Protein AF-G9EL43-F1 (afdb_monomer)

Mean predicted aligned error: 13.04 Å

Foldseek 3Di:
DFLLQLLVLLVQLLVVLVVLLVDPDLPSNVVSLVSNLVVCVVPDDPVLSVVLVVLNCVVSPPPDRPDPVSSLVNNQSSLVSCQSSLLFFLEEEEPQQPDCQPLPDLSSQLLVLLQVLCVVSNRSRHYHYQDVVVVLFAQDDDVQKAKVVGRDDQLLVQQLVLLVVAAFEIFIEGADPVCVVVRCVQCQLQEDLRYWYFYHYPLAATAWIWYAADVGIDIDGLVLLVVLLVCLVVPPDPDDDPVQVVQSVVVNVLSVVVNVSNVDSHHDTVVVSVSSCQRSQCDQWHQHSVVRGTDGDPNPPPVVSLVRSVSSVVSLVPNPSLVNRLVSNLCSQCVPDPDTAAEYEYEDEPPNRPRSDFLVSLVVCVVSRYAYEYEYLDLVVCVVRVSCLQRVLSNLQSHLAYEAQAPVSLVQNQVCLQVQHSDPVCVVVPSRGHPHDGNPLHYYYFHRAGDAPDDFDALVLLVPAQAEEEQEEEPDFQFQLLLLLVLLVVLQVCVVVVNADPPRYAYEYYAQDQDPVSLLSLCCQWQNNVLLVVVCVVVPDPPPDNDSVVVLVVSVVVCVVSVVVRPDTNGPRYHYHRHDDPVRVVVVLSNHAHYGGQHVCWQNSPPVVVLNNLRRHAYEYQADHHPLQLAAFDQDPVVRDTDGHQLHLLHFNFPPNPNHPCVVPDDPPPVPPPPVVPDSDHCSDVSVRGPVVVSSVQVVQCVPDPDNCPGSSSVNSVSSVCCSVVRRHSNRNNVSVRSSSSSSSSVDDDDDPPDDDDDDDDDDDDDDDDDDDPDDDDDDDDDD

Sequence (784 aa):
MSQSDIVHSAKQLLQCLEAMKQKDDSIEIGTAFNTFRELIKPHIDENELKQLDEMMLNILQQAEPLNTTSLTLAIETINKTLISLQLMPETIFLLTAPFDEDAKTGDGQYAQSLVTGFNKHGSPTKCIWLKQKEGHYSLPAHEDLQPIPAQTIPSVYVLQPVANGRTVVSGYLCEKDNSLEKAEKLIKDKITRRTPQIILNKEGKLLRLGFQGTQGNIIFGIEEVREHLQNLKTMQPKRLTADEAKSYKQAGAFLKKLEKIFEAPDFNDENLIGFNNQLTGIKDNYYDFETKKVGLRQANLPGKIADEFYKVLKIAAKDPDRKKVIDHLVRQMQGSGDTLKQGLDIHIRVPDTGAFIMLEDIRTFKKAGIAVNITIHEYKQNYTRPHLQQMIHDLLREADTVLFFNEKDRKNAIAASKNGDLDKKRHQEKNWQITQYNLEDKAELTVAAQILSGTPSSPIDVINKKPNILSFGTIRPGKGFDEALTIAKEINKRVKNKTIIMPCPVVIIAGDPQDSKLMMSLFAERYGAQALKDYQQNCPYKLKSNESKEKREYWQKAKSVLETEVTAKNNSYLELHPWCNENELEMLKQNCKYVCRIDDMGMRNNGSAIISVLDVGIIYTKWGCVTDNEYVKKYNEEKKTFEEGEFYGAVELGTQKYGDNWEKKLLWDPKECIESPYKREPNALNPINDILNSILERERDQHEQTDKTLCKNYQTVVKAQKLLQEKFALKNSVYALQEVFMLNAETESFSLPYEVEVTKPMQAFNAKRYEGLASLGDYAMGQT

pLDDT: mean 76.85, std 17.23, range [24.08, 98.06]

Structure (mmCIF, N/CA/C/O backbone):
data_AF-G9EL43-F1
#
_entry.id   AF-G9EL43-F1
#
loop_
_atom_site.group_PDB
_atom_site.id
_atom_site.type_symbol
_atom_site.label_atom_id
_atom_site.label_alt_id
_atom_site.label_comp_id
_atom_site.label_asym_id
_atom_site.label_entity_id
_atom_site.label_seq_id
_atom_site.pdbx_PDB_ins_code
_atom_site.Cartn_x
_atom_site.Cartn_y
_atom_site.Cartn_z
_atom_site.occupancy
_atom_site.B_iso_or_equiv
_atom_site.auth_seq_id
_atom_site.auth_comp_id
_atom_site.auth_asym_id
_atom_site.auth_atom_id
_atom_site.pdbx_PDB_model_num
ATOM 1 N N . MET A 1 1 ? -40.940 -11.638 4.184 1.00 59.12 1 MET A N 1
ATOM 2 C CA . MET A 1 1 ? -39.844 -11.182 3.312 1.00 59.12 1 MET A CA 1
ATOM 3 C C . MET A 1 1 ? -38.788 -10.565 4.192 1.00 59.12 1 MET A C 1
ATOM 5 O O . MET A 1 1 ? -39.138 -9.824 5.104 1.00 59.12 1 MET A O 1
ATOM 9 N N . SER A 1 2 ? -37.545 -10.975 3.996 1.00 72.38 2 SER A N 1
ATOM 10 C CA . SER A 1 2 ? -36.392 -10.545 4.781 1.00 72.38 2 SER A CA 1
ATOM 11 C C . SER A 1 2 ? -35.680 -9.373 4.097 1.00 72.38 2 SER A C 1
ATOM 13 O O . SER A 1 2 ? -35.808 -9.188 2.888 1.00 72.38 2 SER A O 1
ATOM 15 N N . GLN A 1 3 ? -34.898 -8.591 4.849 1.00 70.75 3 GLN A N 1
ATOM 16 C CA . GLN A 1 3 ? -33.997 -7.586 4.264 1.00 70.75 3 GLN A CA 1
ATOM 17 C C . GLN A 1 3 ? -32.991 -8.226 3.292 1.00 70.75 3 GLN A C 1
ATOM 19 O O . GLN A 1 3 ? -32.639 -7.609 2.290 1.00 70.75 3 GLN A O 1
ATOM 24 N N . SER A 1 4 ? -32.608 -9.487 3.533 1.00 71.50 4 SER A N 1
ATOM 25 C CA . SER A 1 4 ? -31.774 -10.276 2.620 1.00 71.50 4 SER A CA 1
ATOM 26 C C . SER A 1 4 ? -32.421 -10.457 1.243 1.00 71.50 4 SER A C 1
ATOM 28 O O . SER A 1 4 ? -31.741 -10.274 0.238 1.00 71.50 4 SER A O 1
ATOM 30 N N . ASP A 1 5 ? -33.740 -10.677 1.165 1.00 77.12 5 ASP A N 1
ATOM 31 C CA . ASP A 1 5 ? -34.442 -10.792 -0.124 1.00 77.12 5 ASP A CA 1
ATOM 32 C C . ASP A 1 5 ? -34.363 -9.477 -0.924 1.00 77.12 5 ASP A C 1
ATOM 34 O O . ASP A 1 5 ? -34.083 -9.490 -2.126 1.00 77.12 5 ASP A O 1
ATOM 38 N N . ILE A 1 6 ? -34.556 -8.330 -0.252 1.00 77.94 6 ILE A N 1
ATOM 39 C CA . ILE A 1 6 ? -34.470 -6.995 -0.870 1.00 77.94 6 ILE A CA 1
ATOM 40 C C . ILE A 1 6 ? -33.049 -6.730 -1.374 1.00 77.94 6 ILE A C 1
ATOM 42 O O . ILE A 1 6 ? -32.874 -6.330 -2.524 1.00 77.94 6 ILE A O 1
ATOM 46 N N . VAL A 1 7 ? -32.035 -6.969 -0.536 1.00 77.12 7 VAL A N 1
ATOM 47 C CA . VAL A 1 7 ? -30.628 -6.755 -0.901 1.00 77.12 7 VAL A CA 1
ATOM 48 C C . VAL A 1 7 ? -30.215 -7.669 -2.054 1.00 77.12 7 VAL A C 1
ATOM 50 O O . VAL A 1 7 ? -29.588 -7.204 -3.006 1.00 77.12 7 VAL A O 1
ATOM 53 N N . HIS A 1 8 ? -30.591 -8.949 -2.013 1.00 80.12 8 HIS A N 1
ATOM 54 C CA . HIS A 1 8 ? -30.293 -9.899 -3.080 1.00 80.12 8 HIS A CA 1
ATOM 55 C C . HIS A 1 8 ? -30.899 -9.452 -4.414 1.00 80.12 8 HIS A C 1
ATOM 57 O O . HIS A 1 8 ? -30.204 -9.405 -5.430 1.00 80.12 8 HIS A O 1
ATOM 63 N N . SER A 1 9 ? -32.171 -9.049 -4.405 1.00 80.56 9 SER A N 1
ATOM 64 C CA . SER A 1 9 ? -32.837 -8.555 -5.609 1.00 80.56 9 SER A CA 1
ATOM 65 C C . SER A 1 9 ? -32.259 -7.227 -6.103 1.00 80.56 9 SER A C 1
ATOM 67 O O . SER A 1 9 ? -32.183 -7.018 -7.313 1.00 80.56 9 SER A O 1
ATOM 69 N N . ALA A 1 10 ? -31.831 -6.340 -5.202 1.00 80.19 10 ALA A N 1
ATOM 70 C CA . ALA A 1 10 ? -31.182 -5.084 -5.568 1.00 80.19 10 ALA A CA 1
ATOM 71 C C . ALA A 1 10 ? -29.823 -5.324 -6.237 1.00 80.19 10 ALA A C 1
ATOM 73 O O . ALA A 1 10 ? -29.538 -4.727 -7.272 1.00 80.19 10 ALA A O 1
ATOM 74 N N . LYS A 1 11 ? -29.010 -6.243 -5.693 1.00 77.62 11 LYS A N 1
ATOM 75 C CA . LYS A 1 11 ? -27.732 -6.664 -6.290 1.00 77.62 11 LYS A CA 1
ATOM 76 C C . LYS A 1 11 ? -27.937 -7.205 -7.703 1.00 77.62 11 LYS A C 1
ATOM 78 O O . LYS A 1 11 ? -27.252 -6.768 -8.622 1.00 77.62 11 LYS A O 1
ATOM 83 N N . GLN A 1 12 ? -28.914 -8.094 -7.890 1.00 81.12 12 GLN A N 1
ATOM 84 C CA . GLN A 1 12 ? -29.257 -8.619 -9.214 1.00 81.12 12 GLN A CA 1
ATOM 85 C C . GLN A 1 12 ? -29.662 -7.503 -10.184 1.00 81.12 12 GLN A C 1
ATOM 87 O O . GLN A 1 12 ? -29.158 -7.454 -11.304 1.00 81.12 12 GLN A O 1
ATOM 92 N N . LEU A 1 13 ? -30.523 -6.574 -9.756 1.00 80.44 13 LEU A N 1
ATOM 93 C CA . LEU A 1 13 ? -30.956 -5.451 -10.588 1.00 80.44 13 LEU A CA 1
ATOM 94 C C . LEU A 1 13 ? -29.790 -4.530 -10.977 1.00 80.44 13 LEU A C 1
ATOM 96 O O . LEU A 1 13 ? -29.660 -4.181 -12.149 1.00 80.44 13 LEU A O 1
ATOM 100 N N . LEU A 1 14 ? -28.926 -4.165 -10.026 1.00 78.81 14 LEU A N 1
ATOM 101 C CA . LEU A 1 14 ? -27.739 -3.343 -10.286 1.00 78.81 14 LEU A CA 1
ATOM 102 C C . LEU A 1 14 ? -26.782 -4.034 -11.269 1.00 78.81 14 LEU A C 1
ATOM 104 O O . LEU A 1 14 ? -26.322 -3.403 -12.220 1.00 78.81 14 LEU A O 1
ATOM 108 N N . GLN A 1 15 ? -26.553 -5.341 -11.106 1.00 75.75 15 GLN A N 1
ATOM 109 C CA . GLN A 1 15 ? -25.750 -6.140 -12.038 1.00 75.75 15 GLN A CA 1
ATOM 110 C C . GLN A 1 15 ? -26.357 -6.163 -13.449 1.00 75.75 15 GLN A C 1
ATOM 112 O O . GLN A 1 15 ? -25.631 -5.972 -14.426 1.00 75.75 15 GLN A O 1
ATOM 117 N N . CYS A 1 16 ? -27.678 -6.330 -13.569 1.00 76.50 16 CYS A N 1
ATOM 118 C CA . CYS A 1 16 ? -28.369 -6.321 -14.862 1.00 76.50 16 CYS A CA 1
ATOM 119 C C . CYS A 1 16 ? -28.275 -4.946 -15.548 1.00 76.50 16 CYS A C 1
ATOM 121 O O . CYS A 1 16 ? -27.927 -4.864 -16.726 1.00 76.50 16 CYS A O 1
ATOM 123 N N . LEU A 1 17 ? -28.513 -3.854 -14.811 1.00 73.75 17 LEU A N 1
ATOM 124 C CA . LEU A 1 17 ? -28.401 -2.482 -15.330 1.00 73.75 17 LEU A CA 1
ATOM 125 C C . LEU A 1 17 ? -26.985 -2.154 -15.826 1.00 73.75 17 LEU A C 1
ATOM 127 O O . LEU A 1 17 ? -26.804 -1.373 -16.761 1.00 73.75 17 LEU A O 1
ATOM 131 N N . GLU A 1 18 ? -25.965 -2.753 -15.219 1.00 68.69 18 GLU A N 1
ATOM 132 C CA . GLU A 1 18 ? -24.584 -2.596 -15.663 1.00 68.69 18 GLU A CA 1
ATOM 133 C C . GLU A 1 18 ? -24.212 -3.448 -16.859 1.00 68.69 18 GLU A C 1
ATOM 135 O O . GLU A 1 18 ? -23.524 -2.948 -17.754 1.00 68.69 18 GLU A O 1
ATOM 140 N N . ALA A 1 19 ? -24.666 -4.700 -16.895 1.00 68.88 19 ALA A N 1
ATOM 141 C CA . ALA A 1 19 ? -24.516 -5.558 -18.062 1.00 68.88 19 ALA A CA 1
ATOM 142 C C . ALA A 1 19 ? -25.133 -4.892 -19.302 1.00 68.88 19 ALA A C 1
ATOM 144 O O . ALA A 1 19 ? -24.558 -4.964 -20.389 1.00 68.88 19 ALA A O 1
ATOM 145 N N . MET A 1 20 ? -26.213 -4.127 -19.109 1.00 69.19 20 MET A N 1
ATOM 146 C CA . MET A 1 20 ? -26.867 -3.342 -20.154 1.00 69.19 20 MET A CA 1
ATOM 147 C C . MET A 1 20 ? -25.974 -2.276 -20.807 1.00 69.19 20 MET A C 1
ATOM 149 O O . MET A 1 20 ? -26.149 -1.946 -21.976 1.00 69.19 20 MET A O 1
ATOM 153 N N . LYS A 1 21 ? -24.962 -1.756 -20.091 1.00 63.41 21 LYS A N 1
ATOM 154 C CA . LYS A 1 21 ? -23.959 -0.848 -20.687 1.00 63.41 21 LYS A CA 1
ATOM 155 C C . LYS A 1 21 ? -23.086 -1.551 -21.732 1.00 63.41 21 LYS A C 1
ATOM 157 O O . LYS A 1 21 ? -22.396 -0.874 -22.490 1.00 63.41 21 LYS A O 1
ATOM 162 N N . GLN A 1 22 ? -23.051 -2.884 -21.721 1.00 57.47 22 GLN A N 1
ATOM 163 C CA . GLN A 1 22 ? -22.162 -3.706 -22.542 1.00 57.47 22 GLN A CA 1
ATOM 164 C C . GLN A 1 22 ? -22.909 -4.626 -23.521 1.00 57.47 22 GLN A C 1
ATOM 166 O O . GLN A 1 22 ? -22.324 -5.008 -24.535 1.00 57.47 22 GLN A O 1
ATOM 171 N N . LYS A 1 23 ? -24.169 -4.991 -23.245 1.00 56.38 23 LYS A N 1
ATOM 172 C CA . LYS A 1 23 ? -25.015 -5.859 -24.079 1.00 56.38 23 LYS A CA 1
ATOM 173 C C . LYS A 1 23 ? -26.483 -5.440 -23.996 1.00 56.38 23 LYS A C 1
ATOM 175 O O . LYS A 1 23 ? -26.951 -5.045 -22.939 1.00 56.38 23 LYS A O 1
ATOM 180 N N . ASP A 1 24 ? -27.204 -5.568 -25.101 1.00 55.62 24 ASP A N 1
ATOM 181 C CA . ASP A 1 24 ? -28.611 -5.175 -25.210 1.00 55.62 24 ASP A CA 1
ATOM 182 C C . ASP A 1 24 ? -29.526 -6.327 -24.741 1.00 55.62 24 ASP A C 1
ATOM 184 O O . ASP A 1 24 ? -29.945 -7.159 -25.546 1.00 55.62 24 ASP A O 1
ATOM 188 N N . ASP A 1 25 ? -29.756 -6.446 -23.426 1.00 63.47 25 ASP A N 1
ATOM 189 C CA . ASP A 1 25 ? -30.625 -7.483 -22.835 1.00 63.47 25 ASP A CA 1
ATOM 190 C C . ASP A 1 25 ? -31.679 -6.879 -21.885 1.00 63.47 25 ASP A C 1
ATOM 192 O O . ASP A 1 25 ? -31.513 -6.783 -20.668 1.00 63.47 25 ASP A O 1
ATOM 196 N N . SER A 1 26 ? -32.780 -6.395 -22.465 1.00 65.62 26 SER A N 1
ATOM 197 C CA . SER A 1 26 ? -33.847 -5.671 -21.756 1.00 65.62 26 SER A CA 1
ATOM 198 C C . SER A 1 26 ? -34.808 -6.572 -20.962 1.00 65.62 26 SER A C 1
ATOM 200 O O . SER A 1 26 ? -35.519 -6.087 -20.077 1.00 65.62 26 SER A O 1
ATOM 202 N N . ILE A 1 27 ? -34.827 -7.885 -21.233 1.00 71.12 27 ILE A N 1
ATOM 203 C CA . ILE A 1 27 ? -35.761 -8.843 -20.613 1.00 71.12 27 ILE A CA 1
ATOM 204 C C . ILE A 1 27 ? -35.330 -9.194 -19.181 1.00 71.12 27 ILE A C 1
ATOM 206 O O . ILE A 1 27 ? -36.167 -9.228 -18.269 1.00 71.12 27 ILE A O 1
ATOM 210 N N . GLU A 1 28 ? -34.032 -9.420 -18.960 1.00 75.62 28 GLU A N 1
ATOM 211 C CA . GLU A 1 28 ? -33.495 -9.730 -17.627 1.00 75.62 28 GLU A CA 1
ATOM 212 C C . GLU A 1 28 ? -33.716 -8.567 -16.648 1.00 75.62 28 GLU A C 1
ATOM 214 O O . GLU A 1 28 ? -34.109 -8.777 -15.500 1.00 75.62 28 GLU A O 1
ATOM 219 N N . ILE A 1 29 ? -33.596 -7.327 -17.128 1.00 75.56 29 ILE A N 1
ATOM 220 C CA . ILE A 1 29 ? -33.775 -6.113 -16.320 1.00 75.56 29 ILE A CA 1
ATOM 221 C C . ILE A 1 29 ? -35.221 -5.925 -15.893 1.00 75.56 29 ILE A C 1
ATOM 223 O O . ILE A 1 29 ? -35.470 -5.625 -14.729 1.00 75.56 29 ILE A O 1
ATOM 227 N N . GLY A 1 30 ? -36.182 -6.129 -16.799 1.00 78.75 30 GLY A N 1
ATOM 228 C CA . GLY A 1 30 ? -37.599 -6.063 -16.443 1.00 78.75 30 GLY A CA 1
ATOM 229 C C . GLY A 1 30 ? -37.955 -7.072 -15.348 1.00 78.75 30 GLY A C 1
ATOM 230 O O . GLY A 1 30 ? -38.684 -6.751 -14.411 1.00 78.75 30 GLY A O 1
ATOM 231 N N . THR A 1 31 ? -37.383 -8.276 -15.419 1.00 82.62 31 THR A N 1
ATOM 232 C CA . THR A 1 31 ? -37.602 -9.335 -14.421 1.00 82.62 31 THR A CA 1
ATOM 233 C C . THR A 1 31 ? -36.959 -8.988 -13.076 1.00 82.62 31 THR A C 1
ATOM 235 O O . THR A 1 31 ? -37.625 -9.056 -12.037 1.00 82.62 31 THR A O 1
ATOM 238 N N . ALA A 1 32 ? -35.692 -8.563 -13.084 1.00 82.62 32 ALA A N 1
ATOM 239 C CA . ALA A 1 32 ? -34.972 -8.152 -11.880 1.00 82.62 32 ALA A CA 1
ATOM 240 C C . ALA A 1 32 ? -35.629 -6.932 -11.214 1.00 82.62 32 ALA A C 1
ATOM 242 O O . ALA A 1 32 ? -35.781 -6.893 -9.993 1.00 82.62 32 ALA A O 1
ATOM 243 N N . PHE A 1 33 ? -36.090 -5.966 -12.015 1.00 84.69 33 PHE A N 1
ATOM 244 C CA . PHE A 1 33 ? -36.766 -4.773 -11.523 1.00 84.69 33 PHE A CA 1
ATOM 245 C C . PHE A 1 33 ? -38.105 -5.101 -10.879 1.00 84.69 33 PHE A C 1
ATOM 247 O O . PHE A 1 33 ? -38.342 -4.679 -9.754 1.00 84.69 33 PHE A O 1
ATOM 254 N N . ASN A 1 34 ? -38.958 -5.884 -11.542 1.00 84.75 34 ASN A N 1
ATOM 255 C CA . ASN A 1 34 ? -40.248 -6.274 -10.975 1.00 84.75 34 ASN A CA 1
ATOM 256 C C . ASN A 1 34 ? -40.078 -7.037 -9.656 1.00 84.75 34 ASN A C 1
ATOM 258 O O . ASN A 1 34 ? -40.834 -6.808 -8.714 1.00 84.75 34 ASN A O 1
ATOM 262 N N . THR A 1 35 ? -39.057 -7.894 -9.569 1.00 85.19 35 THR A N 1
ATOM 263 C CA . THR A 1 35 ? -38.718 -8.600 -8.326 1.00 85.19 35 THR A CA 1
ATOM 264 C C . THR A 1 35 ? -38.335 -7.605 -7.228 1.00 85.19 35 THR A C 1
ATOM 266 O O . THR A 1 35 ? -38.941 -7.616 -6.159 1.00 85.19 35 THR A O 1
ATOM 269 N N . PHE A 1 36 ? -37.412 -6.681 -7.506 1.00 85.19 36 PHE A N 1
ATOM 270 C CA . PHE A 1 36 ? -36.972 -5.668 -6.541 1.00 85.19 36 PHE A CA 1
ATOM 271 C C . PHE A 1 36 ? -38.124 -4.757 -6.103 1.00 85.19 36 PHE A C 1
ATOM 273 O O . PHE A 1 36 ? -38.330 -4.530 -4.913 1.00 85.19 36 PHE A O 1
ATOM 280 N N . ARG A 1 37 ? -38.922 -4.297 -7.066 1.00 86.75 37 ARG A N 1
ATOM 281 C CA . ARG A 1 37 ? -40.091 -3.441 -6.879 1.00 86.75 37 ARG A CA 1
ATOM 282 C C . ARG A 1 37 ? -41.125 -4.069 -5.947 1.00 86.75 37 ARG A C 1
ATOM 284 O O . ARG A 1 37 ? -41.564 -3.418 -5.002 1.00 86.75 37 ARG A O 1
ATOM 291 N N . GLU A 1 38 ? -41.523 -5.318 -6.188 1.00 87.00 38 GLU A N 1
ATOM 292 C CA . GLU A 1 38 ? -42.489 -5.996 -5.312 1.00 87.00 38 GLU A CA 1
ATOM 293 C C . GLU A 1 38 ? -41.922 -6.213 -3.904 1.00 87.00 38 GLU A C 1
ATOM 295 O O . GLU A 1 38 ? -42.674 -6.173 -2.929 1.00 87.00 38 GLU A O 1
ATOM 300 N N . LEU A 1 39 ? -40.600 -6.372 -3.783 1.00 84.06 39 LEU A N 1
ATOM 301 C CA . LEU A 1 39 ? -39.945 -6.541 -2.493 1.00 84.06 39 LEU A CA 1
ATOM 302 C C . LEU A 1 39 ? -39.896 -5.247 -1.659 1.00 84.06 39 LEU A C 1
ATOM 304 O O . LEU A 1 39 ? -40.080 -5.309 -0.445 1.00 84.06 39 LEU A O 1
ATOM 308 N N . ILE A 1 40 ? -39.680 -4.084 -2.284 1.00 85.19 40 ILE A N 1
ATOM 309 C CA . ILE A 1 40 ? -39.579 -2.783 -1.587 1.00 85.19 40 ILE A CA 1
ATOM 310 C C . ILE A 1 40 ? -40.919 -2.073 -1.397 1.00 85.19 40 ILE A C 1
ATOM 312 O O . ILE A 1 40 ? -41.035 -1.236 -0.508 1.00 85.19 40 ILE A O 1
ATOM 316 N N . LYS A 1 41 ? -41.937 -2.394 -2.204 1.00 87.44 41 LYS A N 1
ATOM 317 C CA . LYS A 1 41 ? -43.268 -1.765 -2.174 1.00 87.44 41 LYS A CA 1
ATOM 318 C C . LYS A 1 41 ? -43.905 -1.648 -0.776 1.00 87.44 41 LYS A C 1
ATOM 320 O O . LYS A 1 41 ? -44.570 -0.644 -0.541 1.00 87.44 41 LYS A O 1
ATOM 325 N N . PRO A 1 42 ? -43.733 -2.600 0.164 1.00 84.75 42 PRO A N 1
ATOM 326 C CA . PRO A 1 42 ? -44.256 -2.456 1.527 1.00 84.75 42 PRO A CA 1
ATOM 327 C C . PRO A 1 42 ? -43.498 -1.446 2.406 1.00 84.75 42 PRO A C 1
ATOM 329 O O . PRO A 1 42 ? -43.937 -1.181 3.524 1.00 84.75 42 PRO A O 1
ATOM 332 N N . HIS A 1 43 ? -42.346 -0.946 1.953 1.00 81.25 43 HIS A N 1
ATOM 333 C CA . HIS A 1 43 ? -41.355 -0.241 2.770 1.00 81.25 43 HIS A CA 1
ATOM 334 C C . HIS A 1 43 ? -41.046 1.189 2.309 1.00 81.25 43 HIS A C 1
ATOM 336 O O . HIS A 1 43 ? -40.349 1.898 3.029 1.00 81.25 43 HIS A O 1
ATOM 342 N N . ILE A 1 44 ? -41.546 1.606 1.146 1.00 83.12 44 ILE A N 1
ATOM 343 C CA . ILE A 1 44 ? -41.338 2.949 0.588 1.00 83.12 44 ILE A CA 1
ATOM 344 C C . ILE A 1 44 ? -42.676 3.626 0.304 1.00 83.12 44 ILE A C 1
ATOM 346 O O . ILE A 1 44 ? -43.707 2.952 0.212 1.00 83.12 44 ILE A O 1
ATOM 350 N N . ASP A 1 45 ? -42.678 4.952 0.180 1.00 85.06 45 ASP A N 1
ATOM 351 C CA . ASP A 1 45 ? -43.919 5.674 -0.084 1.00 85.06 45 ASP A CA 1
ATOM 352 C C . ASP A 1 45 ? -44.403 5.503 -1.540 1.00 85.06 45 ASP A C 1
ATOM 354 O O . ASP A 1 45 ? -43.658 5.136 -2.452 1.00 85.06 45 ASP A O 1
ATOM 358 N N . GLU A 1 46 ? -45.698 5.735 -1.772 1.00 83.44 46 GLU A N 1
ATOM 359 C CA . GLU A 1 46 ? -46.310 5.521 -3.089 1.00 83.44 46 GLU A CA 1
ATOM 360 C C . GLU A 1 46 ? -45.754 6.471 -4.168 1.00 83.44 46 GLU A C 1
ATOM 362 O O . GLU A 1 46 ? -45.753 6.126 -5.349 1.00 83.44 46 GLU A O 1
ATOM 367 N N . ASN A 1 47 ? -45.275 7.659 -3.791 1.00 81.69 47 ASN A N 1
ATOM 368 C CA . ASN A 1 47 ? -44.676 8.613 -4.722 1.00 81.69 47 ASN A CA 1
ATOM 369 C C . ASN A 1 47 ? -43.249 8.196 -5.100 1.00 81.69 47 ASN A C 1
ATOM 371 O O . ASN A 1 47 ? -42.902 8.273 -6.277 1.00 81.69 47 ASN A O 1
ATOM 375 N N . GLU A 1 48 ? -42.447 7.717 -4.147 1.00 78.62 48 GLU A N 1
ATOM 376 C CA . GLU A 1 48 ? -41.120 7.135 -4.393 1.00 78.62 48 GLU A CA 1
ATOM 377 C C . GLU A 1 48 ? -41.218 5.912 -5.310 1.00 78.62 48 GLU A C 1
ATOM 379 O O . GLU A 1 48 ? -40.480 5.804 -6.292 1.00 78.62 48 GLU A O 1
ATOM 384 N N . LEU A 1 49 ? -42.187 5.026 -5.052 1.00 83.06 49 LEU A N 1
ATOM 385 C CA . LEU A 1 49 ? -42.444 3.866 -5.904 1.00 83.06 49 LEU A CA 1
ATOM 386 C C . LEU A 1 49 ? -42.868 4.283 -7.324 1.00 83.06 49 LEU A C 1
ATOM 388 O O . LEU A 1 49 ? -42.387 3.703 -8.296 1.00 83.06 49 LEU A O 1
ATOM 392 N N . LYS A 1 50 ? -43.717 5.314 -7.466 1.00 84.69 50 LYS A N 1
ATOM 393 C CA . LYS A 1 50 ? -44.106 5.867 -8.778 1.00 84.69 50 LYS A CA 1
ATOM 394 C C . LYS A 1 50 ? -42.920 6.454 -9.537 1.00 84.69 50 LYS A C 1
ATOM 396 O O . LYS A 1 50 ? -42.799 6.205 -10.730 1.00 84.69 50 LYS A O 1
ATOM 401 N N . GLN A 1 51 ? -42.036 7.189 -8.865 1.00 81.19 51 GLN A N 1
ATOM 402 C CA . GLN A 1 51 ? -40.826 7.731 -9.493 1.00 81.19 51 GLN A CA 1
ATOM 403 C C . GLN A 1 51 ? -39.903 6.614 -9.995 1.00 81.19 51 GLN A C 1
ATOM 405 O O . GLN A 1 51 ? -39.384 6.696 -11.109 1.00 81.19 51 GLN A O 1
ATOM 410 N N . LEU A 1 52 ? -39.733 5.553 -9.198 1.00 81.56 52 LEU A N 1
ATOM 411 C CA . LEU A 1 52 ? -38.957 4.374 -9.579 1.00 81.56 52 LEU A CA 1
ATOM 412 C C . LEU A 1 52 ? -39.570 3.672 -10.806 1.00 81.56 52 LEU A C 1
ATOM 414 O O . LEU A 1 52 ? -38.846 3.330 -11.743 1.00 81.56 52 LEU A O 1
ATOM 418 N N . ASP A 1 53 ? -40.897 3.514 -10.825 1.00 84.50 53 ASP A N 1
ATOM 419 C CA . ASP A 1 53 ? -41.651 2.923 -11.938 1.00 84.50 53 ASP A CA 1
ATOM 420 C C . ASP A 1 53 ? -41.541 3.755 -13.221 1.00 84.50 53 ASP A C 1
ATOM 422 O O . ASP A 1 53 ? -41.238 3.210 -14.281 1.00 84.50 53 ASP A O 1
ATOM 426 N N . GLU A 1 54 ? -41.742 5.073 -13.145 1.00 82.88 54 GLU A N 1
ATOM 427 C CA . GLU A 1 54 ? -41.628 5.986 -14.290 1.00 82.88 54 GLU A CA 1
ATOM 428 C C . GLU A 1 54 ? -40.212 5.983 -14.876 1.00 82.88 54 GLU A C 1
ATOM 430 O O . GLU A 1 54 ? -40.026 5.951 -16.094 1.00 82.88 54 GLU A O 1
ATOM 435 N N . MET A 1 55 ? -39.194 5.971 -14.016 1.00 80.25 55 MET A N 1
ATOM 436 C CA . MET A 1 55 ? -37.797 5.903 -14.428 1.00 80.25 55 MET A CA 1
ATOM 437 C C . MET A 1 55 ? -37.470 4.582 -15.131 1.00 80.25 55 MET A C 1
ATOM 439 O O . MET A 1 55 ? -36.855 4.588 -16.198 1.00 80.25 55 MET A O 1
ATOM 443 N N . MET A 1 56 ? -37.881 3.450 -14.560 1.00 80.38 56 MET A N 1
ATOM 444 C CA . MET A 1 56 ? -37.612 2.140 -15.151 1.00 80.38 56 MET A CA 1
ATOM 445 C C . MET A 1 56 ? -38.413 1.906 -16.426 1.00 80.38 56 MET A C 1
ATOM 447 O O . MET A 1 56 ? -37.886 1.331 -17.375 1.00 80.38 56 MET A O 1
ATOM 451 N N . LEU A 1 57 ? -39.639 2.424 -16.501 1.00 79.94 57 LEU A N 1
ATOM 452 C CA . LEU A 1 57 ? -40.422 2.436 -17.731 1.00 79.94 57 LEU A CA 1
ATOM 453 C C . LEU A 1 57 ? -39.706 3.236 -18.827 1.00 79.94 57 LEU A C 1
ATOM 455 O O . LEU A 1 57 ? -39.576 2.742 -19.944 1.00 79.94 57 LEU A O 1
ATOM 459 N N . ASN A 1 58 ? -39.169 4.417 -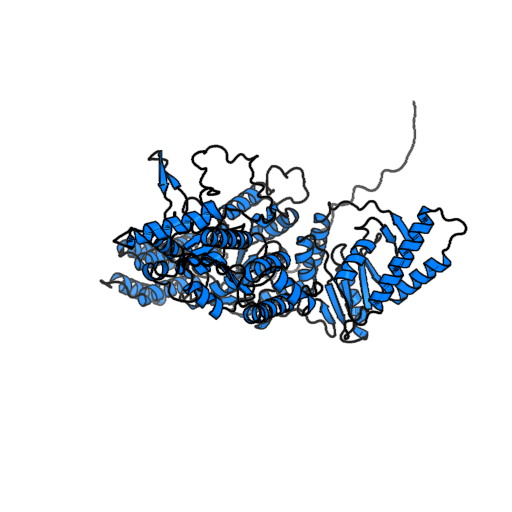18.502 1.00 75.94 58 ASN A N 1
ATOM 460 C CA . ASN A 1 58 ? -38.371 5.210 -19.439 1.00 75.94 58 ASN A CA 1
ATOM 461 C C . ASN A 1 58 ? -37.120 4.462 -19.923 1.00 75.94 58 ASN A C 1
ATOM 463 O O . ASN A 1 58 ? -36.740 4.610 -21.081 1.00 75.94 58 ASN A O 1
ATOM 467 N N . ILE A 1 59 ? -36.485 3.655 -19.068 1.00 71.75 59 ILE A N 1
ATOM 468 C CA . ILE A 1 59 ? -35.316 2.846 -19.441 1.00 71.75 59 ILE A CA 1
ATOM 469 C C . ILE A 1 59 ? -35.708 1.703 -20.375 1.00 71.75 59 ILE A C 1
ATOM 471 O O . ILE A 1 59 ? -35.080 1.518 -21.412 1.00 71.75 59 ILE A O 1
ATOM 475 N N . LEU A 1 60 ? -36.772 0.972 -20.039 1.00 71.50 60 LEU A N 1
ATOM 476 C CA . LEU A 1 60 ? -37.255 -0.169 -20.819 1.00 71.50 60 LEU A CA 1
ATOM 477 C C . LEU A 1 60 ? -37.885 0.244 -22.162 1.00 71.50 60 LEU A C 1
ATOM 479 O O . LEU A 1 60 ? -37.951 -0.572 -23.077 1.00 71.50 60 LEU A O 1
ATOM 483 N N . GLN A 1 61 ? -38.358 1.490 -22.287 1.00 73.25 61 GLN A N 1
ATOM 484 C CA . GLN A 1 61 ? -38.971 2.027 -23.509 1.00 73.25 61 GLN A CA 1
ATOM 485 C C . GLN A 1 61 ? -37.975 2.683 -24.481 1.00 73.25 61 GLN A C 1
ATOM 487 O O . GLN A 1 61 ? -38.350 2.971 -25.620 1.00 73.25 61 GLN A O 1
ATOM 492 N N . GLN A 1 62 ? -36.723 2.929 -24.080 1.00 66.75 62 GLN A N 1
ATOM 493 C CA . GLN A 1 62 ? -35.700 3.444 -24.996 1.00 66.75 62 GLN A CA 1
ATOM 494 C C . GLN A 1 62 ? -35.219 2.321 -25.930 1.00 66.75 62 GLN A C 1
ATOM 496 O O . GLN A 1 62 ? -34.599 1.361 -25.492 1.00 66.75 62 GLN A O 1
ATOM 501 N N . ALA A 1 63 ? -35.534 2.441 -27.225 1.00 48.25 63 ALA A N 1
ATOM 502 C CA . ALA A 1 63 ? -35.305 1.410 -28.247 1.00 48.25 63 ALA A CA 1
ATOM 503 C C . ALA A 1 63 ? -33.920 1.459 -28.938 1.00 48.25 63 ALA A C 1
ATOM 505 O O . ALA A 1 63 ? -33.691 0.731 -29.896 1.00 48.25 63 ALA A O 1
ATOM 506 N N . GLU A 1 64 ? -33.006 2.317 -28.489 1.00 55.44 64 GLU A N 1
ATOM 507 C CA . GLU A 1 64 ? -31.655 2.506 -29.044 1.00 55.44 64 GLU A CA 1
ATOM 508 C C . GLU A 1 64 ? -30.709 2.933 -27.908 1.00 55.44 64 GLU A C 1
ATOM 510 O O . GLU A 1 64 ? -31.220 3.396 -26.883 1.00 55.44 64 GLU A O 1
ATOM 515 N N . PRO A 1 65 ? -29.373 2.732 -28.013 1.00 54.00 65 PRO A N 1
ATOM 516 C CA . PRO A 1 65 ? -28.535 2.434 -26.855 1.00 54.00 65 PRO A CA 1
ATOM 517 C C . PRO A 1 65 ? -28.741 3.459 -25.750 1.00 54.00 65 PRO A C 1
ATOM 519 O O . PRO A 1 65 ? -28.485 4.652 -25.935 1.00 54.00 65 PRO A O 1
ATOM 522 N N . LEU A 1 66 ? -29.236 2.958 -24.615 1.00 59.09 66 LEU A N 1
ATOM 523 C CA . LEU A 1 66 ? -29.531 3.741 -23.426 1.00 59.09 66 LEU A CA 1
ATOM 524 C C . LEU A 1 66 ? -28.402 4.722 -23.161 1.00 59.09 66 LEU A C 1
ATOM 526 O O . LEU A 1 66 ? -27.240 4.332 -23.004 1.00 59.09 66 LEU A O 1
ATOM 530 N N . ASN A 1 67 ? -28.743 6.010 -23.115 1.00 65.38 67 ASN A N 1
ATOM 531 C CA . ASN A 1 67 ? -27.723 6.995 -22.822 1.00 65.38 67 ASN A CA 1
ATOM 532 C C . ASN A 1 67 ? -27.178 6.709 -21.407 1.00 65.38 67 ASN A C 1
ATOM 534 O O . ASN A 1 67 ? -27.911 6.355 -20.476 1.00 65.38 67 ASN A O 1
ATOM 538 N N . THR A 1 68 ? -25.863 6.837 -21.239 1.00 67.19 68 THR A N 1
ATOM 539 C CA . THR A 1 68 ? -25.172 6.560 -19.971 1.00 67.19 68 THR A CA 1
ATOM 540 C C . THR A 1 68 ? -25.777 7.337 -18.795 1.00 67.19 68 THR A C 1
ATOM 542 O O . THR A 1 68 ? -25.688 6.888 -17.652 1.00 67.19 68 THR A O 1
ATOM 545 N N . THR A 1 69 ? -26.417 8.479 -19.059 1.00 72.06 69 THR A N 1
ATOM 546 C CA . THR A 1 69 ? -27.085 9.324 -18.064 1.00 72.06 69 THR A CA 1
ATOM 547 C C . THR A 1 69 ? -28.320 8.646 -17.463 1.00 72.06 69 THR A C 1
ATOM 549 O O . THR A 1 69 ? -28.440 8.628 -16.243 1.00 72.06 69 THR A O 1
ATOM 552 N N . SER A 1 70 ? -29.191 8.028 -18.266 1.00 71.81 70 SER A N 1
ATOM 553 C CA . SER A 1 70 ? -30.396 7.329 -17.795 1.00 71.81 70 SER A CA 1
ATOM 554 C C . SER A 1 70 ? -30.049 6.112 -16.935 1.00 71.81 70 SER A C 1
ATOM 556 O O . SER A 1 70 ? -30.620 5.938 -15.862 1.00 71.81 70 SER A O 1
ATOM 558 N N . LEU A 1 71 ? -29.049 5.321 -17.341 1.00 71.94 71 LEU A N 1
ATOM 559 C CA . LEU A 1 71 ? -28.559 4.194 -16.534 1.00 71.94 71 LEU A CA 1
ATOM 560 C C . LEU A 1 71 ? -27.906 4.657 -15.226 1.00 71.94 71 LEU A C 1
ATOM 562 O O . LEU A 1 71 ? -28.083 4.027 -14.186 1.00 71.94 71 LEU A O 1
ATOM 566 N N . THR A 1 72 ? -27.163 5.766 -15.260 1.00 73.25 72 THR A N 1
ATOM 567 C CA . THR A 1 72 ? -26.560 6.346 -14.049 1.00 73.25 72 THR A CA 1
ATOM 568 C C . THR A 1 72 ? -27.639 6.825 -13.079 1.00 73.25 72 THR A C 1
ATOM 570 O O . THR A 1 72 ? -27.548 6.532 -11.892 1.00 73.25 72 THR A O 1
ATOM 573 N N . LEU A 1 73 ? -28.694 7.470 -13.583 1.00 75.94 73 LEU A N 1
ATOM 574 C CA . LEU A 1 73 ? -29.821 7.925 -12.768 1.00 75.94 73 LEU A CA 1
ATOM 575 C C . LEU A 1 73 ? -30.592 6.760 -12.127 1.00 75.94 73 LEU A C 1
ATOM 577 O O . LEU A 1 73 ? -31.021 6.877 -10.979 1.00 75.94 73 LEU A O 1
ATOM 581 N N . ALA A 1 74 ? -30.734 5.626 -12.822 1.00 75.50 74 ALA A N 1
ATOM 582 C CA . ALA A 1 74 ? -31.350 4.435 -12.237 1.00 75.50 74 ALA A CA 1
ATOM 583 C C . ALA A 1 74 ? -30.529 3.809 -11.125 1.00 75.50 74 ALA A C 1
ATOM 585 O O . ALA A 1 74 ? -31.071 3.529 -10.057 1.00 75.50 74 ALA A O 1
ATOM 586 N N . ILE A 1 75 ? -29.225 3.650 -11.345 1.00 77.12 75 ILE A N 1
ATOM 587 C CA . ILE A 1 75 ? -28.311 3.171 -10.306 1.00 77.12 75 ILE A CA 1
ATOM 588 C C . ILE A 1 75 ? -28.348 4.116 -9.097 1.00 77.12 75 ILE A C 1
ATOM 590 O O . ILE A 1 75 ? -28.451 3.659 -7.960 1.00 77.12 75 ILE A O 1
ATOM 594 N N . GLU A 1 76 ? -28.322 5.431 -9.326 1.00 77.06 76 GLU A N 1
ATOM 595 C CA . GLU A 1 76 ? -28.413 6.436 -8.263 1.00 77.06 76 GLU A CA 1
ATOM 596 C C . GLU A 1 76 ? -29.733 6.327 -7.486 1.00 77.06 76 GLU A C 1
ATOM 598 O O . GLU A 1 76 ? -29.717 6.338 -6.257 1.00 77.06 76 GLU A O 1
ATOM 603 N N . THR A 1 77 ? -30.865 6.177 -8.176 1.00 78.12 77 THR A N 1
ATOM 604 C CA . THR A 1 77 ? -32.188 6.059 -7.542 1.00 78.12 77 THR A CA 1
ATOM 605 C C . THR A 1 77 ? -32.310 4.774 -6.726 1.00 78.12 77 THR A C 1
ATOM 607 O O . THR A 1 77 ? -32.705 4.846 -5.567 1.00 78.12 77 THR A O 1
ATOM 610 N N . ILE A 1 78 ? -31.895 3.621 -7.264 1.00 80.69 78 ILE A N 1
ATOM 611 C CA . ILE A 1 78 ? -31.888 2.347 -6.520 1.00 80.69 78 ILE A CA 1
ATOM 612 C C . ILE A 1 78 ? -31.031 2.477 -5.260 1.00 80.69 78 ILE A C 1
ATOM 614 O O . ILE A 1 78 ? -31.463 2.106 -4.171 1.00 80.69 78 ILE A O 1
ATOM 618 N N . ASN A 1 79 ? -29.840 3.062 -5.382 1.00 79.69 79 ASN A N 1
ATOM 619 C CA . ASN A 1 79 ? -28.959 3.286 -4.243 1.00 79.69 79 ASN A CA 1
ATOM 620 C C . ASN A 1 79 ? -29.573 4.245 -3.207 1.00 79.69 79 ASN A C 1
ATOM 622 O O . ASN A 1 79 ? -29.452 3.992 -2.009 1.00 79.69 79 ASN A O 1
ATOM 626 N N . LYS A 1 80 ? -30.273 5.308 -3.630 1.00 81.94 80 LYS A N 1
ATOM 627 C CA . LYS A 1 80 ? -31.020 6.197 -2.718 1.00 81.94 80 LYS A CA 1
ATOM 628 C C . LYS A 1 80 ? -32.121 5.440 -1.987 1.00 81.94 80 LYS A C 1
ATOM 630 O O . LYS A 1 80 ? -32.254 5.598 -0.777 1.00 81.94 80 LYS A O 1
ATOM 635 N N . THR A 1 81 ? -32.851 4.574 -2.688 1.00 81.06 81 THR A N 1
ATOM 636 C CA . THR A 1 81 ? -33.857 3.707 -2.073 1.00 81.06 81 THR A CA 1
ATOM 637 C C . THR A 1 81 ? -33.219 2.788 -1.030 1.00 81.06 81 THR A C 1
ATOM 639 O O . THR A 1 81 ? -33.692 2.730 0.100 1.00 81.06 81 THR A O 1
ATOM 642 N N . LEU A 1 82 ? -32.091 2.143 -1.336 1.00 81.62 82 LEU A N 1
ATOM 643 C CA . LEU A 1 82 ? -31.380 1.300 -0.367 1.00 81.62 82 LEU A CA 1
ATOM 644 C C . LEU A 1 82 ? -30.908 2.076 0.875 1.00 81.62 82 LEU A C 1
ATOM 646 O O . LEU A 1 82 ? -30.988 1.546 1.983 1.00 81.62 82 LEU A O 1
ATOM 650 N N . ILE A 1 83 ? -30.466 3.328 0.715 1.00 81.31 83 ILE A N 1
ATOM 651 C CA . ILE A 1 83 ? -30.117 4.214 1.840 1.00 81.31 83 ILE A CA 1
ATOM 652 C C . ILE A 1 83 ? -31.360 4.560 2.667 1.00 81.31 83 ILE A C 1
ATOM 654 O O . ILE A 1 83 ? -31.315 4.454 3.892 1.00 81.31 83 ILE A O 1
ATOM 658 N N . SER A 1 84 ? -32.476 4.920 2.022 1.00 79.50 84 SER A N 1
ATOM 659 C CA . SER A 1 84 ? -33.740 5.238 2.711 1.00 79.50 84 SER A CA 1
ATOM 660 C C . SER A 1 84 ? -34.271 4.055 3.530 1.00 79.50 84 SER A C 1
ATOM 662 O O . SER A 1 84 ? -34.800 4.233 4.624 1.00 79.50 84 SER A O 1
ATOM 664 N N . LEU A 1 85 ? -34.025 2.833 3.045 1.00 79.00 85 LEU A N 1
ATOM 665 C CA . LEU A 1 85 ? -34.357 1.579 3.716 1.00 79.00 85 LEU A CA 1
ATOM 666 C C . LEU A 1 85 ? -33.331 1.163 4.784 1.00 79.00 85 LEU A C 1
ATOM 668 O O . LEU A 1 85 ? -33.478 0.100 5.385 1.00 79.00 85 LEU A O 1
ATOM 672 N N . GLN A 1 86 ? -32.281 1.963 5.007 1.00 78.88 86 GLN A N 1
ATOM 673 C CA . GLN A 1 86 ? -31.158 1.672 5.910 1.00 78.88 86 GLN A CA 1
ATOM 674 C C . GLN A 1 86 ? -30.411 0.365 5.577 1.00 78.88 86 GLN A C 1
ATOM 676 O O . GLN A 1 86 ? -29.719 -0.211 6.420 1.00 78.88 86 GLN A O 1
ATOM 681 N N . LEU A 1 87 ? -30.517 -0.095 4.328 1.00 80.06 87 LEU A N 1
ATOM 682 C CA . LEU A 1 87 ? -29.828 -1.283 3.819 1.00 80.06 87 LEU A CA 1
ATOM 683 C C . LEU A 1 87 ? -28.410 -0.962 3.339 1.00 80.06 87 LEU A C 1
ATOM 685 O O . LEU A 1 87 ? -27.585 -1.862 3.206 1.00 80.06 87 LEU A O 1
ATOM 689 N N . MET A 1 88 ? -28.110 0.317 3.112 1.00 82.25 88 MET A N 1
ATOM 690 C CA . MET A 1 88 ? -26.785 0.811 2.757 1.00 82.25 88 MET A CA 1
ATOM 691 C C . MET A 1 88 ? -26.454 2.073 3.569 1.00 82.25 88 MET A C 1
ATOM 693 O O . MET A 1 88 ? -27.361 2.858 3.857 1.00 82.25 88 MET A O 1
ATOM 697 N N . PRO A 1 89 ? -25.180 2.302 3.943 1.00 84.94 89 PRO A N 1
ATOM 698 C CA . PRO A 1 89 ? -24.790 3.527 4.615 1.00 84.94 89 PRO A CA 1
ATOM 699 C C . PRO A 1 89 ? -24.983 4.768 3.744 1.00 84.94 89 PRO A C 1
ATOM 701 O O . PRO A 1 89 ? -24.667 4.765 2.551 1.00 84.94 89 PRO A O 1
ATOM 704 N N . GLU A 1 90 ? -25.421 5.856 4.370 1.00 86.50 90 GLU A N 1
ATOM 705 C CA . GLU A 1 90 ? -25.440 7.177 3.739 1.00 86.50 90 GLU A CA 1
ATOM 706 C C . GLU A 1 90 ? -24.021 7.734 3.606 1.00 86.50 90 GLU A C 1
ATOM 708 O O . GLU A 1 90 ? -23.664 8.294 2.573 1.00 86.50 90 GLU A O 1
ATOM 713 N N . THR A 1 91 ? -23.186 7.558 4.633 1.00 90.44 91 THR A N 1
ATOM 714 C CA . THR A 1 91 ? -21.769 7.918 4.569 1.00 90.44 91 THR A CA 1
ATOM 715 C C . THR A 1 91 ? -20.901 6.717 4.918 1.00 90.44 91 THR A C 1
ATOM 717 O O . THR A 1 91 ? -21.148 5.996 5.885 1.00 90.44 91 THR A O 1
ATOM 720 N N . ILE A 1 92 ? -19.858 6.513 4.115 1.00 92.25 92 ILE A N 1
ATOM 721 C CA . ILE A 1 92 ? -18.772 5.576 4.381 1.00 92.25 92 ILE A CA 1
ATOM 722 C C . ILE A 1 92 ? -17.517 6.384 4.693 1.00 92.25 92 ILE A C 1
ATOM 724 O O . ILE A 1 92 ? -17.011 7.145 3.864 1.00 92.25 92 ILE A O 1
ATOM 728 N N . PHE A 1 93 ? -16.991 6.191 5.892 1.00 92.75 93 PHE A N 1
ATOM 729 C CA . PHE A 1 93 ? -15.728 6.749 6.330 1.00 92.75 93 PHE A CA 1
ATOM 730 C C . PHE A 1 93 ? -14.598 5.768 6.030 1.00 92.75 93 PHE A C 1
ATOM 732 O O . PHE A 1 93 ? -14.679 4.595 6.378 1.00 92.75 93 PHE A O 1
ATOM 739 N N . LEU A 1 94 ? -13.522 6.248 5.417 1.00 91.94 94 LEU A N 1
ATOM 740 C CA . LEU A 1 94 ? -12.306 5.473 5.205 1.00 91.94 94 LEU A CA 1
ATOM 741 C C . LEU A 1 94 ? -11.296 5.851 6.276 1.00 91.94 94 LEU A C 1
ATOM 743 O O . LEU A 1 94 ? -10.935 7.023 6.416 1.00 91.94 94 LEU A O 1
ATOM 747 N N . LEU A 1 95 ? -10.801 4.854 6.997 1.00 87.62 95 LEU A N 1
ATOM 748 C CA . LEU A 1 95 ? -9.688 5.001 7.914 1.00 87.62 95 LEU A CA 1
ATOM 749 C C . LEU A 1 95 ? -8.506 4.199 7.386 1.00 87.62 95 LEU A C 1
ATOM 751 O O . LEU A 1 95 ? -8.350 3.006 7.648 1.00 87.62 95 LEU A O 1
ATOM 755 N N . THR A 1 96 ? -7.620 4.888 6.675 1.00 82.69 96 THR A N 1
ATOM 756 C CA . THR A 1 96 ? -6.252 4.403 6.524 1.00 82.69 96 THR A CA 1
ATOM 757 C C . THR A 1 96 ? -5.600 4.571 7.871 1.00 82.69 96 THR A C 1
ATOM 759 O O . THR A 1 96 ? -5.492 5.699 8.358 1.00 82.69 96 THR A O 1
ATOM 762 N N . ALA A 1 97 ? -5.249 3.461 8.506 1.00 64.31 97 ALA A N 1
ATOM 763 C CA . ALA A 1 97 ? -4.730 3.519 9.852 1.00 64.31 97 ALA A CA 1
ATOM 764 C C . ALA A 1 97 ? -3.565 4.535 9.922 1.00 64.31 97 ALA A C 1
ATOM 766 O O . ALA A 1 97 ? -2.739 4.609 9.006 1.00 64.31 97 ALA A O 1
ATOM 767 N N . PRO A 1 98 ? -3.648 5.437 10.914 1.00 54.16 98 PRO A N 1
ATOM 768 C CA . PRO A 1 98 ? -3.251 6.835 10.807 1.00 54.16 98 PRO A CA 1
ATOM 769 C C . PRO A 1 98 ? -1.780 6.932 10.436 1.00 54.16 98 PRO A C 1
ATOM 771 O O . PRO A 1 98 ? -1.008 6.140 10.958 1.00 54.16 98 PRO A O 1
ATOM 774 N N . PHE A 1 99 ? -1.450 7.867 9.533 1.00 59.06 99 PHE A N 1
ATOM 775 C CA . PHE A 1 99 ? -0.124 8.373 9.105 1.00 59.06 99 PHE A CA 1
ATOM 776 C C . PHE A 1 99 ? 0.054 8.475 7.584 1.00 59.06 99 PHE A C 1
ATOM 778 O O . PHE A 1 99 ? 1.000 9.130 7.146 1.00 59.06 99 PHE A O 1
ATOM 785 N N . ASP A 1 100 ? -0.852 7.926 6.768 1.00 64.06 100 ASP A N 1
ATOM 786 C CA . ASP A 1 100 ? -0.817 8.133 5.310 1.00 64.06 100 ASP A CA 1
ATOM 787 C C . ASP A 1 100 ? -1.822 9.180 4.804 1.00 64.06 100 ASP A C 1
ATOM 789 O O . ASP A 1 100 ? -2.460 8.992 3.780 1.00 64.06 100 ASP A O 1
ATOM 793 N N . GLU A 1 101 ? -1.964 10.313 5.493 1.00 69.94 101 GLU A N 1
ATOM 794 C CA . GLU A 1 101 ? -2.975 11.340 5.158 1.00 69.94 101 GLU A CA 1
ATOM 795 C C . GLU A 1 101 ? -2.765 12.036 3.801 1.00 69.94 101 GLU A C 1
ATOM 797 O O . GLU A 1 101 ? -3.644 12.745 3.318 1.00 69.94 101 GLU A O 1
ATOM 802 N N . ASP A 1 102 ? -1.594 11.840 3.192 1.00 68.06 102 ASP A N 1
ATOM 803 C CA . ASP A 1 102 ? -1.174 12.494 1.950 1.00 68.06 102 ASP A CA 1
ATOM 804 C C . ASP A 1 102 ? -1.132 11.530 0.746 1.00 68.06 102 ASP A C 1
ATOM 806 O O . ASP A 1 102 ? -0.530 11.860 -0.274 1.00 68.06 102 ASP A O 1
ATOM 810 N N . ALA A 1 103 ? -1.703 10.325 0.863 1.00 59.22 103 ALA A N 1
ATOM 811 C CA . ALA A 1 103 ? -1.724 9.294 -0.188 1.00 59.22 103 ALA A CA 1
ATOM 812 C C . ALA A 1 103 ? -0.320 8.933 -0.710 1.00 59.22 103 ALA A C 1
ATOM 814 O O . ALA A 1 103 ? -0.105 8.662 -1.894 1.00 59.22 103 ALA A O 1
ATOM 815 N N . LYS A 1 104 ? 0.664 8.940 0.191 1.00 66.19 104 LYS A N 1
ATOM 816 C CA . LYS A 1 104 ? 2.069 8.645 -0.105 1.00 66.19 104 LYS A CA 1
ATOM 817 C C . LYS A 1 104 ? 2.323 7.146 -0.214 1.00 66.19 104 LYS A C 1
ATOM 819 O O . LYS A 1 104 ? 3.315 6.748 -0.828 1.00 66.19 104 LYS A O 1
ATOM 824 N N . THR A 1 105 ? 1.481 6.315 0.396 1.00 67.44 105 THR A N 1
ATOM 825 C CA . THR A 1 105 ? 1.595 4.854 0.356 1.00 67.44 105 THR A CA 1
ATOM 826 C C . THR A 1 105 ? 0.431 4.219 -0.407 1.00 67.44 105 THR A C 1
ATOM 828 O O . THR A 1 105 ? -0.520 4.887 -0.805 1.00 67.44 105 THR A O 1
ATOM 831 N N . GLY A 1 106 ? 0.519 2.906 -0.651 1.00 68.88 106 GLY A N 1
ATOM 832 C CA . GLY A 1 106 ? -0.533 2.171 -1.362 1.00 68.88 106 GLY A CA 1
ATOM 833 C C . GLY A 1 106 ? -1.896 2.254 -0.664 1.00 68.88 106 GLY A C 1
ATOM 834 O O . GLY A 1 106 ? -2.916 2.351 -1.340 1.00 68.88 106 GLY A O 1
ATOM 835 N N . ASP A 1 107 ? -1.904 2.292 0.669 1.00 75.50 107 ASP A N 1
ATOM 836 C CA . ASP A 1 107 ? -3.115 2.311 1.487 1.00 75.50 107 ASP A CA 1
ATOM 837 C C . ASP A 1 107 ? -3.883 3.637 1.299 1.00 75.50 107 ASP A C 1
ATOM 839 O O . ASP A 1 107 ? -5.093 3.617 1.055 1.00 75.50 107 ASP A O 1
ATOM 843 N N . GLY A 1 108 ? -3.179 4.780 1.338 1.00 78.50 108 GLY A N 1
ATOM 844 C CA . GLY A 1 108 ? -3.737 6.109 1.073 1.00 78.50 108 GLY A CA 1
ATOM 845 C C . GLY A 1 108 ? -4.082 6.346 -0.397 1.00 78.50 108 GLY A C 1
ATOM 846 O O . GLY A 1 108 ? -5.111 6.948 -0.690 1.00 78.50 108 GLY A O 1
ATOM 847 N N . GLN A 1 109 ? -3.298 5.809 -1.340 1.00 79.19 109 GLN A N 1
ATOM 848 C CA . GLN A 1 109 ? -3.651 5.838 -2.769 1.00 79.19 109 GLN A CA 1
ATOM 849 C C . GLN A 1 109 ? -4.959 5.093 -3.058 1.00 79.19 109 GLN A C 1
ATOM 851 O O . GLN A 1 109 ? -5.777 5.560 -3.854 1.00 79.19 109 GLN A O 1
ATOM 856 N N . TYR A 1 110 ? -5.174 3.948 -2.408 1.00 83.12 110 TYR A N 1
ATOM 857 C CA . TYR A 1 110 ? -6.418 3.197 -2.538 1.00 83.12 110 TYR A CA 1
ATOM 858 C C . TYR A 1 110 ? -7.598 3.946 -1.902 1.00 83.12 110 TYR A C 1
ATOM 860 O O . TYR A 1 110 ? -8.633 4.093 -2.548 1.00 83.12 110 TYR A O 1
ATOM 868 N N . ALA A 1 111 ? -7.431 4.518 -0.702 1.00 86.69 111 ALA A N 1
ATOM 869 C CA . ALA A 1 111 ? -8.472 5.343 -0.081 1.00 86.69 111 ALA A CA 1
ATOM 870 C C . ALA A 1 111 ? -8.855 6.555 -0.948 1.00 86.69 111 ALA A C 1
ATOM 872 O O . ALA A 1 111 ? -10.035 6.811 -1.182 1.00 86.69 111 ALA A O 1
ATOM 873 N N . GLN A 1 112 ? -7.869 7.254 -1.516 1.00 87.25 112 GLN A N 1
ATOM 874 C CA . GLN A 1 112 ? -8.116 8.349 -2.455 1.00 87.25 112 GLN A CA 1
ATOM 875 C C . GLN A 1 112 ? -8.842 7.874 -3.725 1.00 87.25 112 GLN A C 1
ATOM 877 O O . GLN A 1 112 ? -9.692 8.592 -4.263 1.00 87.25 112 GLN A O 1
ATOM 882 N N . SER A 1 113 ? -8.528 6.668 -4.203 1.00 85.56 113 SER A N 1
ATOM 883 C CA . SER A 1 113 ? -9.199 6.056 -5.354 1.00 85.56 113 SER A CA 1
ATOM 884 C C . SER A 1 113 ? -10.662 5.739 -5.044 1.00 85.56 113 SER A C 1
ATOM 886 O O . SER A 1 113 ? -11.516 6.047 -5.869 1.00 85.56 113 SER A O 1
ATOM 888 N N . LEU A 1 114 ? -10.977 5.240 -3.844 1.00 88.94 114 LEU A N 1
ATOM 889 C CA . LEU A 1 114 ? -12.358 5.054 -3.389 1.00 88.94 114 LEU A CA 1
ATOM 890 C C . LEU A 1 114 ? -13.114 6.386 -3.328 1.00 88.94 114 LEU A C 1
ATOM 892 O O . LEU A 1 114 ? -14.128 6.518 -4.005 1.00 88.94 114 LEU A O 1
ATOM 896 N N . VAL A 1 115 ? -12.589 7.404 -2.633 1.00 89.75 115 VAL A N 1
ATOM 897 C CA . VAL A 1 115 ? -13.227 8.740 -2.568 1.00 89.75 115 VAL A CA 1
ATOM 898 C C . VAL A 1 115 ? -13.516 9.280 -3.971 1.00 89.75 115 VAL A C 1
ATOM 900 O O . VAL A 1 115 ? -14.613 9.752 -4.265 1.00 89.75 115 VAL A O 1
ATOM 903 N N . THR A 1 116 ? -12.540 9.168 -4.873 1.00 88.62 116 THR A N 1
ATOM 904 C CA . THR A 1 116 ? -12.689 9.609 -6.265 1.00 88.62 116 THR A CA 1
ATOM 905 C C . THR A 1 116 ? -13.727 8.780 -7.019 1.00 88.62 116 THR A C 1
ATOM 907 O O . THR A 1 116 ? -14.502 9.339 -7.790 1.00 88.62 116 THR A O 1
ATOM 910 N N . GLY A 1 117 ? -13.751 7.463 -6.811 1.00 86.56 117 GLY A N 1
ATOM 911 C CA . GLY A 1 117 ? -14.703 6.545 -7.426 1.00 86.56 117 GLY A CA 1
ATOM 912 C C . GLY A 1 117 ? -16.141 6.845 -7.014 1.00 86.56 117 GLY A C 1
ATOM 913 O O . GLY A 1 117 ? -16.985 7.009 -7.891 1.00 86.56 117 GLY A O 1
ATOM 914 N N . PHE A 1 118 ? -16.404 6.997 -5.713 1.00 86.94 118 PHE A N 1
ATOM 915 C CA . PHE A 1 118 ? -17.729 7.353 -5.190 1.00 86.94 118 PHE A CA 1
ATOM 916 C C . PHE A 1 118 ? -18.228 8.680 -5.782 1.00 86.94 118 PHE A C 1
ATOM 918 O O . PHE A 1 118 ? -19.356 8.747 -6.269 1.00 86.94 118 PHE A O 1
ATOM 925 N N . ASN A 1 119 ? -17.357 9.695 -5.850 1.00 84.50 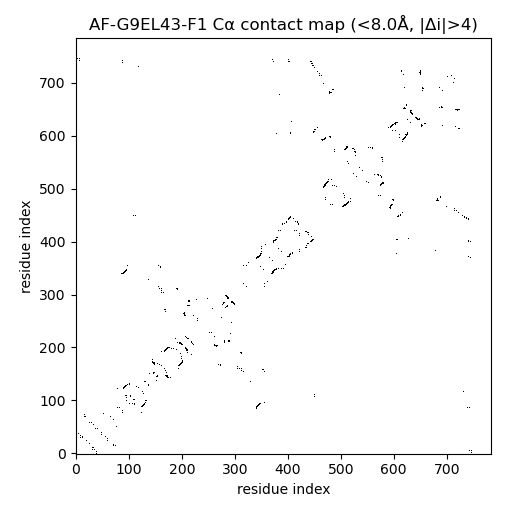119 ASN A N 1
ATOM 926 C CA . ASN A 1 119 ? -17.689 10.991 -6.450 1.00 84.50 119 ASN A CA 1
ATOM 927 C C . ASN A 1 119 ? -17.942 10.906 -7.967 1.00 84.50 119 ASN A C 1
ATOM 929 O O . ASN A 1 119 ? -18.829 11.580 -8.484 1.00 84.50 119 ASN A O 1
ATOM 933 N N . LYS A 1 120 ? -17.156 10.107 -8.705 1.00 80.44 120 LYS A N 1
ATOM 934 C CA . LYS A 1 120 ? -17.263 9.995 -10.172 1.00 80.44 120 LYS A CA 1
ATOM 935 C C . LYS A 1 120 ? -18.429 9.127 -10.635 1.00 80.44 120 LYS A C 1
ATOM 937 O O . LYS A 1 120 ? -18.959 9.374 -11.714 1.00 80.44 120 LYS A O 1
ATOM 942 N N . HIS A 1 121 ? -18.796 8.104 -9.869 1.00 73.81 121 HIS A N 1
ATOM 943 C CA . HIS A 1 121 ? -19.811 7.125 -10.261 1.00 73.81 121 HIS A CA 1
ATOM 944 C C . HIS A 1 121 ? -21.199 7.413 -9.675 1.00 73.81 121 HIS A C 1
ATOM 946 O O . HIS A 1 121 ? -22.054 6.535 -9.691 1.00 73.81 121 HIS A O 1
ATOM 952 N N . GLY A 1 122 ? -21.437 8.647 -9.207 1.00 56.91 122 GLY A N 1
ATOM 953 C CA . GLY A 1 122 ? -22.772 9.117 -8.824 1.00 56.91 122 GLY A CA 1
ATOM 954 C C . GLY A 1 122 ? -23.379 8.344 -7.657 1.00 56.91 122 GLY A C 1
ATOM 955 O O . GLY A 1 122 ? -24.597 8.219 -7.571 1.00 56.91 122 GLY A O 1
ATOM 956 N N . SER A 1 123 ? -22.543 7.786 -6.777 1.00 69.00 123 SER A N 1
ATOM 957 C CA . SER A 1 123 ? -23.049 7.114 -5.588 1.00 69.00 123 SER A CA 1
ATOM 958 C C . SER A 1 123 ? -23.721 8.151 -4.679 1.00 69.00 123 SER A C 1
ATOM 960 O O . SER A 1 123 ? -23.064 9.126 -4.308 1.00 69.00 123 SER A O 1
ATOM 962 N N . PRO A 1 124 ? -24.983 7.944 -4.260 1.00 75.62 124 PRO A N 1
ATOM 963 C CA . PRO A 1 124 ? -25.608 8.796 -3.252 1.00 75.62 124 PRO A CA 1
ATOM 964 C C . PRO A 1 124 ? -24.940 8.634 -1.880 1.00 75.62 124 PRO A C 1
ATOM 966 O O . PRO A 1 124 ? -25.027 9.537 -1.053 1.00 75.62 124 PRO A O 1
ATOM 969 N N . THR A 1 125 ? -24.227 7.524 -1.648 1.00 84.06 125 THR A N 1
ATOM 970 C CA . THR A 1 125 ? -23.378 7.355 -0.468 1.00 84.06 125 THR A CA 1
ATOM 971 C C . THR A 1 125 ? -22.175 8.287 -0.544 1.00 84.06 125 THR A C 1
ATOM 973 O O . THR A 1 125 ? -21.358 8.185 -1.466 1.00 84.06 125 THR A O 1
ATOM 976 N N . LYS A 1 126 ? -22.021 9.149 0.458 1.00 89.12 126 LYS A N 1
ATOM 977 C CA . LYS A 1 126 ? -20.852 10.010 0.625 1.00 89.12 126 LYS A CA 1
ATOM 978 C C . LYS A 1 126 ? -19.660 9.177 1.091 1.00 89.12 126 LYS A C 1
ATOM 980 O O . LYS A 1 126 ? -19.768 8.403 2.035 1.00 89.12 126 LYS A O 1
ATOM 985 N N . CYS A 1 127 ? -18.497 9.357 0.473 1.00 91.62 127 CYS A N 1
ATOM 986 C CA . CYS A 1 127 ? -17.266 8.694 0.901 1.00 91.62 127 CYS A CA 1
ATOM 987 C C . CYS A 1 127 ? -16.280 9.723 1.460 1.00 91.62 127 CYS A C 1
ATOM 989 O O . CYS A 1 127 ? -15.877 10.647 0.751 1.00 91.62 127 CYS A O 1
ATOM 991 N N . ILE A 1 128 ? -15.908 9.586 2.735 1.00 91.38 128 ILE A N 1
ATOM 992 C CA . ILE A 1 128 ? -15.038 10.537 3.439 1.00 91.38 128 ILE A CA 1
ATOM 993 C C . ILE A 1 128 ? -13.778 9.825 3.898 1.00 91.38 128 ILE A C 1
ATOM 995 O O . ILE A 1 128 ? -13.829 8.927 4.732 1.00 91.38 128 ILE A O 1
ATOM 999 N N . TRP A 1 129 ? -12.623 10.270 3.417 1.00 91.81 129 TRP A N 1
ATOM 1000 C CA . TRP A 1 129 ? -11.354 9.801 3.949 1.00 91.81 129 TRP A CA 1
ATOM 1001 C C . TRP A 1 129 ? -10.951 10.605 5.188 1.00 91.81 129 TRP A C 1
ATOM 1003 O O . TRP A 1 129 ? -10.700 11.807 5.119 1.00 91.81 129 TRP A O 1
ATOM 1013 N N . LEU A 1 130 ? -10.892 9.931 6.335 1.00 88.25 130 LEU A N 1
ATOM 1014 C CA . LEU A 1 130 ? -10.563 10.539 7.618 1.00 88.25 130 LEU A CA 1
ATOM 1015 C C . LEU A 1 130 ? -9.094 10.965 7.666 1.00 88.25 130 LEU A C 1
ATOM 1017 O O . LEU A 1 130 ? -8.188 10.157 7.461 1.00 88.25 130 LEU A O 1
ATOM 1021 N N . LYS A 1 131 ? -8.865 12.239 7.990 1.00 86.00 131 LYS A N 1
ATOM 1022 C CA . LYS A 1 131 ? -7.547 12.878 8.037 1.00 86.00 131 LYS A CA 1
ATOM 1023 C C . LYS A 1 131 ? -7.512 13.914 9.147 1.00 86.00 131 LYS A C 1
ATOM 1025 O O . LYS A 1 131 ? -8.425 14.730 9.273 1.00 86.00 131 LYS A O 1
ATOM 1030 N N . GLN A 1 132 ? -6.428 13.928 9.903 1.00 82.56 132 GLN A N 1
ATOM 1031 C CA . GLN A 1 132 ? -6.160 14.920 10.928 1.00 82.56 132 GLN A CA 1
ATOM 1032 C C . GLN A 1 132 ? -6.024 16.316 10.317 1.00 82.56 132 GLN A C 1
ATOM 1034 O O . GLN A 1 132 ? -6.585 17.270 10.852 1.00 82.56 132 GLN A O 1
ATOM 1039 N N . LYS A 1 133 ? -5.320 16.450 9.181 1.00 84.31 133 LYS A N 1
ATOM 1040 C CA . LYS A 1 133 ? -5.137 17.747 8.495 1.00 84.31 133 LYS A CA 1
ATOM 1041 C C . LYS A 1 133 ? -6.441 18.394 8.027 1.00 84.31 133 LYS A C 1
ATOM 1043 O O . LYS A 1 133 ? -6.501 19.614 7.918 1.00 84.31 133 LYS A O 1
ATOM 1048 N N . GLU A 1 134 ? -7.465 17.587 7.764 1.00 86.06 134 GLU A N 1
ATOM 1049 C CA . GLU A 1 134 ? -8.807 18.051 7.386 1.00 86.06 134 GLU A CA 1
ATOM 1050 C C . GLU A 1 134 ? -9.725 18.215 8.614 1.00 86.06 134 GLU A C 1
ATOM 1052 O O . GLU A 1 134 ? -10.902 18.529 8.479 1.00 86.06 134 GLU A O 1
ATOM 1057 N N . GLY A 1 135 ? -9.196 18.034 9.831 1.00 85.19 135 GLY A N 1
ATOM 1058 C CA . GLY A 1 135 ? -9.934 18.220 11.081 1.00 85.19 135 GLY A CA 1
ATOM 1059 C C . GLY A 1 135 ? -10.877 17.071 11.447 1.00 85.19 135 GLY A C 1
ATOM 1060 O O . GLY A 1 135 ? -11.595 17.182 12.439 1.00 85.19 135 GLY A O 1
ATOM 1061 N N . HIS A 1 136 ? -10.855 15.954 10.706 1.00 85.88 136 HIS A N 1
ATOM 1062 C CA . HIS A 1 136 ? -11.717 14.791 10.961 1.00 85.88 136 HIS A CA 1
ATOM 1063 C C . HIS A 1 136 ? -11.441 14.125 12.315 1.00 85.88 136 HIS A C 1
ATOM 1065 O O . HIS A 1 136 ? -12.304 13.468 12.887 1.00 85.88 136 HIS A O 1
ATOM 1071 N N . TYR A 1 137 ? -10.226 14.279 12.829 1.00 84.81 137 TYR A N 1
ATOM 1072 C CA . TYR A 1 137 ? -9.863 13.945 14.197 1.00 84.81 137 TYR A CA 1
ATOM 1073 C C . TYR A 1 137 ? -8.679 14.804 14.626 1.00 84.81 137 TYR A C 1
ATOM 1075 O O . TYR A 1 137 ? -7.993 15.412 13.806 1.00 84.81 137 TYR A O 1
ATOM 1083 N N . SER A 1 138 ? -8.423 14.848 15.928 1.00 81.44 138 SER A N 1
ATOM 1084 C CA . SER A 1 138 ? -7.277 15.560 16.485 1.00 81.44 138 SER A CA 1
ATOM 1085 C C . SER A 1 138 ? -6.464 14.626 17.357 1.00 81.44 138 SER A C 1
ATOM 1087 O O . SER A 1 138 ? -7.008 13.915 18.200 1.00 81.44 138 SER A O 1
ATOM 1089 N N . LEU A 1 139 ? -5.148 14.621 17.160 1.00 80.38 139 LEU A N 1
ATOM 1090 C CA . LEU A 1 139 ? -4.263 13.972 18.111 1.00 80.38 139 LEU A CA 1
ATOM 1091 C C . LEU A 1 139 ? -4.214 14.803 19.397 1.00 80.38 139 LEU A C 1
ATOM 1093 O O . LEU A 1 139 ? -4.090 16.027 19.307 1.00 80.38 139 LEU A O 1
ATOM 1097 N N . PRO A 1 140 ? -4.300 14.176 20.584 1.00 77.62 140 PRO A N 1
ATOM 1098 C CA . PRO A 1 140 ? -4.261 14.899 21.842 1.00 77.62 140 PRO A CA 1
ATOM 1099 C C . PRO A 1 140 ? -2.985 15.727 21.954 1.00 77.62 140 PRO A C 1
ATOM 1101 O O . PRO A 1 140 ? -1.880 15.189 22.028 1.00 77.62 140 PRO A O 1
ATOM 1104 N N . ALA A 1 141 ? -3.160 17.044 21.989 1.00 76.25 141 ALA A N 1
ATOM 1105 C CA . ALA A 1 141 ? -2.113 17.963 22.384 1.00 76.25 141 ALA A CA 1
ATOM 1106 C C . ALA A 1 141 ? -2.113 18.034 23.910 1.00 76.25 141 ALA A C 1
ATOM 1108 O O . ALA A 1 141 ? -3.104 18.409 24.542 1.00 76.25 141 ALA A O 1
ATOM 1109 N N . HIS A 1 142 ? -1.005 17.636 24.518 1.00 83.25 142 HIS A N 1
ATOM 1110 C CA . HIS A 1 142 ? -0.782 17.889 25.930 1.00 83.25 142 HIS A CA 1
ATOM 1111 C C . HIS A 1 142 ? -0.182 19.282 26.028 1.00 83.25 142 HIS A C 1
ATOM 1113 O O . HIS A 1 142 ? 0.869 19.509 25.445 1.00 83.25 142 HIS A O 1
ATOM 1119 N N . GLU A 1 143 ? -0.821 20.200 26.761 1.00 82.19 143 GLU A N 1
ATOM 1120 C CA . GLU A 1 143 ? -0.235 21.530 26.993 1.00 82.19 143 GLU A CA 1
ATOM 1121 C C . GLU A 1 143 ? 1.238 21.390 27.395 1.00 82.19 143 GLU A C 1
ATOM 1123 O O . GLU A 1 143 ? 1.554 20.589 28.288 1.00 82.19 143 GLU A O 1
ATOM 1128 N N . ASP A 1 144 ? 2.093 22.124 26.680 1.00 89.31 144 ASP A N 1
ATOM 1129 C CA . ASP A 1 144 ? 3.542 22.206 26.854 1.00 89.31 144 ASP A CA 1
ATOM 1130 C C . ASP A 1 144 ? 4.344 20.920 26.559 1.00 89.31 144 ASP A C 1
ATOM 1132 O O . ASP A 1 144 ? 5.539 20.851 26.861 1.00 89.31 144 ASP A O 1
ATOM 1136 N N . LEU A 1 145 ? 3.719 19.906 25.943 1.00 89.88 145 LEU A N 1
ATOM 1137 C CA . LEU A 1 145 ? 4.358 18.655 25.527 1.00 89.88 145 LEU A CA 1
ATOM 1138 C C . LEU A 1 145 ? 4.023 18.300 24.074 1.00 89.88 145 LEU A C 1
ATOM 1140 O O . LEU A 1 145 ? 2.866 18.067 23.725 1.00 89.88 145 LEU A O 1
ATOM 1144 N N . GLN A 1 146 ? 5.055 18.116 23.254 1.00 89.06 146 GLN A N 1
ATOM 1145 C CA . GLN A 1 146 ? 4.917 17.575 21.900 1.00 89.06 146 GLN A CA 1
ATOM 1146 C C . GLN A 1 146 ? 5.350 16.107 21.880 1.00 89.06 146 GLN A C 1
ATOM 1148 O O . GLN A 1 146 ? 6.421 15.797 22.397 1.00 89.06 146 GLN A O 1
ATOM 1153 N N . PRO A 1 147 ? 4.574 15.177 21.302 1.00 86.62 147 PRO A N 1
ATOM 1154 C CA . PRO A 1 147 ? 5.020 13.796 21.147 1.00 86.62 147 PRO A CA 1
ATOM 1155 C C . PRO A 1 147 ? 6.249 13.716 20.232 1.00 86.62 147 PRO A C 1
ATOM 1157 O O . PRO A 1 147 ? 6.457 14.569 19.372 1.00 86.62 147 PRO A O 1
ATOM 1160 N N . ILE A 1 148 ? 7.061 12.677 20.409 1.00 83.00 148 ILE A N 1
ATOM 1161 C CA . ILE A 1 148 ? 8.195 12.357 19.537 1.00 83.00 148 ILE A CA 1
ATOM 1162 C C . ILE A 1 148 ? 7.909 11.003 18.868 1.00 83.00 148 ILE A C 1
ATOM 1164 O O . ILE A 1 148 ? 7.823 10.002 19.590 1.00 83.00 148 ILE A O 1
ATOM 1168 N N . PRO A 1 149 ? 7.790 10.945 17.524 1.00 76.38 149 PRO A N 1
ATOM 1169 C CA . PRO A 1 149 ? 7.828 12.063 16.572 1.00 76.38 149 PRO A CA 1
ATOM 1170 C C . PRO A 1 149 ? 6.649 13.030 16.730 1.00 76.38 149 PRO A C 1
ATOM 1172 O O . PRO A 1 149 ? 5.566 12.630 17.168 1.00 76.38 149 PRO A O 1
ATOM 1175 N N . ALA A 1 150 ? 6.859 14.287 16.329 1.00 74.88 150 ALA A N 1
ATOM 1176 C CA . ALA A 1 150 ? 5.818 15.311 16.354 1.00 74.88 150 ALA A CA 1
ATOM 1177 C C . ALA A 1 150 ? 4.571 14.837 15.597 1.00 74.88 150 ALA A C 1
ATOM 1179 O O . ALA A 1 150 ? 4.686 14.154 14.581 1.00 74.88 150 ALA A O 1
ATOM 1180 N N . GLN A 1 151 ? 3.389 15.223 16.085 1.00 74.25 151 GLN A N 1
ATOM 1181 C CA . GLN A 1 151 ? 2.103 14.886 15.458 1.00 74.25 151 GLN A CA 1
ATOM 1182 C C . GLN A 1 151 ? 1.820 13.372 15.399 1.00 74.25 151 GLN A C 1
ATOM 1184 O O . GLN A 1 151 ? 1.187 12.892 14.465 1.00 74.25 151 GLN A O 1
ATOM 1189 N N . THR A 1 152 ? 2.273 12.597 16.389 1.00 76.81 152 THR A N 1
ATOM 1190 C CA . THR A 1 152 ? 1.943 11.166 16.491 1.00 76.81 152 THR A CA 1
ATOM 1191 C C . THR A 1 152 ? 1.429 10.805 17.878 1.00 76.81 152 THR A C 1
ATOM 1193 O O . THR A 1 152 ? 1.796 11.419 18.877 1.00 76.81 152 THR A O 1
ATOM 1196 N N . ILE A 1 153 ? 0.580 9.780 17.964 1.00 78.12 153 ILE A N 1
ATOM 1197 C CA . ILE A 1 153 ? 0.252 9.173 19.256 1.00 78.12 153 ILE A CA 1
ATOM 1198 C C . ILE A 1 153 ? 1.405 8.235 19.610 1.00 78.12 153 ILE A C 1
ATOM 1200 O O . ILE A 1 153 ? 1.695 7.332 18.815 1.00 78.12 153 ILE A O 1
ATOM 1204 N N . PRO A 1 154 ? 2.032 8.373 20.793 1.00 78.00 154 PRO A N 1
ATOM 1205 C CA . PRO A 1 154 ? 3.194 7.567 21.148 1.00 78.00 154 PRO A CA 1
ATOM 1206 C C . PRO A 1 154 ? 2.977 6.060 20.976 1.00 78.00 154 PRO A C 1
ATOM 1208 O O . PRO A 1 154 ? 3.859 5.381 20.462 1.00 78.00 154 PRO A O 1
ATOM 1211 N N . SER A 1 155 ? 1.799 5.524 21.325 1.00 77.94 155 SER A N 1
ATOM 1212 C CA . SER A 1 155 ? 1.504 4.089 21.179 1.00 77.94 155 SER A CA 1
ATOM 1213 C C . SER A 1 155 ? 1.557 3.577 19.737 1.00 77.94 155 SER A C 1
ATOM 1215 O O . SER A 1 155 ? 1.999 2.447 19.527 1.00 77.94 155 SER A O 1
ATOM 1217 N N . VAL A 1 156 ? 1.178 4.384 18.741 1.00 73.25 156 VAL A N 1
ATOM 1218 C CA . VAL A 1 156 ? 1.221 3.959 17.331 1.00 73.25 156 VAL A CA 1
ATOM 1219 C C . VAL A 1 156 ? 2.668 3.888 16.846 1.00 73.25 156 VAL A C 1
ATOM 1221 O O . VAL A 1 156 ? 3.062 2.898 16.225 1.00 73.25 156 VAL A O 1
ATOM 1224 N N . TYR A 1 157 ? 3.494 4.872 17.226 1.00 75.81 157 TYR A N 1
ATOM 1225 C CA . TYR A 1 157 ? 4.930 4.842 16.938 1.00 75.81 157 TYR A CA 1
ATOM 1226 C C . TYR A 1 157 ? 5.653 3.703 17.672 1.00 75.81 157 TYR A C 1
ATOM 1228 O O . TYR A 1 157 ? 6.628 3.163 17.162 1.00 75.81 157 TYR A O 1
ATOM 1236 N N . VAL A 1 158 ? 5.177 3.291 18.850 1.00 76.81 158 VAL A N 1
ATOM 1237 C CA . VAL A 1 158 ? 5.715 2.136 19.588 1.00 76.81 158 VAL A CA 1
ATOM 1238 C C . VAL A 1 158 ? 5.370 0.822 18.870 1.00 76.81 158 VAL A C 1
ATOM 1240 O O . VAL A 1 158 ? 6.240 -0.036 18.713 1.00 76.81 158 VAL A O 1
ATOM 1243 N N . LEU A 1 159 ? 4.125 0.634 18.420 1.00 76.62 159 LEU A N 1
ATOM 1244 C CA . LEU A 1 159 ? 3.660 -0.661 17.915 1.00 76.62 159 LEU A CA 1
ATOM 1245 C C . LEU A 1 159 ? 4.243 -1.030 16.542 1.00 76.62 159 LEU A C 1
ATOM 1247 O O . LEU A 1 159 ? 4.755 -2.142 16.387 1.00 76.62 159 LEU A O 1
ATOM 1251 N N . GLN A 1 160 ? 4.205 -0.122 15.561 1.00 72.44 160 GLN A N 1
ATOM 1252 C CA . GLN A 1 160 ? 4.612 -0.419 14.178 1.00 72.44 160 GLN A CA 1
ATOM 1253 C C . GLN A 1 160 ? 6.066 -0.943 14.084 1.00 72.44 160 GLN A C 1
ATOM 1255 O O . GLN A 1 160 ? 6.315 -1.954 13.418 1.00 72.44 160 GLN A O 1
ATOM 1260 N N . PRO A 1 161 ? 7.062 -0.351 14.765 1.00 70.81 161 PRO A N 1
ATOM 1261 C CA . PRO A 1 161 ? 8.440 -0.820 14.687 1.00 70.81 161 PRO A CA 1
ATOM 1262 C C . PRO A 1 161 ? 8.722 -2.046 15.564 1.00 70.81 161 PRO A C 1
ATOM 1264 O O . PRO A 1 161 ? 9.547 -2.881 15.186 1.00 70.81 161 PRO A O 1
ATOM 1267 N N . VAL A 1 162 ? 8.018 -2.207 16.692 1.00 73.12 162 VAL A N 1
ATOM 1268 C CA . VAL A 1 162 ? 8.128 -3.408 17.541 1.00 73.12 162 VAL A CA 1
ATOM 1269 C C . VAL A 1 162 ? 7.583 -4.635 16.815 1.00 73.12 162 VAL A C 1
ATOM 1271 O O . VAL A 1 162 ? 8.254 -5.668 16.795 1.00 73.12 162 VAL A O 1
ATOM 1274 N N . ALA A 1 163 ? 6.451 -4.497 16.118 1.00 69.75 163 ALA A N 1
ATOM 1275 C CA . ALA A 1 163 ? 5.927 -5.504 15.190 1.00 69.75 163 ALA A CA 1
ATOM 1276 C C . ALA A 1 163 ? 6.917 -5.824 14.050 1.00 69.75 163 ALA A C 1
ATOM 1278 O O . ALA A 1 163 ? 6.938 -6.924 13.497 1.00 69.75 163 ALA A O 1
ATOM 1279 N N . ASN A 1 164 ? 7.781 -4.861 13.714 1.00 68.50 164 ASN A N 1
ATOM 1280 C CA . ASN A 1 164 ? 8.907 -4.990 12.789 1.00 68.50 164 ASN A CA 1
ATOM 1281 C C . ASN A 1 164 ? 10.185 -5.582 13.394 1.00 68.50 164 ASN A C 1
ATOM 1283 O O . ASN A 1 164 ? 11.194 -5.691 12.694 1.00 68.50 164 ASN A O 1
ATOM 1287 N N . GLY A 1 165 ? 10.163 -5.997 14.663 1.00 70.50 165 GLY A N 1
ATOM 1288 C CA . GLY A 1 165 ? 11.341 -6.523 15.346 1.00 70.50 165 GLY A CA 1
ATOM 1289 C C . GLY A 1 165 ? 12.451 -5.480 15.494 1.00 70.50 165 GLY A C 1
ATOM 1290 O O . GLY A 1 165 ? 13.614 -5.845 15.691 1.00 70.50 165 GLY A O 1
ATOM 1291 N N . ARG A 1 166 ? 12.111 -4.189 15.422 1.00 74.44 166 ARG A N 1
ATOM 1292 C CA . ARG A 1 166 ? 13.029 -3.061 15.589 1.00 74.44 166 ARG A CA 1
ATOM 1293 C C . ARG A 1 166 ? 12.842 -2.422 16.961 1.00 74.44 166 ARG A C 1
ATOM 1295 O O . ARG A 1 166 ? 11.801 -2.572 17.595 1.00 74.44 166 ARG A O 1
ATOM 1302 N N . THR A 1 167 ? 13.892 -1.752 17.417 1.00 77.19 167 THR A N 1
ATOM 1303 C CA . THR A 1 167 ? 13.839 -0.870 18.585 1.00 77.19 167 THR A CA 1
ATOM 1304 C C . THR A 1 167 ? 13.601 0.544 18.083 1.00 77.19 167 THR A C 1
ATOM 1306 O O . THR A 1 167 ? 14.238 0.940 17.107 1.00 77.19 167 THR A O 1
ATOM 1309 N N . VAL A 1 168 ? 12.718 1.296 18.733 1.00 79.38 168 VAL A N 1
ATOM 1310 C CA . VAL A 1 168 ? 12.434 2.691 18.371 1.00 79.38 168 VAL A CA 1
ATOM 1311 C C . VAL A 1 168 ? 12.343 3.584 19.584 1.00 79.38 168 VAL A C 1
ATOM 1313 O O . VAL A 1 168 ? 12.007 3.128 20.669 1.00 79.38 168 VAL A O 1
ATOM 1316 N N . VAL A 1 169 ? 12.667 4.857 19.392 1.00 84.44 169 VAL A N 1
ATOM 1317 C CA . VAL A 1 169 ? 12.644 5.857 20.454 1.00 84.44 169 VAL A CA 1
ATOM 1318 C C . VAL A 1 169 ? 11.393 6.712 20.302 1.00 84.44 169 VAL A C 1
ATOM 1320 O O . VAL A 1 169 ? 11.255 7.397 19.293 1.00 84.44 169 VAL A O 1
ATOM 1323 N N . SER A 1 170 ? 10.503 6.674 21.291 1.00 87.75 170 SER A N 1
ATOM 1324 C CA . SER A 1 170 ? 9.364 7.597 21.397 1.00 87.75 170 SER A CA 1
ATOM 1325 C C . SER A 1 170 ? 9.487 8.449 22.651 1.00 87.75 170 SER A C 1
ATOM 1327 O O . SER A 1 170 ? 10.361 8.212 23.481 1.00 87.75 170 SER A O 1
ATOM 1329 N N . GLY A 1 171 ? 8.623 9.440 22.825 1.00 91.06 171 GLY A N 1
ATOM 1330 C CA . GLY A 1 171 ? 8.657 10.251 24.033 1.00 91.06 171 GLY A CA 1
ATOM 1331 C C . GLY A 1 171 ? 7.950 11.578 23.874 1.00 91.06 171 GLY A C 1
ATOM 1332 O O . GLY A 1 171 ? 7.009 11.682 23.086 1.00 91.06 171 GLY A O 1
ATOM 1333 N N . TYR A 1 172 ? 8.429 12.578 24.609 1.00 92.12 172 TYR A N 1
ATOM 1334 C CA . TYR A 1 172 ? 7.904 13.936 24.537 1.00 92.12 172 TYR A CA 1
ATOM 1335 C C . TYR A 1 172 ? 9.020 14.985 24.514 1.00 92.12 172 TYR A C 1
ATOM 1337 O O . TYR A 1 172 ? 10.054 14.839 25.159 1.00 92.12 172 TYR A O 1
ATOM 1345 N N . LEU A 1 173 ? 8.791 16.059 23.775 1.00 92.12 173 LEU A N 1
ATOM 1346 C CA . LEU A 1 173 ? 9.535 17.306 23.808 1.00 92.12 173 LEU A CA 1
ATOM 1347 C C . LEU A 1 173 ? 8.790 18.261 24.749 1.00 92.12 173 LEU A C 1
ATOM 1349 O O . LEU A 1 173 ? 7.621 18.566 24.516 1.00 92.12 173 LEU A O 1
ATOM 1353 N N . CYS A 1 174 ? 9.453 18.714 25.807 1.00 93.62 174 CYS A N 1
ATOM 1354 C CA . CYS A 1 174 ? 8.931 19.704 26.740 1.00 93.62 174 CYS A CA 1
ATOM 1355 C C . CYS A 1 174 ? 9.146 21.111 26.183 1.00 93.62 174 CYS A C 1
ATOM 1357 O O . CYS A 1 174 ? 10.283 21.570 26.070 1.00 93.62 174 CYS A O 1
ATOM 1359 N N . GLU A 1 175 ? 8.057 21.816 25.893 1.00 88.44 175 GLU A N 1
ATOM 1360 C CA . GLU A 1 175 ? 8.107 23.216 25.459 1.00 88.44 175 GLU A CA 1
ATOM 1361 C C . GLU A 1 175 ? 8.388 24.166 26.634 1.00 88.44 175 GLU A C 1
ATOM 1363 O O . GLU A 1 175 ? 8.968 25.239 26.447 1.00 88.44 175 GLU A O 1
ATOM 1368 N N . LYS A 1 176 ? 8.028 23.752 27.859 1.00 88.25 176 LYS A N 1
ATOM 1369 C CA . LYS A 1 176 ? 8.299 24.477 29.107 1.00 88.25 176 LYS A CA 1
ATOM 1370 C C . LYS A 1 176 ? 8.997 23.593 30.138 1.00 88.25 176 LYS A C 1
ATOM 1372 O O . LYS A 1 176 ? 8.689 22.409 30.274 1.00 88.25 176 LYS A O 1
ATOM 1377 N N . ASP A 1 177 ? 9.870 24.199 30.939 1.00 78.94 177 ASP A N 1
ATOM 1378 C CA . ASP A 1 177 ? 10.690 23.490 31.933 1.00 78.94 177 ASP A CA 1
ATOM 1379 C C . ASP A 1 177 ? 9.859 22.780 33.018 1.00 78.94 177 ASP A C 1
ATOM 1381 O O . ASP A 1 177 ? 10.231 21.711 33.500 1.00 78.94 177 ASP A O 1
ATOM 1385 N N . ASN A 1 178 ? 8.687 23.318 33.365 1.00 85.00 178 ASN A N 1
ATOM 1386 C CA . ASN A 1 178 ? 7.774 22.731 34.353 1.00 85.00 178 ASN A CA 1
ATOM 1387 C C . ASN A 1 178 ? 6.968 21.525 33.827 1.00 85.00 178 ASN A C 1
ATOM 1389 O O . ASN A 1 178 ? 6.217 20.916 34.584 1.00 85.00 178 ASN A O 1
ATOM 1393 N N . SER A 1 179 ? 7.115 21.160 32.550 1.00 90.56 179 SER A N 1
ATOM 1394 C CA . SER A 1 179 ? 6.357 20.060 31.929 1.00 90.56 179 SER A CA 1
ATOM 1395 C C . SER A 1 179 ? 7.017 18.693 32.103 1.00 90.56 179 SER A C 1
ATOM 1397 O O . SER A 1 179 ? 6.436 17.664 31.754 1.00 90.56 179 SER A O 1
ATOM 1399 N N . LEU A 1 180 ? 8.219 18.669 32.683 1.00 92.19 180 LEU A N 1
ATOM 1400 C CA . LEU A 1 180 ? 9.018 17.465 32.875 1.00 92.19 180 LEU A CA 1
ATOM 1401 C C . LEU A 1 180 ? 8.294 16.393 33.700 1.00 92.19 180 LEU A C 1
ATOM 1403 O O . LEU A 1 180 ? 8.213 15.249 33.265 1.00 92.19 180 LEU A O 1
ATOM 1407 N N . GLU A 1 181 ? 7.705 16.755 34.842 1.00 91.25 181 GLU A N 1
ATOM 1408 C CA . GLU A 1 181 ? 7.003 15.803 35.719 1.00 91.25 181 GLU A CA 1
ATOM 1409 C C . GLU A 1 181 ? 5.780 15.178 35.023 1.00 91.25 181 GLU A C 1
ATOM 1411 O O . GLU A 1 181 ? 5.519 13.974 35.118 1.00 91.25 181 GLU A O 1
ATOM 1416 N N . LYS A 1 182 ? 5.056 15.987 34.239 1.00 91.25 182 LYS A N 1
ATOM 1417 C CA . LYS A 1 182 ? 3.936 15.528 33.409 1.00 91.25 182 LYS A CA 1
ATOM 1418 C C . LYS A 1 182 ? 4.417 14.532 32.350 1.00 91.25 182 LYS A C 1
ATOM 1420 O O . LYS A 1 182 ? 3.802 13.476 32.195 1.00 91.25 182 LYS A O 1
ATOM 1425 N N . ALA A 1 183 ? 5.516 14.835 31.657 1.00 91.94 183 ALA A N 1
ATOM 1426 C CA . ALA A 1 183 ? 6.110 13.934 30.673 1.00 91.94 183 ALA A CA 1
ATOM 1427 C C . ALA A 1 183 ? 6.591 12.621 31.312 1.00 91.94 183 ALA A C 1
ATOM 1429 O O . ALA A 1 183 ? 6.283 11.552 30.788 1.00 91.94 183 ALA A O 1
ATOM 1430 N N . GLU A 1 184 ? 7.261 12.673 32.469 1.00 93.12 184 GLU A N 1
ATOM 1431 C CA . GLU A 1 184 ? 7.711 11.487 33.213 1.00 93.12 184 GLU A CA 1
ATOM 1432 C C . GLU A 1 184 ? 6.542 10.559 33.562 1.00 93.12 184 GLU A C 1
ATOM 1434 O O . GLU A 1 184 ? 6.607 9.349 33.319 1.00 93.12 184 GLU A O 1
ATOM 1439 N N . LYS A 1 185 ? 5.432 11.127 34.052 1.00 90.69 185 LYS A N 1
ATOM 1440 C CA . LYS A 1 185 ? 4.209 10.371 34.348 1.00 90.69 185 LYS A CA 1
ATOM 1441 C C . LYS A 1 185 ? 3.623 9.706 33.100 1.00 90.69 185 LYS A C 1
ATOM 1443 O O . LYS A 1 185 ? 3.171 8.567 33.183 1.00 90.69 185 LYS A O 1
ATOM 1448 N N . LEU A 1 186 ? 3.642 10.387 31.952 1.00 88.12 186 LEU A N 1
ATOM 1449 C CA . LEU A 1 186 ? 3.107 9.859 30.692 1.00 88.12 186 LEU A CA 1
ATOM 1450 C C . LEU A 1 186 ? 3.961 8.730 30.104 1.00 88.12 186 LEU A C 1
ATOM 1452 O O . LEU A 1 186 ? 3.409 7.811 29.496 1.00 88.12 186 LEU A O 1
ATOM 1456 N N . ILE A 1 187 ? 5.287 8.783 30.259 1.00 90.00 187 ILE A N 1
ATOM 1457 C CA . ILE A 1 187 ? 6.179 7.777 29.669 1.00 90.00 187 ILE A CA 1
ATOM 1458 C C . ILE A 1 187 ? 6.354 6.530 30.537 1.00 90.00 187 ILE A C 1
ATOM 1460 O O . ILE A 1 187 ? 6.644 5.463 29.996 1.00 90.00 187 ILE A O 1
ATOM 1464 N N . LYS A 1 188 ? 6.167 6.629 31.860 1.00 89.62 188 LYS A N 1
ATOM 1465 C CA . LYS A 1 188 ? 6.471 5.559 32.828 1.00 89.62 188 LYS A CA 1
ATOM 1466 C C . LYS A 1 188 ? 5.854 4.207 32.475 1.00 89.62 188 LYS A C 1
ATOM 1468 O O . LYS A 1 188 ? 6.542 3.184 32.520 1.00 89.62 188 LYS A O 1
ATOM 1473 N N . ASP A 1 189 ? 4.597 4.214 32.050 1.00 85.00 189 ASP A N 1
ATOM 1474 C CA . ASP A 1 189 ? 3.855 2.995 31.712 1.00 85.00 189 ASP A CA 1
ATOM 1475 C C . ASP A 1 189 ? 3.997 2.592 30.233 1.00 85.00 189 ASP A C 1
ATOM 1477 O O . ASP A 1 189 ? 3.503 1.543 29.824 1.00 85.00 189 ASP A O 1
ATOM 1481 N N . LYS A 1 190 ? 4.710 3.395 29.429 1.00 85.56 190 LYS A N 1
ATOM 1482 C CA . LYS A 1 190 ? 4.946 3.172 27.991 1.00 85.56 190 LYS A CA 1
ATOM 1483 C C . LYS A 1 190 ? 6.306 2.522 27.692 1.00 85.56 190 LYS A C 1
ATOM 1485 O O . LYS A 1 190 ? 6.597 2.195 26.543 1.00 85.56 190 LYS A O 1
ATOM 1490 N N . ILE A 1 191 ? 7.145 2.319 28.709 1.00 87.25 191 ILE A N 1
ATOM 1491 C CA . ILE A 1 191 ? 8.494 1.758 28.560 1.00 87.25 191 ILE A CA 1
ATOM 1492 C C . ILE A 1 191 ? 8.451 0.237 28.319 1.00 87.25 191 ILE A C 1
ATOM 1494 O O . ILE A 1 191 ? 7.869 -0.550 29.081 1.00 87.25 191 ILE A O 1
ATOM 1498 N N . THR A 1 192 ? 9.141 -0.201 27.267 1.00 82.94 192 THR A N 1
ATOM 1499 C CA . THR A 1 192 ? 9.372 -1.619 26.942 1.00 82.94 192 THR A CA 1
ATOM 1500 C C . THR A 1 192 ? 10.840 -1.856 26.601 1.00 82.94 192 THR A C 1
ATOM 1502 O O . THR A 1 192 ? 11.607 -0.902 26.453 1.00 82.94 192 THR A O 1
ATOM 1505 N N . ARG A 1 193 ? 11.266 -3.119 26.439 1.00 78.56 193 ARG A N 1
ATOM 1506 C CA . ARG A 1 193 ? 12.660 -3.401 26.046 1.00 78.56 193 ARG A CA 1
ATOM 1507 C C . ARG A 1 193 ? 12.983 -2.857 24.659 1.00 78.56 193 ARG A C 1
ATOM 1509 O O . ARG A 1 193 ? 14.123 -2.490 24.387 1.00 78.56 193 ARG A O 1
ATOM 1516 N N . ARG A 1 194 ? 11.982 -2.823 23.777 1.00 79.31 194 ARG A N 1
ATOM 1517 C CA . ARG A 1 194 ? 12.115 -2.390 22.380 1.00 79.31 194 ARG A CA 1
ATOM 1518 C C . ARG A 1 194 ? 11.650 -0.956 22.142 1.00 79.31 194 ARG A C 1
ATOM 1520 O O . ARG A 1 194 ? 11.791 -0.460 21.027 1.00 79.31 194 ARG A O 1
ATOM 1527 N N . THR A 1 195 ? 11.154 -0.280 23.171 1.00 82.19 195 THR A N 1
ATOM 1528 C CA . THR A 1 195 ? 10.676 1.093 23.041 1.00 82.19 195 THR A CA 1
ATOM 1529 C C . THR A 1 195 ? 11.103 1.938 24.232 1.00 82.19 195 THR A C 1
ATOM 1531 O O . THR A 1 195 ? 10.299 2.191 25.138 1.00 82.19 195 THR A O 1
ATOM 1534 N N . PRO A 1 196 ? 12.390 2.335 24.275 1.00 87.81 196 PRO A N 1
ATOM 1535 C CA . PRO A 1 196 ? 12.837 3.355 25.207 1.00 87.81 196 PRO A CA 1
ATOM 1536 C C . PRO A 1 196 ? 12.030 4.637 25.009 1.00 87.81 196 PRO A C 1
ATOM 1538 O O . PRO A 1 196 ? 11.698 5.016 23.882 1.00 87.81 196 PRO A O 1
ATOM 1541 N N . GLN A 1 197 ? 11.739 5.297 26.123 1.00 91.56 197 GLN A N 1
ATOM 1542 C CA . GLN A 1 197 ? 11.065 6.585 26.135 1.00 91.56 197 GLN A CA 1
ATOM 1543 C C . GLN A 1 197 ? 12.080 7.688 26.416 1.00 91.56 197 GLN A C 1
ATOM 1545 O O . GLN A 1 197 ? 12.981 7.498 27.229 1.00 91.56 197 GLN A O 1
ATOM 1550 N N . ILE A 1 198 ? 11.942 8.842 25.780 1.00 93.31 198 ILE A N 1
ATOM 1551 C CA . ILE A 1 198 ? 12.799 10.002 26.039 1.00 93.31 198 ILE A CA 1
ATOM 1552 C C . ILE A 1 198 ? 11.980 11.223 26.417 1.00 93.31 198 ILE A C 1
ATOM 1554 O O . ILE A 1 198 ? 10.804 11.343 26.072 1.00 93.31 198 ILE A O 1
ATOM 1558 N N . ILE A 1 199 ? 12.629 12.147 27.112 1.00 94.50 199 ILE A N 1
ATOM 1559 C CA . ILE A 1 199 ? 12.113 13.498 27.288 1.00 94.50 199 ILE A CA 1
ATOM 1560 C C . ILE A 1 199 ? 13.186 14.457 26.805 1.00 94.50 199 ILE A C 1
ATOM 1562 O O . ILE A 1 199 ? 14.323 14.381 27.273 1.00 94.50 199 ILE A O 1
ATOM 1566 N N . LEU A 1 200 ? 12.832 15.316 25.857 1.00 93.12 200 LEU A N 1
ATOM 1567 C CA . LEU A 1 200 ? 13.699 16.363 25.327 1.00 93.12 200 LEU A CA 1
ATOM 1568 C C . LEU A 1 200 ? 13.259 17.728 25.868 1.00 93.12 200 LEU A C 1
ATOM 1570 O O . LEU A 1 200 ? 12.087 17.907 26.190 1.00 93.12 200 LEU A O 1
ATOM 1574 N N . ASN A 1 201 ? 14.168 18.693 25.967 1.00 92.25 201 ASN A N 1
ATOM 1575 C CA . ASN A 1 201 ? 13.798 20.098 26.165 1.00 92.25 201 ASN A CA 1
ATOM 1576 C C . ASN A 1 201 ? 13.473 20.766 24.821 1.00 92.25 201 ASN A C 1
ATOM 1578 O O . ASN A 1 201 ? 13.725 20.178 23.775 1.00 92.25 201 ASN A O 1
ATOM 1582 N N . LYS A 1 202 ? 12.984 22.009 24.830 1.00 89.88 202 LYS A N 1
ATOM 1583 C CA . LYS A 1 202 ? 12.625 22.753 23.610 1.00 89.88 202 LYS A CA 1
ATOM 1584 C C . LYS A 1 202 ? 13.765 22.908 22.587 1.00 89.88 202 LYS A C 1
ATOM 1586 O O . LYS A 1 202 ? 13.482 23.073 21.406 1.00 89.88 202 LYS A O 1
ATOM 1591 N N . GLU A 1 203 ? 15.029 22.836 23.010 1.00 88.75 203 GLU A N 1
ATOM 1592 C CA . GLU A 1 203 ? 16.203 22.845 22.123 1.00 88.75 203 GLU A CA 1
ATOM 1593 C C . GLU A 1 203 ? 16.549 21.466 21.530 1.00 88.75 203 GLU A C 1
ATOM 1595 O O . GLU A 1 203 ? 17.483 21.365 20.747 1.00 88.75 203 GLU A O 1
ATOM 1600 N N . GLY A 1 204 ? 15.824 20.399 21.878 1.00 86.94 204 GLY A N 1
ATOM 1601 C CA . GLY A 1 204 ? 16.094 19.041 21.394 1.00 86.94 204 GLY A CA 1
ATOM 1602 C C . GLY A 1 204 ? 17.150 18.273 22.198 1.00 86.94 204 GLY A C 1
ATOM 1603 O O . GLY A 1 204 ? 17.539 17.169 21.808 1.00 86.94 204 GLY A O 1
ATOM 1604 N N . LYS A 1 205 ? 17.584 18.805 23.345 1.00 90.31 205 LYS A N 1
ATOM 1605 C CA . LYS A 1 205 ? 18.528 18.157 24.264 1.00 90.31 205 LYS A CA 1
ATOM 1606 C C . LYS A 1 205 ? 17.828 17.129 25.149 1.00 90.31 205 LYS A C 1
ATOM 1608 O O . LYS A 1 205 ? 16.740 17.371 25.669 1.00 90.31 205 LYS A O 1
ATOM 1613 N N . LEU A 1 206 ? 18.485 15.992 25.382 1.00 92.19 206 LEU A N 1
ATOM 1614 C CA . LEU A 1 206 ? 17.971 14.913 26.228 1.00 92.19 206 LEU A CA 1
ATOM 1615 C C . LEU A 1 206 ? 17.929 15.312 27.714 1.00 92.19 206 LEU A C 1
ATOM 1617 O O . LEU A 1 206 ? 18.962 15.579 28.323 1.00 92.19 206 LEU A O 1
ATOM 1621 N N . LEU A 1 207 ? 16.732 15.293 28.308 1.00 93.19 207 LEU A N 1
ATOM 1622 C CA . LEU A 1 207 ? 16.490 15.530 29.737 1.00 93.19 207 LEU A CA 1
ATOM 1623 C C . LEU A 1 207 ? 16.347 14.235 30.537 1.00 93.19 207 LEU A C 1
ATOM 1625 O O . LEU A 1 207 ? 16.856 14.141 31.659 1.00 93.19 207 LEU A O 1
ATOM 1629 N N . ARG A 1 208 ? 15.634 13.247 29.979 1.00 94.81 208 ARG A N 1
ATOM 1630 C CA . ARG A 1 208 ? 15.385 11.942 30.610 1.00 94.81 208 ARG A CA 1
ATOM 1631 C C . ARG A 1 208 ? 15.461 10.805 29.614 1.00 94.81 208 ARG A C 1
ATOM 1633 O O . ARG A 1 208 ? 15.019 10.942 28.474 1.00 94.81 208 ARG A O 1
ATOM 1640 N N . LEU A 1 209 ? 15.938 9.665 30.101 1.00 92.81 209 LEU A N 1
ATOM 1641 C CA . LEU A 1 209 ? 15.900 8.387 29.408 1.00 92.81 209 LEU A CA 1
ATOM 1642 C C . LEU A 1 209 ? 15.124 7.366 30.240 1.00 92.81 209 LEU A C 1
ATOM 1644 O O . LEU A 1 209 ? 15.508 7.044 31.362 1.00 92.81 209 LEU A O 1
ATOM 1648 N N . GLY A 1 210 ? 14.053 6.842 29.656 1.00 92.12 210 GLY A N 1
ATOM 1649 C CA . GLY A 1 210 ? 13.254 5.739 30.161 1.00 92.12 210 GLY A CA 1
ATOM 1650 C C . GLY A 1 210 ? 13.583 4.427 29.448 1.00 92.12 210 GLY A C 1
ATOM 1651 O O . GLY A 1 210 ? 13.498 4.352 28.223 1.00 92.12 210 GLY A O 1
ATOM 1652 N N . PHE A 1 211 ? 13.917 3.373 30.189 1.00 87.50 211 PHE A N 1
ATOM 1653 C CA . PHE A 1 211 ? 14.200 2.036 29.646 1.00 87.50 211 PHE A CA 1
ATOM 1654 C C . PHE A 1 211 ? 13.801 0.941 30.641 1.00 87.50 211 PHE A C 1
ATOM 1656 O O . PHE A 1 211 ? 13.563 1.196 31.821 1.00 87.50 211 PHE A O 1
ATOM 1663 N N . GLN A 1 212 ? 13.697 -0.299 30.163 1.00 83.88 212 GLN A N 1
ATOM 1664 C CA . GLN A 1 212 ? 13.338 -1.431 31.013 1.00 83.88 212 GLN A CA 1
ATOM 1665 C C . GLN A 1 212 ? 14.591 -2.095 31.602 1.00 83.88 212 GLN A C 1
ATOM 1667 O O . GLN A 1 212 ? 15.361 -2.726 30.875 1.00 83.88 212 GLN A O 1
ATOM 1672 N N . GLY A 1 213 ? 14.767 -1.958 32.917 1.00 74.31 213 GLY A N 1
ATOM 1673 C CA . GLY A 1 213 ? 15.798 -2.607 33.721 1.00 74.31 213 GLY A CA 1
ATOM 1674 C C . GLY A 1 213 ? 15.456 -4.050 34.107 1.00 74.31 213 GLY A C 1
ATOM 1675 O O . GLY A 1 213 ? 14.590 -4.699 33.508 1.00 74.31 213 GLY A O 1
ATOM 1676 N N . THR A 1 214 ? 16.172 -4.586 35.098 1.00 69.12 214 THR A N 1
ATOM 1677 C CA . THR A 1 214 ? 15.995 -5.972 35.552 1.00 69.12 214 THR A CA 1
ATOM 1678 C C . THR A 1 214 ? 14.818 -6.121 36.513 1.00 69.12 214 THR A C 1
ATOM 1680 O O . THR A 1 214 ? 14.139 -7.148 36.435 1.00 69.12 214 THR A O 1
ATOM 1683 N N . GLN A 1 215 ? 14.542 -5.117 37.351 1.00 72.31 215 GLN A N 1
ATOM 1684 C CA . GLN A 1 215 ? 13.452 -5.107 38.333 1.00 72.31 215 GLN A CA 1
ATOM 1685 C C . GLN A 1 215 ? 12.254 -4.248 37.901 1.00 72.31 215 GLN A C 1
ATOM 1687 O O . GLN A 1 215 ? 11.158 -4.433 38.430 1.00 72.31 215 GLN A O 1
ATOM 1692 N N . GLY A 1 216 ? 12.397 -3.369 36.905 1.00 79.25 216 GLY A N 1
ATOM 1693 C CA . GLY A 1 216 ? 11.269 -2.570 36.428 1.00 79.25 216 GLY A CA 1
ATOM 1694 C C . GLY A 1 216 ? 11.594 -1.575 35.320 1.00 79.25 216 GLY A C 1
ATOM 1695 O O . GLY A 1 216 ? 12.616 -1.661 34.643 1.00 79.25 216 GLY A O 1
ATOM 1696 N N . ASN A 1 217 ? 10.672 -0.638 35.105 1.00 88.12 217 ASN A N 1
ATOM 1697 C CA . ASN A 1 217 ? 10.899 0.511 34.235 1.00 88.12 217 ASN A CA 1
ATOM 1698 C C . ASN A 1 217 ? 11.699 1.563 35.015 1.00 88.12 217 ASN A C 1
ATOM 1700 O O . ASN A 1 217 ? 11.287 1.962 36.104 1.00 88.12 217 ASN A O 1
ATOM 1704 N N . ILE A 1 218 ? 12.809 2.022 34.443 1.00 87.69 218 ILE A N 1
ATOM 1705 C CA . ILE A 1 218 ? 13.712 3.013 35.030 1.00 87.69 218 ILE A CA 1
ATOM 1706 C C . ILE A 1 218 ? 13.621 4.282 34.188 1.00 87.69 218 ILE A C 1
ATOM 1708 O O . ILE A 1 218 ? 13.668 4.202 32.962 1.00 87.69 218 ILE A O 1
ATOM 1712 N N . ILE A 1 219 ? 13.506 5.440 34.839 1.00 91.81 219 ILE A N 1
ATOM 1713 C CA . ILE A 1 219 ? 13.624 6.764 34.220 1.00 91.81 219 ILE A CA 1
ATOM 1714 C C . ILE A 1 219 ? 14.698 7.515 34.993 1.00 91.81 219 ILE A C 1
ATOM 1716 O O . ILE A 1 219 ? 14.612 7.584 36.216 1.00 91.81 219 ILE A O 1
ATOM 1720 N N . PHE A 1 220 ? 15.689 8.066 34.298 1.00 91.12 220 PHE A N 1
ATOM 1721 C CA . PHE A 1 220 ? 16.713 8.892 34.935 1.00 91.12 220 PHE A CA 1
ATOM 1722 C C . PHE A 1 220 ? 17.178 10.046 34.049 1.00 91.12 220 PHE A C 1
ATOM 1724 O O . PHE A 1 220 ? 17.000 10.024 32.824 1.00 91.12 220 PHE A O 1
ATOM 1731 N N . GLY A 1 221 ? 17.789 11.049 34.677 1.00 92.19 221 GLY A N 1
ATOM 1732 C CA . GLY A 1 221 ? 18.490 12.150 34.033 1.00 92.19 221 GLY A CA 1
ATOM 1733 C C . GLY A 1 221 ? 20.015 12.040 34.115 1.00 92.19 221 GLY A C 1
ATOM 1734 O O . GLY A 1 221 ? 20.599 11.016 34.472 1.00 92.19 221 GLY A O 1
ATOM 1735 N N . ILE A 1 222 ? 20.677 13.134 33.741 1.00 90.75 222 ILE A N 1
ATOM 1736 C CA . ILE A 1 222 ? 22.141 13.235 33.742 1.00 90.75 222 ILE A CA 1
ATOM 1737 C C . ILE A 1 222 ? 22.750 13.128 35.148 1.00 90.75 222 ILE A C 1
ATOM 1739 O O . ILE A 1 222 ? 23.850 12.597 35.298 1.00 90.75 222 ILE A O 1
ATOM 1743 N N . GLU A 1 223 ? 22.047 13.600 36.178 1.00 91.19 223 GLU A N 1
ATOM 1744 C CA . GLU A 1 223 ? 22.562 13.619 37.550 1.00 91.19 223 GLU A CA 1
ATOM 1745 C C . GLU A 1 223 ? 22.706 12.206 38.115 1.00 91.19 223 GLU A C 1
ATOM 1747 O O . GLU A 1 223 ? 23.731 11.874 38.705 1.00 91.19 223 GLU A O 1
ATOM 1752 N N . GLU A 1 224 ? 21.756 11.323 37.827 1.00 89.06 224 GLU A N 1
ATOM 1753 C CA . GLU A 1 224 ? 21.844 9.914 38.191 1.00 89.06 224 GLU A CA 1
ATOM 1754 C C . GLU A 1 224 ? 22.998 9.230 37.443 1.00 89.06 224 GLU A C 1
ATOM 1756 O O . GLU A 1 224 ? 23.774 8.485 38.041 1.00 89.06 224 GLU A O 1
ATOM 1761 N N . VAL A 1 225 ? 23.202 9.526 36.150 1.00 86.75 225 VAL A N 1
ATOM 1762 C CA . VAL A 1 225 ? 24.364 9.004 35.398 1.00 86.75 225 VAL A CA 1
ATOM 1763 C C . VAL A 1 225 ? 25.680 9.420 36.066 1.00 86.75 225 VAL A C 1
ATOM 1765 O O . VAL A 1 225 ? 26.588 8.592 36.211 1.00 86.75 225 VAL A O 1
ATOM 1768 N N . ARG A 1 226 ? 25.779 10.676 36.515 1.00 90.06 226 ARG A N 1
ATOM 1769 C CA . ARG A 1 226 ? 26.941 11.209 37.242 1.00 90.06 226 ARG A CA 1
ATOM 1770 C C . ARG A 1 226 ? 27.121 10.548 38.604 1.00 90.06 226 ARG A C 1
ATOM 1772 O O . ARG A 1 226 ? 28.248 10.188 38.953 1.00 90.06 226 ARG A O 1
ATOM 1779 N N . GLU A 1 227 ? 26.038 10.311 39.338 1.00 88.50 227 GLU A N 1
ATOM 1780 C CA . GLU A 1 227 ? 26.067 9.580 40.605 1.00 88.50 227 GLU A CA 1
ATOM 1781 C C . GLU A 1 227 ? 26.603 8.153 40.405 1.00 88.50 227 GLU A C 1
ATOM 1783 O O . GLU A 1 227 ? 27.516 7.716 41.108 1.00 88.50 227 GLU A O 1
ATOM 1788 N N . HIS A 1 228 ? 26.115 7.436 39.390 1.00 83.12 228 HIS A N 1
ATOM 1789 C CA . HIS A 1 228 ? 26.591 6.094 39.051 1.00 83.12 228 HIS A CA 1
ATOM 1790 C C . HIS A 1 228 ? 28.063 6.082 38.611 1.00 83.12 228 HIS A C 1
ATOM 1792 O O . HIS A 1 228 ? 28.824 5.195 39.011 1.00 83.12 228 HIS A O 1
ATOM 1798 N N . LEU A 1 229 ? 28.503 7.087 37.845 1.00 85.38 229 LEU A N 1
ATOM 1799 C CA . LEU A 1 229 ? 29.914 7.272 37.493 1.00 85.38 229 LEU A CA 1
ATOM 1800 C C . LEU A 1 229 ? 30.790 7.492 38.725 1.00 85.38 229 LEU A C 1
ATOM 1802 O O . LEU A 1 229 ? 31.896 6.949 38.794 1.00 85.38 229 LEU A O 1
ATOM 1806 N N . GLN A 1 230 ? 30.318 8.285 39.684 1.00 86.12 230 GLN A N 1
ATOM 1807 C CA . GLN A 1 230 ? 31.043 8.552 40.917 1.00 86.12 230 GLN A CA 1
ATOM 1808 C C . GLN A 1 230 ? 31.096 7.306 41.807 1.00 86.12 230 GLN A C 1
ATOM 1810 O O . GLN A 1 230 ? 32.174 6.949 42.283 1.00 86.12 230 GLN A O 1
ATOM 1815 N N . ASN A 1 231 ? 29.980 6.588 41.936 1.00 81.00 231 ASN A N 1
ATOM 1816 C CA . ASN A 1 231 ? 29.895 5.325 42.665 1.00 81.00 231 ASN A CA 1
ATOM 1817 C C . ASN A 1 231 ? 30.839 4.262 42.081 1.00 81.00 231 ASN A C 1
ATOM 1819 O O . ASN A 1 231 ? 31.528 3.581 42.831 1.00 81.00 231 ASN A O 1
ATOM 1823 N N . LEU A 1 232 ? 30.967 4.148 40.754 1.00 78.25 232 LEU A N 1
ATOM 1824 C CA . LEU A 1 232 ? 31.939 3.228 40.140 1.00 78.25 232 LEU A CA 1
ATOM 1825 C C . LEU A 1 232 ? 33.398 3.580 40.465 1.00 78.25 232 LEU A C 1
ATOM 1827 O O . LEU A 1 232 ? 34.234 2.680 40.554 1.00 78.25 232 LEU A O 1
ATOM 1831 N N . LYS A 1 233 ? 33.724 4.869 40.628 1.00 78.25 233 LYS A N 1
ATOM 1832 C CA . LYS A 1 233 ? 35.078 5.306 41.011 1.00 78.25 233 LYS A CA 1
ATOM 1833 C C . LYS A 1 233 ? 35.379 4.980 42.473 1.00 78.25 233 LYS A C 1
ATOM 1835 O O . LYS A 1 233 ? 36.502 4.587 42.774 1.00 78.25 233 LYS A O 1
ATOM 1840 N N . THR A 1 234 ? 34.399 5.143 43.363 1.00 76.50 234 THR A N 1
ATOM 1841 C CA . THR A 1 234 ? 34.555 4.890 44.805 1.00 76.50 234 THR A CA 1
ATOM 1842 C C . THR A 1 234 ? 34.468 3.406 45.151 1.00 76.50 234 THR A C 1
ATOM 1844 O O . THR A 1 234 ? 35.137 2.958 46.078 1.00 76.50 234 THR A O 1
ATOM 1847 N N . MET A 1 235 ? 33.706 2.625 44.379 1.00 66.94 235 MET A N 1
ATOM 1848 C CA . MET A 1 235 ? 33.513 1.190 44.575 1.00 66.94 235 MET A CA 1
ATOM 1849 C C . MET A 1 235 ? 34.704 0.324 44.166 1.00 66.94 235 MET A C 1
ATOM 1851 O O . MET A 1 235 ? 34.516 -0.881 44.191 1.00 66.94 235 MET A O 1
ATOM 1855 N N . GLN A 1 236 ? 35.891 0.852 43.814 1.00 61.06 236 GLN A N 1
ATOM 1856 C CA . GLN A 1 236 ? 37.072 0.018 43.520 1.00 61.06 236 GLN A CA 1
ATOM 1857 C C . GLN A 1 236 ? 37.334 -0.972 44.671 1.00 61.06 236 GLN A C 1
ATOM 1859 O O . GLN A 1 236 ? 37.879 -0.581 45.708 1.00 61.06 236 GLN A O 1
ATOM 1864 N N . PRO A 1 237 ? 36.971 -2.259 44.528 1.00 55.75 237 PRO A N 1
ATOM 1865 C CA . PRO A 1 237 ? 37.116 -3.213 45.608 1.00 55.75 237 PRO A CA 1
ATOM 1866 C C . PRO A 1 237 ? 38.597 -3.498 45.792 1.00 55.75 237 PRO A C 1
ATOM 1868 O O . PRO A 1 237 ? 39.329 -3.749 44.829 1.00 55.75 237 PRO A O 1
ATOM 1871 N N . LYS A 1 238 ? 39.055 -3.515 47.043 1.00 59.97 238 LYS A N 1
ATOM 1872 C CA . LYS A 1 238 ? 40.326 -4.158 47.369 1.00 59.97 238 LYS A CA 1
ATOM 1873 C C . LYS A 1 238 ? 40.172 -5.648 47.024 1.00 59.97 238 LYS A C 1
ATOM 1875 O O . LYS A 1 238 ? 39.579 -6.382 47.803 1.00 59.97 238 LYS A O 1
ATOM 1880 N N . ARG A 1 239 ? 40.730 -6.048 45.869 1.00 62.31 239 ARG A N 1
ATOM 1881 C CA . ARG A 1 239 ? 40.700 -7.378 45.210 1.00 62.31 239 ARG A CA 1
ATOM 1882 C C . ARG A 1 239 ? 39.459 -7.654 44.346 1.00 62.31 239 ARG A C 1
ATOM 1884 O O . ARG A 1 239 ? 38.539 -8.335 44.776 1.00 62.31 239 ARG A O 1
ATOM 1891 N N . LEU A 1 240 ? 39.502 -7.189 43.097 1.00 69.25 240 LEU A N 1
ATOM 1892 C CA . LEU A 1 240 ? 38.697 -7.737 41.999 1.00 69.25 240 LEU A CA 1
ATOM 1893 C C . LEU A 1 240 ? 39.453 -8.861 41.288 1.00 69.25 240 LEU A C 1
ATOM 1895 O O . LEU A 1 240 ? 40.676 -8.794 41.145 1.00 69.25 240 LEU A O 1
ATOM 1899 N N . THR A 1 241 ? 38.724 -9.845 40.775 1.00 74.62 241 THR A N 1
ATOM 1900 C CA . THR A 1 241 ? 39.224 -10.759 39.741 1.00 74.62 241 THR A CA 1
ATOM 1901 C C . THR A 1 241 ? 39.467 -10.008 38.420 1.00 74.62 241 THR A C 1
ATOM 1903 O O . THR A 1 241 ? 38.977 -8.893 38.210 1.00 74.62 241 THR A O 1
ATOM 1906 N N . ALA A 1 242 ? 40.230 -10.604 37.498 1.00 74.44 242 ALA A N 1
ATOM 1907 C CA . ALA A 1 242 ? 40.519 -9.992 36.195 1.00 74.44 242 ALA A CA 1
ATOM 1908 C C . ALA A 1 242 ? 39.242 -9.714 35.372 1.00 74.44 242 ALA A C 1
ATOM 1910 O O . ALA A 1 242 ? 39.136 -8.670 34.720 1.00 74.44 242 ALA A O 1
ATOM 1911 N N . ASP A 1 243 ? 38.257 -10.611 35.448 1.00 68.88 243 ASP A N 1
ATOM 1912 C CA . ASP A 1 243 ? 36.987 -10.487 34.730 1.00 68.88 243 ASP A CA 1
ATOM 1913 C C . ASP A 1 243 ? 36.087 -9.400 35.324 1.00 68.88 243 ASP A C 1
ATOM 1915 O O . ASP A 1 243 ? 35.478 -8.616 34.588 1.00 68.88 243 ASP A O 1
ATOM 1919 N N . GLU A 1 244 ? 36.058 -9.270 36.651 1.00 69.94 244 GLU A N 1
ATOM 1920 C CA . GLU A 1 244 ? 35.339 -8.179 37.308 1.00 69.94 244 GLU A CA 1
ATOM 1921 C C . GLU A 1 244 ? 35.983 -6.827 36.978 1.00 69.94 244 GLU A C 1
ATOM 1923 O O . GLU A 1 244 ? 35.286 -5.893 36.585 1.00 69.94 244 GLU A O 1
ATOM 1928 N N . ALA A 1 245 ? 37.314 -6.715 37.024 1.00 73.62 245 ALA A N 1
ATOM 1929 C CA . ALA A 1 245 ? 38.014 -5.479 36.666 1.00 73.62 245 ALA A CA 1
ATOM 1930 C C . ALA A 1 245 ? 37.730 -5.043 35.214 1.00 73.62 245 ALA A C 1
ATOM 1932 O O . ALA A 1 245 ? 37.500 -3.858 34.938 1.00 73.62 245 ALA A O 1
ATOM 1933 N N . LYS A 1 246 ? 37.691 -6.001 34.278 1.00 75.81 246 LYS A N 1
ATOM 1934 C CA . LYS A 1 246 ? 37.305 -5.764 32.879 1.00 75.81 246 LYS A CA 1
ATOM 1935 C C . LYS A 1 246 ? 35.866 -5.254 32.773 1.00 75.81 246 LYS A C 1
ATOM 1937 O O . LYS A 1 246 ? 35.621 -4.274 32.065 1.00 75.81 246 LYS A O 1
ATOM 1942 N N . SER A 1 247 ? 34.949 -5.871 33.508 1.00 71.50 247 SER A N 1
ATOM 1943 C CA . SER A 1 247 ? 33.529 -5.513 33.543 1.00 71.50 247 SER A CA 1
ATOM 1944 C C . SER A 1 247 ? 33.316 -4.095 34.098 1.00 71.50 247 SER A C 1
ATOM 1946 O O . SER A 1 247 ? 32.663 -3.267 33.462 1.00 71.50 247 SER A O 1
ATOM 1948 N N . TYR A 1 248 ? 33.968 -3.740 35.211 1.00 75.56 248 TYR A N 1
ATOM 1949 C CA . TYR A 1 248 ? 33.931 -2.383 35.779 1.00 75.56 248 TYR A CA 1
ATOM 1950 C C . TYR A 1 248 ? 34.462 -1.320 34.804 1.00 75.56 248 TYR A C 1
ATOM 1952 O O . TYR A 1 248 ? 33.865 -0.250 34.654 1.00 75.56 248 TYR A O 1
ATOM 1960 N N . LYS A 1 249 ? 35.553 -1.612 34.080 1.00 78.94 249 LYS A N 1
ATOM 1961 C CA . LYS A 1 249 ? 36.096 -0.704 33.055 1.00 78.94 249 LYS A CA 1
ATOM 1962 C C . LYS A 1 249 ? 35.111 -0.488 31.900 1.00 78.94 249 LYS A C 1
ATOM 1964 O O . LYS A 1 249 ? 34.973 0.638 31.419 1.00 78.94 249 LYS A O 1
ATOM 1969 N N . GLN A 1 250 ? 34.428 -1.545 31.461 1.00 77.00 250 GLN A N 1
ATOM 1970 C CA . GLN A 1 250 ? 33.402 -1.463 30.418 1.00 77.00 250 GLN A CA 1
ATOM 1971 C C . GLN A 1 250 ? 32.187 -0.647 30.879 1.00 77.00 250 GLN A C 1
ATOM 1973 O O . GLN A 1 250 ? 31.745 0.228 30.134 1.00 77.00 250 GLN A O 1
ATOM 1978 N N . ALA A 1 251 ? 31.714 -0.848 32.113 1.00 75.81 251 ALA A N 1
ATOM 1979 C CA . ALA A 1 251 ? 30.626 -0.066 32.703 1.00 75.81 251 ALA A CA 1
ATOM 1980 C C . ALA A 1 251 ? 30.973 1.430 32.808 1.00 75.81 251 ALA A C 1
ATOM 1982 O O . ALA A 1 251 ? 30.193 2.283 32.390 1.00 75.81 251 ALA A O 1
ATOM 1983 N N . GLY A 1 252 ? 32.183 1.768 33.267 1.00 81.88 252 GLY A N 1
ATOM 1984 C CA . GLY A 1 252 ? 32.638 3.160 33.314 1.00 81.88 252 GLY A CA 1
ATOM 1985 C C . GLY A 1 252 ? 32.737 3.807 31.926 1.00 81.88 252 GLY A C 1
ATOM 1986 O O . GLY A 1 252 ? 32.372 4.969 31.750 1.00 81.88 252 GLY A O 1
ATOM 1987 N N . ALA A 1 253 ? 33.199 3.063 30.914 1.00 83.38 253 ALA A N 1
ATOM 1988 C CA . ALA A 1 253 ? 33.223 3.542 29.531 1.00 83.38 253 ALA A CA 1
ATOM 1989 C C . ALA A 1 253 ? 31.810 3.729 28.954 1.00 83.38 253 ALA A C 1
ATOM 1991 O O . ALA A 1 253 ? 31.582 4.670 28.196 1.00 83.38 253 ALA A O 1
ATOM 1992 N N . PHE A 1 254 ? 30.876 2.848 29.313 1.00 82.56 254 PHE A N 1
ATOM 1993 C CA . PHE A 1 254 ? 29.472 2.935 28.934 1.00 82.56 254 PHE A CA 1
ATOM 1994 C C . PHE A 1 254 ? 28.807 4.190 29.516 1.00 82.56 254 PHE A C 1
ATOM 1996 O O . PHE A 1 254 ? 28.298 5.009 28.752 1.00 82.56 254 PHE A O 1
ATOM 2003 N N . LEU A 1 255 ? 28.893 4.399 30.834 1.00 84.00 255 LEU A N 1
ATOM 2004 C CA . LEU A 1 255 ? 28.274 5.552 31.493 1.00 84.00 255 LEU A CA 1
ATOM 2005 C C . LEU A 1 255 ? 28.853 6.889 31.005 1.00 84.00 255 LEU A C 1
ATOM 2007 O O . LEU A 1 255 ? 28.095 7.818 30.766 1.00 84.00 255 LEU A O 1
ATOM 2011 N N . LYS A 1 256 ? 30.167 6.976 30.748 1.00 86.94 256 LYS A N 1
ATOM 2012 C CA . LYS A 1 256 ? 30.786 8.179 30.153 1.00 86.94 256 LYS A CA 1
ATOM 2013 C C . LYS A 1 256 ? 30.249 8.500 28.761 1.00 86.94 256 LYS A C 1
ATOM 2015 O O . LYS A 1 256 ? 30.191 9.659 28.366 1.00 86.94 256 LYS A O 1
ATOM 2020 N N . LYS A 1 257 ? 29.920 7.479 27.965 1.00 85.88 257 LYS A N 1
ATOM 2021 C CA . LYS A 1 257 ? 29.299 7.706 26.656 1.00 85.88 257 LYS A CA 1
ATOM 2022 C C . LYS A 1 257 ? 27.847 8.151 26.803 1.00 85.88 257 LYS A C 1
ATOM 2024 O O . LYS A 1 257 ? 27.407 8.974 26.013 1.00 85.88 257 LYS A O 1
ATOM 2029 N N . LEU A 1 258 ? 27.133 7.619 27.794 1.00 83.94 258 LEU A N 1
ATOM 2030 C CA . LEU A 1 258 ? 25.763 8.022 28.080 1.00 83.94 258 LEU A CA 1
ATOM 2031 C C . LEU A 1 258 ? 25.698 9.473 28.577 1.00 83.94 258 LEU A C 1
ATOM 2033 O O . LEU A 1 258 ? 24.899 10.244 28.065 1.00 83.94 258 LEU A O 1
ATOM 2037 N N . GLU A 1 259 ? 26.599 9.870 29.479 1.00 88.75 259 GLU A N 1
ATOM 2038 C CA . GLU A 1 259 ? 26.775 11.260 29.926 1.00 88.75 259 GLU A CA 1
ATOM 2039 C C . GLU A 1 259 ? 26.961 12.208 28.732 1.00 88.75 259 GLU A C 1
ATOM 2041 O O . GLU A 1 259 ? 26.228 13.182 28.598 1.00 88.75 259 GLU A O 1
ATOM 2046 N N . LYS A 1 260 ? 27.836 11.854 27.779 1.00 88.50 260 LYS A N 1
ATOM 2047 C CA . LYS A 1 260 ? 28.025 12.634 26.543 1.00 88.50 260 LYS A CA 1
ATOM 2048 C C . LYS A 1 260 ? 26.762 12.788 25.694 1.00 88.50 260 LYS A C 1
ATOM 2050 O O . LYS A 1 260 ? 26.661 13.774 24.976 1.00 88.50 260 LYS A O 1
ATOM 2055 N N . ILE A 1 261 ? 25.833 11.831 25.727 1.00 85.62 261 ILE A N 1
ATOM 2056 C CA . ILE A 1 261 ? 24.555 11.950 25.006 1.00 85.62 261 ILE A CA 1
ATOM 2057 C C . ILE A 1 261 ? 23.642 12.952 25.704 1.00 85.62 261 ILE A C 1
ATOM 2059 O O . ILE A 1 261 ? 23.032 13.773 25.030 1.00 85.62 261 ILE A O 1
ATOM 2063 N N . PHE A 1 262 ? 23.569 12.919 27.036 1.00 88.38 262 PHE A N 1
ATOM 2064 C CA . PHE A 1 262 ? 22.822 13.926 27.794 1.00 88.38 262 PHE A CA 1
ATOM 2065 C C . PHE A 1 262 ? 23.416 15.332 27.645 1.00 88.38 262 PHE A C 1
ATOM 2067 O O . PHE A 1 262 ? 22.693 16.320 27.728 1.00 88.38 262 PHE A O 1
ATOM 2074 N N . GLU A 1 263 ? 24.727 15.442 27.432 1.00 88.06 263 GLU A N 1
ATOM 2075 C CA . GLU A 1 263 ? 25.414 16.721 27.218 1.00 88.06 263 GLU A CA 1
ATOM 2076 C C . GLU A 1 263 ? 25.397 17.198 25.762 1.00 88.06 263 GLU A C 1
ATOM 2078 O O . GLU A 1 263 ? 25.708 18.364 25.513 1.00 88.06 263 GLU A O 1
ATOM 2083 N N . ALA A 1 264 ? 25.034 16.333 24.809 1.00 85.25 264 ALA A N 1
ATOM 2084 C CA . ALA A 1 264 ? 24.966 16.700 23.403 1.00 85.25 264 ALA A CA 1
ATOM 2085 C C . ALA A 1 264 ? 23.929 17.819 23.187 1.00 85.25 264 ALA A C 1
ATOM 2087 O O . ALA A 1 264 ? 22.874 17.797 23.827 1.00 85.25 264 ALA A O 1
ATOM 2088 N N . PRO A 1 265 ? 24.212 18.791 22.300 1.00 79.06 265 PRO A N 1
ATOM 2089 C CA . PRO A 1 265 ? 23.259 19.854 21.995 1.00 79.06 265 PRO A CA 1
ATOM 2090 C C . PRO A 1 265 ? 21.990 19.289 21.350 1.00 79.06 265 PRO A C 1
ATOM 2092 O O . PRO A 1 265 ? 20.899 19.710 21.712 1.00 79.06 265 PRO A O 1
ATOM 2095 N N . ASP A 1 266 ? 22.148 18.272 20.495 1.00 77.31 266 ASP A N 1
ATOM 2096 C CA . ASP A 1 266 ? 21.065 17.655 19.736 1.00 77.31 266 ASP A CA 1
ATOM 2097 C C . ASP A 1 266 ? 20.979 16.147 19.997 1.00 77.31 266 ASP A C 1
ATOM 2099 O O . ASP A 1 266 ? 21.990 15.433 20.070 1.00 77.31 266 ASP A O 1
ATOM 2103 N N . PHE A 1 267 ? 19.748 15.649 20.097 1.00 75.62 267 PHE A N 1
ATOM 2104 C CA . PHE A 1 267 ? 19.451 14.230 20.239 1.00 75.62 267 PHE A CA 1
ATOM 2105 C C . PHE A 1 267 ? 19.777 13.421 18.965 1.00 75.62 267 PHE A C 1
ATOM 2107 O O . PHE A 1 267 ? 19.472 13.830 17.848 1.00 75.62 267 PHE A O 1
ATOM 2114 N N . ASN A 1 268 ? 20.355 12.223 19.140 1.00 78.25 268 ASN A N 1
ATOM 2115 C CA . ASN A 1 268 ? 20.612 11.253 18.069 1.00 78.25 268 ASN A CA 1
ATOM 2116 C C . ASN A 1 268 ? 20.051 9.870 18.452 1.00 78.25 268 ASN A C 1
ATOM 2118 O O . ASN A 1 268 ? 20.489 9.249 19.428 1.00 78.25 268 ASN A O 1
ATOM 2122 N N . ASP A 1 269 ? 19.099 9.387 17.659 1.00 71.50 269 ASP A N 1
ATOM 2123 C CA . ASP A 1 269 ? 18.327 8.165 17.883 1.00 71.50 269 ASP A CA 1
ATOM 2124 C C . ASP A 1 269 ? 19.144 6.874 17.704 1.00 71.50 269 ASP A C 1
ATOM 2126 O O . ASP A 1 269 ? 19.068 5.980 18.553 1.00 71.50 269 ASP A O 1
ATOM 2130 N N . GLU A 1 270 ? 19.971 6.775 16.659 1.00 71.00 270 GLU A N 1
ATOM 2131 C CA . GLU A 1 270 ? 20.782 5.583 16.365 1.00 71.00 270 GLU A CA 1
ATOM 2132 C C . GLU A 1 270 ? 21.738 5.233 17.510 1.00 71.00 270 GLU A C 1
ATOM 2134 O O . GLU A 1 270 ? 21.855 4.067 17.914 1.00 71.00 270 GLU A O 1
ATOM 2139 N N . ASN A 1 271 ? 22.394 6.252 18.073 1.00 75.62 271 ASN A N 1
ATOM 2140 C CA . ASN A 1 271 ? 23.269 6.075 19.222 1.00 75.62 271 ASN A CA 1
ATOM 2141 C C . ASN A 1 271 ? 22.475 5.502 20.397 1.00 75.62 271 ASN A C 1
ATOM 2143 O O . ASN A 1 271 ? 22.868 4.468 20.947 1.00 75.62 271 ASN A O 1
ATOM 2147 N N . LEU A 1 272 ? 21.338 6.117 20.742 1.00 75.12 272 LEU A N 1
ATOM 2148 C CA . LEU A 1 272 ? 20.524 5.711 21.884 1.00 75.12 272 LEU A CA 1
ATOM 2149 C C . LEU A 1 272 ? 19.967 4.293 21.735 1.00 75.12 272 LEU A C 1
ATOM 2151 O O . LEU A 1 272 ? 19.991 3.543 22.705 1.00 75.12 272 LEU A O 1
ATOM 2155 N N . ILE A 1 273 ? 19.541 3.879 20.540 1.00 75.25 273 ILE A N 1
ATOM 2156 C CA . ILE A 1 273 ? 19.120 2.492 20.283 1.00 75.25 273 ILE A CA 1
ATOM 2157 C C . ILE A 1 273 ? 20.253 1.517 20.643 1.00 75.25 273 ILE A C 1
ATOM 2159 O O . ILE A 1 273 ? 20.028 0.490 21.294 1.00 75.25 273 ILE A O 1
ATOM 2163 N N . GLY A 1 274 ? 21.494 1.858 20.284 1.00 73.81 274 GLY A N 1
ATOM 2164 C CA . GLY A 1 274 ? 22.688 1.110 20.671 1.00 73.81 274 GLY A CA 1
ATOM 2165 C C . GLY A 1 274 ? 22.913 1.032 22.188 1.00 73.81 274 GLY A C 1
ATOM 2166 O O . GLY A 1 274 ? 23.348 -0.021 22.672 1.00 73.81 274 GLY A O 1
ATOM 2167 N N . PHE A 1 275 ? 22.604 2.101 22.931 1.00 76.50 275 PHE A N 1
ATOM 2168 C CA . PHE A 1 275 ? 22.653 2.141 24.401 1.00 76.50 275 PHE A CA 1
ATOM 2169 C C . PHE A 1 275 ? 21.508 1.357 25.032 1.00 76.50 275 PHE A C 1
ATOM 2171 O O . PHE A 1 275 ? 21.764 0.526 25.894 1.00 76.50 275 PHE A O 1
ATOM 2178 N N . ASN A 1 276 ? 20.274 1.538 24.567 1.00 76.38 276 ASN A N 1
ATOM 2179 C CA . ASN A 1 276 ? 19.107 0.818 25.062 1.00 76.38 276 ASN A CA 1
ATOM 2180 C C . ASN A 1 276 ? 19.294 -0.698 24.942 1.00 76.38 276 ASN A C 1
ATOM 2182 O O . ASN A 1 276 ? 19.008 -1.431 25.882 1.00 76.38 276 ASN A O 1
ATOM 2186 N N . ASN A 1 277 ? 19.864 -1.181 23.834 1.00 71.69 277 ASN A N 1
ATOM 2187 C CA . ASN A 1 277 ? 20.174 -2.604 23.674 1.00 71.69 277 ASN A CA 1
ATOM 2188 C C . ASN A 1 277 ? 21.201 -3.121 24.707 1.00 71.69 277 ASN A C 1
ATOM 2190 O O . ASN A 1 277 ? 21.182 -4.301 25.048 1.00 71.69 277 ASN A O 1
ATOM 2194 N N . GLN A 1 278 ? 22.095 -2.262 25.210 1.00 71.81 278 GLN A N 1
ATOM 2195 C CA . GLN A 1 278 ? 23.020 -2.595 26.303 1.00 71.81 278 GLN A CA 1
ATOM 2196 C C . GLN A 1 278 ? 22.333 -2.486 27.675 1.00 71.81 278 GLN A C 1
ATOM 2198 O O . GLN A 1 278 ? 22.482 -3.384 28.496 1.00 71.81 278 GLN A O 1
ATOM 2203 N N . LEU A 1 279 ? 21.528 -1.442 27.903 1.00 72.25 279 LEU A N 1
ATOM 2204 C CA . LEU A 1 279 ? 20.777 -1.213 29.147 1.00 72.25 279 LEU A CA 1
ATOM 2205 C C . LEU A 1 279 ? 19.763 -2.323 29.441 1.00 72.25 279 LEU A C 1
ATOM 2207 O O . LEU A 1 279 ? 19.636 -2.780 30.571 1.00 72.25 279 LEU A O 1
ATOM 2211 N N . THR A 1 280 ? 19.060 -2.781 28.409 1.00 66.69 280 THR A N 1
ATOM 2212 C CA . THR A 1 280 ? 18.025 -3.823 28.506 1.00 66.69 280 THR A CA 1
ATOM 2213 C C . THR A 1 280 ? 18.605 -5.243 28.521 1.00 66.69 280 THR A C 1
ATOM 2215 O O . THR A 1 280 ? 17.859 -6.215 28.665 1.00 66.69 280 THR A O 1
ATOM 2218 N N . GLY A 1 281 ? 19.931 -5.387 28.371 1.00 57.91 281 GLY A N 1
ATOM 2219 C CA . GLY A 1 281 ? 20.616 -6.682 28.338 1.00 57.91 281 GLY A CA 1
ATOM 2220 C C . GLY A 1 281 ? 20.315 -7.519 27.090 1.00 57.91 281 GLY A C 1
ATOM 2221 O O . GLY A 1 281 ? 20.377 -8.744 27.150 1.00 57.91 281 GLY A O 1
ATOM 2222 N N . ILE A 1 282 ? 19.964 -6.876 25.968 1.00 61.16 282 ILE A N 1
ATOM 2223 C CA . ILE A 1 282 ? 19.836 -7.532 24.652 1.00 61.16 282 ILE A CA 1
ATOM 2224 C C . ILE A 1 282 ? 21.226 -7.915 24.100 1.00 61.16 282 ILE A C 1
ATOM 2226 O O . ILE A 1 282 ? 21.333 -8.824 23.281 1.00 61.16 282 ILE A O 1
ATOM 2230 N N . LYS A 1 283 ? 22.296 -7.246 24.554 1.00 59.09 283 LYS A N 1
ATOM 2231 C CA . LYS A 1 283 ? 23.700 -7.583 24.259 1.00 59.09 283 LYS A CA 1
ATOM 2232 C C . LYS A 1 283 ? 24.408 -8.173 25.483 1.00 59.09 283 LYS A C 1
ATOM 2234 O O . LYS A 1 283 ? 24.021 -7.888 26.611 1.00 59.09 283 LYS A O 1
ATOM 2239 N N . ASP A 1 284 ? 25.487 -8.919 25.234 1.00 51.97 284 ASP A N 1
ATOM 2240 C CA . ASP A 1 284 ? 26.189 -9.778 26.208 1.00 51.97 284 ASP A CA 1
ATOM 2241 C C . ASP A 1 284 ? 26.723 -9.073 27.472 1.00 51.97 284 ASP A C 1
ATOM 2243 O O . ASP A 1 284 ? 27.002 -9.740 28.462 1.00 51.97 284 ASP A O 1
ATOM 2247 N N . ASN A 1 285 ? 26.826 -7.738 27.489 1.00 57.06 285 ASN A N 1
ATOM 2248 C CA . ASN A 1 285 ? 27.277 -6.969 28.653 1.00 57.06 285 ASN A CA 1
ATOM 2249 C C . ASN A 1 285 ? 26.237 -5.911 29.037 1.00 57.06 285 ASN A C 1
ATOM 2251 O O . ASN A 1 285 ? 25.844 -5.109 28.185 1.00 57.06 285 ASN A O 1
ATOM 2255 N N . TYR A 1 286 ? 25.857 -5.864 30.318 1.00 62.88 286 TYR A N 1
ATOM 2256 C CA . TYR A 1 286 ? 24.974 -4.825 30.853 1.00 62.88 286 TYR A CA 1
ATOM 2257 C C . TYR A 1 286 ? 25.473 -4.276 32.199 1.00 62.88 286 TYR A C 1
ATOM 2259 O O . TYR A 1 286 ? 26.158 -4.961 32.963 1.00 62.88 286 TYR A O 1
ATOM 2267 N N . TYR A 1 287 ? 25.131 -3.014 32.470 1.00 67.00 287 TYR A N 1
ATOM 2268 C CA . TYR A 1 287 ? 25.260 -2.392 33.787 1.00 67.00 287 TYR A CA 1
ATOM 2269 C C . TYR A 1 287 ? 23.868 -2.307 34.411 1.00 67.00 287 TYR A C 1
ATOM 2271 O O . TYR A 1 287 ? 22.971 -1.690 33.835 1.00 67.00 287 TYR A O 1
ATOM 2279 N N . ASP A 1 288 ? 23.685 -2.950 35.559 1.00 68.75 288 ASP A N 1
ATOM 2280 C CA . ASP A 1 288 ? 22.432 -2.918 36.301 1.00 68.75 288 ASP A CA 1
ATOM 2281 C C . ASP A 1 288 ? 22.410 -1.689 37.217 1.00 68.75 288 ASP A C 1
ATOM 2283 O O . ASP A 1 288 ? 23.166 -1.614 38.189 1.00 68.75 288 ASP A O 1
ATOM 2287 N N . PHE A 1 289 ? 21.556 -0.716 36.896 1.00 69.88 289 PHE A N 1
ATOM 2288 C CA . PHE A 1 289 ? 21.424 0.515 37.677 1.00 69.88 289 PHE A CA 1
ATOM 2289 C C . PHE A 1 289 ? 20.788 0.265 39.053 1.00 69.88 289 PHE A C 1
ATOM 2291 O O . PHE 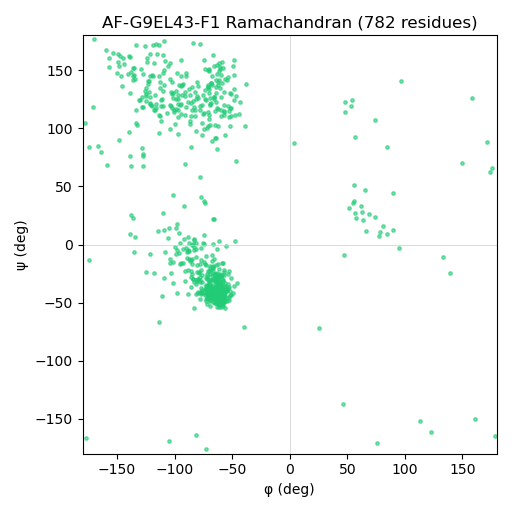A 1 289 ? 21.141 0.939 40.015 1.00 69.88 289 PHE A O 1
ATOM 2298 N N . GLU A 1 290 ? 19.909 -0.729 39.182 1.00 67.94 290 GLU A N 1
ATOM 2299 C CA . GLU A 1 290 ? 19.196 -1.016 40.432 1.00 67.94 290 GLU A CA 1
ATOM 2300 C C . GLU A 1 290 ? 20.106 -1.764 41.410 1.00 67.94 290 GLU A C 1
ATOM 2302 O O . GLU A 1 290 ? 20.237 -1.392 42.575 1.00 67.94 290 GLU A O 1
ATOM 2307 N N . THR A 1 291 ? 20.799 -2.799 40.928 1.00 66.69 291 THR A N 1
ATOM 2308 C CA . THR A 1 291 ? 21.686 -3.618 41.770 1.00 66.69 291 THR A CA 1
ATOM 2309 C C . THR A 1 291 ? 23.123 -3.102 41.834 1.00 66.69 291 THR A C 1
ATOM 2311 O O . THR A 1 291 ? 23.921 -3.626 42.614 1.00 66.69 291 THR A O 1
ATOM 2314 N N . LYS A 1 292 ? 23.464 -2.073 41.043 1.00 69.69 292 LYS A N 1
ATOM 2315 C CA . LYS A 1 292 ? 24.807 -1.473 40.927 1.00 69.69 292 LYS A CA 1
ATOM 2316 C C . LYS A 1 292 ? 25.894 -2.489 40.543 1.00 69.69 292 LYS A C 1
ATOM 2318 O O . LYS A 1 292 ? 27.065 -2.306 40.878 1.00 69.69 292 LYS A O 1
ATOM 2323 N N . LYS A 1 293 ? 25.519 -3.568 39.847 1.00 63.88 293 LYS A N 1
ATOM 2324 C CA . LYS A 1 293 ? 26.416 -4.663 39.444 1.00 63.88 293 LYS A CA 1
ATOM 2325 C C . LYS A 1 293 ? 26.676 -4.651 37.942 1.00 63.88 293 LYS A C 1
ATOM 2327 O O . LYS A 1 293 ? 25.823 -4.265 37.144 1.00 63.88 293 LYS A O 1
ATOM 2332 N N . VAL A 1 294 ? 27.863 -5.121 37.562 1.00 61.44 294 VAL A N 1
ATOM 2333 C CA . VAL A 1 294 ? 28.189 -5.440 36.168 1.00 61.44 294 VAL A CA 1
ATOM 2334 C C . VAL A 1 294 ? 28.041 -6.940 35.973 1.00 61.44 294 VAL A C 1
ATOM 2336 O O . VAL A 1 294 ? 28.544 -7.711 36.788 1.00 61.44 294 VAL A O 1
ATOM 2339 N N . GLY A 1 295 ? 27.351 -7.352 34.913 1.00 58.88 295 GLY A N 1
ATOM 2340 C CA . GLY A 1 295 ? 27.127 -8.763 34.628 1.00 58.88 295 GLY A CA 1
ATOM 2341 C C . GLY A 1 295 ? 27.285 -9.101 33.153 1.00 58.88 295 GLY A C 1
ATOM 2342 O O . GLY A 1 295 ? 26.958 -8.305 32.271 1.00 58.88 295 GLY A O 1
ATOM 2343 N N . LEU A 1 296 ? 27.734 -10.331 32.911 1.00 52.88 296 LEU A N 1
ATOM 2344 C CA . LEU A 1 296 ? 27.463 -11.054 31.676 1.00 52.88 296 LEU A CA 1
ATOM 2345 C C . LEU A 1 296 ? 26.077 -11.675 31.839 1.00 52.88 296 LEU A C 1
ATOM 2347 O O . LEU A 1 296 ? 25.893 -12.584 32.650 1.00 52.88 296 LEU A O 1
ATOM 2351 N N . ARG A 1 297 ? 25.083 -11.185 31.101 1.00 50.16 297 ARG A N 1
ATOM 2352 C CA . ARG A 1 297 ? 23.862 -11.971 30.903 1.00 50.16 297 ARG A CA 1
ATOM 2353 C C . ARG A 1 297 ? 24.127 -12.846 29.691 1.00 50.16 297 ARG A C 1
ATOM 2355 O O . ARG A 1 297 ? 24.562 -12.330 28.666 1.00 50.16 297 ARG A O 1
ATOM 2362 N N . GLN A 1 298 ? 23.806 -14.139 29.767 1.00 45.88 298 GLN A N 1
ATOM 2363 C CA . GLN A 1 298 ? 23.436 -14.825 28.533 1.00 45.88 298 GLN A CA 1
ATOM 2364 C C . GLN A 1 298 ? 22.328 -13.976 27.921 1.00 45.88 298 GLN A C 1
ATOM 2366 O O . GLN A 1 298 ? 21.314 -13.738 28.588 1.00 45.88 298 GLN A O 1
ATOM 2371 N N . ALA A 1 299 ? 22.561 -13.450 26.717 1.00 47.03 299 ALA A N 1
ATOM 2372 C CA . ALA A 1 299 ? 21.519 -12.797 25.953 1.00 47.03 299 ALA A CA 1
ATOM 2373 C C . ALA A 1 299 ? 20.320 -13.743 25.990 1.00 47.03 299 ALA A C 1
ATOM 2375 O O . ALA A 1 299 ? 20.391 -14.857 25.467 1.00 47.03 299 ALA A O 1
ATOM 2376 N N . ASN A 1 300 ? 19.250 -13.350 26.688 1.00 42.62 300 ASN A N 1
ATOM 2377 C CA . ASN A 1 300 ? 18.011 -14.097 26.580 1.00 42.62 300 ASN A CA 1
ATOM 2378 C C . ASN A 1 300 ? 17.691 -14.068 25.094 1.00 42.62 300 ASN A C 1
ATOM 2380 O O . ASN A 1 300 ? 17.529 -12.982 24.526 1.00 42.62 300 ASN A O 1
ATOM 2384 N N . LEU A 1 301 ? 17.729 -15.251 24.475 1.00 44.62 301 LEU A N 1
ATOM 2385 C CA . LEU A 1 301 ? 17.612 -15.394 23.037 1.00 44.62 301 LEU A CA 1
ATOM 2386 C C . LEU A 1 301 ? 16.399 -14.590 22.531 1.00 44.62 301 LEU A C 1
ATOM 2388 O O . LEU A 1 301 ? 15.424 -14.422 23.269 1.00 44.62 301 LEU A O 1
ATOM 2392 N N . PRO A 1 302 ? 16.416 -14.151 21.261 1.00 45.50 302 PRO A N 1
ATOM 2393 C CA . PRO A 1 302 ? 15.341 -13.440 20.555 1.00 45.50 302 PRO A CA 1
ATOM 2394 C C . PRO A 1 302 ? 13.906 -14.012 20.646 1.00 45.50 302 PRO A C 1
ATOM 2396 O O . PRO A 1 302 ? 12.996 -13.440 20.047 1.00 45.50 302 PRO A O 1
ATOM 2399 N N . GLY A 1 303 ? 13.663 -15.088 21.399 1.00 45.47 303 GLY A N 1
ATOM 2400 C CA . GLY A 1 303 ? 12.385 -15.774 21.609 1.00 45.47 303 GLY A CA 1
ATOM 2401 C C . GLY A 1 303 ? 11.286 -14.993 22.345 1.00 45.47 303 GLY A C 1
ATOM 2402 O O . GLY A 1 303 ? 10.380 -15.616 22.876 1.00 45.47 303 GLY A O 1
ATOM 2403 N N . LYS A 1 304 ? 11.322 -13.654 22.386 1.00 62.12 304 LYS A N 1
ATOM 2404 C CA . LYS A 1 304 ? 10.266 -12.818 22.999 1.00 62.12 304 LYS A CA 1
ATOM 2405 C C . LYS A 1 304 ? 9.863 -11.594 22.167 1.00 62.12 304 LYS A C 1
ATOM 2407 O O . LYS A 1 304 ? 9.323 -10.639 22.712 1.00 62.12 304 LYS A O 1
ATOM 2412 N N . ILE A 1 305 ? 10.093 -11.589 20.846 1.00 64.81 305 ILE A N 1
ATOM 2413 C CA . ILE A 1 305 ? 9.437 -10.588 19.966 1.00 64.81 305 ILE A CA 1
ATOM 2414 C C . ILE A 1 305 ? 7.915 -10.634 20.190 1.00 64.81 305 ILE A C 1
ATOM 2416 O O . ILE A 1 305 ? 7.282 -9.591 20.292 1.00 64.81 305 ILE A O 1
ATOM 2420 N N . ALA A 1 306 ? 7.399 -11.849 20.401 1.00 69.12 306 ALA A N 1
ATOM 2421 C CA . ALA A 1 306 ? 6.093 -12.172 20.963 1.00 69.12 306 ALA A CA 1
ATOM 2422 C C . ALA A 1 306 ? 5.665 -11.288 22.125 1.00 69.12 306 ALA A C 1
ATOM 2424 O O . ALA A 1 306 ? 4.756 -10.470 22.024 1.00 69.12 306 ALA A O 1
ATOM 2425 N N . ASP A 1 307 ? 6.349 -11.493 23.243 1.00 75.06 307 ASP A N 1
ATOM 2426 C CA . ASP A 1 307 ? 5.965 -10.976 24.535 1.00 75.06 307 ASP A CA 1
ATOM 2427 C C . ASP A 1 307 ? 6.109 -9.463 24.551 1.00 75.06 307 ASP A C 1
ATOM 2429 O O . ASP A 1 307 ? 5.274 -8.785 25.136 1.00 75.06 307 ASP A O 1
ATOM 2433 N N . GLU A 1 308 ? 7.134 -8.925 23.881 1.00 75.81 308 GLU A N 1
ATOM 2434 C CA . GLU A 1 308 ? 7.304 -7.481 23.738 1.00 75.81 308 GLU A CA 1
ATOM 2435 C C . GLU A 1 308 ? 6.203 -6.872 22.868 1.00 75.81 308 GLU A C 1
ATOM 2437 O O . GLU A 1 308 ? 5.642 -5.847 23.247 1.00 75.81 308 GLU A O 1
ATOM 2442 N N . PHE A 1 309 ? 5.830 -7.508 21.753 1.00 77.88 309 PHE A N 1
ATOM 2443 C CA . PHE A 1 309 ? 4.709 -7.049 20.935 1.00 77.88 309 PHE A CA 1
ATOM 2444 C C . PHE A 1 309 ? 3.393 -7.070 21.725 1.00 77.88 309 PHE A C 1
ATOM 2446 O O . PHE A 1 309 ? 2.709 -6.052 21.807 1.00 77.88 309 PHE A O 1
ATOM 2453 N N . TYR A 1 310 ? 3.077 -8.174 22.407 1.00 78.88 310 TYR A N 1
ATOM 2454 C CA . TYR A 1 310 ? 1.886 -8.262 23.255 1.00 78.88 310 TYR A CA 1
ATOM 2455 C C . TYR A 1 310 ? 1.932 -7.306 24.455 1.00 78.88 310 TYR A C 1
ATOM 2457 O O . TYR A 1 310 ? 0.889 -6.810 24.888 1.00 78.88 310 TYR A O 1
ATOM 2465 N N . LYS A 1 311 ? 3.118 -7.005 25.002 1.00 80.69 311 LYS A N 1
ATOM 2466 C CA . LYS A 1 311 ? 3.288 -5.968 26.032 1.00 80.69 311 LYS A CA 1
ATOM 2467 C C . LYS A 1 311 ? 2.921 -4.598 25.468 1.00 80.69 311 LYS A C 1
ATOM 2469 O O . LYS A 1 311 ? 2.161 -3.878 26.110 1.00 80.69 311 LYS A O 1
ATOM 2474 N N . VAL A 1 312 ? 3.406 -4.257 24.274 1.00 80.75 312 VAL A N 1
ATOM 2475 C CA . VAL A 1 312 ? 3.048 -3.001 23.605 1.00 80.75 312 VAL A CA 1
ATOM 2476 C C . VAL A 1 312 ? 1.557 -2.945 23.291 1.00 80.75 312 VAL A C 1
ATOM 2478 O O . VAL A 1 312 ? 0.941 -1.921 23.568 1.00 80.75 312 VAL A O 1
ATOM 2481 N N . LEU A 1 313 ? 0.951 -4.030 22.803 1.00 81.81 313 LEU A N 1
ATOM 2482 C CA . LEU A 1 313 ? -0.498 -4.084 22.586 1.00 81.81 313 LEU A CA 1
ATOM 2483 C C . LEU A 1 313 ? -1.277 -3.778 23.868 1.00 81.81 313 LEU A C 1
ATOM 2485 O O . LEU A 1 313 ? -2.202 -2.972 23.847 1.00 81.81 313 LEU A O 1
ATOM 2489 N N . LYS A 1 314 ? -0.870 -4.350 25.008 1.00 83.88 314 LYS A N 1
ATOM 2490 C CA . LYS A 1 314 ? -1.491 -4.060 26.314 1.00 83.88 314 LYS A CA 1
ATOM 2491 C C . LYS A 1 314 ? -1.334 -2.597 26.732 1.00 83.88 314 LYS A C 1
ATOM 2493 O O . LYS A 1 314 ? -2.253 -2.047 27.336 1.00 83.88 314 LYS A O 1
ATOM 2498 N N . ILE A 1 315 ? -0.186 -1.982 26.441 1.00 84.31 315 ILE A N 1
ATOM 2499 C CA . ILE A 1 315 ? 0.051 -0.551 26.684 1.00 84.31 315 ILE A CA 1
ATOM 2500 C C . ILE A 1 315 ? -0.881 0.277 25.795 1.00 84.31 315 ILE A C 1
ATOM 2502 O O . ILE A 1 315 ? -1.605 1.132 26.296 1.00 84.31 315 ILE A O 1
ATOM 2506 N N . ALA A 1 316 ? -0.924 -0.020 24.496 1.00 84.38 316 ALA A N 1
ATOM 2507 C CA . ALA A 1 316 ? -1.736 0.697 23.523 1.00 84.38 316 ALA A CA 1
ATOM 2508 C C . ALA A 1 316 ? -3.245 0.569 23.814 1.00 84.38 316 ALA A C 1
ATOM 2510 O O . ALA A 1 316 ? -3.964 1.566 23.787 1.00 84.38 316 ALA A O 1
ATOM 2511 N N . ALA A 1 317 ? -3.730 -0.611 24.212 1.00 84.25 317 ALA A N 1
ATOM 2512 C CA . ALA A 1 317 ? -5.120 -0.824 24.630 1.00 84.25 317 ALA A CA 1
ATOM 2513 C C . ALA A 1 317 ? -5.531 0.044 25.839 1.00 84.25 317 ALA A C 1
ATOM 2515 O O . ALA A 1 317 ? -6.704 0.396 25.996 1.00 84.25 317 ALA A O 1
ATOM 2516 N N . LYS A 1 318 ? -4.572 0.422 26.694 1.00 86.88 318 LYS A N 1
ATOM 2517 C CA . LYS A 1 318 ? -4.788 1.288 27.864 1.00 86.88 318 LYS A CA 1
ATOM 2518 C C . LYS A 1 318 ? -4.478 2.763 27.607 1.00 86.88 318 LYS A C 1
ATOM 2520 O O . LYS A 1 318 ? -4.784 3.571 28.479 1.00 86.88 318 LYS A O 1
ATOM 2525 N N . ASP A 1 319 ? -3.913 3.114 26.453 1.00 85.44 319 ASP A N 1
ATOM 2526 C CA . ASP A 1 319 ? -3.466 4.476 26.157 1.00 85.44 319 ASP A CA 1
ATOM 2527 C C . ASP A 1 319 ? -4.661 5.452 26.100 1.00 85.44 319 ASP A C 1
ATOM 2529 O O . ASP A 1 319 ? -5.523 5.315 25.224 1.00 85.44 319 ASP A O 1
ATOM 2533 N N . PRO A 1 320 ? -4.749 6.431 27.022 1.00 85.06 320 PRO A N 1
ATOM 2534 C CA . PRO A 1 320 ? -5.853 7.383 27.049 1.00 85.06 320 PRO A CA 1
ATOM 2535 C C . PRO A 1 320 ? -5.855 8.317 25.836 1.00 85.06 320 PRO A C 1
ATOM 2537 O O . PRO A 1 320 ? -6.927 8.746 25.417 1.00 85.06 320 PRO A O 1
ATOM 2540 N N . ASP A 1 321 ? -4.690 8.620 25.255 1.00 85.19 321 ASP A N 1
ATOM 2541 C CA . ASP A 1 321 ? -4.612 9.518 24.101 1.00 85.19 321 ASP A CA 1
ATOM 2542 C C . ASP A 1 321 ? -5.214 8.849 22.868 1.00 85.19 321 ASP A C 1
ATOM 2544 O O . ASP A 1 321 ? -6.023 9.436 22.153 1.00 85.19 321 ASP A O 1
ATOM 2548 N N . ARG A 1 322 ? -4.891 7.567 22.687 1.00 87.44 322 ARG A N 1
ATOM 2549 C CA . ARG A 1 322 ? -5.467 6.715 21.650 1.00 87.44 322 ARG A CA 1
ATOM 2550 C C . ARG A 1 322 ? -6.993 6.650 21.763 1.00 87.44 322 ARG A C 1
ATOM 2552 O O . ARG A 1 322 ? -7.686 6.902 20.784 1.00 87.44 322 ARG A O 1
ATOM 2559 N N . LYS A 1 323 ? -7.514 6.384 22.966 1.00 88.12 323 LYS A N 1
ATOM 2560 C CA . LYS A 1 323 ? -8.964 6.309 23.227 1.00 88.12 323 LYS A CA 1
ATOM 2561 C C . LYS A 1 323 ? -9.690 7.618 22.925 1.00 88.12 323 LYS A C 1
ATOM 2563 O O . LYS A 1 323 ? -10.721 7.583 22.272 1.00 88.12 323 LYS A O 1
ATOM 2568 N N . LYS A 1 324 ? -9.118 8.768 23.301 1.00 88.56 324 LYS A N 1
ATOM 2569 C CA . LYS A 1 324 ? -9.693 10.085 22.970 1.00 88.56 324 LYS A CA 1
ATOM 2570 C C . LYS A 1 324 ? -9.858 10.294 21.466 1.00 88.56 324 LYS A C 1
ATOM 2572 O O . LYS A 1 324 ? -10.847 10.891 21.051 1.00 88.56 324 LYS A O 1
ATOM 2577 N N . VAL A 1 325 ? -8.905 9.817 20.661 1.00 88.12 325 VAL A N 1
ATOM 2578 C CA . VAL A 1 325 ? -9.005 9.891 19.197 1.00 88.12 325 VAL A CA 1
ATOM 2579 C C . VAL A 1 325 ? -10.140 9.006 18.688 1.00 88.12 325 VAL A C 1
ATOM 2581 O O . VAL A 1 325 ? -10.932 9.473 17.877 1.00 88.12 325 VAL A O 1
ATOM 2584 N N . ILE A 1 326 ? -10.275 7.777 19.198 1.00 90.31 326 ILE A N 1
ATOM 2585 C CA . ILE A 1 326 ? -11.406 6.893 18.864 1.00 90.31 326 ILE A CA 1
ATOM 2586 C C . ILE A 1 326 ? -12.743 7.547 19.240 1.00 90.31 326 ILE A C 1
ATOM 2588 O O . ILE A 1 326 ? -13.640 7.620 18.406 1.00 90.31 326 ILE A O 1
ATOM 2592 N N . ASP A 1 327 ? -12.855 8.116 20.441 1.00 90.19 327 ASP A N 1
ATOM 2593 C CA . ASP A 1 327 ? -14.068 8.809 20.894 1.00 90.19 327 ASP A CA 1
ATOM 2594 C C . ASP A 1 327 ? -14.391 10.049 20.045 1.00 90.19 327 ASP A C 1
ATOM 2596 O O . ASP A 1 327 ? -15.553 10.436 19.901 1.00 90.19 327 ASP A O 1
ATOM 2600 N N . HIS A 1 328 ? -13.373 10.738 19.521 1.00 88.94 328 HIS A N 1
ATOM 2601 C CA . HIS A 1 328 ? -13.566 11.861 18.602 1.00 88.94 328 HIS A CA 1
ATOM 2602 C C . HIS A 1 328 ? -14.047 11.363 17.238 1.00 88.94 328 HIS A C 1
ATOM 2604 O O . HIS A 1 328 ? -15.036 11.892 16.739 1.00 88.94 328 HIS A O 1
ATOM 2610 N N . LEU A 1 329 ? -13.430 10.314 16.688 1.00 90.69 329 LEU A N 1
ATOM 2611 C CA . LEU A 1 329 ? -13.857 9.687 15.434 1.00 90.69 329 LEU A CA 1
ATOM 2612 C C . LEU A 1 329 ? -15.322 9.241 15.496 1.00 90.69 329 LEU A C 1
ATOM 2614 O O . LEU A 1 329 ? -16.101 9.610 14.624 1.00 90.69 329 LEU A O 1
ATOM 2618 N N . VAL A 1 330 ? -15.720 8.539 16.562 1.00 90.88 330 VAL A N 1
ATOM 2619 C CA . VAL A 1 330 ? -17.115 8.117 16.777 1.00 90.88 330 VAL A CA 1
ATOM 2620 C C . VAL A 1 330 ? -18.061 9.320 16.780 1.00 90.88 330 VAL A C 1
ATOM 2622 O O . VAL A 1 330 ? -19.050 9.325 16.052 1.00 90.88 330 VAL A O 1
ATOM 2625 N N . ARG A 1 331 ? -17.735 10.378 17.535 1.00 88.50 331 ARG A N 1
ATOM 2626 C CA . ARG A 1 331 ? -18.557 11.599 17.591 1.00 88.50 331 ARG A CA 1
ATOM 2627 C C . ARG A 1 331 ? -18.671 12.306 16.242 1.00 88.50 331 ARG A C 1
ATOM 2629 O O . ARG A 1 331 ? -19.729 12.843 15.939 1.00 88.50 331 ARG A O 1
ATOM 2636 N N . GLN A 1 332 ? -17.604 12.325 15.446 1.00 85.81 332 GLN A N 1
ATOM 2637 C CA . GLN A 1 332 ? -17.625 12.920 14.105 1.00 85.81 332 GLN A CA 1
ATOM 2638 C C . GLN A 1 332 ? -18.506 12.120 13.146 1.00 85.81 332 GLN A C 1
ATOM 2640 O O . GLN A 1 332 ? -19.257 12.716 12.380 1.00 85.81 332 GLN A O 1
ATOM 2645 N N . MET A 1 333 ? -18.461 10.789 13.224 1.00 88.25 333 MET A N 1
ATOM 2646 C CA . MET A 1 333 ? -19.310 9.918 12.410 1.00 88.25 333 MET A CA 1
ATOM 2647 C C . MET A 1 333 ? -20.786 10.051 12.804 1.00 88.25 333 MET A C 1
ATOM 2649 O O . MET A 1 333 ? -21.638 10.205 11.938 1.00 88.25 333 MET A O 1
ATOM 2653 N N . GLN A 1 334 ? -21.098 10.080 14.103 1.00 83.75 334 GLN A N 1
ATOM 2654 C CA . GLN A 1 334 ? -22.476 10.239 14.586 1.00 83.75 334 GLN A CA 1
ATOM 2655 C C . GLN A 1 334 ? -23.046 11.641 14.323 1.00 83.75 334 GLN A C 1
ATOM 2657 O O . GLN A 1 334 ? -24.208 11.773 13.960 1.00 83.75 334 GLN A O 1
ATOM 2662 N N . GLY A 1 335 ? -22.226 12.693 14.429 1.00 69.00 335 GLY A N 1
ATOM 2663 C CA . GLY A 1 335 ? -22.645 14.078 14.183 1.00 69.00 335 GLY A CA 1
ATOM 2664 C C . GLY A 1 335 ? -23.024 14.397 12.731 1.00 69.00 335 GLY A C 1
ATOM 2665 O O . GLY A 1 335 ? -23.360 15.543 12.440 1.00 69.00 335 GLY A O 1
ATOM 2666 N N . SER A 1 336 ? -22.954 13.415 11.825 1.00 60.50 336 SER A N 1
ATOM 2667 C CA . SER A 1 336 ? -23.305 13.567 10.412 1.00 60.50 336 SER A CA 1
ATOM 2668 C C . SER A 1 336 ? -24.764 13.215 10.064 1.00 60.50 336 SER A C 1
ATOM 2670 O O . SER A 1 336 ? -25.172 13.496 8.942 1.00 60.50 336 SER A O 1
ATOM 2672 N N . GLY A 1 337 ? -25.577 12.735 11.021 1.00 54.53 337 GLY A N 1
ATOM 2673 C CA . GLY A 1 337 ? -27.034 12.582 10.873 1.00 54.53 337 GLY A CA 1
ATOM 2674 C C . GLY A 1 337 ? -27.642 11.563 11.849 1.00 54.53 337 GLY A C 1
ATOM 2675 O O . GLY A 1 337 ? -27.218 10.414 11.884 1.00 54.53 337 GLY A O 1
ATOM 2676 N N . ASP A 1 338 ? -28.666 11.959 12.616 1.00 54.84 338 ASP A N 1
ATOM 2677 C CA . ASP A 1 338 ? -29.208 11.186 13.757 1.00 54.84 338 ASP A CA 1
ATOM 2678 C C . ASP A 1 338 ? -30.083 9.961 13.386 1.00 54.84 338 ASP A C 1
ATOM 2680 O O . ASP A 1 338 ? -30.600 9.287 14.276 1.00 54.84 338 ASP A O 1
ATOM 2684 N N . THR A 1 339 ? -30.287 9.643 12.099 1.00 60.38 339 THR A N 1
ATOM 2685 C CA . THR A 1 339 ? -31.226 8.569 11.679 1.00 60.38 339 THR A CA 1
ATOM 2686 C C . THR A 1 339 ? -30.717 7.616 10.597 1.00 60.38 339 THR A C 1
ATOM 2688 O O . THR A 1 339 ? -31.395 6.630 10.306 1.00 60.38 339 THR A O 1
ATOM 2691 N N . LEU A 1 340 ? -29.546 7.864 10.003 1.00 69.25 340 LEU A N 1
ATOM 2692 C CA . LEU A 1 340 ? -29.071 7.117 8.834 1.00 69.25 340 LEU A CA 1
ATOM 2693 C C . LEU A 1 340 ? -27.841 6.265 9.156 1.00 69.25 340 LEU A C 1
ATOM 2695 O O . LEU A 1 340 ? -26.940 6.685 9.885 1.00 69.25 340 LEU A O 1
ATOM 2699 N N . LYS A 1 341 ? -27.813 5.050 8.593 1.00 81.94 341 LYS A N 1
ATOM 2700 C CA . LYS A 1 341 ? -26.748 4.061 8.801 1.00 81.94 341 LYS A CA 1
ATOM 2701 C C . LYS A 1 341 ? -25.406 4.623 8.319 1.00 81.94 341 LYS A C 1
ATOM 2703 O O . LYS A 1 341 ? -25.315 5.188 7.230 1.00 81.94 341 LYS A O 1
ATOM 2708 N N . GLN A 1 342 ? -24.364 4.445 9.125 1.00 89.62 342 GLN A N 1
ATOM 2709 C CA . GLN A 1 342 ? -23.000 4.899 8.836 1.00 89.62 342 GLN A CA 1
ATOM 2710 C C . GLN A 1 342 ? -22.080 3.689 8.648 1.00 89.62 342 GLN A C 1
ATOM 2712 O O . GLN A 1 342 ? -22.251 2.664 9.312 1.00 89.62 342 GLN A O 1
ATOM 2717 N N . GLY A 1 343 ? -21.099 3.802 7.754 1.00 92.00 343 GLY A N 1
ATOM 2718 C CA . GLY A 1 343 ? -20.096 2.770 7.495 1.00 92.00 343 GLY A CA 1
ATOM 2719 C C . GLY A 1 343 ? -18.685 3.262 7.799 1.00 92.00 343 GLY A C 1
ATOM 2720 O O . GLY A 1 343 ? -18.363 4.420 7.555 1.00 92.00 343 GLY A O 1
ATOM 2721 N N . LEU A 1 344 ? -17.825 2.384 8.300 1.00 93.31 344 LEU A N 1
ATOM 2722 C CA . LEU A 1 344 ? -16.400 2.621 8.505 1.00 93.31 344 LEU A CA 1
ATOM 2723 C C . LEU A 1 344 ? -15.604 1.494 7.846 1.00 93.31 344 LEU A C 1
ATOM 2725 O O . LEU A 1 344 ? -15.720 0.343 8.250 1.00 93.31 344 LEU A O 1
ATOM 2729 N N . ASP A 1 345 ? -14.774 1.825 6.862 1.00 93.19 345 ASP A N 1
ATOM 2730 C CA . ASP A 1 345 ? -13.804 0.907 6.268 1.00 93.19 345 ASP A CA 1
ATOM 2731 C C . ASP A 1 345 ? -12.410 1.169 6.842 1.00 93.19 345 ASP A C 1
ATOM 2733 O O . ASP A 1 345 ? -11.832 2.245 6.663 1.00 93.19 345 ASP A O 1
ATOM 2737 N N . ILE A 1 346 ? -11.863 0.186 7.554 1.00 90.12 346 ILE A N 1
ATOM 2738 C CA . ILE A 1 346 ? -10.539 0.268 8.169 1.00 90.12 346 ILE A CA 1
ATOM 2739 C C . ILE A 1 346 ? -9.542 -0.481 7.292 1.00 90.12 346 ILE A C 1
ATOM 2741 O O . ILE A 1 346 ? -9.579 -1.707 7.176 1.00 90.12 346 ILE A O 1
ATOM 2745 N N . HIS A 1 347 ? -8.599 0.251 6.706 1.00 87.50 347 HIS A N 1
ATOM 2746 C CA . HIS A 1 347 ? -7.557 -0.343 5.877 1.00 87.50 347 HIS A CA 1
ATOM 2747 C C . HIS A 1 347 ? -6.413 -0.842 6.757 1.00 87.50 347 HIS A C 1
ATOM 2749 O O . HIS A 1 347 ? -5.801 -0.072 7.504 1.00 87.50 347 HIS A O 1
ATOM 2755 N N . ILE A 1 348 ? -6.094 -2.129 6.632 1.00 80.50 348 ILE A N 1
ATOM 2756 C CA . ILE A 1 348 ? -5.034 -2.779 7.396 1.00 80.50 348 ILE A CA 1
ATOM 2757 C C . ILE A 1 348 ? -3.997 -3.382 6.449 1.00 80.50 348 ILE A C 1
ATOM 2759 O O . ILE A 1 348 ? -4.263 -4.302 5.672 1.00 80.50 348 ILE A O 1
ATOM 2763 N N . ARG A 1 349 ? -2.756 -2.930 6.610 1.00 74.38 349 ARG A N 1
ATOM 2764 C CA . ARG A 1 349 ? -1.544 -3.586 6.134 1.00 74.38 349 ARG A CA 1
ATOM 2765 C C . ARG A 1 349 ? -0.742 -4.018 7.345 1.00 74.38 349 ARG A C 1
ATOM 2767 O O . ARG A 1 349 ? -0.232 -3.208 8.112 1.00 74.38 349 ARG A O 1
ATOM 2774 N N . VAL A 1 350 ? -0.648 -5.316 7.560 1.00 60.88 350 VAL A N 1
ATOM 2775 C CA . VAL A 1 350 ? 0.088 -5.866 8.701 1.00 60.88 350 VAL A CA 1
ATOM 2776 C C . VAL A 1 350 ? 1.566 -5.907 8.337 1.00 60.88 350 VAL A C 1
ATOM 2778 O O . VAL A 1 350 ? 1.844 -6.420 7.261 1.00 60.88 350 VAL A O 1
ATOM 2781 N N . PRO A 1 351 ? 2.517 -5.428 9.164 1.00 53.69 351 PRO A N 1
ATOM 2782 C CA . PRO A 1 351 ? 2.371 -4.664 10.415 1.00 53.69 351 PRO A CA 1
ATOM 2783 C C . PRO A 1 351 ? 2.300 -3.141 10.223 1.00 53.69 351 PRO A C 1
ATOM 2785 O O . PRO A 1 351 ? 2.211 -2.411 11.207 1.00 53.69 351 PRO A O 1
ATOM 2788 N N . ASP A 1 352 ? 2.493 -2.663 8.994 1.00 53.88 352 ASP A N 1
ATOM 2789 C CA . ASP A 1 352 ? 2.911 -1.287 8.749 1.00 53.88 352 ASP A CA 1
ATOM 2790 C C . ASP A 1 352 ? 1.812 -0.253 9.025 1.00 53.88 352 ASP A C 1
ATOM 2792 O O . ASP A 1 352 ? 2.153 0.875 9.365 1.00 53.88 352 ASP A O 1
ATOM 2796 N N . THR A 1 353 ? 0.529 -0.620 8.950 1.00 53.16 353 THR A N 1
ATOM 2797 C CA . THR A 1 353 ? -0.581 0.315 9.186 1.00 53.16 353 THR A CA 1
ATOM 2798 C C . THR A 1 353 ? -1.565 -0.149 10.259 1.00 53.16 353 THR A C 1
ATOM 2800 O O . THR A 1 353 ? -2.110 0.695 10.947 1.00 53.16 353 THR A O 1
ATOM 2803 N N . GLY A 1 354 ? -1.705 -1.442 10.571 1.00 53.34 354 GLY A N 1
ATOM 2804 C CA . GLY A 1 354 ? -2.701 -1.953 11.543 1.00 53.34 354 GLY A CA 1
ATOM 2805 C C . GLY A 1 354 ? -2.544 -1.577 13.034 1.00 53.34 354 GLY A C 1
ATOM 2806 O O . GLY A 1 354 ? -3.030 -2.312 13.881 1.00 53.34 354 GLY A O 1
ATOM 2807 N N . ALA A 1 355 ? -1.846 -0.498 13.392 1.00 58.03 355 ALA A N 1
ATOM 2808 C CA . ALA A 1 355 ? -1.278 -0.291 14.725 1.00 58.03 355 ALA A CA 1
ATOM 2809 C C . ALA A 1 355 ? -2.062 0.609 15.699 1.00 58.03 355 ALA A C 1
ATOM 2811 O O . ALA A 1 355 ? -1.701 0.718 16.873 1.00 58.03 355 ALA A O 1
ATOM 2812 N N . PHE A 1 356 ? -3.109 1.277 15.224 1.00 75.12 356 PHE A N 1
ATOM 2813 C CA . PHE A 1 356 ? -3.880 2.228 16.031 1.00 75.12 356 PHE A CA 1
ATOM 2814 C C . PHE A 1 356 ? -5.205 1.654 16.553 1.00 75.12 356 PHE A C 1
ATOM 2816 O O . PHE A 1 356 ? -5.634 2.000 17.658 1.00 75.12 356 PHE A O 1
ATOM 2823 N N . ILE A 1 357 ? -5.821 0.765 15.770 1.00 83.25 357 ILE A N 1
ATOM 2824 C CA . ILE A 1 357 ? -7.128 0.173 16.053 1.00 83.25 357 ILE A CA 1
ATOM 2825 C C . ILE A 1 357 ? -6.962 -1.155 16.794 1.00 83.25 357 ILE A C 1
ATOM 2827 O O . ILE A 1 357 ? -6.216 -2.039 16.375 1.00 83.25 357 ILE A O 1
ATOM 2831 N N . MET A 1 358 ? -7.679 -1.272 17.903 1.00 85.50 358 MET A N 1
ATOM 2832 C CA . MET A 1 358 ? -7.783 -2.427 18.783 1.00 85.50 358 MET A CA 1
ATOM 2833 C C . MET A 1 358 ? -9.178 -3.043 18.671 1.00 85.50 358 MET A C 1
ATOM 2835 O O . MET A 1 358 ? -10.135 -2.405 18.229 1.00 85.50 358 MET A O 1
ATOM 2839 N N . LEU A 1 359 ? -9.304 -4.283 19.143 1.00 87.81 359 LEU A N 1
ATOM 2840 C CA . LEU A 1 359 ? -10.569 -5.015 19.203 1.00 87.81 359 LEU A CA 1
ATOM 2841 C C . LEU A 1 359 ? -11.686 -4.204 19.882 1.00 87.81 359 LEU A C 1
ATOM 2843 O O . LEU A 1 359 ? -12.822 -4.167 19.413 1.00 87.81 359 LEU A O 1
ATOM 2847 N N . GLU A 1 360 ? -11.368 -3.540 20.992 1.00 89.88 360 GLU A N 1
ATOM 2848 C CA . GLU A 1 360 ? -12.329 -2.746 21.757 1.00 89.88 360 GLU A CA 1
ATOM 2849 C C . GLU A 1 360 ? -12.836 -1.520 20.990 1.00 89.88 360 GLU A C 1
ATOM 2851 O O . GLU A 1 360 ? -13.952 -1.065 21.244 1.00 89.88 360 GLU A O 1
ATOM 2856 N N . ASP A 1 361 ? -12.063 -0.996 20.039 1.00 90.81 361 ASP A N 1
ATOM 2857 C CA . ASP A 1 361 ? -12.493 0.152 19.243 1.00 90.81 361 ASP A CA 1
ATOM 2858 C C . ASP A 1 361 ? -13.503 -0.275 18.183 1.00 90.81 361 ASP A C 1
ATOM 2860 O O . ASP A 1 361 ? -14.503 0.413 18.009 1.00 90.81 361 ASP A O 1
ATOM 2864 N N . ILE A 1 362 ? -13.316 -1.447 17.555 1.00 92.25 362 ILE A N 1
ATOM 2865 C CA . ILE A 1 362 ? -14.310 -2.037 16.639 1.00 92.25 362 ILE A CA 1
ATOM 2866 C C . ILE A 1 362 ? -15.662 -2.158 17.351 1.00 92.25 362 ILE A C 1
ATOM 2868 O O . ILE A 1 362 ? -16.687 -1.710 16.844 1.00 92.25 362 ILE A O 1
ATOM 2872 N N . ARG A 1 363 ? -15.653 -2.665 18.590 1.00 94.00 363 ARG A N 1
ATOM 2873 C CA . ARG A 1 363 ? -16.853 -2.722 19.443 1.00 94.00 363 ARG A CA 1
ATOM 2874 C C . ARG A 1 363 ? -17.437 -1.351 19.740 1.00 94.00 363 ARG A C 1
ATOM 2876 O O . ARG A 1 363 ? -18.649 -1.229 19.867 1.00 94.00 363 ARG A O 1
ATOM 2883 N N . THR A 1 364 ? -16.590 -0.343 19.914 1.00 93.62 364 THR A N 1
ATOM 2884 C CA . THR A 1 364 ? -17.023 1.026 20.207 1.00 93.62 364 THR A CA 1
ATOM 2885 C C . THR A 1 364 ? -17.727 1.639 18.997 1.00 93.62 364 THR A C 1
ATOM 2887 O O . THR A 1 364 ? -18.817 2.179 19.163 1.00 93.62 364 THR A O 1
ATOM 2890 N N . PHE A 1 365 ? -17.184 1.469 17.786 1.00 93.19 365 PHE A N 1
ATOM 2891 C CA . PHE A 1 365 ? -17.848 1.880 16.544 1.00 93.19 365 PHE A CA 1
ATOM 2892 C C . PHE A 1 365 ? -19.195 1.169 16.358 1.00 93.19 365 PHE A C 1
ATOM 2894 O O . PHE A 1 365 ? -20.217 1.825 16.173 1.00 93.19 365 PHE A O 1
ATOM 2901 N N . LYS A 1 366 ? -19.234 -0.157 16.525 1.00 91.44 366 LYS A N 1
ATOM 2902 C CA . LYS A 1 366 ? -20.474 -0.935 16.380 1.00 91.44 366 LYS A CA 1
ATOM 2903 C C . LYS A 1 366 ? -21.547 -0.540 17.393 1.00 91.44 366 LYS A C 1
ATOM 2905 O O . LYS A 1 366 ? -22.703 -0.354 17.032 1.00 91.44 366 LYS A O 1
ATOM 2910 N N . LYS A 1 367 ? -21.173 -0.329 18.661 1.00 90.88 367 LYS A N 1
ATOM 2911 C CA . LYS A 1 367 ? -22.093 0.182 19.698 1.00 90.88 367 LYS A CA 1
ATOM 2912 C C . LYS A 1 367 ? -22.649 1.568 19.379 1.00 90.88 367 LYS A C 1
ATOM 2914 O O . LYS A 1 367 ? -23.715 1.912 19.874 1.00 90.88 367 LYS A O 1
ATOM 2919 N N . ALA A 1 368 ? -21.924 2.354 18.591 1.00 89.44 368 ALA A N 1
ATOM 2920 C CA . ALA A 1 368 ? -22.355 3.657 18.112 1.00 89.44 368 ALA A CA 1
ATOM 2921 C C . ALA A 1 368 ? -23.253 3.583 16.858 1.00 89.44 368 ALA A C 1
ATOM 2923 O O . ALA A 1 368 ? -23.607 4.633 16.328 1.00 89.44 368 ALA A O 1
ATOM 2924 N N . GLY A 1 369 ? -23.627 2.379 16.399 1.00 87.62 369 GLY A N 1
ATOM 2925 C CA . GLY A 1 369 ? -24.457 2.167 15.208 1.00 87.62 369 GLY A CA 1
ATOM 2926 C C . GLY A 1 369 ? -23.685 2.247 13.888 1.00 87.62 369 GLY A C 1
ATOM 2927 O O . GLY A 1 369 ? -24.290 2.402 12.831 1.00 87.62 369 GLY A O 1
ATOM 2928 N N . ILE A 1 370 ? -22.351 2.176 13.935 1.00 90.56 370 ILE A N 1
ATOM 2929 C CA . ILE A 1 370 ? -21.487 2.259 12.754 1.00 90.56 370 ILE A CA 1
ATOM 2930 C C . ILE A 1 370 ? -21.128 0.839 12.315 1.00 90.56 370 ILE A C 1
ATOM 2932 O O . ILE A 1 370 ? -20.510 0.094 13.077 1.00 90.56 370 ILE A O 1
ATOM 2936 N N . ALA A 1 371 ? -21.477 0.486 11.079 1.00 91.81 371 ALA A N 1
ATOM 2937 C CA . ALA A 1 371 ? -21.048 -0.762 10.458 1.00 91.81 371 ALA A CA 1
ATOM 2938 C C . ALA A 1 371 ? -19.545 -0.706 10.156 1.00 91.81 371 ALA A C 1
ATOM 2940 O O . ALA A 1 371 ? -19.068 0.281 9.597 1.00 91.81 371 ALA A O 1
ATOM 2941 N N . VAL A 1 372 ? -18.792 -1.750 10.490 1.00 93.62 372 VAL A N 1
ATOM 2942 C CA . VAL A 1 372 ? -17.331 -1.780 10.354 1.00 93.62 372 VAL A CA 1
ATOM 2943 C C . VAL A 1 372 ? -16.890 -2.852 9.362 1.00 93.62 372 VAL A C 1
ATOM 2945 O O . VAL A 1 372 ? -17.011 -4.047 9.631 1.00 93.62 372 VAL A O 1
ATOM 2948 N N . ASN A 1 373 ? -16.286 -2.417 8.258 1.00 94.62 373 ASN A N 1
ATOM 2949 C CA . ASN A 1 373 ? -15.539 -3.264 7.334 1.00 94.62 373 ASN A CA 1
ATOM 2950 C C . ASN A 1 373 ? -14.032 -3.182 7.624 1.00 94.62 373 ASN A C 1
ATOM 2952 O O . ASN A 1 373 ? -13.512 -2.134 8.016 1.00 94.62 373 ASN A O 1
ATOM 2956 N N . ILE A 1 374 ? -13.312 -4.281 7.394 1.00 92.38 374 ILE A N 1
ATOM 2957 C CA . ILE A 1 374 ? -11.845 -4.287 7.368 1.00 92.38 374 ILE A CA 1
ATOM 2958 C C . ILE A 1 374 ? -11.349 -4.665 5.975 1.00 92.38 374 ILE A C 1
ATOM 2960 O O . ILE A 1 374 ? -11.555 -5.788 5.524 1.00 92.38 374 ILE A O 1
ATOM 2964 N N . THR A 1 375 ? -10.581 -3.781 5.342 1.00 90.31 375 THR A N 1
ATOM 2965 C CA . THR A 1 375 ? -9.893 -4.074 4.078 1.00 90.31 375 THR A CA 1
ATOM 2966 C C . THR A 1 375 ? -8.439 -4.491 4.327 1.00 90.31 375 THR A C 1
ATOM 2968 O O . THR A 1 375 ? -7.616 -3.698 4.791 1.00 90.31 375 THR A O 1
ATOM 2971 N N . ILE A 1 376 ? -8.093 -5.740 3.991 1.00 85.94 376 ILE A N 1
ATOM 2972 C CA . ILE A 1 376 ? -6.756 -6.322 4.185 1.00 85.94 376 ILE A CA 1
ATOM 2973 C C . ILE A 1 376 ? -5.905 -6.175 2.918 1.00 85.94 376 ILE A C 1
ATOM 2975 O O . ILE A 1 376 ? -6.128 -6.854 1.914 1.00 85.94 376 ILE A O 1
ATOM 2979 N N . HIS A 1 377 ? -4.858 -5.347 2.999 1.00 81.38 377 HIS A N 1
ATOM 2980 C CA . HIS A 1 377 ? -3.927 -5.081 1.891 1.00 81.38 377 HIS A CA 1
ATOM 2981 C C . HIS A 1 377 ? -2.963 -6.241 1.622 1.00 81.38 377 HIS A C 1
ATOM 2983 O O . HIS A 1 377 ? -2.687 -6.582 0.474 1.00 81.38 377 HIS A O 1
ATOM 2989 N N . GLU A 1 378 ? -2.440 -6.866 2.681 1.00 77.06 378 GLU A N 1
ATOM 2990 C CA . GLU A 1 378 ? -1.477 -7.967 2.563 1.00 77.06 378 GLU A CA 1
ATOM 2991 C C . GLU A 1 378 ? -1.623 -8.975 3.716 1.00 77.06 378 GLU A C 1
ATOM 2993 O O . GLU A 1 378 ? -0.940 -8.871 4.739 1.00 77.06 378 GLU A O 1
ATOM 2998 N N . TYR A 1 379 ? -2.464 -10.003 3.552 1.00 79.56 379 TYR A N 1
ATOM 2999 C CA . TYR A 1 379 ? -2.624 -11.033 4.590 1.00 79.56 379 TYR A CA 1
ATOM 3000 C C . TYR A 1 379 ? -1.376 -11.918 4.708 1.00 79.56 379 TYR A C 1
ATOM 3002 O O . TYR A 1 379 ? -1.015 -12.350 5.805 1.00 79.56 379 TYR A O 1
ATOM 3010 N N . LYS A 1 380 ? -0.661 -12.146 3.591 1.00 72.50 380 LYS A N 1
ATOM 3011 C CA . LYS A 1 380 ? 0.568 -12.966 3.555 1.00 72.50 380 LYS A CA 1
ATOM 3012 C C . LYS A 1 380 ? 1.603 -12.550 4.613 1.00 72.50 380 LYS A C 1
ATOM 3014 O O . LYS A 1 380 ? 2.371 -13.397 5.071 1.00 72.50 380 LYS A O 1
ATOM 3019 N N . GLN A 1 381 ? 1.650 -11.279 5.022 1.00 67.50 381 GLN A N 1
ATOM 3020 C CA . GLN A 1 381 ? 2.618 -10.832 6.028 1.00 67.50 381 GLN A CA 1
ATOM 3021 C C . GLN A 1 381 ? 2.462 -11.543 7.382 1.00 67.50 381 GLN A C 1
ATOM 3023 O O . GLN A 1 381 ? 3.468 -11.729 8.075 1.00 67.50 381 GLN A O 1
ATOM 3028 N N . ASN A 1 382 ? 1.270 -12.052 7.712 1.00 68.69 382 ASN A N 1
ATOM 3029 C CA . ASN A 1 382 ? 1.040 -12.851 8.918 1.00 68.69 382 ASN A CA 1
ATOM 3030 C C . ASN A 1 382 ? 1.926 -14.110 8.973 1.00 68.69 382 ASN A C 1
ATOM 3032 O O . ASN A 1 382 ? 2.408 -14.467 10.042 1.00 68.69 382 ASN A O 1
ATOM 3036 N N . TYR A 1 383 ? 2.278 -14.721 7.836 1.00 68.88 383 TYR A N 1
ATOM 3037 C CA . TYR A 1 383 ? 3.175 -15.888 7.828 1.00 68.88 383 TYR A CA 1
ATOM 3038 C C . TYR A 1 383 ? 4.633 -15.555 8.180 1.00 68.88 383 TYR A C 1
ATOM 3040 O O . TYR A 1 383 ? 5.357 -16.394 8.730 1.00 68.88 383 TYR A O 1
ATOM 3048 N N . THR A 1 384 ? 5.077 -14.328 7.886 1.00 66.38 384 THR A N 1
ATOM 3049 C CA . THR A 1 384 ? 6.414 -13.844 8.283 1.00 66.38 384 THR A CA 1
ATOM 3050 C C . THR A 1 384 ? 6.477 -13.415 9.735 1.00 66.38 384 THR A C 1
ATOM 3052 O O . THR A 1 384 ? 7.554 -13.385 10.329 1.00 66.38 384 THR A O 1
ATOM 3055 N N . ARG A 1 385 ? 5.325 -13.049 10.298 1.00 71.19 385 ARG A N 1
ATOM 3056 C CA . ARG A 1 385 ? 5.182 -12.458 11.626 1.00 71.19 385 ARG A CA 1
ATOM 3057 C C . ARG A 1 385 ? 3.980 -13.102 12.317 1.00 71.19 385 ARG A C 1
ATOM 3059 O O . ARG A 1 385 ? 2.994 -12.412 12.575 1.00 71.19 385 ARG A O 1
ATOM 3066 N N . PRO A 1 386 ? 4.065 -14.403 12.650 1.00 71.38 386 PRO A N 1
ATOM 3067 C CA . PRO A 1 386 ? 2.952 -15.129 13.270 1.00 71.38 386 PRO A CA 1
ATOM 3068 C C . PRO A 1 386 ? 2.496 -14.470 14.577 1.00 71.38 386 PRO A C 1
ATOM 3070 O O . PRO A 1 386 ? 1.344 -14.560 14.969 1.00 71.38 386 PRO A O 1
ATOM 3073 N N . HIS A 1 387 ? 3.369 -13.685 15.205 1.00 73.31 387 HIS A N 1
ATOM 3074 C CA . HIS A 1 387 ? 3.062 -12.919 16.403 1.00 73.31 387 HIS A CA 1
ATOM 3075 C C . HIS A 1 387 ? 1.985 -11.849 16.294 1.00 73.31 387 HIS A C 1
ATOM 3077 O O . HIS A 1 387 ? 1.471 -11.400 17.314 1.00 73.31 387 HIS A O 1
ATOM 3083 N N . LEU A 1 388 ? 1.642 -11.447 15.076 1.00 76.12 388 LEU A N 1
ATOM 3084 C CA . LEU A 1 388 ? 0.597 -10.465 14.812 1.00 76.12 388 LEU A CA 1
ATOM 3085 C C . LEU A 1 388 ? -0.758 -11.138 14.568 1.00 76.12 388 LEU A C 1
ATOM 3087 O O . LEU A 1 388 ? -1.788 -10.473 14.640 1.00 76.12 388 LEU A O 1
ATOM 3091 N N . GLN A 1 389 ? -0.776 -12.451 14.306 1.00 78.25 389 GLN A N 1
ATOM 3092 C CA . GLN A 1 389 ? -1.947 -13.145 13.772 1.00 78.25 389 GLN A CA 1
ATOM 3093 C C . GLN A 1 389 ? -3.150 -13.073 14.712 1.00 78.25 389 GLN A C 1
ATOM 3095 O O . GLN A 1 389 ? -4.267 -12.861 14.250 1.00 78.25 389 GLN A O 1
ATOM 3100 N N . GLN A 1 390 ? -2.920 -13.176 16.024 1.00 81.31 390 GLN A N 1
ATOM 3101 C CA . GLN A 1 390 ? -3.990 -13.091 17.010 1.00 81.31 390 GLN A CA 1
ATOM 3102 C C . GLN A 1 390 ? -4.691 -11.730 16.942 1.00 81.31 390 GLN A C 1
ATOM 3104 O O . GLN A 1 390 ? -5.906 -11.690 16.791 1.00 81.31 390 GLN A O 1
ATOM 3109 N N . MET A 1 391 ? -3.931 -10.629 16.964 1.00 83.69 391 MET A N 1
ATOM 3110 C CA . MET A 1 391 ? -4.488 -9.275 16.876 1.00 83.69 391 MET A CA 1
ATOM 3111 C C . MET A 1 391 ? -5.323 -9.103 15.606 1.00 83.69 391 MET A C 1
ATOM 3113 O O . MET A 1 391 ? -6.439 -8.597 15.662 1.00 83.69 391 MET A O 1
ATOM 3117 N N . ILE A 1 392 ? -4.798 -9.544 14.463 1.00 86.44 392 ILE A N 1
ATOM 3118 C CA . ILE A 1 392 ? -5.492 -9.400 13.182 1.00 86.44 392 I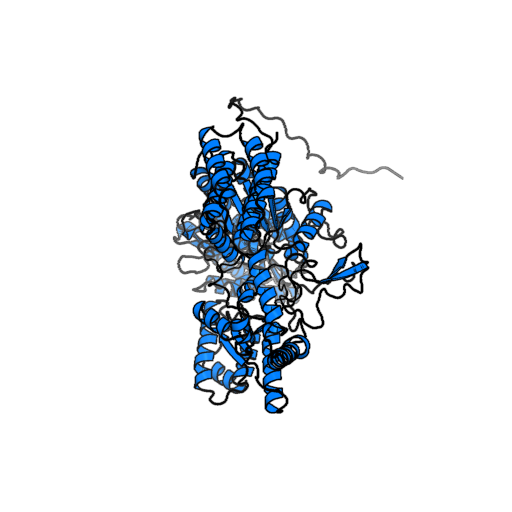LE A CA 1
ATOM 3119 C C . ILE A 1 392 ? -6.779 -10.210 13.176 1.00 86.44 392 ILE A C 1
ATOM 3121 O O . ILE A 1 392 ? -7.829 -9.673 12.848 1.00 86.44 392 ILE A O 1
ATOM 3125 N N . HIS A 1 393 ? -6.734 -11.475 13.588 1.00 89.00 393 HIS A N 1
ATOM 3126 C CA . HIS A 1 393 ? -7.936 -12.297 13.633 1.00 89.00 393 HIS A CA 1
ATOM 3127 C C . HIS A 1 393 ? -8.947 -11.832 14.682 1.00 89.00 393 HIS A C 1
ATOM 3129 O O . HIS A 1 393 ? -10.139 -12.003 14.447 1.00 89.00 393 HIS A O 1
ATOM 3135 N N . ASP A 1 394 ? -8.511 -11.218 15.783 1.00 88.44 394 ASP A N 1
ATOM 3136 C CA . ASP A 1 394 ? -9.411 -10.582 16.744 1.00 88.44 394 ASP A CA 1
ATOM 3137 C C . ASP A 1 394 ? -10.172 -9.418 16.088 1.00 88.44 394 ASP A C 1
ATOM 3139 O O . ASP A 1 394 ? -11.395 -9.362 16.210 1.00 88.44 394 ASP A O 1
ATOM 3143 N N . LEU A 1 395 ? -9.486 -8.553 15.328 1.00 90.38 395 LEU A N 1
ATOM 3144 C CA . LEU A 1 395 ? -10.123 -7.476 14.557 1.00 90.38 395 LEU A CA 1
ATOM 3145 C C . LEU A 1 395 ? -11.089 -8.032 13.499 1.00 90.38 395 LEU A C 1
ATOM 3147 O O . LEU A 1 395 ? -12.251 -7.634 13.457 1.00 90.38 395 LEU A O 1
ATOM 3151 N N . LEU A 1 396 ? -10.632 -8.993 12.686 1.00 92.19 396 LEU A N 1
ATOM 3152 C CA . LEU A 1 396 ? -11.438 -9.623 11.633 1.00 92.19 396 LEU A CA 1
ATOM 3153 C C . LEU A 1 396 ? -12.685 -10.321 12.188 1.00 92.19 396 LEU A C 1
ATOM 3155 O O . LEU A 1 396 ? -13.747 -10.276 11.572 1.00 92.19 396 LEU A O 1
ATOM 3159 N N . ARG A 1 397 ? -12.579 -10.970 13.353 1.00 92.56 397 ARG A N 1
ATOM 3160 C CA . ARG A 1 397 ? -13.709 -11.633 14.015 1.00 92.56 397 ARG A CA 1
ATOM 3161 C C . ARG A 1 397 ? -14.775 -10.633 14.449 1.00 92.56 397 ARG A C 1
ATOM 3163 O O . ARG A 1 397 ? -15.952 -10.954 14.341 1.00 92.56 397 ARG A O 1
ATOM 3170 N N . GLU A 1 398 ? -14.375 -9.463 14.933 1.00 92.88 398 GLU A N 1
ATOM 3171 C CA . GLU A 1 398 ? -15.297 -8.463 15.482 1.00 92.88 398 GLU A CA 1
ATOM 3172 C C . GLU A 1 398 ? -15.938 -7.565 14.415 1.00 92.88 398 GLU A C 1
ATOM 3174 O O . GLU A 1 398 ? -17.074 -7.121 14.602 1.00 92.88 398 GLU A O 1
ATOM 3179 N N . ALA A 1 399 ? -15.231 -7.323 13.307 1.00 93.25 399 ALA A N 1
ATOM 3180 C CA . ALA A 1 399 ? -15.746 -6.578 12.160 1.00 93.25 399 ALA A CA 1
ATOM 3181 C C . ALA A 1 399 ? -17.013 -7.224 11.577 1.00 93.25 399 ALA A C 1
ATOM 3183 O O . ALA A 1 399 ? -17.197 -8.441 11.674 1.00 93.25 399 ALA A O 1
ATOM 3184 N N . ASP A 1 400 ? -17.870 -6.415 10.962 1.00 92.88 400 ASP A N 1
ATOM 3185 C CA . ASP A 1 400 ? -19.088 -6.889 10.301 1.00 92.88 400 ASP A CA 1
ATOM 3186 C C . ASP A 1 400 ? -18.739 -7.596 8.995 1.00 92.88 400 ASP A C 1
ATOM 3188 O O . ASP A 1 400 ? -19.205 -8.704 8.746 1.00 92.88 400 ASP A O 1
ATOM 3192 N N . THR A 1 401 ? -17.819 -7.014 8.227 1.00 93.44 401 THR A N 1
ATOM 3193 C CA . THR A 1 401 ? -17.337 -7.559 6.956 1.00 93.44 401 THR A CA 1
ATOM 3194 C C . THR A 1 401 ? -15.833 -7.385 6.773 1.00 93.44 401 THR A C 1
ATOM 3196 O O . THR A 1 401 ? -15.166 -6.637 7.499 1.00 93.44 401 THR A O 1
ATOM 3199 N N . VAL A 1 402 ? -15.267 -8.163 5.848 1.00 93.31 402 VAL A N 1
ATOM 3200 C CA . VAL A 1 402 ? -13.835 -8.169 5.542 1.00 93.31 402 VAL A CA 1
ATOM 3201 C C . VAL A 1 402 ? -13.618 -8.246 4.035 1.00 93.31 402 VAL A C 1
ATOM 3203 O O . VAL A 1 402 ? -14.132 -9.146 3.377 1.00 93.31 402 VAL A O 1
ATOM 3206 N N . LEU A 1 403 ? -12.779 -7.362 3.501 1.00 91.88 403 LEU A N 1
ATOM 3207 C CA . LEU A 1 403 ? -12.374 -7.347 2.098 1.00 91.88 403 LEU A CA 1
ATOM 3208 C C . LEU A 1 403 ? -10.916 -7.782 1.923 1.00 91.88 403 LEU A C 1
ATOM 3210 O O . LEU A 1 403 ? -10.019 -7.338 2.643 1.00 91.88 403 LEU A O 1
ATOM 3214 N N . PHE A 1 404 ? -10.665 -8.611 0.909 1.00 87.56 404 PHE A N 1
ATOM 3215 C CA . PHE A 1 404 ? -9.328 -9.043 0.499 1.00 87.56 404 PHE A CA 1
ATOM 3216 C C . PHE A 1 404 ? -9.056 -8.691 -0.962 1.00 87.56 404 PHE A C 1
ATOM 3218 O O . PHE A 1 404 ? -9.897 -8.905 -1.826 1.00 87.56 404 PHE A O 1
ATOM 3225 N N . PHE A 1 405 ? -7.836 -8.261 -1.283 1.00 81.56 405 PHE A N 1
ATOM 3226 C CA . PHE A 1 405 ? -7.455 -8.001 -2.679 1.00 81.56 405 PHE A CA 1
ATOM 3227 C C . PHE A 1 405 ? -7.222 -9.267 -3.516 1.00 81.56 405 PHE A C 1
ATOM 3229 O O . PHE A 1 405 ? -7.110 -9.186 -4.738 1.00 81.56 405 PHE A O 1
ATOM 3236 N N . ASN A 1 406 ? -7.083 -10.440 -2.890 1.00 76.62 406 ASN A N 1
ATOM 3237 C CA . ASN A 1 406 ? -6.869 -11.681 -3.625 1.00 76.62 406 ASN A CA 1
ATOM 3238 C C . ASN A 1 406 ? -7.437 -12.913 -2.915 1.00 76.62 406 ASN A C 1
ATOM 3240 O O . ASN A 1 406 ? -7.402 -13.046 -1.691 1.00 76.62 406 ASN A O 1
ATOM 3244 N N . GLU A 1 407 ? -7.882 -13.858 -3.738 1.00 76.56 407 GLU A N 1
ATOM 3245 C CA . GLU A 1 407 ? -8.521 -15.108 -3.326 1.00 76.56 407 GLU A CA 1
ATOM 3246 C C . GLU A 1 407 ? -7.638 -15.986 -2.443 1.00 76.56 407 GLU A C 1
ATOM 3248 O O . GLU A 1 407 ? -8.113 -16.653 -1.524 1.00 76.56 407 GLU A O 1
ATOM 3253 N N . LYS A 1 408 ? -6.332 -15.994 -2.711 1.00 76.62 408 LYS A N 1
ATOM 3254 C CA . LYS A 1 408 ? -5.383 -16.808 -1.957 1.00 76.62 408 LYS A CA 1
ATOM 3255 C C . LYS A 1 408 ? -5.274 -16.326 -0.516 1.00 76.62 408 LYS A C 1
ATOM 3257 O O . LYS A 1 408 ? -5.308 -17.138 0.402 1.00 76.62 408 LYS A O 1
ATOM 3262 N N . ASP A 1 409 ? -5.156 -15.021 -0.316 1.00 80.44 409 ASP A N 1
ATOM 3263 C CA . ASP A 1 409 ? -5.104 -14.410 1.006 1.00 80.44 409 ASP A CA 1
ATOM 3264 C C . ASP A 1 409 ? -6.439 -14.580 1.749 1.00 80.44 409 ASP A C 1
ATOM 3266 O O . ASP A 1 409 ? -6.415 -14.969 2.917 1.00 80.44 409 ASP A O 1
ATOM 3270 N N . ARG A 1 410 ? -7.582 -14.432 1.058 1.00 85.56 410 ARG A N 1
ATOM 3271 C CA . ARG A 1 410 ? -8.918 -14.732 1.607 1.00 85.56 410 ARG A CA 1
ATOM 3272 C C . ARG A 1 410 ? -9.018 -16.175 2.109 1.00 85.56 410 ARG A C 1
ATOM 3274 O O . ARG A 1 410 ? -9.315 -16.415 3.277 1.00 85.56 410 ARG A O 1
ATOM 3281 N N . LYS A 1 411 ? -8.708 -17.154 1.250 1.00 82.56 411 LYS A N 1
ATOM 3282 C CA . LYS A 1 411 ? -8.740 -18.591 1.585 1.00 82.56 411 LYS A CA 1
ATOM 3283 C C . LYS A 1 411 ? -7.802 -18.943 2.734 1.00 82.56 411 LYS A C 1
ATOM 3285 O O . LYS A 1 411 ? -8.173 -19.719 3.612 1.00 82.56 411 LYS A O 1
ATOM 3290 N N . ASN A 1 412 ? -6.606 -18.361 2.745 1.00 81.88 412 ASN A N 1
ATOM 3291 C CA . ASN A 1 412 ? -5.641 -18.539 3.825 1.00 81.88 412 ASN A CA 1
ATOM 3292 C C . ASN A 1 412 ? -6.181 -18.010 5.160 1.00 81.88 412 ASN A C 1
ATOM 3294 O O . ASN A 1 412 ? -6.078 -18.704 6.170 1.00 81.88 412 ASN A O 1
ATOM 3298 N N . ALA A 1 413 ? -6.803 -16.828 5.162 1.00 86.69 413 ALA A N 1
ATOM 3299 C CA . ALA A 1 413 ? -7.421 -16.261 6.355 1.00 86.69 413 ALA A CA 1
ATOM 3300 C C . ALA A 1 413 ? -8.603 -17.100 6.852 1.00 86.69 413 ALA A C 1
ATOM 3302 O O . ALA A 1 413 ? -8.699 -17.379 8.049 1.00 86.69 413 ALA A O 1
ATOM 3303 N N . ILE A 1 414 ? -9.464 -17.570 5.944 1.00 88.38 414 ILE A N 1
ATOM 3304 C CA . ILE A 1 414 ? -10.585 -18.457 6.282 1.00 88.38 414 ILE A CA 1
ATOM 3305 C C . ILE A 1 414 ? -10.059 -19.758 6.895 1.00 88.38 414 ILE A C 1
ATOM 3307 O O . ILE A 1 414 ? -10.497 -20.152 7.976 1.00 88.38 414 ILE A O 1
ATOM 3311 N N . ALA A 1 415 ? -9.071 -20.397 6.267 1.00 85.19 415 ALA A N 1
ATOM 3312 C CA . ALA A 1 415 ? -8.458 -21.610 6.798 1.00 85.19 415 ALA A CA 1
ATOM 3313 C C . ALA A 1 415 ? -7.859 -21.379 8.194 1.00 85.19 415 ALA A C 1
ATOM 3315 O O . ALA A 1 415 ? -8.071 -22.196 9.090 1.00 85.19 415 ALA A O 1
ATOM 3316 N N . ALA A 1 416 ? -7.171 -20.255 8.405 1.00 85.88 416 ALA A N 1
ATOM 3317 C CA . ALA A 1 416 ? -6.599 -19.913 9.701 1.00 85.88 416 ALA A CA 1
ATOM 3318 C C . ALA A 1 416 ? -7.672 -19.679 10.778 1.00 85.88 416 ALA A C 1
ATOM 3320 O O . ALA A 1 416 ? -7.537 -20.175 11.896 1.00 85.88 416 ALA A O 1
ATOM 3321 N N . SER A 1 417 ? -8.774 -19.003 10.428 1.00 90.19 417 SER A N 1
ATOM 3322 C CA . SER A 1 417 ? -9.913 -18.782 11.334 1.00 90.19 417 SER A CA 1
ATOM 3323 C C . SER A 1 417 ? -10.609 -20.082 11.747 1.00 90.19 417 SER A C 1
ATOM 3325 O O . SER A 1 417 ? -11.001 -20.218 12.900 1.00 90.19 417 SER A O 1
ATOM 3327 N N . LYS A 1 418 ? -10.701 -21.071 10.849 1.00 88.31 418 LYS A N 1
ATOM 3328 C CA . LYS A 1 418 ? -11.301 -22.382 11.144 1.00 88.31 418 LYS A CA 1
ATOM 3329 C C . LYS A 1 418 ? -10.364 -23.277 11.949 1.00 88.31 418 LYS A C 1
ATOM 3331 O O . LYS A 1 418 ? -10.798 -23.963 12.866 1.00 88.31 418 LYS A O 1
ATOM 3336 N N . ASN A 1 419 ? -9.074 -23.269 11.617 1.00 83.88 419 ASN A N 1
ATOM 3337 C CA . ASN A 1 419 ? -8.089 -24.139 12.258 1.00 83.88 419 ASN A CA 1
ATOM 3338 C C . ASN A 1 419 ? -7.620 -23.601 13.617 1.00 83.88 419 ASN A C 1
ATOM 3340 O O . ASN A 1 419 ? -7.186 -24.383 14.457 1.00 83.88 419 ASN A O 1
ATOM 3344 N N . GLY A 1 420 ? -7.718 -22.291 13.856 1.00 83.38 420 GLY A N 1
ATOM 3345 C CA . GLY A 1 420 ? -7.145 -21.640 15.037 1.00 83.38 420 GLY A CA 1
ATOM 3346 C C . GLY A 1 420 ? -5.630 -21.413 14.937 1.00 83.38 420 GLY A C 1
ATOM 3347 O O . GLY A 1 420 ? -4.989 -21.046 15.923 1.00 83.38 420 GLY A O 1
ATOM 3348 N N . ASP A 1 421 ? -5.052 -21.612 13.748 1.00 76.38 421 ASP A N 1
ATOM 3349 C CA . ASP A 1 421 ? -3.634 -21.392 13.455 1.00 76.38 421 ASP A CA 1
ATOM 3350 C C . ASP A 1 421 ? -3.400 -21.155 11.951 1.00 76.38 421 ASP A C 1
ATOM 3352 O O . ASP A 1 421 ? -4.159 -21.653 11.117 1.00 76.38 421 ASP A O 1
ATOM 3356 N N . LEU A 1 422 ? -2.339 -20.420 11.599 1.00 70.12 422 LEU A N 1
ATOM 3357 C CA . LEU A 1 422 ? -1.981 -20.083 10.213 1.00 70.12 422 LEU A CA 1
ATOM 3358 C C . LEU A 1 422 ? -1.574 -21.305 9.390 1.00 70.12 422 LEU A C 1
ATOM 3360 O O . LEU A 1 422 ? -1.868 -21.370 8.194 1.00 70.12 422 LEU A O 1
ATOM 3364 N N . ASP A 1 423 ? -0.850 -22.243 10.001 1.00 66.19 423 ASP A N 1
ATOM 3365 C CA . ASP A 1 423 ? -0.428 -23.469 9.340 1.00 66.19 423 ASP A CA 1
ATOM 3366 C C . ASP A 1 423 ? -0.335 -24.655 10.314 1.00 66.19 423 ASP A C 1
ATOM 3368 O O . ASP A 1 423 ? -0.118 -24.513 11.515 1.00 66.19 423 ASP A O 1
ATOM 3372 N N . LYS A 1 424 ? -0.500 -25.870 9.778 1.00 58.88 424 LYS A N 1
ATOM 3373 C CA . LYS A 1 424 ? -0.441 -27.109 10.571 1.00 58.88 424 LYS A CA 1
ATOM 3374 C C . LYS A 1 424 ? 0.969 -27.429 11.092 1.00 58.88 424 LYS A C 1
ATOM 3376 O O . LYS A 1 424 ? 1.095 -28.254 11.992 1.00 58.88 424 LYS A O 1
ATOM 3381 N N . LYS A 1 425 ? 2.026 -26.838 10.517 1.00 59.19 425 LYS A N 1
ATOM 3382 C CA . LYS A 1 425 ? 3.431 -27.133 10.861 1.00 59.19 425 LYS A CA 1
ATOM 3383 C C . LYS A 1 425 ? 3.863 -26.401 12.136 1.00 59.19 425 LYS A C 1
ATOM 3385 O O . LYS A 1 425 ? 4.673 -26.933 12.887 1.00 59.19 425 LYS A O 1
ATOM 3390 N N . ARG A 1 426 ? 3.299 -25.219 12.396 1.00 56.12 426 ARG A N 1
ATOM 3391 C CA . ARG A 1 426 ? 3.602 -24.339 13.537 1.00 56.12 426 ARG A CA 1
ATOM 3392 C C . ARG A 1 426 ? 2.665 -24.521 14.731 1.00 56.12 426 ARG A C 1
ATOM 3394 O O . ARG A 1 426 ? 2.903 -23.921 15.775 1.00 56.12 426 ARG A O 1
ATOM 3401 N N . HIS A 1 427 ? 1.711 -25.450 14.643 1.00 55.09 427 HIS A N 1
ATOM 3402 C CA . HIS A 1 427 ? 0.762 -25.803 15.710 1.00 55.09 427 HIS A CA 1
ATOM 3403 C C . HIS A 1 427 ? 1.425 -26.145 17.062 1.00 55.09 427 HIS A C 1
ATOM 3405 O O . HIS A 1 427 ? 0.807 -26.052 18.126 1.00 55.09 427 HIS A O 1
ATOM 3411 N N . GLN A 1 428 ? 2.697 -26.551 17.058 1.00 53.59 428 GLN A N 1
ATOM 3412 C CA . GLN A 1 428 ? 3.444 -26.859 18.280 1.00 53.59 428 GLN A CA 1
ATOM 3413 C C . GLN A 1 428 ? 3.999 -25.615 18.994 1.00 53.59 428 GLN A C 1
ATOM 3415 O O . GLN A 1 428 ? 4.313 -25.700 20.180 1.00 53.59 428 GLN A O 1
ATOM 3420 N N . GLU A 1 429 ? 4.082 -24.459 18.326 1.00 60.03 429 GLU A N 1
ATOM 3421 C CA . GLU A 1 429 ? 4.695 -23.249 18.887 1.00 60.03 429 GLU A CA 1
ATOM 3422 C C . GLU A 1 429 ? 3.795 -22.518 19.899 1.00 60.03 429 GLU A C 1
ATOM 3424 O O . GLU A 1 429 ? 4.318 -21.688 20.634 1.00 60.03 429 GLU A O 1
ATOM 3429 N N . LYS A 1 430 ? 2.488 -22.841 19.981 1.00 56.06 430 LYS A N 1
ATOM 3430 C CA . LYS A 1 430 ? 1.449 -22.394 20.957 1.00 56.06 430 LYS A CA 1
ATOM 3431 C C . LYS A 1 430 ? 1.324 -20.891 21.282 1.00 56.06 430 LYS A C 1
ATOM 3433 O O . LYS A 1 430 ? 0.355 -20.505 21.927 1.00 56.06 430 LYS A O 1
ATOM 3438 N N . ASN A 1 431 ? 2.235 -20.033 20.845 1.00 57.59 431 ASN A N 1
ATOM 3439 C CA . ASN A 1 431 ? 2.363 -18.654 21.321 1.00 57.59 431 ASN A CA 1
ATOM 3440 C C . ASN A 1 431 ? 1.407 -17.669 20.623 1.00 57.59 431 ASN A C 1
ATOM 3442 O O . ASN A 1 431 ? 1.365 -16.494 20.983 1.00 57.59 431 ASN A O 1
ATOM 3446 N N . TRP A 1 432 ? 0.649 -18.127 19.622 1.00 68.38 432 TRP A N 1
ATOM 3447 C CA . TRP A 1 432 ? -0.011 -17.255 18.642 1.00 68.38 432 TRP A CA 1
ATOM 3448 C C . TRP A 1 432 ? -1.444 -17.676 18.305 1.00 68.38 432 TRP A C 1
ATOM 3450 O O . TRP A 1 432 ? -1.919 -17.413 17.209 1.00 68.38 432 TRP A O 1
ATOM 3460 N N . GLN A 1 433 ? -2.130 -18.381 19.200 1.00 73.62 433 GLN A N 1
ATOM 3461 C CA . GLN A 1 433 ? -3.406 -19.025 18.877 1.00 73.62 433 GLN A CA 1
ATOM 3462 C C . GLN A 1 433 ? -4.457 -18.038 18.357 1.00 73.62 433 GLN A C 1
ATOM 3464 O O . GLN A 1 433 ? -4.718 -16.993 18.955 1.00 73.62 433 GLN A O 1
ATOM 3469 N N . ILE A 1 434 ? -5.077 -18.406 17.240 1.00 83.38 434 ILE A N 1
ATOM 3470 C CA . ILE A 1 434 ? -6.230 -17.703 16.695 1.00 83.38 434 ILE A CA 1
ATOM 3471 C C . ILE A 1 434 ? -7.459 -18.304 17.371 1.00 83.38 434 ILE A C 1
ATOM 3473 O O 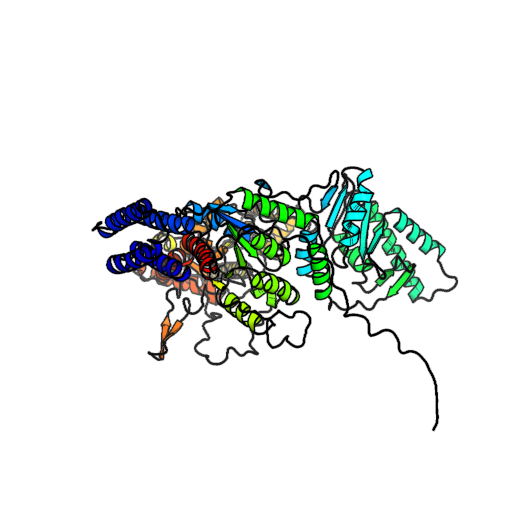. ILE A 1 434 ? -7.638 -19.522 17.386 1.00 83.38 434 ILE A O 1
ATOM 3477 N N . THR A 1 435 ? -8.321 -17.461 17.940 1.00 87.56 435 THR A N 1
ATOM 3478 C CA . THR A 1 435 ? -9.631 -17.956 18.382 1.00 87.56 435 THR A CA 1
ATOM 3479 C C . THR A 1 435 ? -10.394 -18.411 17.149 1.00 87.56 435 THR A C 1
ATOM 3481 O O . THR A 1 435 ? -10.467 -17.645 16.195 1.00 87.56 435 THR A O 1
ATOM 3484 N N . GLN A 1 436 ? -10.957 -19.617 17.154 1.00 91.12 436 GLN A N 1
ATOM 3485 C CA . GLN A 1 436 ? -11.708 -20.112 16.005 1.00 91.12 436 GLN A CA 1
ATOM 3486 C C . GLN A 1 436 ? -13.021 -19.337 15.815 1.00 91.12 436 GLN A C 1
ATOM 3488 O O . GLN A 1 436 ? -13.700 -19.018 16.792 1.00 91.12 436 GLN A O 1
ATOM 3493 N N . TYR A 1 437 ? -13.370 -19.018 14.569 1.00 93.75 437 TYR A N 1
ATOM 3494 C CA . TYR A 1 437 ? -14.635 -18.371 14.195 1.00 93.75 437 TYR A CA 1
ATOM 3495 C C . TYR A 1 437 ? -14.936 -18.596 12.711 1.00 93.75 437 TYR A C 1
ATOM 3497 O O . TYR A 1 437 ? -14.059 -19.018 11.954 1.00 93.75 437 TYR A O 1
ATOM 3505 N N . ASN A 1 438 ? -16.167 -18.296 12.289 1.00 92.06 438 ASN A N 1
ATOM 3506 C CA . ASN A 1 438 ? -16.514 -18.324 10.876 1.00 92.06 438 ASN A CA 1
ATOM 3507 C C . ASN A 1 438 ? -16.187 -16.981 10.208 1.00 92.06 438 ASN A C 1
ATOM 3509 O O . ASN A 1 438 ? -16.883 -15.991 10.418 1.00 92.06 438 ASN A O 1
ATOM 3513 N N . LEU A 1 439 ? -15.097 -16.939 9.440 1.00 92.69 439 LEU A N 1
ATOM 3514 C CA . LEU A 1 439 ? -14.759 -15.792 8.593 1.00 92.69 439 LEU A CA 1
ATOM 3515 C C . LEU A 1 439 ? -15.444 -15.863 7.218 1.00 92.69 439 LEU A C 1
ATOM 3517 O O . LEU A 1 439 ? -15.585 -14.834 6.570 1.00 92.69 439 LEU A O 1
ATOM 3521 N N . GLU A 1 440 ? -15.839 -17.055 6.764 1.00 91.06 440 GLU A N 1
ATOM 3522 C CA . GLU A 1 440 ? -16.306 -17.283 5.389 1.00 91.06 440 GLU A CA 1
ATOM 3523 C C . GLU A 1 440 ? -17.583 -16.504 5.066 1.00 91.06 440 GLU A C 1
ATOM 3525 O O . GLU A 1 440 ? -17.656 -15.910 3.999 1.00 91.06 440 GLU A O 1
ATOM 3530 N N . ASP A 1 441 ? -18.513 -16.403 6.018 1.00 87.25 441 ASP A N 1
ATOM 3531 C CA . ASP A 1 441 ? -19.818 -15.744 5.831 1.00 87.25 441 ASP A CA 1
ATOM 3532 C C . ASP A 1 441 ? -19.731 -14.222 5.627 1.00 87.25 441 ASP A C 1
ATOM 3534 O O . ASP A 1 441 ? -20.735 -13.577 5.343 1.00 87.25 441 ASP A O 1
ATOM 3538 N N . LYS A 1 442 ? -18.549 -13.627 5.821 1.00 89.69 442 LYS A N 1
ATOM 3539 C CA . LYS A 1 442 ? -18.356 -12.170 5.787 1.00 89.69 442 LYS A CA 1
ATOM 3540 C C . LYS A 1 442 ? -17.082 -11.715 5.080 1.00 89.69 442 LYS A C 1
ATOM 3542 O O . LYS A 1 442 ? -16.698 -10.551 5.198 1.00 89.69 442 LYS A O 1
ATOM 3547 N N . ALA A 1 443 ? -16.385 -12.635 4.417 1.00 90.62 443 ALA A N 1
ATOM 3548 C CA . ALA A 1 443 ? -15.126 -12.362 3.740 1.00 90.62 443 ALA A CA 1
ATOM 3549 C C . ALA A 1 443 ? -15.315 -12.346 2.226 1.00 90.62 443 ALA A C 1
ATOM 3551 O O . ALA A 1 443 ? -15.512 -13.391 1.611 1.00 90.62 443 ALA A O 1
ATOM 3552 N N . GLU A 1 444 ? -15.137 -11.171 1.635 1.00 88.81 444 GLU A N 1
ATOM 3553 C CA . GLU A 1 444 ? -15.316 -10.930 0.208 1.00 88.81 444 GLU A CA 1
ATOM 3554 C C . GLU A 1 444 ? -14.028 -10.454 -0.471 1.00 88.81 444 GLU A C 1
ATOM 3556 O O . GLU A 1 444 ? -12.997 -10.193 0.167 1.00 88.81 444 GLU A O 1
ATOM 3561 N N . LEU A 1 445 ? -14.070 -10.380 -1.801 1.00 85.44 445 LEU A N 1
ATOM 3562 C CA . LEU A 1 445 ? -12.989 -9.814 -2.598 1.00 85.44 445 LEU A CA 1
ATOM 3563 C C . LEU A 1 445 ? -13.234 -8.343 -2.909 1.00 85.44 445 LEU A C 1
ATOM 3565 O O . LEU A 1 445 ? -14.345 -7.915 -3.190 1.00 85.44 445 LEU A O 1
ATOM 3569 N N . THR A 1 446 ? -12.145 -7.590 -2.948 1.00 84.88 446 THR A N 1
ATOM 3570 C CA . THR A 1 446 ? -12.084 -6.283 -3.592 1.00 84.88 446 THR A CA 1
ATOM 3571 C C . THR A 1 446 ? -10.940 -6.266 -4.599 1.00 84.88 446 THR A C 1
ATOM 3573 O O . THR A 1 446 ? -10.107 -7.173 -4.677 1.00 84.88 446 THR A O 1
ATOM 3576 N N . VAL A 1 447 ? -10.883 -5.204 -5.383 1.00 78.25 447 VAL A N 1
ATOM 3577 C CA . VAL A 1 447 ? -9.858 -4.957 -6.390 1.00 78.25 447 VAL A CA 1
ATOM 3578 C C . VAL A 1 447 ? -9.141 -3.666 -6.046 1.00 78.25 447 VAL A C 1
ATOM 3580 O O . VAL A 1 447 ? -9.738 -2.737 -5.504 1.00 78.25 447 VAL A O 1
ATOM 3583 N N . ALA A 1 448 ? -7.843 -3.593 -6.339 1.00 74.12 448 ALA A N 1
ATOM 3584 C CA . ALA A 1 448 ? -7.152 -2.320 -6.207 1.00 74.12 448 ALA A CA 1
ATOM 3585 C C . ALA A 1 448 ? -7.580 -1.448 -7.382 1.00 74.12 448 ALA A C 1
ATOM 3587 O O . ALA A 1 448 ? -7.254 -1.758 -8.524 1.00 74.12 448 ALA A O 1
ATOM 3588 N N . ALA A 1 449 ? -8.301 -0.370 -7.115 1.00 70.00 449 ALA A N 1
ATOM 3589 C CA . ALA A 1 449 ? -8.516 0.642 -8.127 1.00 70.00 449 ALA A CA 1
ATOM 3590 C C . ALA A 1 449 ? -7.415 1.690 -8.060 1.00 70.00 449 ALA A C 1
ATOM 3592 O O . ALA A 1 449 ? -6.930 2.058 -6.986 1.00 70.00 449 ALA A O 1
ATOM 3593 N N . GLN A 1 450 ? -7.053 2.193 -9.231 1.00 66.12 450 GLN A N 1
ATOM 3594 C CA . GLN A 1 450 ? -6.249 3.391 -9.355 1.00 66.12 450 GLN A CA 1
ATOM 3595 C C . GLN A 1 450 ? -6.988 4.439 -10.161 1.00 66.12 450 GLN A C 1
ATOM 3597 O O . GLN A 1 450 ? -7.694 4.145 -11.126 1.00 66.12 450 GLN A O 1
ATOM 3602 N N . ILE A 1 451 ? -6.773 5.689 -9.771 1.00 65.38 451 ILE A N 1
ATOM 3603 C CA . ILE A 1 451 ? -7.132 6.836 -10.589 1.00 65.38 451 ILE A CA 1
ATOM 3604 C C . ILE A 1 451 ? -6.189 6.825 -11.791 1.00 65.38 451 ILE A C 1
ATOM 3606 O O . ILE A 1 451 ? -5.014 7.167 -11.668 1.00 65.38 451 ILE A O 1
ATOM 3610 N N . LEU A 1 452 ? -6.695 6.387 -12.943 1.00 62.16 452 LEU A N 1
ATOM 3611 C CA . LEU A 1 452 ? -5.957 6.493 -14.196 1.00 62.16 452 LEU A CA 1
ATOM 3612 C C . LEU A 1 452 ? -5.704 7.970 -14.510 1.00 62.16 452 LEU A C 1
ATOM 3614 O O . LEU A 1 452 ? -6.594 8.808 -14.336 1.00 62.16 452 LEU A O 1
ATOM 3618 N N . SER A 1 453 ? -4.489 8.281 -14.966 1.00 51.47 453 SER A N 1
ATOM 3619 C CA . SER A 1 453 ? -4.073 9.639 -15.338 1.00 51.47 453 SER A CA 1
ATOM 3620 C C . SER A 1 453 ? -4.803 10.163 -16.583 1.00 51.47 453 SER A C 1
ATOM 3622 O O . SER A 1 453 ? -4.801 11.368 -16.823 1.00 51.47 453 SER A O 1
ATOM 3624 N N . GLY A 1 454 ? -5.478 9.294 -17.345 1.00 61.66 454 GLY A N 1
ATOM 3625 C CA . GLY A 1 454 ? -6.272 9.669 -18.511 1.00 61.66 454 GLY A CA 1
ATOM 3626 C C . GLY A 1 454 ? -7.003 8.491 -19.156 1.00 61.66 454 GLY A C 1
ATOM 3627 O O . GLY A 1 454 ? -7.116 7.411 -18.575 1.00 61.66 454 GLY A O 1
ATOM 3628 N N . THR A 1 455 ? -7.516 8.716 -20.367 1.00 67.62 455 THR A N 1
ATOM 3629 C CA . THR A 1 455 ? -8.079 7.655 -21.211 1.00 67.62 455 THR A CA 1
ATOM 3630 C C . THR A 1 455 ? -6.946 6.754 -21.714 1.00 67.62 455 THR A C 1
ATOM 3632 O O . THR A 1 455 ? -5.972 7.290 -22.252 1.00 67.62 455 THR A O 1
ATOM 3635 N N . PRO A 1 456 ? -7.063 5.417 -21.592 1.00 74.44 456 PRO A N 1
ATOM 3636 C CA . PRO A 1 456 ? -6.098 4.479 -22.159 1.00 74.44 456 PRO A CA 1
ATOM 3637 C C . PRO A 1 456 ? -5.779 4.800 -23.623 1.00 74.44 456 PRO A C 1
ATOM 3639 O O . PRO A 1 456 ? -6.689 5.039 -24.421 1.00 74.44 456 PRO A O 1
ATOM 3642 N N . SER A 1 457 ? -4.494 4.796 -23.989 1.00 83.25 457 SER A N 1
ATOM 3643 C CA . SER A 1 457 ? -4.084 4.922 -25.393 1.00 83.25 457 SER A CA 1
ATOM 3644 C C . SER A 1 457 ? -4.661 3.767 -26.209 1.00 83.25 457 SER A C 1
ATOM 3646 O O . SER A 1 457 ? -4.837 2.668 -25.686 1.00 83.25 457 SER A O 1
ATOM 3648 N N . SER A 1 458 ? -4.922 3.967 -27.501 1.00 90.50 458 SER A N 1
ATOM 3649 C CA . SER A 1 458 ? -5.377 2.845 -28.325 1.00 90.50 458 SER A CA 1
ATOM 3650 C C . SER A 1 458 ? -4.298 1.742 -28.370 1.00 90.50 458 SER A C 1
ATOM 3652 O O . SER A 1 458 ? -3.102 2.059 -28.323 1.00 90.50 458 SER A O 1
ATOM 3654 N N . PRO A 1 459 ? -4.660 0.448 -28.495 1.00 93.88 459 PRO A N 1
ATOM 3655 C CA . PRO A 1 459 ? -3.667 -0.623 -28.575 1.00 93.88 459 PRO A CA 1
ATOM 3656 C C . PRO A 1 459 ? -2.618 -0.405 -29.670 1.00 93.88 459 PRO A C 1
ATOM 3658 O O . PRO A 1 459 ? -1.447 -0.738 -29.493 1.00 93.88 459 PRO A O 1
ATOM 3661 N N . ILE A 1 460 ? -3.026 0.203 -30.791 1.00 94.38 460 ILE A N 1
ATOM 3662 C CA . ILE A 1 460 ? -2.134 0.516 -31.907 1.00 94.38 460 ILE A CA 1
ATOM 3663 C C . ILE A 1 460 ? -1.104 1.592 -31.533 1.00 94.38 460 ILE A C 1
ATOM 3665 O O . ILE A 1 460 ? 0.069 1.458 -31.882 1.00 94.38 460 ILE A O 1
ATOM 3669 N N . ASP A 1 461 ? -1.502 2.610 -30.767 1.00 93.12 461 ASP A N 1
ATOM 3670 C CA . ASP A 1 461 ? -0.595 3.659 -30.292 1.00 93.12 461 ASP A CA 1
ATOM 3671 C C . ASP A 1 461 ? 0.443 3.091 -29.327 1.00 93.12 461 ASP A C 1
ATOM 3673 O O . ASP A 1 461 ? 1.628 3.406 -29.438 1.00 93.12 461 ASP A O 1
ATOM 3677 N N . VAL A 1 462 ? 0.024 2.189 -28.432 1.00 93.38 462 VAL A N 1
ATOM 3678 C CA . VAL A 1 462 ? 0.929 1.520 -27.488 1.00 93.38 462 VAL A CA 1
ATOM 3679 C C . VAL A 1 462 ? 2.007 0.733 -28.231 1.00 93.38 462 VAL A C 1
ATOM 3681 O O . VAL A 1 462 ? 3.194 0.906 -27.950 1.00 93.38 462 VAL A O 1
ATOM 3684 N N . ILE A 1 463 ? 1.639 -0.088 -29.221 1.00 94.81 463 ILE A N 1
ATOM 3685 C CA . ILE A 1 463 ? 2.627 -0.899 -29.951 1.00 94.81 463 ILE A CA 1
ATOM 3686 C C . ILE A 1 463 ? 3.488 -0.082 -30.924 1.00 94.81 463 ILE A C 1
ATOM 3688 O O . ILE A 1 463 ? 4.540 -0.560 -31.352 1.00 94.81 463 ILE A O 1
ATOM 3692 N N . ASN A 1 464 ? 3.084 1.141 -31.276 1.00 93.25 464 ASN A N 1
ATOM 3693 C CA . ASN A 1 464 ? 3.885 2.054 -32.096 1.00 93.25 464 ASN A CA 1
ATOM 3694 C C . ASN A 1 464 ? 4.958 2.806 -31.287 1.00 93.25 464 ASN A C 1
ATOM 3696 O O . ASN A 1 464 ? 5.845 3.422 -31.884 1.00 93.25 464 ASN A O 1
ATOM 3700 N N . LYS A 1 465 ? 4.925 2.743 -29.948 1.00 94.62 465 LYS A N 1
ATOM 3701 C CA . LYS A 1 465 ? 5.972 3.314 -29.088 1.00 94.62 465 LYS A CA 1
ATOM 3702 C C . LYS A 1 465 ? 7.338 2.694 -29.387 1.00 94.62 465 LYS A C 1
ATOM 3704 O O . LYS A 1 465 ? 7.454 1.562 -29.861 1.00 94.62 465 LYS A O 1
ATOM 3709 N N . LYS A 1 466 ? 8.404 3.423 -29.048 1.00 93.56 466 LYS A N 1
ATOM 3710 C CA . LYS A 1 466 ? 9.769 2.875 -29.085 1.00 93.56 466 LYS A CA 1
ATOM 3711 C C . LYS A 1 466 ? 9.862 1.663 -28.148 1.00 93.56 466 LYS A C 1
ATOM 3713 O O . LYS A 1 466 ? 9.245 1.692 -27.079 1.00 93.56 466 LYS A O 1
ATOM 3718 N N . PRO A 1 467 ? 10.666 0.634 -28.475 1.00 94.31 467 PRO A N 1
ATOM 3719 C CA . PRO A 1 467 ? 10.816 -0.572 -27.656 1.00 94.31 467 PRO A CA 1
ATOM 3720 C C . PRO A 1 467 ? 11.645 -0.324 -26.380 1.00 94.31 467 PRO A C 1
ATOM 3722 O O . PRO A 1 467 ? 12.415 -1.177 -25.954 1.00 94.31 467 PRO A O 1
ATOM 3725 N N . ASN A 1 468 ? 11.525 0.856 -25.769 1.00 96.50 468 ASN A N 1
ATOM 3726 C CA . ASN A 1 468 ? 12.158 1.175 -24.499 1.00 96.50 468 ASN A CA 1
ATOM 3727 C C . ASN A 1 468 ? 11.490 0.389 -23.363 1.00 96.50 468 ASN A C 1
ATOM 3729 O O . ASN A 1 468 ? 10.290 0.102 -23.416 1.00 96.50 468 ASN A O 1
ATOM 3733 N N . ILE A 1 469 ? 12.285 0.068 -22.343 1.00 96.25 469 ILE A N 1
ATOM 3734 C CA . ILE A 1 469 ? 11.903 -0.748 -21.191 1.00 96.25 469 ILE A CA 1
ATOM 3735 C C . ILE A 1 469 ? 11.907 0.139 -19.948 1.00 96.25 469 ILE A C 1
ATOM 3737 O O . ILE A 1 469 ? 12.972 0.530 -19.478 1.00 96.25 469 ILE A O 1
ATOM 3741 N N . LEU A 1 470 ? 10.735 0.423 -19.388 1.00 95.94 470 LEU A N 1
ATOM 3742 C CA . LEU A 1 470 ? 10.595 1.229 -18.177 1.00 95.94 470 LEU A CA 1
ATOM 3743 C C . LEU A 1 470 ? 10.608 0.358 -16.916 1.00 95.94 470 LEU A C 1
ATOM 3745 O O . LEU A 1 470 ? 9.794 -0.551 -16.772 1.00 95.94 470 LEU A O 1
ATOM 3749 N N . SER A 1 471 ? 11.462 0.681 -15.951 1.00 94.38 471 SER A N 1
ATOM 3750 C CA . SER A 1 471 ? 11.386 0.178 -14.577 1.00 94.38 471 SER A CA 1
ATOM 3751 C C . SER A 1 471 ? 11.262 1.361 -13.621 1.00 94.38 471 SER A C 1
ATOM 3753 O O . SER A 1 471 ? 12.119 2.242 -13.625 1.00 94.38 471 SER A O 1
ATOM 3755 N N . PHE A 1 472 ? 10.190 1.429 -12.825 1.00 92.25 472 PHE A N 1
ATOM 3756 C CA . PHE A 1 472 ? 9.884 2.639 -12.049 1.00 92.25 472 PHE A CA 1
ATOM 3757 C C . PHE A 1 472 ? 9.401 2.392 -10.614 1.00 92.25 472 PHE A C 1
ATOM 3759 O O . PHE A 1 472 ? 8.963 1.298 -10.285 1.00 92.25 472 PHE A O 1
ATOM 3766 N N . GLY A 1 473 ? 9.456 3.391 -9.732 1.00 88.19 473 GLY A N 1
ATOM 3767 C CA . GLY A 1 473 ? 8.965 3.322 -8.345 1.00 88.19 473 GLY A CA 1
ATOM 3768 C C . GLY A 1 473 ? 10.089 3.418 -7.310 1.00 88.19 473 GLY A C 1
ATOM 3769 O O . GLY A 1 473 ? 11.110 4.043 -7.562 1.00 88.19 473 GLY A O 1
ATOM 3770 N N . THR A 1 474 ? 9.928 2.826 -6.122 1.00 87.44 474 THR A N 1
ATOM 3771 C CA . THR A 1 474 ? 10.993 2.850 -5.098 1.00 87.44 474 THR A CA 1
ATOM 3772 C C . THR A 1 474 ? 12.177 1.977 -5.523 1.00 87.44 474 THR A C 1
ATOM 3774 O O . THR A 1 474 ? 12.049 0.749 -5.523 1.00 87.44 474 THR A O 1
ATOM 3777 N N . ILE A 1 475 ? 13.319 2.590 -5.833 1.00 90.06 475 ILE A N 1
ATOM 3778 C CA . ILE A 1 475 ? 14.540 1.932 -6.308 1.00 90.06 475 ILE A CA 1
ATOM 3779 C C . ILE A 1 475 ? 15.223 1.212 -5.144 1.00 90.06 475 ILE A C 1
ATOM 3781 O O . ILE A 1 475 ? 15.903 1.823 -4.314 1.00 90.06 475 ILE A O 1
ATOM 3785 N N . ARG A 1 476 ? 14.997 -0.104 -5.066 1.00 84.94 476 ARG A N 1
ATOM 3786 C CA . ARG A 1 476 ? 15.564 -1.024 -4.068 1.00 84.94 476 ARG A CA 1
ATOM 3787 C C . ARG A 1 476 ? 15.573 -2.471 -4.590 1.00 84.94 476 ARG A C 1
ATOM 3789 O O . ARG A 1 476 ? 14.771 -2.772 -5.478 1.00 84.94 476 ARG A O 1
ATOM 3796 N N . PRO A 1 477 ? 16.390 -3.370 -4.008 1.00 82.88 477 PRO A N 1
ATOM 3797 C CA . PRO A 1 477 ? 16.438 -4.774 -4.413 1.00 82.88 477 PRO A CA 1
ATOM 3798 C C . PRO A 1 477 ? 15.075 -5.485 -4.380 1.00 82.88 477 PRO A C 1
ATOM 3800 O O . PRO A 1 477 ? 14.262 -5.253 -3.472 1.00 82.88 477 PRO A O 1
ATOM 3803 N N . GLY A 1 478 ? 14.843 -6.355 -5.370 1.00 77.06 478 GLY A N 1
ATOM 3804 C CA . GLY A 1 478 ? 13.617 -7.158 -5.527 1.00 77.06 478 GLY A CA 1
ATOM 3805 C C . GLY A 1 478 ? 12.384 -6.387 -6.018 1.00 77.06 478 GLY A C 1
ATOM 3806 O O . GLY A 1 478 ? 11.250 -6.774 -5.735 1.00 77.06 478 GLY A O 1
ATOM 3807 N N . LYS A 1 479 ? 12.596 -5.253 -6.699 1.00 81.50 479 LYS A N 1
ATOM 3808 C CA . LYS A 1 479 ? 11.547 -4.470 -7.385 1.00 81.50 479 LYS A CA 1
ATOM 3809 C C . LYS A 1 479 ? 11.704 -4.439 -8.917 1.00 81.50 479 LYS A C 1
ATOM 3811 O O . LYS A 1 479 ? 11.026 -3.648 -9.572 1.00 81.50 479 LYS A O 1
ATOM 3816 N N . GLY A 1 480 ? 12.582 -5.274 -9.479 1.00 86.00 480 GLY A N 1
ATOM 3817 C CA . GLY A 1 480 ? 12.854 -5.343 -10.921 1.00 86.00 480 GLY A CA 1
ATOM 3818 C C . GLY A 1 480 ? 14.045 -4.510 -11.411 1.00 86.00 480 GLY A C 1
ATOM 3819 O O . GLY A 1 480 ? 14.361 -4.538 -12.598 1.00 86.00 480 GLY A O 1
ATOM 3820 N N . PHE A 1 481 ? 14.700 -3.742 -10.534 1.00 91.75 481 PHE A N 1
ATOM 3821 C CA . PHE A 1 481 ? 15.793 -2.843 -10.932 1.00 91.75 481 PHE A CA 1
ATOM 3822 C C . PHE A 1 481 ? 17.118 -3.576 -11.172 1.00 91.75 481 PHE A C 1
ATOM 3824 O O . PHE A 1 481 ? 17.906 -3.148 -12.014 1.00 91.75 481 PHE A O 1
ATOM 3831 N N . ASP A 1 482 ? 17.361 -4.681 -10.463 1.00 90.12 482 ASP A N 1
ATOM 3832 C CA . ASP A 1 482 ? 18.521 -5.551 -10.681 1.00 90.12 482 ASP A CA 1
ATOM 3833 C C . ASP A 1 482 ? 18.423 -6.240 -12.055 1.00 90.12 482 ASP A C 1
ATOM 3835 O O . ASP A 1 482 ? 19.389 -6.294 -12.824 1.00 90.12 482 ASP A O 1
ATOM 3839 N N . GLU A 1 483 ? 17.218 -6.692 -12.405 1.00 90.12 483 GLU A N 1
ATOM 3840 C CA . GLU A 1 483 ? 16.877 -7.261 -13.703 1.00 90.12 483 GLU A CA 1
ATOM 3841 C C . GLU A 1 483 ? 17.031 -6.215 -14.812 1.00 90.12 483 GLU A C 1
ATOM 3843 O O . GLU A 1 483 ? 17.695 -6.478 -15.815 1.00 90.12 483 GLU A O 1
ATOM 3848 N N . ALA A 1 484 ? 16.498 -5.005 -14.611 1.00 94.25 484 ALA A N 1
ATOM 3849 C CA . ALA A 1 484 ? 16.649 -3.891 -15.546 1.00 94.25 484 ALA A CA 1
ATOM 3850 C C . ALA A 1 484 ? 18.130 -3.545 -15.797 1.00 94.25 484 ALA A C 1
ATOM 3852 O O . ALA A 1 484 ? 18.552 -3.415 -16.948 1.00 94.25 484 ALA A O 1
ATOM 3853 N N . LEU A 1 485 ? 18.949 -3.474 -14.741 1.00 95.62 485 LEU A N 1
ATOM 3854 C CA . LEU A 1 485 ? 20.395 -3.264 -14.863 1.00 95.62 485 LEU A CA 1
ATOM 3855 C C . LEU A 1 485 ? 21.070 -4.387 -15.664 1.00 95.62 485 LEU A C 1
ATOM 3857 O O . LEU A 1 485 ? 21.932 -4.126 -16.505 1.00 95.62 485 LEU A O 1
ATOM 3861 N N . THR A 1 486 ? 20.682 -5.637 -15.416 1.00 95.25 486 THR A N 1
ATOM 3862 C CA . THR A 1 486 ? 21.237 -6.805 -16.114 1.00 95.25 486 THR A CA 1
ATOM 3863 C C . THR A 1 486 ? 20.880 -6.785 -17.600 1.00 95.25 486 THR A C 1
ATOM 3865 O O . THR A 1 486 ? 21.748 -7.023 -18.442 1.00 95.25 486 THR A O 1
ATOM 3868 N N . ILE A 1 487 ? 19.640 -6.418 -17.935 1.00 95.12 487 ILE A N 1
ATOM 3869 C CA . ILE A 1 487 ? 19.188 -6.226 -19.319 1.00 95.12 487 ILE A CA 1
ATOM 3870 C C . ILE A 1 487 ? 20.002 -5.122 -20.002 1.00 95.12 487 ILE A C 1
ATOM 3872 O O . ILE A 1 487 ? 20.518 -5.336 -21.098 1.00 95.12 487 ILE A O 1
ATOM 3876 N N . ALA A 1 488 ? 20.190 -3.971 -19.350 1.00 96.62 488 ALA A N 1
ATOM 3877 C CA . ALA A 1 488 ? 20.946 -2.855 -19.919 1.00 96.62 488 ALA A CA 1
ATOM 3878 C C . ALA A 1 488 ? 22.411 -3.225 -20.220 1.00 96.62 488 ALA A C 1
ATOM 3880 O O . ALA A 1 488 ? 22.959 -2.836 -21.257 1.00 96.62 488 ALA A O 1
ATOM 3881 N N . LYS A 1 489 ? 23.052 -3.996 -19.331 1.00 96.06 489 LYS A N 1
ATOM 3882 C CA . LYS A 1 489 ? 24.410 -4.531 -19.535 1.00 96.06 489 LYS A CA 1
ATOM 3883 C C . LYS A 1 489 ? 24.478 -5.457 -20.742 1.00 96.06 489 LYS A C 1
ATOM 3885 O O . LYS A 1 489 ? 25.380 -5.327 -21.571 1.00 96.06 489 LYS A O 1
ATOM 3890 N N . GLU A 1 490 ? 23.523 -6.376 -20.851 1.00 95.56 490 GLU A N 1
ATOM 3891 C CA . GLU A 1 490 ? 23.481 -7.341 -21.947 1.00 95.56 490 GLU A CA 1
ATOM 3892 C C . GLU A 1 490 ? 23.203 -6.656 -23.293 1.00 95.56 490 GLU A C 1
ATOM 3894 O O . GLU A 1 490 ? 23.864 -6.980 -24.278 1.00 95.56 490 GLU A O 1
ATOM 3899 N N . ILE A 1 491 ? 22.323 -5.649 -23.341 1.00 94.56 491 ILE A N 1
ATOM 3900 C CA . ILE A 1 491 ? 22.105 -4.837 -24.549 1.00 94.56 491 ILE A CA 1
ATOM 3901 C C . ILE A 1 491 ? 23.410 -4.156 -24.978 1.00 94.56 491 ILE A C 1
ATOM 3903 O O . ILE A 1 491 ? 23.840 -4.311 -26.123 1.00 94.56 491 ILE A O 1
ATOM 3907 N N . ASN A 1 492 ? 24.089 -3.459 -24.060 1.00 94.06 492 ASN A N 1
ATOM 3908 C CA . ASN A 1 492 ? 25.353 -2.772 -24.349 1.00 94.06 492 ASN A CA 1
ATOM 3909 C C . ASN A 1 492 ? 26.415 -3.738 -24.894 1.00 94.06 492 ASN A C 1
ATOM 3911 O O . ASN A 1 492 ? 27.092 -3.444 -25.881 1.00 94.06 492 ASN A O 1
ATOM 3915 N N . LYS A 1 493 ? 26.530 -4.924 -24.286 1.00 94.19 493 LYS A N 1
ATOM 3916 C CA . LYS A 1 493 ? 27.428 -5.993 -24.736 1.00 94.19 493 LYS A CA 1
ATOM 3917 C C . LYS A 1 493 ? 27.063 -6.489 -26.135 1.00 94.19 493 LYS A C 1
ATOM 3919 O O . LYS A 1 493 ? 27.936 -6.558 -26.999 1.00 94.19 493 LYS A O 1
ATOM 3924 N N . ARG A 1 494 ? 25.793 -6.817 -26.384 1.00 92.69 494 ARG A N 1
ATOM 3925 C CA . ARG A 1 494 ? 25.346 -7.330 -27.686 1.00 92.69 494 ARG A CA 1
ATOM 3926 C C . ARG A 1 494 ? 25.520 -6.305 -28.801 1.00 92.69 494 ARG A C 1
ATOM 3928 O O . ARG A 1 494 ? 25.914 -6.697 -29.899 1.00 92.69 494 ARG A O 1
ATOM 3935 N N . VAL A 1 495 ? 25.303 -5.016 -28.529 1.00 90.25 495 VAL A N 1
ATOM 3936 C CA . VAL A 1 495 ? 25.551 -3.947 -29.507 1.00 90.25 495 VAL A CA 1
ATOM 3937 C C . VAL A 1 495 ? 27.043 -3.765 -29.779 1.00 90.25 495 VAL A C 1
ATOM 3939 O O . VAL A 1 495 ? 27.434 -3.722 -30.945 1.00 90.25 495 VAL A O 1
ATOM 3942 N N . LYS A 1 496 ? 27.897 -3.743 -28.745 1.00 89.38 496 LYS A N 1
ATOM 3943 C CA . LYS A 1 496 ? 29.364 -3.719 -28.925 1.00 89.38 496 LYS A CA 1
ATOM 3944 C C . LYS A 1 496 ? 29.851 -4.899 -29.772 1.00 89.38 496 LYS A C 1
ATOM 3946 O O . LYS A 1 496 ? 30.718 -4.728 -30.624 1.00 89.38 496 LYS A O 1
ATOM 3951 N N . ASN A 1 497 ? 29.224 -6.061 -29.601 1.00 90.81 497 ASN A N 1
ATOM 3952 C CA . ASN A 1 497 ? 29.513 -7.272 -30.365 1.00 90.81 497 ASN A CA 1
ATOM 3953 C C . ASN A 1 497 ? 28.779 -7.355 -31.720 1.00 90.81 497 ASN A C 1
ATOM 3955 O O . ASN A 1 497 ? 28.949 -8.345 -32.422 1.00 90.81 497 ASN A O 1
ATOM 3959 N N . LYS A 1 498 ? 27.965 -6.356 -32.098 1.00 85.31 498 LYS A N 1
ATOM 3960 C CA . LYS A 1 498 ? 27.154 -6.327 -33.335 1.00 85.31 498 LYS A CA 1
ATOM 3961 C C . LYS A 1 498 ? 26.210 -7.534 -33.504 1.00 85.31 498 LYS A C 1
ATOM 3963 O O . LYS A 1 498 ? 26.010 -8.026 -34.607 1.00 85.31 498 LYS A O 1
ATOM 3968 N N . THR A 1 499 ? 25.630 -8.005 -32.401 1.00 80.94 499 THR A N 1
ATOM 3969 C CA . THR A 1 499 ? 24.755 -9.200 -32.347 1.00 80.94 499 THR A CA 1
ATOM 3970 C C . THR A 1 499 ? 23.272 -8.891 -32.120 1.00 80.94 499 THR A C 1
ATOM 3972 O O . THR A 1 499 ? 22.449 -9.799 -32.173 1.00 80.94 499 THR A O 1
ATOM 3975 N N . ILE A 1 500 ? 22.905 -7.630 -31.864 1.00 72.19 500 ILE A N 1
ATOM 3976 C CA . ILE A 1 500 ? 21.502 -7.205 -31.742 1.00 72.19 500 ILE A CA 1
ATOM 3977 C C . ILE A 1 500 ? 20.981 -6.687 -33.088 1.00 72.19 500 ILE A C 1
ATOM 3979 O O . ILE A 1 500 ? 21.667 -5.930 -33.773 1.00 72.19 500 ILE A O 1
ATOM 3983 N N . ILE A 1 501 ? 19.753 -7.088 -33.429 1.0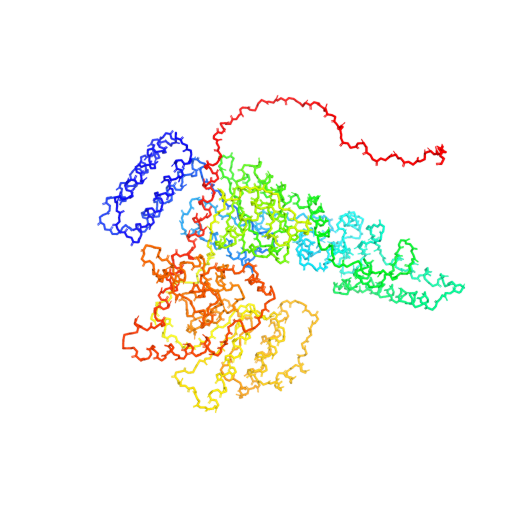0 58.22 501 ILE A N 1
ATOM 3984 C CA . ILE A 1 501 ? 18.992 -6.619 -34.594 1.00 58.22 501 ILE A CA 1
ATOM 3985 C C . ILE A 1 501 ? 18.125 -5.429 -34.153 1.00 58.22 501 ILE A C 1
ATOM 3987 O O . ILE A 1 501 ? 17.565 -5.439 -33.059 1.00 58.22 501 ILE A O 1
ATOM 3991 N N . MET A 1 502 ? 18.059 -4.391 -34.986 1.00 67.19 502 MET A N 1
ATOM 3992 C CA . MET A 1 502 ? 17.295 -3.165 -34.727 1.00 67.19 502 MET A CA 1
ATOM 3993 C C . MET A 1 502 ? 15.776 -3.403 -34.804 1.00 67.19 502 MET A C 1
ATOM 3995 O O . MET A 1 502 ? 15.359 -4.227 -35.619 1.00 67.19 502 MET A O 1
ATOM 3999 N N . PRO A 1 503 ? 14.950 -2.641 -34.054 1.00 71.62 503 PRO A N 1
ATOM 4000 C CA . PRO A 1 503 ? 15.311 -1.533 -33.154 1.00 71.62 503 PRO A CA 1
ATOM 4001 C C . PRO A 1 503 ? 15.836 -1.981 -31.776 1.00 71.62 503 PRO A C 1
ATOM 4003 O O . PRO A 1 503 ? 15.280 -2.863 -31.132 1.00 71.62 503 PRO A O 1
ATOM 4006 N N . CYS A 1 504 ? 16.911 -1.336 -31.303 1.00 84.75 504 CYS A N 1
ATOM 4007 C CA . CYS A 1 504 ? 17.554 -1.659 -30.026 1.00 84.75 504 CYS A CA 1
ATOM 4008 C C . CYS A 1 504 ? 16.822 -1.005 -28.829 1.00 84.75 504 CYS A C 1
ATOM 4010 O O . CYS A 1 504 ? 16.682 0.222 -28.824 1.00 84.75 504 CYS A O 1
ATOM 4012 N N . PRO A 1 505 ? 16.396 -1.772 -27.807 1.00 91.50 505 PRO A N 1
ATOM 4013 C CA . PRO A 1 505 ? 15.786 -1.228 -26.592 1.00 91.50 505 PRO A CA 1
ATOM 4014 C C . PRO A 1 505 ? 16.727 -0.326 -25.777 1.00 91.50 505 PRO A C 1
ATOM 4016 O O . PRO A 1 505 ? 17.922 -0.600 -25.662 1.00 91.50 505 PRO A O 1
ATOM 4019 N N . VAL A 1 506 ? 16.173 0.702 -25.128 1.00 95.62 506 VAL A N 1
ATOM 4020 C CA . VAL A 1 506 ? 16.828 1.444 -24.034 1.00 95.62 506 VAL A CA 1
ATOM 4021 C C . VAL A 1 506 ? 16.116 1.118 -22.726 1.00 95.62 506 VAL A C 1
ATOM 4023 O O . VAL A 1 506 ? 14.888 1.155 -22.660 1.00 95.62 506 VAL A O 1
ATOM 4026 N N . VAL A 1 507 ? 16.876 0.800 -21.681 1.00 97.56 507 VAL A N 1
ATOM 4027 C CA . VAL A 1 507 ? 16.345 0.579 -20.334 1.00 97.56 507 VAL A CA 1
ATOM 4028 C C . VAL A 1 507 ? 16.294 1.904 -19.590 1.00 97.56 507 VAL A C 1
ATOM 4030 O O . VAL A 1 507 ? 17.324 2.545 -19.404 1.00 97.56 507 VAL A O 1
ATOM 4033 N N . ILE A 1 508 ? 15.112 2.286 -19.122 1.00 97.56 508 ILE A N 1
ATOM 4034 C CA . ILE A 1 508 ? 14.867 3.512 -18.366 1.00 97.56 508 ILE A CA 1
ATOM 4035 C C . ILE A 1 508 ? 14.521 3.145 -16.924 1.00 97.56 508 ILE A C 1
ATOM 4037 O O . ILE A 1 508 ? 13.590 2.379 -16.675 1.00 97.56 508 ILE A O 1
ATOM 4041 N N . ILE A 1 509 ? 15.257 3.703 -15.966 1.00 96.62 509 ILE A N 1
ATOM 4042 C CA . ILE A 1 509 ? 15.031 3.517 -14.530 1.00 96.62 509 ILE A CA 1
ATOM 4043 C C . ILE A 1 509 ? 14.553 4.825 -13.916 1.00 96.62 509 ILE A C 1
ATOM 4045 O O . ILE A 1 509 ? 15.259 5.825 -14.006 1.00 96.62 509 ILE A O 1
ATOM 4049 N N . ALA A 1 510 ? 13.401 4.815 -13.244 1.00 94.81 510 ALA A N 1
ATOM 4050 C CA . ALA A 1 510 ? 12.801 6.018 -12.668 1.00 94.81 510 ALA A CA 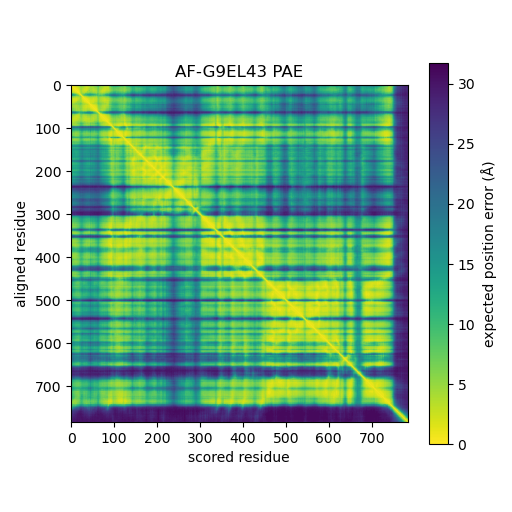1
ATOM 4051 C C . ALA A 1 510 ? 12.301 5.830 -11.225 1.00 94.81 510 ALA A C 1
ATOM 4053 O O . ALA A 1 510 ? 11.731 4.802 -10.876 1.00 94.81 510 ALA A O 1
ATOM 4054 N N . GLY A 1 511 ? 12.450 6.843 -10.375 1.00 91.88 511 GLY A N 1
ATOM 4055 C CA . GLY A 1 511 ? 11.760 6.895 -9.079 1.00 91.88 511 GLY A CA 1
ATOM 4056 C C . GLY A 1 511 ? 12.663 7.022 -7.856 1.00 91.88 511 GLY A C 1
ATOM 4057 O O . GLY A 1 511 ? 13.791 7.497 -7.943 1.00 91.88 511 GLY A O 1
ATOM 4058 N N . ASP A 1 512 ? 12.123 6.693 -6.682 1.00 89.31 512 ASP A N 1
ATOM 4059 C CA . ASP A 1 512 ? 12.674 7.103 -5.386 1.00 89.31 512 ASP A CA 1
ATOM 4060 C C . ASP A 1 512 ? 13.900 6.269 -4.961 1.00 89.31 512 ASP A C 1
ATOM 4062 O O . ASP A 1 512 ? 13.746 5.066 -4.722 1.00 89.31 512 ASP A O 1
ATOM 4066 N N . PRO A 1 513 ? 15.107 6.858 -4.837 1.00 89.62 513 PRO A N 1
ATOM 4067 C CA . PRO A 1 513 ? 16.323 6.134 -4.477 1.00 89.62 513 PRO A CA 1
ATOM 4068 C C . PRO A 1 513 ? 16.324 5.705 -3.003 1.00 89.62 513 PRO A C 1
ATOM 4070 O O . PRO A 1 513 ? 16.665 6.475 -2.106 1.00 89.62 513 PRO A O 1
ATOM 4073 N N . GLN A 1 514 ? 15.997 4.437 -2.750 1.00 85.00 514 GLN A N 1
ATOM 4074 C CA . GLN A 1 514 ? 15.919 3.882 -1.394 1.00 85.00 514 GLN A CA 1
ATOM 4075 C C . GLN A 1 514 ? 17.131 3.009 -1.028 1.00 85.00 514 GLN A C 1
ATOM 4077 O O . GLN A 1 514 ? 17.463 2.901 0.155 1.00 85.00 514 GLN A O 1
ATOM 4082 N N . ASP A 1 515 ? 17.832 2.439 -2.015 1.00 86.56 515 ASP A N 1
ATOM 4083 C CA . ASP A 1 515 ? 19.039 1.628 -1.812 1.00 86.56 515 ASP A CA 1
ATOM 4084 C C . ASP A 1 515 ? 20.287 2.239 -2.469 1.00 86.56 515 ASP A C 1
ATOM 4086 O O . ASP A 1 515 ? 20.394 2.341 -3.691 1.00 86.56 515 ASP A O 1
ATOM 4090 N N . SER A 1 516 ? 21.271 2.627 -1.656 1.00 85.94 516 SER A N 1
ATOM 4091 C CA . SER A 1 516 ? 22.479 3.294 -2.151 1.00 85.94 516 SER A CA 1
ATOM 4092 C C . SER A 1 516 ? 23.411 2.378 -2.946 1.00 85.94 516 SER A C 1
ATOM 4094 O O . SER A 1 516 ? 24.080 2.864 -3.852 1.00 85.94 516 SER A O 1
ATOM 4096 N N . LYS A 1 517 ? 23.473 1.072 -2.645 1.00 89.69 517 LYS A N 1
ATOM 4097 C CA . LYS A 1 517 ? 24.365 0.137 -3.357 1.00 89.69 517 LYS A CA 1
ATOM 4098 C C . LYS A 1 517 ? 23.869 -0.113 -4.777 1.00 89.69 517 LYS A C 1
ATOM 4100 O O . LYS A 1 517 ? 24.657 -0.108 -5.725 1.00 89.69 517 LYS A O 1
ATOM 4105 N N . LEU A 1 518 ? 22.560 -0.289 -4.921 1.00 91.81 518 LEU A N 1
ATOM 4106 C CA . LEU A 1 518 ? 21.899 -0.393 -6.210 1.00 91.81 518 LEU A CA 1
ATOM 4107 C C . LEU A 1 518 ? 22.094 0.899 -7.008 1.00 91.81 518 LEU A C 1
ATOM 4109 O O . LEU A 1 518 ? 22.573 0.838 -8.135 1.00 91.81 518 LEU A O 1
ATOM 4113 N N . MET A 1 519 ? 21.844 2.067 -6.405 1.00 94.00 519 MET A N 1
ATOM 4114 C CA . MET A 1 519 ? 22.065 3.355 -7.075 1.00 94.00 519 MET A CA 1
ATOM 4115 C C . MET A 1 519 ? 23.515 3.544 -7.544 1.00 94.00 519 MET A C 1
ATOM 4117 O O . MET A 1 519 ? 23.737 3.934 -8.688 1.00 94.00 519 MET A O 1
ATOM 4121 N N . MET A 1 520 ? 24.508 3.192 -6.718 1.00 93.94 520 MET A N 1
ATOM 4122 C CA . MET A 1 520 ? 25.919 3.203 -7.129 1.00 93.94 520 MET A CA 1
ATOM 4123 C C . MET A 1 520 ? 26.166 2.301 -8.343 1.00 93.94 520 MET A C 1
ATOM 4125 O O . MET A 1 520 ? 26.868 2.700 -9.267 1.00 93.94 520 MET A O 1
ATOM 4129 N N . SER A 1 521 ? 25.566 1.110 -8.365 1.00 96.06 521 SER A N 1
ATOM 4130 C CA . SER A 1 521 ? 25.711 0.160 -9.474 1.00 96.06 521 SER A CA 1
ATOM 4131 C C . SER A 1 521 ? 25.091 0.685 -10.772 1.00 96.06 521 SER A C 1
ATOM 4133 O O . SER A 1 521 ? 25.690 0.542 -11.836 1.00 96.06 521 SER A O 1
ATOM 4135 N N . LEU A 1 522 ? 23.925 1.335 -10.687 1.00 97.12 522 LEU A N 1
ATOM 4136 C CA . LEU A 1 522 ? 23.248 1.964 -11.826 1.00 97.12 522 LEU A CA 1
ATOM 4137 C C . LEU A 1 522 ? 24.074 3.111 -12.418 1.00 97.12 522 LEU A C 1
ATOM 4139 O O . LEU A 1 522 ? 24.302 3.164 -13.626 1.00 97.12 522 LEU A O 1
ATOM 4143 N N . PHE A 1 523 ? 24.564 4.008 -11.563 1.00 97.00 523 PHE A N 1
ATOM 4144 C CA . PHE A 1 523 ? 25.378 5.145 -11.985 1.00 97.00 523 PHE A CA 1
ATOM 4145 C C . PHE A 1 523 ? 26.733 4.708 -12.548 1.00 97.00 523 PHE A C 1
ATOM 4147 O O . PHE A 1 523 ? 27.155 5.212 -13.588 1.00 97.00 523 PHE A O 1
ATOM 4154 N N . ALA A 1 524 ? 27.398 3.742 -11.909 1.00 96.94 524 ALA A N 1
ATOM 4155 C CA . ALA A 1 524 ? 28.656 3.196 -12.407 1.00 96.94 524 ALA A CA 1
ATOM 4156 C C . ALA A 1 524 ? 28.484 2.534 -13.781 1.00 96.94 524 ALA A C 1
ATOM 4158 O O . ALA A 1 524 ? 29.351 2.680 -14.639 1.00 96.94 524 ALA A O 1
ATOM 4159 N N . GLU A 1 525 ? 27.364 1.847 -14.019 1.00 98.06 525 GLU A N 1
ATOM 4160 C CA . GLU A 1 525 ? 27.070 1.269 -15.330 1.00 98.06 525 GLU A CA 1
ATOM 4161 C C . GLU A 1 525 ? 26.828 2.351 -16.391 1.00 98.06 525 GLU A C 1
ATOM 4163 O O . GLU A 1 525 ? 27.369 2.260 -17.493 1.00 98.06 525 GLU A O 1
ATOM 4168 N N . ARG A 1 526 ? 26.055 3.395 -16.073 1.00 97.38 526 ARG A N 1
ATOM 4169 C CA . ARG A 1 526 ? 25.734 4.467 -17.025 1.00 97.38 526 ARG A CA 1
ATOM 4170 C C . ARG A 1 526 ? 26.949 5.334 -17.371 1.00 97.38 526 ARG A C 1
ATOM 4172 O O . ARG A 1 526 ? 27.252 5.508 -18.552 1.00 97.38 526 ARG A O 1
ATOM 4179 N N . TYR A 1 527 ? 27.638 5.862 -16.363 1.00 97.44 527 TYR A N 1
ATOM 4180 C CA . TYR A 1 527 ? 28.686 6.883 -16.520 1.00 97.44 527 TYR A CA 1
ATOM 4181 C C . TYR A 1 527 ? 30.110 6.332 -16.435 1.00 97.44 527 TYR A C 1
ATOM 4183 O O . TYR A 1 527 ? 31.053 7.007 -16.831 1.00 97.44 527 TYR A O 1
ATOM 4191 N N . GLY A 1 528 ? 30.277 5.104 -15.944 1.00 96.69 528 GLY A N 1
ATOM 4192 C CA . GLY A 1 528 ? 31.577 4.520 -15.627 1.00 96.69 528 GLY A CA 1
ATOM 4193 C C . GLY A 1 528 ? 31.922 4.659 -14.143 1.00 96.69 528 GLY A C 1
ATOM 4194 O O . GLY A 1 528 ? 31.682 5.686 -13.507 1.00 96.69 528 GLY A O 1
ATOM 4195 N N . ALA A 1 529 ? 32.523 3.607 -13.580 1.00 95.56 529 ALA A N 1
ATOM 4196 C CA . ALA A 1 529 ? 32.876 3.551 -12.160 1.00 95.56 529 ALA A CA 1
ATOM 4197 C C . ALA A 1 529 ? 33.866 4.652 -11.738 1.00 95.56 529 ALA A C 1
ATOM 4199 O O . ALA A 1 529 ? 33.780 5.149 -10.617 1.00 95.56 529 ALA A O 1
ATOM 4200 N N . GLN A 1 530 ? 34.782 5.045 -12.631 1.00 95.12 530 GLN A N 1
ATOM 4201 C CA . GLN A 1 530 ? 35.768 6.086 -12.343 1.00 95.12 530 GLN A CA 1
ATOM 4202 C C . GLN A 1 530 ? 35.115 7.471 -12.235 1.00 95.12 530 GLN A C 1
ATOM 4204 O O . GLN A 1 530 ? 35.304 8.134 -11.225 1.00 95.12 530 GLN A O 1
ATOM 4209 N N . ALA A 1 531 ? 34.262 7.854 -13.191 1.00 94.94 531 ALA A N 1
ATOM 4210 C CA . ALA A 1 531 ? 33.560 9.139 -13.154 1.00 94.94 531 ALA A CA 1
ATOM 4211 C C . ALA A 1 531 ? 32.673 9.280 -11.904 1.00 94.94 531 ALA A C 1
ATOM 4213 O O . ALA A 1 531 ? 32.681 10.312 -11.236 1.00 94.94 531 ALA A O 1
ATOM 4214 N N . LEU A 1 532 ? 31.957 8.211 -11.525 1.00 94.94 532 LEU A N 1
ATOM 4215 C CA . LEU A 1 532 ? 31.187 8.200 -10.279 1.00 94.94 532 LEU A CA 1
ATOM 4216 C C . LEU A 1 532 ? 32.089 8.377 -9.047 1.00 94.94 532 LEU A C 1
ATOM 4218 O O . LEU A 1 532 ? 31.734 9.112 -8.126 1.00 94.94 532 LEU A O 1
ATOM 4222 N N . LYS A 1 533 ? 33.247 7.707 -9.021 1.00 93.88 533 LYS A N 1
ATOM 4223 C CA . LYS A 1 533 ? 34.215 7.818 -7.925 1.00 93.88 533 LYS A CA 1
ATOM 4224 C C . LYS A 1 533 ? 34.765 9.241 -7.808 1.00 93.88 533 LYS A C 1
ATOM 4226 O O . LYS A 1 533 ? 34.838 9.752 -6.694 1.00 93.88 533 LYS A O 1
ATOM 4231 N N . ASP A 1 534 ? 35.096 9.879 -8.926 1.00 93.69 534 ASP A N 1
ATOM 4232 C CA . ASP A 1 534 ? 35.607 11.254 -8.965 1.00 93.69 534 ASP A CA 1
ATOM 4233 C C . ASP A 1 534 ? 34.547 12.247 -8.456 1.00 93.69 534 ASP A C 1
ATOM 4235 O O . ASP A 1 534 ? 34.827 13.077 -7.587 1.00 93.69 534 ASP A O 1
ATOM 4239 N N . TYR A 1 535 ? 33.286 12.086 -8.878 1.00 94.06 535 TYR A N 1
ATOM 4240 C CA . TYR A 1 535 ? 32.162 12.848 -8.325 1.00 94.06 535 TYR A CA 1
ATOM 4241 C C . TYR A 1 535 ? 32.030 12.658 -6.807 1.00 94.06 535 TYR A C 1
ATOM 4243 O O . TYR A 1 535 ? 31.890 13.627 -6.063 1.00 94.06 535 TYR A O 1
ATOM 4251 N N . GLN A 1 536 ? 32.106 11.415 -6.324 1.00 92.00 536 GLN A N 1
ATOM 4252 C CA . GLN A 1 536 ? 31.968 11.089 -4.901 1.00 92.00 536 GLN A CA 1
ATOM 4253 C C . GLN A 1 536 ? 33.118 11.616 -4.036 1.00 92.00 536 GLN A C 1
ATOM 4255 O O . GLN A 1 536 ? 32.911 11.856 -2.848 1.00 92.00 536 GLN A O 1
ATOM 4260 N N . GLN A 1 537 ? 34.311 11.817 -4.597 1.00 90.81 537 GLN A N 1
ATOM 4261 C CA . GLN A 1 537 ? 35.418 12.464 -3.886 1.00 90.81 537 GLN A CA 1
ATOM 4262 C C . GLN A 1 537 ? 35.127 13.948 -3.630 1.00 90.81 537 GLN A C 1
ATOM 4264 O O . GLN A 1 537 ? 35.381 14.439 -2.531 1.00 90.81 537 GLN A O 1
ATOM 4269 N N . ASN A 1 538 ? 34.533 14.633 -4.610 1.00 87.25 538 ASN A N 1
ATOM 4270 C CA . ASN A 1 538 ? 34.197 16.058 -4.526 1.00 87.25 538 ASN A CA 1
ATOM 4271 C C . ASN A 1 538 ? 32.860 16.321 -3.814 1.00 87.25 538 ASN A C 1
ATOM 4273 O O . ASN A 1 538 ? 32.671 17.357 -3.178 1.00 87.25 538 ASN A O 1
ATOM 4277 N N . CYS A 1 539 ? 31.927 15.375 -3.901 1.00 85.25 539 CYS A N 1
ATOM 4278 C CA . CYS A 1 539 ? 30.615 15.396 -3.262 1.00 85.25 539 CYS A CA 1
ATOM 4279 C C . CYS A 1 539 ? 30.411 14.096 -2.455 1.00 85.25 539 CYS A C 1
ATOM 4281 O O . CYS A 1 539 ? 29.683 13.199 -2.904 1.00 85.25 539 CYS A O 1
ATOM 4283 N N . PRO A 1 540 ? 31.036 13.966 -1.265 1.00 77.25 540 PRO A N 1
ATOM 4284 C CA . PRO A 1 540 ? 30.956 12.752 -0.463 1.00 77.25 540 PRO A CA 1
ATOM 4285 C C . PRO A 1 540 ? 29.519 12.419 -0.085 1.00 77.25 540 PRO A C 1
ATOM 4287 O O . PRO A 1 540 ? 28.812 13.232 0.515 1.00 77.25 540 PRO A O 1
ATOM 4290 N N . TYR A 1 541 ? 29.101 11.191 -0.388 1.00 66.81 541 TYR A N 1
ATOM 4291 C CA . TYR A 1 541 ? 27.814 10.679 0.060 1.00 66.81 541 TYR A CA 1
ATOM 4292 C C . TYR A 1 541 ? 27.859 10.432 1.573 1.00 66.81 541 TYR A C 1
ATOM 4294 O O . TYR A 1 541 ? 28.435 9.448 2.047 1.00 66.81 541 TYR A O 1
ATOM 4302 N N . LYS A 1 542 ? 27.273 11.341 2.359 1.00 63.53 542 LYS A N 1
ATOM 4303 C CA . LYS A 1 542 ? 27.156 11.173 3.810 1.00 63.53 542 LYS A CA 1
ATOM 4304 C C . LYS A 1 542 ? 26.047 10.159 4.100 1.00 63.53 542 LYS A C 1
ATOM 4306 O O . LYS A 1 542 ? 24.895 10.525 4.252 1.00 63.53 542 LYS A O 1
ATOM 4311 N N . LEU A 1 543 ? 26.413 8.888 4.258 1.00 53.88 543 LEU A N 1
ATOM 4312 C CA . LEU A 1 543 ? 25.531 7.772 4.658 1.00 53.88 543 LEU A CA 1
ATOM 4313 C C . LEU A 1 543 ? 24.758 7.972 5.986 1.00 53.88 543 LEU A C 1
ATOM 4315 O O . LEU A 1 543 ? 24.047 7.065 6.402 1.00 53.88 543 LEU A O 1
ATOM 4319 N N . LYS A 1 544 ? 24.941 9.100 6.684 1.00 49.84 544 LYS A N 1
ATOM 4320 C CA . LYS A 1 544 ? 24.470 9.324 8.058 1.00 49.84 544 LYS A CA 1
ATOM 4321 C C . LYS A 1 544 ? 23.039 9.854 8.162 1.00 49.84 544 LYS A C 1
ATOM 4323 O O . LYS A 1 544 ? 22.492 9.807 9.255 1.00 49.84 544 LYS A O 1
ATOM 4328 N N . SER A 1 545 ? 22.433 10.347 7.084 1.00 45.88 545 SER A N 1
ATOM 4329 C CA . SER A 1 545 ? 21.021 10.732 7.093 1.00 45.88 545 SER A CA 1
ATOM 4330 C C . SER A 1 545 ? 20.175 9.609 6.488 1.00 45.88 545 SER A C 1
ATOM 4332 O O . SER A 1 545 ? 20.285 9.235 5.318 1.00 45.88 545 SER A O 1
ATOM 4334 N N . ASN A 1 546 ? 19.295 9.036 7.307 1.00 49.53 546 ASN A N 1
ATOM 4335 C CA . ASN A 1 546 ? 18.256 8.120 6.830 1.00 49.53 546 ASN A CA 1
ATOM 4336 C C . ASN A 1 546 ? 17.116 8.864 6.108 1.00 49.53 546 ASN A C 1
ATOM 4338 O O . ASN A 1 546 ? 16.174 8.229 5.630 1.00 49.53 546 ASN A O 1
ATOM 4342 N N . GLU A 1 547 ? 17.198 10.191 5.993 1.00 61.50 547 GLU A N 1
ATOM 4343 C CA . GLU A 1 547 ? 16.157 11.016 5.400 1.00 61.50 547 GLU A CA 1
ATOM 4344 C C . GLU A 1 547 ? 16.051 10.790 3.889 1.00 61.50 547 GLU A C 1
ATOM 4346 O O . GLU A 1 547 ? 16.987 11.009 3.119 1.00 61.50 547 GLU A O 1
ATOM 4351 N N . SER A 1 548 ? 14.866 10.364 3.442 1.00 69.50 548 SER A N 1
ATOM 4352 C CA . SER A 1 548 ? 14.598 10.096 2.020 1.00 69.50 548 SER A CA 1
ATOM 4353 C C . SER A 1 548 ? 14.811 11.333 1.138 1.00 69.50 548 SER A C 1
ATOM 4355 O O . SER A 1 548 ? 15.159 11.193 -0.031 1.00 69.50 548 SER A O 1
ATOM 4357 N N . LYS A 1 549 ? 14.647 12.543 1.689 1.00 79.12 549 LYS A N 1
ATOM 4358 C CA . LYS A 1 549 ? 14.840 13.808 0.970 1.00 79.12 549 LYS A CA 1
ATOM 4359 C C . LYS A 1 549 ? 16.295 14.010 0.538 1.00 79.12 549 LYS A C 1
ATOM 4361 O O . LYS A 1 549 ? 16.544 14.224 -0.644 1.00 79.12 549 LYS A O 1
ATOM 4366 N N . GLU A 1 550 ? 17.248 13.850 1.453 1.00 79.25 550 GLU A N 1
ATOM 4367 C CA . GLU A 1 550 ? 18.672 14.031 1.147 1.00 79.25 550 GLU A CA 1
ATOM 4368 C C . GLU A 1 550 ? 19.174 13.014 0.110 1.00 79.25 550 GLU A C 1
ATOM 4370 O O . GLU A 1 550 ? 19.956 13.352 -0.780 1.00 79.25 550 GLU A O 1
ATOM 4375 N N . LYS A 1 551 ? 18.671 11.770 0.165 1.00 83.00 551 LYS A N 1
ATOM 4376 C CA . LYS A 1 551 ? 18.983 10.739 -0.840 1.00 83.00 551 LYS A CA 1
ATOM 4377 C C . LYS A 1 551 ? 18.526 11.157 -2.237 1.00 83.00 551 LYS A C 1
ATOM 4379 O O . LYS A 1 551 ? 19.284 10.996 -3.194 1.00 83.00 551 LYS A O 1
ATOM 4384 N N . ARG A 1 552 ? 17.305 11.690 -2.361 1.00 87.06 552 ARG A N 1
ATOM 4385 C CA . ARG A 1 552 ? 16.752 12.183 -3.635 1.00 87.06 552 ARG A CA 1
ATOM 4386 C C . ARG A 1 552 ? 17.614 13.308 -4.197 1.00 87.06 552 ARG A C 1
ATOM 4388 O O . ARG A 1 552 ? 18.083 13.197 -5.326 1.00 87.06 552 ARG A O 1
ATOM 4395 N N . GLU A 1 553 ? 17.889 14.325 -3.383 1.00 88.44 553 GLU A N 1
ATOM 4396 C CA . GLU A 1 553 ? 18.685 15.493 -3.778 1.00 88.44 553 GLU A CA 1
ATOM 4397 C C . GLU A 1 553 ? 20.100 15.101 -4.221 1.00 88.44 553 GLU A C 1
ATOM 4399 O O . GLU A 1 553 ? 20.587 15.576 -5.251 1.00 88.44 553 GLU A O 1
ATOM 4404 N N . TYR A 1 554 ? 20.745 14.182 -3.496 1.00 90.69 554 TYR A N 1
ATOM 4405 C CA . TYR A 1 554 ? 22.077 13.698 -3.844 1.00 90.69 554 TYR A CA 1
ATOM 4406 C C . TYR A 1 554 ? 22.115 13.048 -5.230 1.00 90.69 554 TYR A C 1
ATOM 4408 O O . TYR A 1 554 ? 22.926 13.431 -6.073 1.00 90.69 554 TYR A O 1
ATOM 4416 N N . TRP A 1 555 ? 21.238 12.072 -5.489 1.00 92.62 555 TRP A N 1
ATOM 4417 C CA . TRP A 1 555 ? 21.260 11.338 -6.757 1.00 92.62 555 TRP A CA 1
ATOM 4418 C C . TRP A 1 555 ? 20.777 12.186 -7.938 1.00 92.62 555 TRP A C 1
ATOM 4420 O O . TRP A 1 555 ? 21.282 12.013 -9.048 1.00 92.62 555 TRP A O 1
ATOM 4430 N N . GLN A 1 556 ? 19.874 13.145 -7.713 1.00 92.56 556 GLN A N 1
ATOM 4431 C CA . GLN A 1 556 ? 19.508 14.142 -8.723 1.00 92.56 556 GLN A CA 1
ATOM 4432 C C . GLN A 1 556 ? 20.696 15.036 -9.095 1.00 92.56 556 GLN A C 1
ATOM 4434 O O . GLN A 1 556 ? 20.983 15.220 -10.282 1.00 92.56 556 GLN A O 1
ATOM 4439 N N . LYS A 1 557 ? 21.439 15.533 -8.097 1.00 93.25 557 LYS A N 1
ATOM 4440 C CA . LYS A 1 557 ? 22.655 16.324 -8.328 1.00 93.25 557 LYS A CA 1
ATOM 4441 C C . LYS A 1 557 ? 23.731 15.502 -9.037 1.00 93.25 557 LYS A C 1
ATOM 4443 O O . LYS A 1 557 ? 24.339 15.999 -9.981 1.00 93.25 557 LYS A O 1
ATOM 4448 N N . ALA A 1 558 ? 23.937 14.251 -8.623 1.00 94.62 558 ALA A N 1
ATOM 4449 C CA . ALA A 1 558 ? 24.883 13.339 -9.261 1.00 94.62 558 ALA A CA 1
ATOM 4450 C C . ALA A 1 558 ? 24.557 13.138 -10.743 1.00 94.62 558 ALA A C 1
ATOM 4452 O O . ALA A 1 558 ? 25.448 13.265 -11.577 1.00 94.62 558 ALA A O 1
ATOM 4453 N N . LYS A 1 559 ? 23.279 12.902 -11.084 1.00 95.19 559 LYS A N 1
ATOM 4454 C CA . LYS A 1 559 ? 22.836 12.803 -12.482 1.00 95.19 559 LYS A CA 1
ATOM 4455 C C . LYS A 1 559 ? 23.156 14.083 -13.241 1.00 95.19 559 LYS A C 1
ATOM 4457 O O . LYS A 1 559 ? 23.795 14.018 -14.277 1.00 95.19 559 LYS A O 1
ATOM 4462 N N . SER A 1 560 ? 22.738 15.241 -12.725 1.00 94.31 560 SER A N 1
ATOM 4463 C CA . SER A 1 560 ? 22.929 16.523 -13.416 1.00 94.31 560 SER A CA 1
ATOM 4464 C C . SER A 1 560 ? 24.398 16.816 -13.737 1.00 94.31 560 SER A C 1
ATOM 4466 O O . SER A 1 560 ? 24.702 17.306 -14.824 1.00 94.31 560 SER A O 1
ATOM 4468 N N . VAL A 1 561 ? 25.301 16.529 -12.796 1.00 95.19 561 VAL A N 1
ATOM 4469 C CA . VAL A 1 561 ? 26.741 16.756 -12.970 1.00 95.19 561 VAL A CA 1
ATOM 4470 C C . VAL A 1 561 ? 27.328 15.747 -13.955 1.00 95.19 561 VAL A C 1
ATOM 4472 O O . VAL A 1 561 ? 27.935 16.143 -14.947 1.00 95.19 561 VAL A O 1
ATOM 4475 N N . LEU A 1 562 ? 27.079 14.451 -13.747 1.00 95.56 562 LEU A N 1
ATOM 4476 C CA . LEU A 1 562 ? 27.652 13.395 -14.583 1.00 95.56 562 LEU A CA 1
ATOM 4477 C C . LEU A 1 562 ? 27.126 13.423 -16.026 1.00 95.56 562 LEU A C 1
ATOM 4479 O O . LEU A 1 562 ? 27.885 13.106 -16.936 1.00 95.56 562 LEU A O 1
ATOM 4483 N N . GLU A 1 563 ? 25.884 13.860 -16.270 1.00 94.44 563 GLU A N 1
ATOM 4484 C CA . GLU A 1 563 ? 25.378 14.065 -17.638 1.00 94.44 563 GLU A CA 1
ATOM 4485 C C . GLU A 1 563 ? 26.135 15.150 -18.400 1.00 94.44 563 GLU A C 1
ATOM 4487 O O . GLU A 1 563 ? 26.187 15.099 -19.627 1.00 94.44 563 GLU A O 1
ATOM 4492 N N . THR A 1 564 ? 26.683 16.130 -17.679 1.00 92.94 564 THR A N 1
ATOM 4493 C CA . THR A 1 564 ? 27.411 17.266 -18.253 1.00 92.94 564 THR A CA 1
ATOM 4494 C C . THR A 1 564 ? 28.892 16.933 -18.432 1.00 92.94 564 THR A C 1
ATOM 4496 O O . THR A 1 564 ? 29.480 17.255 -19.460 1.00 92.94 564 THR A O 1
ATOM 4499 N N . GLU A 1 565 ? 29.499 16.275 -17.442 1.00 91.50 565 GLU A N 1
ATOM 4500 C CA . GLU A 1 565 ? 30.939 15.988 -17.418 1.00 91.50 565 GLU A CA 1
ATOM 4501 C C . GLU A 1 565 ? 31.328 14.763 -18.262 1.00 91.50 565 GLU A C 1
ATOM 4503 O O . GLU A 1 565 ? 32.428 14.712 -18.815 1.00 91.50 565 GLU A O 1
ATOM 4508 N N . VAL A 1 566 ? 30.438 13.773 -18.398 1.00 91.69 566 VAL A N 1
ATOM 4509 C CA . VAL A 1 566 ? 30.722 12.530 -19.127 1.00 91.69 566 VAL A CA 1
ATOM 4510 C C . VAL A 1 566 ? 30.181 12.615 -20.554 1.00 91.69 566 VAL A C 1
ATOM 4512 O O . VAL A 1 566 ? 29.023 12.300 -20.828 1.00 91.69 566 VAL A O 1
ATOM 4515 N N . THR A 1 567 ? 31.050 13.000 -21.489 1.00 84.31 567 THR A N 1
ATOM 4516 C CA . THR A 1 567 ? 30.710 13.151 -22.917 1.00 84.31 567 THR A CA 1
ATOM 4517 C C . THR A 1 567 ? 30.383 11.822 -23.604 1.00 84.31 567 THR A C 1
ATOM 4519 O O . THR A 1 567 ? 29.435 11.746 -24.386 1.00 84.31 567 THR A O 1
ATOM 4522 N N . ALA A 1 568 ? 31.128 10.756 -23.297 1.00 89.88 568 ALA A N 1
ATOM 4523 C CA . ALA A 1 568 ? 30.893 9.408 -23.811 1.00 89.88 568 ALA A CA 1
ATOM 4524 C C . ALA A 1 568 ? 30.439 8.477 -22.682 1.00 89.88 568 ALA A C 1
ATOM 4526 O O . ALA A 1 568 ? 31.224 8.066 -21.828 1.00 89.88 568 ALA A O 1
ATOM 4527 N N . LYS A 1 569 ? 29.151 8.134 -22.682 1.00 91.88 569 LYS A N 1
ATOM 4528 C CA . LYS A 1 569 ? 28.533 7.310 -21.636 1.00 91.88 569 LYS A CA 1
ATOM 4529 C C . LYS A 1 569 ? 29.025 5.862 -21.740 1.00 91.88 569 LYS A C 1
ATOM 4531 O O . LYS A 1 569 ? 29.080 5.304 -22.834 1.00 91.88 569 LYS A O 1
ATOM 4536 N N . ASN A 1 570 ? 29.338 5.228 -20.607 1.00 95.00 570 ASN A N 1
ATOM 4537 C CA . ASN A 1 570 ? 29.805 3.834 -20.568 1.00 95.00 570 ASN A CA 1
ATOM 4538 C C . ASN A 1 570 ? 28.744 2.849 -21.100 1.00 95.00 570 ASN A C 1
ATOM 4540 O O . ASN A 1 570 ? 29.060 1.864 -21.785 1.00 95.00 570 ASN A O 1
ATOM 4544 N N . ASN A 1 571 ? 27.476 3.139 -20.808 1.00 95.25 571 ASN A N 1
ATOM 4545 C CA . ASN A 1 571 ? 26.336 2.408 -21.335 1.00 95.25 571 ASN A CA 1
ATOM 4546 C C . ASN A 1 571 ? 25.266 3.374 -21.854 1.00 95.25 571 ASN A C 1
ATOM 4548 O O . ASN A 1 571 ? 24.502 3.943 -21.073 1.00 95.25 571 ASN A O 1
ATOM 4552 N N . SER A 1 572 ? 25.193 3.536 -23.179 1.00 94.00 572 SER A N 1
ATOM 4553 C CA . SER A 1 572 ? 24.190 4.381 -23.843 1.00 94.00 572 SER A CA 1
ATOM 4554 C C . SER A 1 572 ? 22.752 3.856 -23.718 1.00 94.00 572 SER A C 1
ATOM 4556 O O . SER A 1 572 ? 21.827 4.652 -23.849 1.00 94.00 572 SER A O 1
ATOM 4558 N N . TYR A 1 573 ? 22.572 2.569 -23.400 1.00 95.69 573 TYR A N 1
ATOM 4559 C CA . TYR A 1 573 ? 21.288 1.854 -23.344 1.00 95.69 573 TYR A CA 1
ATOM 4560 C C . TYR A 1 573 ? 20.677 1.782 -21.939 1.00 95.69 573 TYR A C 1
ATOM 4562 O O . TYR A 1 573 ? 19.709 1.056 -21.725 1.00 95.69 573 TYR A O 1
ATOM 4570 N N . LEU A 1 574 ? 21.240 2.528 -20.989 1.00 97.31 574 LEU A N 1
ATOM 4571 C CA . LEU A 1 574 ? 20.687 2.745 -19.657 1.00 97.31 574 LEU A CA 1
ATOM 4572 C C . LEU A 1 574 ? 20.376 4.231 -19.485 1.00 97.31 574 LEU A C 1
ATOM 4574 O O . LEU A 1 574 ? 21.249 5.060 -19.697 1.00 97.31 574 LEU A O 1
ATOM 4578 N N . GLU A 1 575 ? 19.174 4.587 -19.067 1.00 96.75 575 GLU A N 1
ATOM 4579 C CA . GLU A 1 575 ? 18.777 5.951 -18.724 1.00 96.75 575 GLU A CA 1
ATOM 4580 C C . GLU A 1 575 ? 18.265 5.984 -17.284 1.00 96.75 575 GLU A C 1
ATOM 4582 O O . GLU A 1 575 ? 17.577 5.066 -16.841 1.00 96.75 575 GLU A O 1
ATOM 4587 N N . LEU A 1 576 ? 18.647 7.013 -16.526 1.00 96.88 576 LEU A N 1
ATOM 4588 C CA . LEU A 1 576 ? 18.369 7.108 -15.094 1.00 96.88 576 LEU A CA 1
ATOM 4589 C C . LEU A 1 576 ? 17.577 8.381 -14.808 1.00 96.88 576 LEU A C 1
ATOM 4591 O O . LEU A 1 576 ? 18.014 9.453 -15.201 1.00 96.88 576 LEU A O 1
ATOM 4595 N N . HIS A 1 577 ? 16.486 8.277 -14.055 1.00 95.94 577 HIS A N 1
ATOM 4596 C CA . HIS A 1 577 ? 15.674 9.380 -13.532 1.00 95.94 577 HIS A CA 1
ATOM 4597 C C . HIS A 1 577 ? 15.508 9.217 -12.012 1.00 95.94 577 HIS A C 1
ATOM 4599 O O . HIS A 1 577 ? 14.476 8.729 -11.537 1.00 95.94 577 HIS A O 1
ATOM 4605 N N . PRO A 1 578 ? 16.540 9.567 -11.218 1.00 90.56 578 PRO A N 1
ATOM 4606 C CA . PRO A 1 578 ? 16.440 9.563 -9.768 1.00 90.56 578 PRO A CA 1
ATOM 4607 C C . PRO A 1 578 ? 15.393 10.590 -9.349 1.00 90.56 578 PRO A C 1
ATOM 4609 O O . PRO A 1 578 ? 15.569 11.778 -9.599 1.00 90.56 578 PRO A O 1
ATOM 4612 N N . TRP A 1 579 ? 14.328 10.117 -8.708 1.00 86.50 579 TRP A N 1
ATOM 4613 C CA . TRP A 1 579 ? 13.169 10.900 -8.287 1.00 86.50 579 TRP A CA 1
ATOM 4614 C C . TRP A 1 579 ? 12.480 11.655 -9.438 1.00 86.50 579 TRP A C 1
ATOM 4616 O O . TRP A 1 579 ? 12.820 12.794 -9.750 1.00 86.50 579 TRP A O 1
ATOM 4626 N N . CYS A 1 580 ? 11.477 11.007 -10.035 1.00 84.31 580 CYS A N 1
ATOM 4627 C CA . CYS A 1 580 ? 10.601 11.581 -11.054 1.00 84.31 580 CYS A CA 1
ATOM 4628 C C . CYS A 1 580 ? 9.303 12.112 -10.430 1.00 84.31 580 CYS A C 1
ATOM 4630 O O . CYS A 1 580 ? 8.699 11.442 -9.586 1.00 84.31 580 CYS A O 1
ATOM 4632 N N . ASN A 1 581 ? 8.857 13.290 -10.865 1.00 82.56 581 ASN A N 1
ATOM 4633 C CA . ASN A 1 581 ? 7.509 13.771 -10.545 1.00 82.56 581 ASN A CA 1
ATOM 4634 C C . ASN A 1 581 ? 6.451 13.076 -11.430 1.00 82.56 581 ASN A C 1
ATOM 4636 O O . ASN A 1 581 ? 6.795 12.331 -12.349 1.00 82.56 581 ASN A O 1
ATOM 4640 N N . GLU A 1 582 ? 5.166 13.300 -11.149 1.00 81.06 582 GLU A N 1
ATOM 4641 C CA . GLU A 1 582 ? 4.059 12.638 -11.860 1.00 81.06 582 GLU A CA 1
ATOM 4642 C C . GLU A 1 582 ? 4.062 12.930 -13.368 1.00 81.06 582 GLU A C 1
ATOM 4644 O O . GLU A 1 582 ? 3.941 12.004 -14.168 1.00 81.06 582 GLU A O 1
ATOM 4649 N N . ASN A 1 583 ? 4.297 14.185 -13.763 1.00 85.56 583 ASN A N 1
ATOM 4650 C CA . ASN A 1 583 ? 4.349 14.590 -15.171 1.00 85.56 583 ASN A CA 1
ATOM 4651 C C . ASN A 1 583 ? 5.524 13.940 -15.914 1.00 85.56 583 ASN A C 1
ATOM 4653 O O . ASN A 1 583 ? 5.382 13.485 -17.046 1.00 85.56 583 ASN A O 1
ATOM 4657 N N . GLU A 1 584 ? 6.695 13.881 -15.280 1.00 88.69 584 GLU A N 1
ATOM 4658 C CA . GLU A 1 584 ? 7.869 13.214 -15.837 1.00 88.69 584 GLU A CA 1
ATOM 4659 C C . GLU A 1 584 ? 7.622 11.714 -15.993 1.00 88.69 584 GLU A C 1
ATOM 4661 O O . GLU A 1 584 ? 7.904 11.157 -17.052 1.00 88.69 584 GLU A O 1
ATOM 4666 N N . LEU A 1 585 ? 7.039 11.063 -14.983 1.00 88.56 585 LEU A N 1
ATOM 4667 C CA . LEU A 1 585 ? 6.695 9.647 -15.067 1.00 88.56 585 LEU A CA 1
ATOM 4668 C C . LEU A 1 585 ? 5.683 9.372 -16.189 1.00 88.56 585 LEU A C 1
ATOM 4670 O O . LEU A 1 585 ? 5.843 8.387 -16.906 1.00 88.56 585 LEU A O 1
ATOM 4674 N N . GLU A 1 586 ? 4.684 10.236 -16.378 1.00 86.88 586 GLU A N 1
ATOM 4675 C CA . GLU A 1 586 ? 3.721 10.123 -17.479 1.00 86.88 586 GLU A CA 1
ATOM 4676 C C . GLU A 1 586 ? 4.419 10.235 -18.843 1.00 86.88 586 GLU A C 1
ATOM 4678 O O . GLU A 1 586 ? 4.244 9.369 -19.699 1.00 86.88 586 GLU A O 1
ATOM 4683 N N . MET A 1 587 ? 5.320 11.207 -19.030 1.00 90.12 587 MET A N 1
ATOM 4684 C CA . MET A 1 587 ? 6.127 11.294 -20.257 1.00 90.12 587 MET A CA 1
ATOM 4685 C C . MET A 1 587 ? 6.961 10.026 -20.498 1.00 90.12 587 MET A C 1
ATOM 4687 O O . MET A 1 587 ? 7.057 9.546 -21.629 1.00 90.12 587 MET A O 1
ATOM 4691 N N . LEU A 1 588 ? 7.551 9.449 -19.446 1.00 92.25 588 LEU A N 1
ATOM 4692 C CA . LEU A 1 588 ? 8.307 8.199 -19.555 1.00 92.25 588 LEU A CA 1
ATOM 4693 C C . LEU A 1 588 ? 7.413 7.013 -19.947 1.00 92.25 588 LEU A C 1
ATOM 4695 O O . LEU A 1 588 ? 7.818 6.215 -20.795 1.00 92.25 588 LEU A O 1
ATOM 4699 N N . LYS A 1 589 ? 6.194 6.916 -19.400 1.00 90.25 589 LYS A N 1
ATOM 4700 C CA . LYS A 1 589 ? 5.189 5.909 -19.793 1.00 90.25 589 LYS A CA 1
ATOM 4701 C C . LYS A 1 589 ? 4.777 6.047 -21.262 1.00 90.25 589 LYS A C 1
ATOM 4703 O O . LYS A 1 589 ? 4.574 5.043 -21.947 1.00 90.25 589 LYS A O 1
ATOM 4708 N N . GLN A 1 590 ? 4.692 7.270 -21.784 1.00 89.19 590 GLN A N 1
ATOM 4709 C CA . GLN A 1 590 ? 4.400 7.495 -23.204 1.00 89.19 590 GLN A CA 1
ATOM 4710 C C . GLN A 1 590 ? 5.572 7.126 -24.123 1.00 89.19 590 GLN A C 1
ATOM 4712 O O . GLN A 1 590 ? 5.362 6.690 -25.253 1.00 89.19 590 GLN A O 1
ATOM 4717 N N . ASN A 1 591 ? 6.803 7.203 -23.619 1.00 91.31 591 ASN A N 1
ATOM 4718 C CA . ASN A 1 591 ? 8.015 6.895 -24.381 1.00 91.31 591 ASN A CA 1
ATOM 4719 C C . ASN A 1 591 ? 8.443 5.418 -24.350 1.00 91.31 591 ASN A C 1
ATOM 4721 O O . ASN A 1 591 ? 9.414 5.062 -25.028 1.00 91.31 591 ASN A O 1
ATOM 4725 N N . CYS A 1 592 ? 7.762 4.564 -23.582 1.00 94.19 592 CYS A N 1
ATOM 4726 C CA . CYS A 1 592 ? 8.132 3.160 -23.407 1.00 94.19 592 CYS A CA 1
ATOM 4727 C C . CYS A 1 592 ? 7.013 2.215 -23.834 1.00 94.19 592 CYS A C 1
ATOM 4729 O O . CYS A 1 592 ? 5.894 2.315 -23.341 1.00 94.19 592 CYS A O 1
ATOM 4731 N N . LYS A 1 593 ? 7.333 1.262 -24.718 1.00 95.25 593 LYS A N 1
ATOM 4732 C CA . LYS A 1 593 ? 6.430 0.157 -25.069 1.00 95.25 593 LYS A CA 1
ATOM 4733 C C . LYS A 1 593 ? 6.401 -0.923 -23.988 1.00 95.25 593 LYS A C 1
ATOM 4735 O O . LYS A 1 593 ? 5.352 -1.504 -23.731 1.00 95.25 593 LYS A O 1
ATOM 4740 N N . TYR A 1 594 ? 7.547 -1.198 -23.367 1.00 95.44 594 TYR A N 1
ATOM 4741 C CA . TYR A 1 594 ? 7.711 -2.291 -22.414 1.00 95.44 594 TYR A CA 1
ATOM 4742 C C . TYR A 1 594 ? 7.908 -1.771 -20.998 1.00 95.44 594 TYR A C 1
ATOM 4744 O O . TYR A 1 594 ? 8.530 -0.732 -20.773 1.00 95.44 594 TYR A O 1
ATOM 4752 N N . VAL A 1 595 ? 7.420 -2.534 -20.029 1.00 93.44 595 VAL A N 1
ATOM 4753 C CA . VAL A 1 595 ? 7.522 -2.217 -18.609 1.00 93.44 595 VAL A CA 1
ATOM 4754 C C . VAL A 1 595 ? 8.067 -3.427 -17.859 1.00 93.44 595 VAL A C 1
ATOM 4756 O O . VAL A 1 595 ? 7.503 -4.513 -17.917 1.00 93.44 595 VAL A O 1
ATOM 4759 N N . CYS A 1 596 ? 9.166 -3.247 -17.131 1.00 90.38 596 CYS A N 1
ATOM 4760 C CA . CYS A 1 596 ? 9.790 -4.281 -16.311 1.00 90.38 596 CYS A CA 1
ATOM 4761 C C . CYS A 1 596 ? 9.479 -4.032 -14.829 1.00 90.38 596 CYS A C 1
ATOM 4763 O O . CYS A 1 596 ? 10.100 -3.192 -14.163 1.00 90.38 596 CYS A O 1
ATOM 4765 N N . ARG A 1 597 ? 8.490 -4.770 -14.311 1.00 86.75 597 ARG A N 1
ATOM 4766 C CA . ARG A 1 597 ? 8.024 -4.716 -12.918 1.00 86.75 597 ARG A CA 1
ATOM 4767 C C . ARG A 1 597 ? 8.022 -6.113 -12.310 1.00 86.75 597 ARG A C 1
ATOM 4769 O O . ARG A 1 597 ? 6.982 -6.668 -11.946 1.00 86.75 597 ARG A O 1
ATOM 4776 N N . ILE A 1 598 ? 9.230 -6.652 -12.145 1.00 78.88 598 ILE A N 1
ATOM 4777 C CA . ILE A 1 598 ? 9.499 -7.910 -11.433 1.00 78.88 598 ILE A CA 1
ATOM 4778 C C . ILE A 1 598 ? 9.459 -7.652 -9.919 1.00 78.88 598 ILE A C 1
ATOM 4780 O O . ILE A 1 598 ? 10.438 -7.799 -9.194 1.00 78.88 598 ILE A O 1
ATOM 4784 N N . ASP A 1 599 ? 8.318 -7.157 -9.443 1.00 71.75 599 ASP A N 1
ATOM 4785 C CA . ASP A 1 599 ? 8.052 -7.048 -8.016 1.00 71.75 599 ASP A CA 1
ATOM 4786 C C . ASP A 1 599 ? 7.924 -8.458 -7.438 1.00 71.75 599 ASP A C 1
ATOM 4788 O O . ASP A 1 599 ? 7.259 -9.313 -8.023 1.00 71.75 599 ASP A O 1
ATOM 4792 N N . ASP A 1 600 ? 8.518 -8.702 -6.275 1.00 64.94 600 ASP A N 1
ATOM 4793 C CA . ASP A 1 600 ? 8.456 -9.998 -5.596 1.00 64.94 600 ASP A CA 1
ATOM 4794 C C . ASP A 1 600 ? 7.009 -10.460 -5.320 1.00 64.94 600 ASP A C 1
ATOM 4796 O O . ASP A 1 600 ? 6.723 -11.657 -5.267 1.00 64.94 600 ASP A O 1
ATOM 4800 N N . MET A 1 601 ? 6.079 -9.504 -5.201 1.00 64.44 601 MET A N 1
ATOM 4801 C CA . MET A 1 601 ? 4.640 -9.765 -5.079 1.00 64.44 601 MET A CA 1
ATOM 4802 C C . MET A 1 601 ? 3.889 -9.715 -6.420 1.00 64.44 601 MET A C 1
ATOM 4804 O O . MET A 1 601 ? 2.777 -10.225 -6.499 1.00 64.44 601 MET A O 1
ATOM 4808 N N . GLY A 1 602 ? 4.484 -9.154 -7.479 1.00 69.50 602 GLY A N 1
ATOM 4809 C CA . GLY A 1 602 ? 3.877 -9.022 -8.808 1.00 69.50 602 GLY A CA 1
ATOM 4810 C C . GLY A 1 602 ? 2.436 -8.499 -8.775 1.00 69.50 602 GLY A C 1
ATOM 4811 O O . GLY A 1 602 ? 2.112 -7.594 -8.003 1.00 69.50 602 GLY A O 1
ATOM 4812 N N . MET A 1 603 ? 1.563 -9.102 -9.585 1.00 70.12 603 MET A N 1
ATOM 4813 C CA . MET A 1 603 ? 0.121 -8.830 -9.587 1.00 70.12 603 MET A CA 1
ATOM 4814 C C . MET A 1 603 ? -0.677 -9.636 -8.551 1.00 70.12 603 MET A C 1
ATOM 4816 O O . MET A 1 603 ? -1.880 -9.416 -8.430 1.00 70.12 603 MET A O 1
ATOM 4820 N N . ARG A 1 604 ? -0.036 -10.508 -7.755 1.00 65.19 604 ARG A N 1
ATOM 4821 C CA . ARG A 1 604 ? -0.719 -11.358 -6.758 1.00 65.19 604 ARG A CA 1
ATOM 4822 C C . ARG A 1 604 ? -1.540 -10.542 -5.757 1.00 65.19 604 ARG A C 1
ATOM 4824 O O . ARG A 1 604 ? -2.591 -10.990 -5.317 1.00 65.19 604 ARG A O 1
ATOM 4831 N N . ASN A 1 605 ? -1.044 -9.362 -5.394 1.00 64.38 605 ASN A N 1
ATOM 4832 C CA . ASN A 1 605 ? -1.694 -8.449 -4.453 1.00 64.38 605 ASN A CA 1
ATOM 4833 C C . ASN A 1 605 ? -2.214 -7.191 -5.154 1.00 64.38 605 ASN A C 1
ATOM 4835 O O . ASN A 1 605 ? -2.252 -6.130 -4.539 1.00 64.38 605 ASN A O 1
ATOM 4839 N N . ASN A 1 606 ? -2.541 -7.279 -6.445 1.00 70.50 606 ASN A N 1
ATOM 4840 C CA . ASN A 1 606 ? -3.041 -6.143 -7.222 1.00 70.50 606 ASN A CA 1
ATOM 4841 C C . ASN A 1 606 ? -2.071 -4.963 -7.162 1.00 70.50 606 ASN A C 1
ATOM 4843 O O . ASN A 1 606 ? -2.433 -3.851 -6.784 1.00 70.50 606 ASN A O 1
ATOM 4847 N N . GLY A 1 607 ? -0.798 -5.240 -7.464 1.00 73.81 607 GLY A N 1
ATOM 4848 C CA . GLY A 1 607 ? 0.281 -4.273 -7.324 1.00 73.81 607 GLY A CA 1
ATOM 4849 C C . GLY A 1 607 ? -0.048 -2.977 -8.057 1.00 73.81 607 GLY A C 1
ATOM 4850 O O . GLY A 1 607 ? -0.026 -2.939 -9.285 1.00 73.81 607 GLY A O 1
ATOM 4851 N N . SER A 1 608 ? -0.302 -1.908 -7.300 1.00 75.75 608 SER A N 1
ATOM 4852 C CA . SER A 1 608 ? -0.771 -0.623 -7.832 1.00 75.75 608 SER A CA 1
ATOM 4853 C C . SER A 1 608 ? 0.155 -0.081 -8.926 1.00 75.75 608 SER A C 1
ATOM 4855 O O . SER A 1 608 ? -0.286 0.366 -9.976 1.00 75.75 608 SER A O 1
ATOM 4857 N N . ALA A 1 609 ? 1.470 -0.228 -8.761 1.00 78.69 609 ALA A N 1
ATOM 4858 C CA . ALA A 1 609 ? 2.424 0.170 -9.788 1.00 78.69 609 ALA A CA 1
ATOM 4859 C C . ALA A 1 609 ? 2.268 -0.601 -11.111 1.00 78.69 609 ALA A C 1
ATOM 4861 O O . ALA A 1 609 ? 2.562 -0.039 -12.154 1.00 78.69 609 ALA A O 1
ATOM 4862 N N . ILE A 1 610 ? 1.839 -1.863 -11.091 1.00 83.19 610 ILE A N 1
ATOM 4863 C CA . ILE A 1 610 ? 1.597 -2.633 -12.317 1.00 83.19 610 ILE A CA 1
ATOM 4864 C C . ILE A 1 610 ? 0.244 -2.256 -12.927 1.00 83.19 610 ILE A C 1
ATOM 4866 O O . ILE A 1 610 ? 0.160 -2.058 -14.134 1.00 83.19 610 ILE A O 1
ATOM 4870 N N . ILE A 1 611 ? -0.790 -2.088 -12.099 1.00 82.56 611 ILE A N 1
ATOM 4871 C CA . ILE A 1 611 ? -2.111 -1.634 -12.557 1.00 82.56 611 ILE A CA 1
ATOM 4872 C C . ILE A 1 611 ? -1.996 -0.285 -13.278 1.00 82.56 611 ILE A C 1
ATOM 4874 O O . ILE A 1 611 ? -2.572 -0.122 -14.349 1.00 82.56 611 ILE A O 1
ATOM 4878 N N . SER A 1 612 ? -1.143 0.617 -12.771 1.00 81.50 612 SER A N 1
ATOM 4879 C CA . SER A 1 612 ? -0.920 1.972 -13.310 1.00 81.50 612 SER A CA 1
ATOM 4880 C C . SER A 1 612 ? -0.346 2.040 -14.725 1.00 81.50 612 SER A C 1
ATOM 4882 O O . SER A 1 612 ? -0.077 3.139 -15.220 1.00 81.50 612 SER A O 1
ATOM 4884 N N . VAL A 1 613 ? -0.019 0.886 -15.306 1.00 85.94 613 VAL A N 1
ATOM 4885 C CA . VAL A 1 613 ? 0.633 0.770 -16.609 1.00 85.94 613 VAL A CA 1
ATOM 4886 C C . VAL A 1 613 ? 0.002 -0.293 -17.513 1.00 85.94 613 VAL A C 1
ATOM 4888 O O . VAL A 1 613 ? 0.541 -0.544 -18.590 1.00 85.94 613 VAL A O 1
ATOM 4891 N N . LEU A 1 614 ? -1.123 -0.904 -17.114 1.00 87.19 614 LEU A N 1
ATOM 4892 C CA . LEU A 1 614 ? -1.847 -1.887 -17.942 1.00 87.19 614 LEU A CA 1
ATOM 4893 C C . LEU A 1 614 ? -2.381 -1.277 -19.247 1.00 87.19 614 LEU A C 1
ATOM 4895 O O . LEU A 1 614 ? -2.578 -1.983 -20.230 1.00 87.19 614 LEU A O 1
ATOM 4899 N N . ASP A 1 615 ? -2.599 0.032 -19.264 1.00 84.44 615 ASP A N 1
ATOM 4900 C CA . ASP A 1 615 ? -3.051 0.807 -20.413 1.00 84.44 615 ASP A CA 1
ATOM 4901 C C . ASP A 1 615 ? -1.927 1.373 -21.282 1.00 84.44 615 ASP A C 1
ATOM 4903 O O . ASP A 1 615 ? -2.164 1.660 -22.456 1.00 84.44 615 ASP A O 1
ATOM 4907 N N . VAL A 1 616 ? -0.720 1.539 -20.733 1.00 82.00 616 VAL A N 1
ATOM 4908 C CA . VAL A 1 616 ? 0.371 2.254 -21.416 1.00 82.00 616 VAL A CA 1
ATOM 4909 C C . VAL A 1 616 ? 1.457 1.351 -21.994 1.00 82.00 616 VAL A C 1
ATOM 4911 O O . VAL A 1 616 ? 2.262 1.856 -22.779 1.00 82.00 616 VAL A O 1
ATOM 4914 N N . GLY A 1 617 ? 1.516 0.059 -21.653 1.00 87.88 617 GLY A N 1
ATOM 4915 C CA . GLY A 1 617 ? 2.585 -0.809 -22.149 1.00 87.88 617 GLY A CA 1
ATOM 4916 C C . GLY A 1 617 ? 2.420 -2.305 -21.887 1.00 87.88 617 GLY A C 1
ATOM 4917 O O . GLY A 1 617 ? 1.489 -2.764 -21.236 1.00 87.88 617 GLY A O 1
ATOM 4918 N N . ILE A 1 618 ? 3.381 -3.068 -22.406 1.00 93.25 618 ILE A N 1
ATOM 4919 C CA . ILE A 1 618 ? 3.496 -4.519 -22.235 1.00 93.25 618 ILE A CA 1
ATOM 4920 C C . ILE A 1 618 ? 4.330 -4.795 -20.990 1.00 93.25 618 ILE A C 1
ATOM 4922 O O . ILE A 1 618 ? 5.502 -4.417 -20.910 1.00 93.25 618 ILE A O 1
ATOM 4926 N N . ILE A 1 619 ? 3.723 -5.455 -20.012 1.00 91.44 619 ILE A N 1
ATOM 4927 C CA . ILE A 1 619 ? 4.290 -5.582 -18.672 1.00 91.44 619 ILE A CA 1
ATOM 4928 C C . ILE A 1 619 ? 4.914 -6.952 -18.480 1.00 91.44 619 ILE A C 1
ATOM 4930 O O . ILE A 1 619 ? 4.240 -7.962 -18.627 1.00 91.44 619 ILE A O 1
ATOM 4934 N N . TYR A 1 620 ? 6.157 -6.970 -18.014 1.00 89.06 620 TYR A N 1
ATOM 4935 C CA . TYR A 1 620 ? 6.804 -8.141 -17.442 1.00 89.06 620 TYR A CA 1
ATOM 4936 C C . TYR A 1 620 ? 6.702 -8.094 -15.921 1.00 89.06 620 TYR A C 1
ATOM 4938 O O . TYR A 1 620 ? 7.064 -7.090 -15.295 1.00 89.06 620 TYR A O 1
ATOM 4946 N N . THR A 1 621 ? 6.234 -9.183 -15.315 1.00 82.75 621 THR A N 1
ATOM 4947 C CA . THR A 1 621 ? 6.118 -9.308 -13.861 1.00 82.75 621 THR A CA 1
ATOM 4948 C C . THR A 1 621 ? 6.343 -10.739 -13.382 1.00 82.75 621 THR A C 1
ATOM 4950 O O . THR A 1 621 ? 6.279 -11.688 -14.153 1.00 82.75 621 THR A O 1
ATOM 4953 N N . LYS A 1 622 ? 6.617 -10.897 -12.084 1.00 75.19 622 LYS A N 1
ATOM 4954 C CA . LYS A 1 622 ? 6.886 -12.200 -11.463 1.00 75.19 622 LYS A CA 1
ATOM 4955 C C . LYS A 1 622 ? 5.626 -13.061 -11.314 1.00 75.19 622 LYS A C 1
ATOM 4957 O O . LYS A 1 622 ? 5.708 -14.279 -11.412 1.00 75.19 622 LYS A O 1
ATOM 4962 N N . TRP A 1 623 ? 4.479 -12.434 -11.042 1.00 68.50 623 TRP A N 1
ATOM 4963 C CA . TRP A 1 623 ? 3.219 -13.118 -10.723 1.00 68.50 623 TRP A CA 1
ATOM 4964 C C . TRP A 1 623 ? 2.038 -12.487 -11.460 1.00 68.50 623 TRP A C 1
ATOM 4966 O O . TRP A 1 623 ? 1.970 -11.260 -11.536 1.00 68.50 623 TRP A O 1
ATOM 4976 N N . GLY A 1 624 ? 1.102 -13.325 -11.920 1.00 68.56 624 GLY A N 1
ATOM 4977 C CA . GLY A 1 624 ? -0.212 -12.927 -12.443 1.00 68.56 624 GLY A CA 1
ATOM 4978 C C . GLY A 1 624 ? -1.194 -12.458 -11.355 1.00 68.56 624 GLY A C 1
ATOM 4979 O O . GLY A 1 624 ? -0.822 -12.307 -10.192 1.00 68.56 624 GLY A O 1
ATOM 4980 N N . CYS A 1 625 ? -2.435 -12.170 -11.752 1.00 62.94 625 CYS A N 1
ATOM 4981 C CA . CYS A 1 625 ? -3.407 -11.331 -11.034 1.00 62.94 625 CYS A CA 1
ATOM 4982 C C . CYS A 1 625 ? -4.686 -12.058 -10.521 1.00 62.94 625 CYS A C 1
ATOM 4984 O O . CYS A 1 625 ? -4.962 -13.158 -10.987 1.00 62.94 625 CYS A O 1
ATOM 4986 N N . VAL A 1 626 ? -5.432 -11.418 -9.579 1.00 52.12 626 VAL A N 1
ATOM 4987 C CA . VAL A 1 626 ? -6.782 -11.686 -8.991 1.00 52.12 626 VAL A CA 1
ATOM 4988 C C . VAL A 1 626 ? -7.465 -12.967 -9.473 1.00 52.12 626 VAL A C 1
ATOM 4990 O O . VAL A 1 626 ? -8.329 -12.921 -10.329 1.00 52.12 626 VAL A O 1
ATOM 4993 N N . THR A 1 627 ? -7.182 -14.089 -8.811 1.00 51.81 627 THR A N 1
ATOM 4994 C CA . THR A 1 627 ? -7.853 -15.396 -8.988 1.00 51.81 627 THR A CA 1
ATOM 4995 C C . THR A 1 627 ? -7.244 -16.327 -10.035 1.00 51.81 627 THR A C 1
ATOM 4997 O O . THR A 1 627 ? -7.988 -16.968 -10.758 1.00 51.81 627 THR A O 1
ATOM 5000 N N . ASP A 1 628 ? -5.909 -16.468 -10.055 1.00 53.59 628 ASP A N 1
ATOM 5001 C CA . ASP A 1 628 ? -5.101 -17.509 -10.731 1.00 53.59 628 ASP A CA 1
ATOM 5002 C C . ASP A 1 628 ? -5.769 -18.171 -11.965 1.00 53.59 628 ASP A C 1
ATOM 5004 O O . ASP A 1 628 ? -5.396 -17.872 -13.090 1.00 53.59 628 ASP A O 1
ATOM 5008 N N . ASN A 1 629 ? -6.790 -19.014 -11.798 1.00 57.34 629 ASN A N 1
ATOM 5009 C CA . ASN A 1 629 ? -7.654 -19.572 -12.851 1.00 57.34 629 ASN A CA 1
ATOM 5010 C C . ASN A 1 629 ? -8.196 -18.599 -13.928 1.00 57.34 629 ASN A C 1
ATOM 5012 O O . ASN A 1 629 ? -8.393 -19.044 -15.054 1.00 57.34 629 ASN A O 1
ATOM 5016 N N . GLU A 1 630 ? -8.480 -17.325 -13.628 1.00 61.03 630 GLU A N 1
ATOM 5017 C CA . GLU A 1 630 ? -8.896 -16.334 -14.650 1.00 61.03 630 GLU A CA 1
ATOM 5018 C C . GLU A 1 630 ? -7.722 -15.894 -15.549 1.00 61.03 630 GLU A C 1
ATOM 5020 O O . GLU A 1 630 ? -7.911 -15.353 -16.642 1.00 61.03 630 GLU A O 1
ATOM 5025 N N . TYR A 1 631 ? -6.500 -16.142 -15.078 1.00 62.84 631 TYR A N 1
ATOM 5026 C CA . TYR A 1 631 ? -5.247 -15.676 -15.649 1.00 62.84 631 TYR A CA 1
ATOM 5027 C C . TYR A 1 631 ? -4.427 -16.802 -16.297 1.00 62.84 631 TYR A C 1
ATOM 5029 O O . TYR A 1 631 ? -3.668 -16.549 -17.229 1.00 62.84 631 TYR A O 1
ATOM 5037 N N . VAL A 1 632 ? -4.565 -18.043 -15.812 1.00 58.44 632 VAL A N 1
ATOM 5038 C CA . VAL A 1 632 ? -3.884 -19.247 -16.323 1.00 58.44 632 VAL A CA 1
ATOM 5039 C C . VAL A 1 632 ? -4.845 -20.193 -17.038 1.00 58.44 632 VAL A C 1
ATOM 5041 O O . VAL A 1 632 ? -6.053 -19.991 -17.070 1.00 58.44 632 VAL A O 1
ATOM 5044 N N . LYS A 1 633 ? -4.304 -21.266 -17.621 1.00 61.81 633 LYS A N 1
ATOM 5045 C CA . LYS A 1 633 ? -5.107 -22.343 -18.197 1.00 61.81 633 LYS A CA 1
ATOM 5046 C C . LYS A 1 633 ? -5.963 -23.043 -17.122 1.00 61.81 633 LYS A C 1
ATOM 5048 O O . LYS A 1 633 ? -5.429 -23.676 -16.210 1.00 61.81 633 LYS A O 1
ATOM 5053 N N . LYS A 1 634 ? -7.290 -22.966 -17.243 1.00 60.72 634 LYS A N 1
ATOM 5054 C CA . LYS A 1 634 ? -8.284 -23.634 -16.392 1.00 60.72 634 LYS A CA 1
ATOM 5055 C C . LYS A 1 634 ? -8.538 -25.053 -16.894 1.00 60.72 634 LYS A C 1
ATOM 5057 O O . LYS A 1 634 ? -8.717 -25.275 -18.087 1.00 60.72 634 LYS A O 1
ATOM 5062 N N . TYR A 1 635 ? -8.589 -26.020 -15.979 1.00 56.44 635 TYR A N 1
ATOM 5063 C CA . TYR A 1 635 ? -9.028 -27.373 -16.328 1.00 56.44 635 TYR A CA 1
ATOM 5064 C C . TYR A 1 635 ? -10.544 -27.392 -16.484 1.00 56.44 635 TYR A C 1
ATOM 5066 O O . TYR A 1 635 ? -11.266 -27.088 -15.535 1.00 56.44 635 TYR A O 1
ATOM 5074 N N . ASN A 1 636 ? -11.004 -27.749 -17.671 1.00 64.69 636 ASN A N 1
ATOM 5075 C CA . ASN A 1 636 ? -12.394 -28.034 -17.949 1.00 64.69 636 ASN A CA 1
ATOM 5076 C C . ASN A 1 636 ? -12.641 -29.516 -17.624 1.00 64.69 636 ASN A C 1
ATOM 5078 O O . ASN A 1 636 ? -12.161 -30.395 -18.341 1.00 64.69 636 ASN A O 1
ATOM 5082 N N . GLU A 1 637 ? -13.336 -29.792 -16.517 1.00 63.22 637 GLU A N 1
ATOM 5083 C CA . GLU A 1 637 ? -13.583 -31.166 -16.051 1.00 63.22 637 GLU A CA 1
ATOM 5084 C C . GLU A 1 637 ? -14.421 -31.982 -17.042 1.00 63.22 637 GLU A C 1
ATOM 5086 O O . GLU A 1 637 ? -14.160 -33.171 -17.228 1.00 63.22 637 GLU A O 1
ATOM 5091 N N . GLU A 1 638 ? -15.366 -31.337 -17.729 1.00 69.81 638 GLU A N 1
ATOM 5092 C CA . GLU A 1 638 ? -16.257 -31.976 -18.702 1.00 69.81 638 GLU A CA 1
ATOM 5093 C C . GLU A 1 638 ? -15.504 -32.381 -19.971 1.00 69.81 638 GLU A C 1
ATOM 5095 O O . GLU A 1 638 ? -15.633 -33.505 -20.457 1.00 69.81 638 GLU A O 1
ATOM 5100 N N . LYS A 1 639 ? -14.666 -31.477 -20.490 1.00 72.38 639 LYS A N 1
ATOM 5101 C CA . LYS A 1 639 ? -13.882 -31.710 -21.710 1.00 72.38 639 LYS A CA 1
ATOM 5102 C C . LYS A 1 639 ? -12.565 -32.439 -21.447 1.00 72.38 639 LYS A C 1
ATOM 5104 O O . LYS A 1 639 ? -11.926 -32.889 -22.393 1.00 72.38 639 LYS A O 1
ATOM 5109 N N . LYS A 1 640 ? -12.142 -32.549 -20.183 1.00 67.94 640 LYS A N 1
ATOM 5110 C CA . LYS A 1 640 ? -10.808 -33.024 -19.766 1.00 67.94 640 LYS A CA 1
ATOM 5111 C C . LYS A 1 640 ? -9.661 -32.288 -20.471 1.00 67.94 640 LYS A C 1
ATOM 5113 O O . LYS A 1 640 ? -8.594 -32.854 -20.702 1.00 67.94 640 LYS A O 1
ATOM 5118 N N . THR A 1 641 ? -9.874 -31.020 -20.812 1.00 65.75 641 THR A N 1
ATOM 5119 C CA . THR A 1 641 ? -8.900 -30.163 -21.496 1.00 65.75 641 THR A CA 1
ATOM 5120 C C . THR A 1 641 ? -8.587 -28.937 -20.664 1.00 65.75 641 THR A C 1
ATOM 5122 O O . THR A 1 641 ? -9.317 -28.577 -19.745 1.00 65.75 641 THR A O 1
ATOM 5125 N N . PHE A 1 642 ? -7.492 -28.271 -21.004 1.00 60.34 642 PHE A N 1
ATOM 5126 C CA . PHE A 1 642 ? -7.118 -27.008 -20.395 1.00 60.34 642 PHE A CA 1
ATOM 5127 C C . PHE A 1 642 ? -7.442 -25.860 -21.341 1.00 60.34 642 PHE A C 1
ATOM 5129 O O . PHE A 1 642 ? -6.925 -25.808 -22.454 1.00 60.34 642 PHE A O 1
ATOM 5136 N N . GLU A 1 643 ? -8.316 -24.968 -20.894 1.00 68.75 643 GLU A N 1
ATOM 5137 C CA . GLU A 1 643 ? -8.761 -23.782 -21.625 1.00 68.75 643 GLU A CA 1
ATOM 5138 C C . GLU A 1 643 ? -8.031 -22.558 -21.071 1.00 68.75 643 GLU A C 1
ATOM 5140 O O . GLU A 1 643 ? -7.800 -22.471 -19.868 1.00 68.75 643 GLU A O 1
ATOM 5145 N N . GLU A 1 644 ? -7.615 -21.626 -21.926 1.00 72.25 644 GLU A N 1
ATOM 5146 C CA . GLU A 1 644 ? -6.974 -20.391 -21.464 1.00 72.25 644 GLU A CA 1
ATOM 5147 C C . GLU A 1 644 ? -7.959 -19.552 -20.640 1.00 72.25 644 GLU A C 1
ATOM 5149 O O . GLU A 1 644 ? -9.118 -19.393 -21.023 1.00 72.25 644 GLU A O 1
ATOM 5154 N N . GLY A 1 645 ? -7.501 -19.026 -19.500 1.00 71.12 645 GLY A N 1
ATOM 5155 C CA . GLY A 1 645 ? -8.260 -18.052 -18.724 1.00 71.12 645 GLY A CA 1
ATOM 5156 C C . GLY A 1 645 ? -8.536 -16.789 -19.540 1.00 71.12 645 GLY A C 1
ATOM 5157 O O . GLY A 1 645 ? -7.777 -16.437 -20.446 1.00 71.12 645 GLY A O 1
ATOM 5158 N N . GLU A 1 646 ? -9.621 -16.094 -19.209 1.00 77.25 646 GLU A N 1
ATOM 5159 C CA . GLU A 1 646 ? -10.110 -14.929 -19.953 1.00 77.25 646 GLU A CA 1
ATOM 5160 C C . GLU A 1 646 ? -9.042 -13.842 -20.167 1.00 77.25 646 GLU A C 1
ATOM 5162 O O . GLU A 1 646 ? -8.971 -13.239 -21.241 1.00 77.25 646 GLU A O 1
ATOM 5167 N N . PHE A 1 647 ? -8.174 -13.628 -19.175 1.00 78.75 647 PHE A N 1
ATOM 5168 C CA . PHE A 1 647 ? -7.129 -12.600 -19.207 1.00 78.75 647 PHE A CA 1
ATOM 5169 C C . PHE A 1 647 ? -5.726 -13.173 -19.460 1.00 78.75 647 PHE A C 1
ATOM 5171 O O . PHE A 1 647 ? -4.723 -12.477 -19.269 1.00 78.75 647 PHE A O 1
ATOM 5178 N N . TYR A 1 648 ? -5.627 -14.431 -19.905 1.00 80.19 648 TYR A N 1
ATOM 5179 C CA . TYR A 1 648 ? -4.349 -15.087 -20.178 1.00 80.19 648 TYR A CA 1
ATOM 5180 C C . TYR A 1 648 ? -3.525 -14.299 -21.205 1.00 80.19 648 TYR A C 1
ATOM 5182 O O . TYR A 1 648 ? -3.950 -14.116 -22.345 1.00 80.19 648 TYR A O 1
ATOM 5190 N N . GLY A 1 649 ? -2.327 -13.850 -20.819 1.00 81.44 649 GLY A N 1
ATOM 5191 C CA . GLY A 1 649 ? -1.432 -13.061 -21.676 1.00 81.44 649 GLY A CA 1
ATOM 5192 C C . GLY A 1 649 ? -1.624 -11.541 -21.599 1.00 81.44 649 GLY A C 1
ATOM 5193 O O . GLY A 1 649 ? -1.073 -10.831 -22.435 1.00 81.44 649 GLY A O 1
ATOM 5194 N N . ALA A 1 650 ? -2.377 -11.032 -20.616 1.00 86.44 650 ALA A N 1
ATOM 5195 C CA . ALA A 1 650 ? -2.462 -9.595 -20.311 1.00 86.44 650 ALA A CA 1
ATOM 5196 C C . ALA A 1 650 ? -1.150 -9.003 -19.739 1.00 86.44 650 ALA A C 1
ATOM 5198 O O . ALA A 1 650 ? -0.927 -7.800 -19.786 1.00 86.44 650 ALA A O 1
ATOM 5199 N N . VAL A 1 651 ? -0.284 -9.843 -19.173 1.00 86.38 651 VAL A N 1
ATOM 5200 C CA . VAL A 1 651 ? 1.059 -9.544 -18.662 1.00 86.38 651 VAL A CA 1
ATOM 5201 C C . VAL A 1 651 ? 1.964 -10.749 -18.939 1.00 86.38 651 VAL A C 1
ATOM 5203 O O . VAL A 1 651 ? 1.505 -11.884 -19.064 1.00 86.38 651 VAL A O 1
ATOM 5206 N N . GLU A 1 652 ? 3.264 -10.504 -19.027 1.00 85.75 652 GLU A N 1
ATOM 5207 C CA . GLU A 1 652 ? 4.286 -11.497 -19.334 1.00 85.75 652 GLU A CA 1
ATOM 5208 C C . GLU A 1 652 ? 4.949 -12.023 -18.062 1.00 85.75 652 GLU A C 1
ATOM 5210 O O . GLU A 1 652 ? 5.495 -11.259 -17.262 1.00 85.75 652 GLU A O 1
ATOM 5215 N N . LEU A 1 653 ? 4.933 -13.348 -17.902 1.00 75.94 653 LEU A N 1
ATOM 5216 C CA . LEU A 1 653 ? 5.461 -14.051 -16.726 1.00 75.94 653 LEU A CA 1
ATOM 5217 C C . LEU A 1 653 ? 6.799 -14.773 -16.988 1.00 75.94 653 LEU A C 1
ATOM 5219 O O . LEU A 1 653 ? 7.288 -15.493 -16.121 1.00 75.94 653 LEU A O 1
ATOM 5223 N N . GLY A 1 654 ? 7.391 -14.608 -18.177 1.00 69.44 654 GLY A N 1
ATOM 5224 C CA . GLY A 1 654 ? 8.612 -15.313 -18.584 1.00 69.44 654 GLY A CA 1
ATOM 5225 C C . GLY A 1 654 ? 8.394 -16.781 -18.979 1.00 69.44 654 GLY A C 1
ATOM 5226 O O . GLY A 1 654 ? 7.262 -17.238 -19.127 1.00 69.44 654 GLY A O 1
ATOM 5227 N N . THR A 1 655 ? 9.486 -17.529 -19.181 1.00 57.91 655 THR A N 1
ATOM 5228 C CA . THR A 1 655 ? 9.451 -18.961 -19.546 1.00 57.91 655 THR A CA 1
ATOM 5229 C C . THR A 1 655 ? 9.294 -19.869 -18.328 1.00 57.91 655 THR A C 1
ATOM 5231 O O . THR A 1 655 ? 8.615 -20.893 -18.398 1.00 57.91 655 THR A O 1
ATOM 5234 N N . GLN A 1 656 ? 9.848 -19.468 -17.181 1.00 52.50 656 GLN A N 1
ATOM 5235 C CA . GLN A 1 656 ? 9.592 -20.087 -15.881 1.00 52.50 656 GLN A CA 1
ATOM 5236 C C . GLN A 1 656 ? 8.429 -19.380 -15.199 1.00 52.50 656 GLN A C 1
ATOM 5238 O O . GLN A 1 656 ? 8.589 -18.672 -14.206 1.00 52.50 656 GLN A O 1
ATOM 5243 N N . LYS A 1 657 ? 7.236 -19.558 -15.758 1.00 52.06 657 LYS A N 1
ATOM 5244 C CA . LYS A 1 657 ? 6.019 -19.016 -15.166 1.00 52.06 657 LYS A CA 1
ATOM 5245 C C . LYS A 1 657 ? 5.801 -19.706 -13.822 1.00 52.06 657 LYS A C 1
ATOM 5247 O O . LYS A 1 657 ? 5.383 -20.865 -13.757 1.00 52.06 657 LYS A O 1
ATOM 5252 N N . TYR A 1 658 ? 6.118 -19.015 -12.736 1.00 44.84 658 TYR A N 1
ATOM 5253 C CA . TYR A 1 658 ? 5.806 -19.470 -11.388 1.00 44.84 658 TYR A CA 1
ATOM 5254 C C . TYR A 1 658 ? 4.272 -19.528 -11.249 1.00 44.84 658 TYR A C 1
ATOM 5256 O O . TYR A 1 658 ? 3.621 -18.531 -10.959 1.00 44.84 658 TYR A O 1
ATOM 5264 N N . GLY A 1 659 ? 3.692 -20.696 -11.547 1.00 43.78 659 GLY A N 1
ATOM 5265 C CA . GLY A 1 659 ? 2.242 -20.904 -11.653 1.00 43.78 659 GLY A CA 1
ATOM 5266 C C . GLY A 1 659 ? 1.791 -21.810 -12.811 1.00 43.78 659 GLY A C 1
ATOM 5267 O O . GLY A 1 659 ? 0.758 -22.458 -12.671 1.00 43.78 659 GLY A O 1
ATOM 5268 N N . ASP A 1 660 ? 2.566 -21.955 -13.901 1.00 37.56 660 ASP A N 1
ATOM 5269 C CA . ASP A 1 660 ? 2.161 -22.795 -15.058 1.00 37.56 660 ASP A CA 1
ATOM 5270 C C . ASP A 1 660 ? 2.564 -24.272 -14.941 1.00 37.56 660 ASP A C 1
ATOM 5272 O O . ASP A 1 660 ? 2.237 -25.067 -15.819 1.00 37.56 660 ASP A O 1
ATOM 5276 N N . ASN A 1 661 ? 3.199 -24.703 -13.848 1.00 40.44 661 ASN A N 1
ATOM 5277 C CA . ASN A 1 661 ? 3.465 -26.130 -13.606 1.00 40.44 661 ASN A CA 1
ATOM 5278 C C . ASN A 1 661 ? 2.193 -26.903 -13.187 1.00 40.44 661 ASN A C 1
ATOM 5280 O O . ASN A 1 661 ? 2.246 -27.800 -12.348 1.00 40.44 661 ASN A O 1
ATOM 5284 N N . TRP A 1 662 ? 1.033 -26.571 -13.758 1.00 38.78 662 TRP A N 1
ATOM 5285 C CA . TRP A 1 662 ? -0.231 -27.256 -13.496 1.00 38.78 662 TRP A CA 1
ATOM 5286 C C . TRP A 1 662 ? -0.321 -28.603 -14.227 1.00 38.78 662 TRP A C 1
ATOM 5288 O O . TRP A 1 662 ? -1.058 -29.475 -13.776 1.00 38.78 662 TRP A O 1
ATOM 5298 N N . GLU A 1 663 ? 0.447 -28.837 -15.301 1.00 39.47 663 GLU A N 1
ATOM 5299 C CA . GLU A 1 663 ? 0.537 -30.169 -15.937 1.00 39.47 663 GLU A CA 1
ATOM 5300 C C . GLU A 1 663 ? 1.148 -31.215 -14.983 1.00 39.47 663 GLU A C 1
ATOM 5302 O O . GLU A 1 663 ? 0.914 -32.410 -15.132 1.00 39.47 663 GLU A O 1
ATOM 5307 N N . LYS A 1 664 ? 1.831 -30.765 -13.919 1.00 40.41 664 LYS A N 1
ATOM 5308 C CA . LYS A 1 664 ? 2.246 -31.578 -12.764 1.00 40.41 664 LYS A CA 1
ATOM 5309 C C . LYS A 1 664 ? 1.218 -31.556 -11.619 1.00 40.41 664 LYS A C 1
ATOM 5311 O O . LYS A 1 664 ? 1.582 -31.594 -10.444 1.00 40.41 664 LYS A O 1
ATOM 5316 N N . LYS A 1 665 ? -0.079 -31.466 -11.924 1.00 37.38 665 LYS A N 1
ATOM 5317 C CA . LYS A 1 665 ? -1.157 -31.565 -10.929 1.00 37.38 665 LYS A CA 1
ATOM 5318 C C . LYS A 1 665 ? -1.100 -32.920 -10.225 1.00 37.38 665 LYS A C 1
ATOM 5320 O O . LYS A 1 665 ? -1.442 -33.934 -10.818 1.00 37.38 665 LYS A O 1
ATOM 5325 N N . LEU A 1 666 ? -0.734 -32.902 -8.945 1.00 31.05 666 LEU A N 1
ATOM 5326 C CA . LEU A 1 666 ? -1.452 -33.620 -7.876 1.00 31.05 666 LEU A CA 1
ATOM 5327 C C . LEU A 1 666 ? -0.906 -33.314 -6.482 1.00 31.05 666 LEU A C 1
ATOM 5329 O O . LEU A 1 666 ? -1.582 -33.571 -5.492 1.00 31.05 666 LEU A O 1
ATOM 5333 N N . LEU A 1 667 ? 0.263 -32.694 -6.385 1.00 32.38 667 LEU A N 1
ATOM 5334 C CA . LEU A 1 667 ? 0.776 -32.178 -5.131 1.00 32.38 667 LEU A CA 1
ATOM 5335 C C . LEU A 1 667 ? 1.273 -30.764 -5.402 1.00 32.38 667 LEU A C 1
ATOM 5337 O O . LEU A 1 667 ? 2.360 -30.559 -5.927 1.00 32.38 667 LEU A O 1
ATOM 5341 N N . TRP A 1 668 ? 0.498 -29.770 -4.971 1.00 33.34 668 TRP A N 1
ATOM 5342 C CA . TRP A 1 668 ? 1.160 -28.716 -4.214 1.00 33.34 668 TRP A CA 1
ATOM 5343 C C . TRP A 1 668 ? 1.818 -29.486 -3.073 1.00 33.34 668 TRP A C 1
ATOM 5345 O O . TRP A 1 668 ? 1.095 -29.913 -2.174 1.00 33.34 668 TRP A O 1
ATOM 5355 N N . ASP A 1 669 ? 3.094 -29.871 -3.202 1.00 36.47 669 ASP A N 1
ATOM 5356 C CA . ASP A 1 669 ? 3.722 -30.646 -2.142 1.00 36.47 669 ASP A CA 1
ATOM 5357 C C . ASP A 1 669 ? 3.634 -29.749 -0.909 1.00 36.47 669 ASP A C 1
ATOM 5359 O O . ASP A 1 669 ? 4.198 -28.656 -0.906 1.00 36.47 669 ASP A O 1
ATOM 5363 N N . PRO A 1 670 ? 2.901 -30.143 0.145 1.00 37.66 670 PRO A N 1
ATOM 5364 C CA . PRO A 1 670 ? 2.840 -29.340 1.354 1.00 37.66 670 PRO A CA 1
ATOM 5365 C C . PRO A 1 670 ? 4.243 -29.138 1.952 1.00 37.66 670 PRO A C 1
ATOM 5367 O O . PRO A 1 670 ? 4.430 -28.283 2.819 1.00 37.66 670 PRO A O 1
ATOM 5370 N N . LYS A 1 671 ? 5.239 -29.936 1.531 1.00 35.47 671 LYS A N 1
ATOM 5371 C CA . LYS A 1 671 ? 6.666 -29.778 1.830 1.00 35.47 671 LYS A CA 1
ATOM 5372 C C . LYS A 1 671 ? 7.378 -28.836 0.856 1.00 35.47 671 LYS A C 1
ATOM 5374 O O . LYS A 1 671 ? 8.146 -28.023 1.355 1.00 35.47 671 LYS A O 1
ATOM 5379 N N . GLU A 1 672 ? 7.038 -28.819 -0.436 1.00 33.91 672 GLU A N 1
ATOM 5380 C CA . GLU A 1 672 ? 7.293 -27.683 -1.346 1.00 33.91 672 GLU A CA 1
ATOM 5381 C C . GLU A 1 672 ? 6.277 -26.555 -1.115 1.00 33.91 672 GLU A C 1
ATOM 5383 O O . GLU A 1 672 ? 5.835 -25.870 -2.044 1.00 33.91 672 GLU A O 1
ATOM 5388 N N . CYS A 1 673 ? 5.957 -26.281 0.162 1.00 33.97 673 CYS A N 1
ATOM 5389 C CA . CYS A 1 673 ? 5.738 -24.900 0.538 1.00 33.97 673 CYS A CA 1
ATOM 5390 C C . CYS A 1 673 ? 6.876 -24.160 -0.146 1.00 33.97 673 CYS A C 1
ATOM 5392 O O . CYS A 1 673 ? 8.037 -24.334 0.226 1.00 33.97 673 CYS A O 1
ATOM 5394 N N . ILE A 1 674 ? 6.551 -23.336 -1.134 1.00 35.44 674 ILE A N 1
ATOM 5395 C CA . ILE A 1 674 ? 7.390 -22.203 -1.425 1.00 35.44 674 ILE A CA 1
ATOM 5396 C C . ILE A 1 674 ? 7.268 -21.391 -0.127 1.00 35.44 674 ILE A C 1
ATOM 5398 O O . ILE A 1 674 ? 6.502 -20.433 -0.024 1.00 35.44 674 ILE A O 1
ATOM 5402 N N . GLU A 1 675 ? 8.053 -21.774 0.888 1.00 36.66 675 GLU A N 1
ATOM 5403 C CA . GLU A 1 675 ? 8.978 -20.866 1.522 1.00 36.66 675 GLU A CA 1
ATOM 5404 C C . GLU A 1 675 ? 9.682 -20.171 0.358 1.00 36.66 675 GLU A C 1
ATOM 5406 O O . GLU A 1 675 ? 10.829 -20.441 0.039 1.00 36.66 675 GLU A O 1
ATOM 5411 N N . SER A 1 676 ? 8.954 -19.288 -0.343 1.00 36.22 676 SER A N 1
ATOM 5412 C CA . SER A 1 676 ? 9.547 -18.133 -0.970 1.00 36.22 676 SER A CA 1
ATOM 5413 C C . SER A 1 676 ? 10.289 -17.605 0.227 1.00 36.22 676 SER A C 1
ATOM 5415 O O . SER A 1 676 ? 9.618 -17.281 1.223 1.00 36.22 676 SER A O 1
ATOM 5417 N N . PRO A 1 677 ? 11.632 -17.673 0.232 1.00 36.25 677 PRO A N 1
ATOM 5418 C CA . PRO A 1 677 ? 12.356 -17.047 1.304 1.00 36.25 677 PRO A CA 1
ATOM 5419 C C . PRO A 1 677 ? 11.755 -15.653 1.309 1.00 36.25 677 PRO A C 1
ATOM 5421 O O . PRO A 1 677 ? 11.751 -14.976 0.290 1.00 36.25 677 PRO A O 1
ATOM 5424 N N . TYR A 1 678 ? 11.094 -15.255 2.396 1.00 43.66 678 TYR A N 1
ATOM 5425 C CA . TYR A 1 678 ? 10.343 -13.993 2.444 1.00 43.66 678 TYR A CA 1
ATOM 5426 C C . TYR A 1 678 ? 11.255 -12.763 2.233 1.00 43.66 678 TYR A C 1
ATOM 5428 O O . TYR A 1 678 ? 10.838 -11.611 2.341 1.00 43.66 678 TYR A O 1
ATOM 5436 N N . LYS A 1 679 ? 12.538 -13.036 1.987 1.00 44.84 679 LYS A N 1
ATOM 5437 C CA . LYS A 1 679 ? 13.574 -12.175 1.476 1.00 44.84 679 LYS A CA 1
ATOM 5438 C C . LYS A 1 679 ? 13.329 -11.924 -0.006 1.00 44.84 679 LYS A C 1
ATOM 5440 O O . LYS A 1 679 ? 13.298 -12.832 -0.819 1.00 44.84 679 LYS A O 1
ATOM 5445 N N . ARG A 1 680 ? 13.248 -10.643 -0.328 1.00 52.69 680 ARG A N 1
ATOM 5446 C CA . ARG A 1 680 ? 13.317 -10.128 -1.691 1.00 52.69 680 ARG A CA 1
ATOM 5447 C C . ARG A 1 680 ? 14.579 -10.668 -2.358 1.00 52.69 680 ARG A C 1
ATOM 5449 O O . ARG A 1 680 ? 15.678 -10.323 -1.919 1.00 52.69 680 ARG A O 1
ATOM 5456 N N . GLU A 1 681 ? 14.423 -11.493 -3.383 1.00 55.53 681 GLU A N 1
ATOM 5457 C CA . GLU A 1 681 ? 15.554 -12.014 -4.148 1.00 55.53 681 GLU A CA 1
ATOM 5458 C C . GLU A 1 681 ? 15.690 -11.247 -5.468 1.00 55.53 681 GLU A C 1
ATOM 5460 O O . GLU A 1 681 ? 14.691 -11.060 -6.167 1.00 55.53 681 GLU A O 1
ATOM 5465 N N . PRO A 1 682 ? 16.895 -10.758 -5.806 1.00 61.38 682 PRO A N 1
ATOM 5466 C CA . PRO A 1 682 ? 17.160 -10.207 -7.127 1.00 61.38 682 PRO A CA 1
ATOM 5467 C C . PRO A 1 682 ? 17.171 -11.327 -8.178 1.00 61.38 682 PRO A C 1
ATOM 5469 O O . PRO A 1 682 ? 17.579 -12.449 -7.882 1.00 61.38 682 PRO A O 1
ATOM 5472 N N . ASN A 1 683 ? 16.815 -10.997 -9.421 1.00 64.50 683 ASN A N 1
ATOM 5473 C CA . ASN A 1 683 ? 16.762 -11.919 -10.564 1.00 64.50 683 ASN A CA 1
ATOM 5474 C C . ASN A 1 683 ? 15.704 -13.017 -10.410 1.00 64.50 683 ASN A C 1
ATOM 5476 O O . ASN A 1 683 ? 15.969 -14.192 -10.657 1.00 64.50 683 ASN A O 1
ATOM 5480 N N . ALA A 1 684 ? 14.493 -12.626 -10.007 1.00 62.88 684 ALA A N 1
ATOM 5481 C CA . ALA A 1 684 ? 13.388 -13.570 -9.836 1.00 62.88 684 ALA A CA 1
ATOM 5482 C C . ALA A 1 684 ? 12.911 -14.203 -11.159 1.00 62.88 684 ALA A C 1
ATOM 5484 O O . ALA A 1 684 ? 12.320 -15.279 -11.142 1.00 62.88 684 ALA A O 1
ATOM 5485 N N . LEU A 1 685 ? 13.176 -13.537 -12.284 1.00 68.00 685 LEU A N 1
ATOM 5486 C CA . LEU A 1 685 ? 13.135 -14.098 -13.635 1.00 68.00 685 LEU A CA 1
ATOM 5487 C C . LEU A 1 685 ? 14.533 -14.002 -14.239 1.00 68.00 685 LEU A C 1
ATOM 5489 O O . LEU A 1 685 ? 15.308 -13.122 -13.857 1.00 68.00 685 LEU A O 1
ATOM 5493 N N . ASN A 1 686 ? 14.846 -14.852 -15.219 1.00 82.81 686 ASN A N 1
ATOM 5494 C CA . ASN A 1 686 ? 16.081 -14.713 -15.976 1.00 82.81 686 ASN A CA 1
ATOM 5495 C C . ASN A 1 686 ? 15.971 -13.467 -16.877 1.00 82.81 686 ASN A C 1
ATOM 5497 O O . ASN A 1 686 ? 15.260 -13.515 -17.884 1.00 82.81 686 ASN A O 1
ATOM 5501 N N . PRO A 1 687 ? 16.686 -12.360 -16.594 1.00 87.25 687 PRO A N 1
ATOM 5502 C CA . PRO A 1 687 ? 16.427 -11.089 -17.277 1.00 87.25 687 PRO A CA 1
ATOM 5503 C C . PRO A 1 687 ? 16.710 -11.156 -18.781 1.00 87.25 687 PRO A C 1
ATOM 5505 O O . PRO A 1 687 ? 16.122 -10.427 -19.577 1.00 87.25 687 PRO A O 1
ATOM 5508 N N . ILE A 1 688 ? 17.615 -12.048 -19.184 1.00 89.25 688 ILE A N 1
ATOM 5509 C CA . ILE A 1 688 ? 18.020 -12.206 -20.576 1.00 89.25 688 ILE A CA 1
ATOM 5510 C C . ILE A 1 688 ? 17.019 -13.092 -21.317 1.00 89.25 688 ILE A C 1
ATOM 5512 O O . ILE A 1 688 ? 16.482 -12.682 -22.344 1.00 89.25 688 ILE A O 1
ATOM 5516 N N . ASN A 1 689 ? 16.768 -14.297 -20.804 1.00 84.31 689 ASN A N 1
ATOM 5517 C CA . ASN A 1 689 ? 15.953 -15.288 -21.506 1.00 84.31 689 ASN A CA 1
ATOM 5518 C C . ASN A 1 689 ? 14.459 -14.970 -21.429 1.00 84.31 689 ASN A C 1
ATOM 5520 O O . ASN A 1 689 ? 13.768 -15.082 -22.436 1.00 84.31 689 ASN A O 1
ATOM 5524 N N . ASP A 1 690 ? 13.975 -14.542 -20.264 1.00 82.88 690 ASP A N 1
ATOM 5525 C CA . ASP A 1 690 ? 12.543 -14.362 -20.024 1.00 82.88 690 ASP A CA 1
ATOM 5526 C C . ASP A 1 690 ? 12.028 -12.993 -20.467 1.00 82.88 690 ASP A C 1
ATOM 5528 O O . ASP A 1 690 ? 10.855 -12.865 -20.809 1.00 82.88 690 ASP A O 1
ATOM 5532 N N . ILE A 1 691 ? 12.891 -11.972 -20.459 1.00 88.81 691 ILE A N 1
ATOM 5533 C CA . ILE A 1 691 ? 12.494 -10.583 -20.717 1.00 88.81 691 ILE A CA 1
ATOM 5534 C C . ILE A 1 691 ? 13.117 -10.086 -22.020 1.00 88.81 691 ILE A C 1
ATOM 5536 O O . ILE A 1 691 ? 12.398 -9.864 -22.989 1.00 88.81 691 ILE A O 1
ATOM 5540 N N . LEU A 1 692 ? 14.447 -9.940 -22.092 1.00 91.75 692 LEU A N 1
ATOM 5541 C CA . LEU A 1 692 ? 15.091 -9.337 -23.266 1.00 91.75 692 LEU A CA 1
ATOM 5542 C C . LEU A 1 692 ? 14.842 -10.134 -24.556 1.00 91.75 692 LEU A C 1
ATOM 5544 O O . LEU A 1 692 ? 14.459 -9.547 -25.564 1.00 91.75 692 LEU A O 1
ATOM 5548 N N . ASN A 1 693 ? 15.043 -11.454 -24.549 1.00 90.12 693 ASN A N 1
ATOM 5549 C CA . ASN A 1 693 ? 14.814 -12.270 -25.745 1.00 90.12 693 ASN A CA 1
ATOM 5550 C C . ASN A 1 693 ? 13.327 -12.277 -26.146 1.00 90.12 693 ASN A C 1
ATOM 5552 O O . ASN A 1 693 ? 13.031 -12.138 -27.329 1.00 90.12 693 ASN A O 1
ATOM 5556 N N . SER A 1 694 ? 12.409 -12.331 -25.173 1.00 90.88 694 SER A N 1
ATOM 5557 C CA . SER A 1 694 ? 10.962 -12.213 -25.412 1.00 90.88 694 SER A CA 1
ATOM 5558 C C . SER A 1 694 ? 10.605 -10.894 -26.108 1.00 90.88 694 SER A C 1
ATOM 5560 O O . SER A 1 694 ? 9.882 -10.898 -27.102 1.00 90.88 694 SER A O 1
ATOM 5562 N N . ILE A 1 695 ? 11.168 -9.771 -25.647 1.00 92.44 695 ILE A N 1
ATOM 5563 C CA . ILE A 1 695 ? 10.991 -8.453 -26.276 1.00 92.44 695 ILE A CA 1
ATOM 5564 C C . ILE A 1 695 ? 11.493 -8.465 -27.724 1.00 92.44 695 ILE A C 1
ATOM 5566 O O . ILE A 1 695 ? 10.789 -8.018 -28.625 1.00 92.44 695 ILE A O 1
ATOM 5570 N N . LEU A 1 696 ? 12.694 -8.995 -27.971 1.00 91.50 696 LEU A N 1
ATOM 5571 C CA . LEU A 1 696 ? 13.275 -9.032 -29.318 1.00 91.50 696 LEU A CA 1
ATOM 5572 C C . LEU A 1 696 ? 12.459 -9.906 -30.285 1.00 91.50 696 LEU A C 1
ATOM 5574 O O . LEU A 1 696 ? 12.303 -9.554 -31.453 1.00 91.50 696 LEU A O 1
ATOM 5578 N N . GLU A 1 697 ? 11.925 -11.032 -29.813 1.00 90.81 697 GLU A N 1
ATOM 5579 C CA . GLU A 1 697 ? 11.038 -11.897 -30.600 1.00 90.81 697 GLU A CA 1
ATOM 5580 C C . GLU A 1 697 ? 9.692 -11.231 -30.895 1.00 90.81 697 GLU A C 1
ATOM 5582 O O . GLU A 1 697 ? 9.179 -11.345 -32.005 1.00 90.81 697 GLU A O 1
ATOM 5587 N N . ARG A 1 698 ? 9.134 -10.505 -29.924 1.00 92.06 698 ARG A N 1
ATOM 5588 C CA . ARG A 1 698 ? 7.887 -9.747 -30.072 1.00 92.06 698 ARG A CA 1
ATOM 5589 C C . ARG A 1 698 ? 8.003 -8.593 -31.059 1.00 92.06 698 ARG A C 1
ATOM 5591 O O . ARG A 1 698 ? 7.104 -8.401 -31.871 1.00 92.06 698 ARG A O 1
ATOM 5598 N N . GLU A 1 699 ? 9.108 -7.849 -31.024 1.00 92.94 699 GLU A N 1
ATOM 5599 C CA . GLU A 1 699 ? 9.374 -6.809 -32.026 1.00 92.94 699 GLU A CA 1
ATOM 5600 C C . GLU A 1 699 ? 9.506 -7.411 -33.427 1.00 92.94 699 GLU A C 1
ATOM 5602 O O . GLU A 1 699 ? 8.976 -6.848 -34.383 1.00 92.94 699 GLU A O 1
ATOM 5607 N N . ARG A 1 700 ? 10.160 -8.574 -33.556 1.00 90.81 700 ARG A N 1
ATOM 5608 C CA . ARG A 1 700 ? 10.248 -9.286 -34.835 1.00 90.81 700 ARG A CA 1
ATOM 5609 C C . ARG A 1 700 ? 8.868 -9.700 -35.343 1.00 90.81 700 ARG A C 1
ATOM 5611 O O . ARG A 1 700 ? 8.535 -9.362 -36.471 1.00 90.81 700 ARG A O 1
ATOM 5618 N N . ASP A 1 701 ? 8.067 -10.356 -34.505 1.00 92.88 701 ASP A N 1
ATOM 5619 C CA . ASP A 1 701 ? 6.692 -10.747 -34.837 1.00 92.88 701 ASP A CA 1
ATOM 5620 C C . ASP A 1 701 ? 5.872 -9.532 -35.296 1.00 92.88 701 ASP A C 1
ATOM 5622 O O . ASP A 1 701 ? 5.296 -9.540 -36.378 1.00 92.88 701 ASP A O 1
ATOM 5626 N N . GLN A 1 702 ? 5.909 -8.427 -34.547 1.00 92.56 702 GLN A N 1
ATOM 5627 C CA . GLN A 1 702 ? 5.210 -7.194 -34.919 1.00 92.56 702 GLN A CA 1
ATOM 5628 C C . GLN A 1 702 ? 5.663 -6.619 -36.275 1.00 92.56 702 GLN A C 1
ATOM 5630 O O . GLN A 1 702 ? 4.845 -6.028 -36.980 1.00 92.56 702 GLN A O 1
ATOM 5635 N N . HIS A 1 703 ? 6.941 -6.755 -36.635 1.00 90.19 703 HIS A N 1
ATOM 5636 C CA . HIS A 1 703 ? 7.461 -6.314 -37.932 1.00 90.19 703 HIS A CA 1
ATOM 5637 C C . HIS A 1 703 ? 7.092 -7.252 -39.088 1.00 90.19 703 HIS A C 1
ATOM 5639 O O . HIS A 1 703 ? 6.939 -6.780 -40.212 1.00 90.19 703 HIS A O 1
ATOM 5645 N N . GLU A 1 704 ? 6.972 -8.554 -38.829 1.00 90.56 704 GLU A N 1
ATOM 5646 C CA . GLU A 1 704 ? 6.638 -9.571 -39.833 1.00 90.56 704 GLU A CA 1
ATOM 5647 C C . GLU A 1 704 ? 5.136 -9.593 -40.173 1.00 90.56 704 GLU A C 1
ATOM 5649 O O . GLU A 1 704 ? 4.764 -9.935 -41.298 1.00 90.56 704 GLU A O 1
ATOM 5654 N N . GLN A 1 705 ? 4.263 -9.191 -39.241 1.00 91.06 705 GLN A N 1
ATOM 5655 C CA . GLN A 1 705 ? 2.819 -9.140 -39.481 1.00 91.06 705 GLN A CA 1
ATOM 5656 C C . GLN A 1 705 ? 2.421 -7.964 -40.388 1.00 91.06 705 GLN A C 1
ATOM 5658 O O . GLN A 1 705 ? 2.677 -6.799 -40.086 1.00 91.06 705 GLN A O 1
ATOM 5663 N N . THR A 1 706 ? 1.708 -8.265 -41.479 1.00 88.44 706 THR A N 1
ATOM 5664 C CA . THR A 1 706 ? 1.109 -7.231 -42.347 1.00 88.44 706 THR A CA 1
ATOM 5665 C C . THR A 1 706 ? -0.062 -6.534 -41.651 1.00 88.44 706 THR A C 1
ATOM 5667 O O . THR A 1 706 ? -0.202 -5.315 -41.737 1.00 88.44 706 THR A O 1
ATOM 5670 N N . ASP A 1 707 ? -0.876 -7.300 -40.921 1.00 93.12 707 ASP A N 1
ATOM 5671 C CA . ASP A 1 707 ? -1.910 -6.776 -40.035 1.00 93.12 707 ASP A CA 1
ATOM 5672 C C . ASP A 1 707 ? -1.384 -6.732 -38.597 1.00 93.12 707 ASP A C 1
ATOM 5674 O O . ASP A 1 707 ? -1.203 -7.757 -37.935 1.00 93.12 707 ASP A O 1
ATOM 5678 N N . LYS A 1 708 ? -1.160 -5.515 -38.094 1.00 90.75 708 LYS A N 1
ATOM 5679 C CA . LYS A 1 708 ? -0.643 -5.294 -36.741 1.00 90.75 708 LYS A CA 1
ATOM 5680 C C . LYS A 1 708 ? -1.566 -5.828 -35.644 1.00 90.75 708 LYS A C 1
ATOM 5682 O O . LYS A 1 708 ? -1.066 -6.061 -34.547 1.00 90.75 708 LYS A O 1
ATOM 5687 N N . THR A 1 709 ? -2.857 -6.040 -35.909 1.00 92.94 709 THR A N 1
ATOM 5688 C CA . THR A 1 709 ? -3.803 -6.587 -34.920 1.00 92.94 709 THR A CA 1
ATOM 5689 C C . THR A 1 709 ? -3.531 -8.057 -34.583 1.00 92.94 709 THR A C 1
ATOM 5691 O O . THR A 1 709 ? -3.908 -8.539 -33.514 1.00 92.94 709 THR A O 1
ATOM 5694 N N . LEU A 1 710 ? -2.814 -8.763 -35.461 1.00 92.56 710 LEU A N 1
ATOM 5695 C CA . LEU A 1 710 ? -2.467 -10.171 -35.288 1.00 92.56 710 LEU A CA 1
ATOM 5696 C C . LEU A 1 710 ? -1.170 -10.383 -34.502 1.00 92.56 710 LEU A C 1
ATOM 5698 O O . LEU A 1 710 ? -0.899 -11.508 -34.085 1.00 92.56 710 LEU A O 1
ATOM 5702 N N . CYS A 1 711 ? -0.369 -9.335 -34.283 1.00 93.38 711 CYS A N 1
ATOM 5703 C CA . CYS A 1 711 ? 0.893 -9.491 -33.567 1.00 93.38 711 CYS A CA 1
ATOM 5704 C C . CYS A 1 711 ? 0.675 -9.704 -32.064 1.00 93.38 711 CYS A C 1
ATOM 5706 O O . CYS A 1 711 ? -0.275 -9.193 -31.457 1.00 93.38 711 CYS A O 1
ATOM 5708 N N . LYS A 1 712 ? 1.611 -10.415 -31.433 1.00 92.56 712 LYS A N 1
ATOM 5709 C CA . LYS A 1 712 ? 1.569 -10.738 -29.998 1.00 92.56 712 LYS A CA 1
ATOM 5710 C C . LYS A 1 712 ? 1.466 -9.489 -29.131 1.00 92.56 712 LYS A C 1
ATOM 5712 O O . LYS A 1 712 ? 0.767 -9.489 -28.123 1.00 92.56 712 LYS A O 1
ATOM 5717 N N . ASN A 1 713 ? 2.148 -8.416 -29.528 1.00 94.44 713 ASN A N 1
ATOM 5718 C CA . ASN A 1 713 ? 2.127 -7.149 -28.804 1.00 94.44 713 ASN A CA 1
ATOM 5719 C C . ASN A 1 713 ? 0.729 -6.535 -28.766 1.00 94.44 713 ASN A C 1
ATOM 5721 O O . ASN A 1 713 ? 0.274 -6.140 -27.696 1.00 94.44 713 ASN A O 1
ATOM 5725 N N . TYR A 1 714 ? 0.030 -6.502 -29.902 1.00 95.50 714 TYR A N 1
ATOM 5726 C CA . TYR A 1 714 ? -1.327 -5.969 -29.967 1.00 95.50 714 TYR A CA 1
ATOM 5727 C C . TYR A 1 714 ? -2.283 -6.788 -29.097 1.00 95.50 714 TYR A C 1
ATOM 5729 O O . TYR A 1 714 ? -2.998 -6.231 -28.267 1.00 95.50 714 TYR A O 1
ATOM 5737 N N . GLN A 1 715 ? -2.240 -8.117 -29.229 1.00 93.00 715 GLN A N 1
ATOM 5738 C CA . GLN A 1 715 ? -3.091 -9.025 -28.458 1.00 93.00 715 GLN A CA 1
ATOM 5739 C C . GLN A 1 715 ? -2.859 -8.895 -26.946 1.00 93.00 715 GLN A C 1
ATOM 5741 O O . GLN A 1 715 ? -3.822 -8.854 -26.179 1.00 93.00 715 GLN A O 1
ATOM 5746 N N . THR A 1 716 ? -1.598 -8.781 -26.512 1.00 92.31 716 THR A N 1
ATOM 5747 C CA . THR A 1 716 ? -1.255 -8.541 -25.104 1.00 92.31 716 THR A CA 1
ATOM 5748 C C . THR A 1 716 ? -1.834 -7.215 -24.609 1.00 92.31 716 THR A C 1
ATOM 5750 O O . THR A 1 716 ? -2.456 -7.194 -23.549 1.00 92.31 716 THR A O 1
ATOM 5753 N N . VAL A 1 717 ? -1.696 -6.123 -25.372 1.00 93.31 717 VAL A N 1
ATOM 5754 C CA . VAL A 1 717 ? -2.225 -4.807 -24.972 1.00 93.31 717 VAL A CA 1
ATOM 5755 C C . VAL A 1 717 ? -3.751 -4.819 -24.878 1.00 93.31 717 VAL A C 1
ATOM 5757 O O . VAL A 1 717 ? -4.295 -4.324 -23.895 1.00 93.31 717 VAL A O 1
ATOM 5760 N N . VAL A 1 718 ? -4.450 -5.437 -25.837 1.00 91.69 718 VAL A N 1
ATOM 5761 C CA . VAL A 1 718 ? -5.917 -5.577 -25.786 1.00 91.69 718 VAL A CA 1
ATOM 5762 C C . VAL A 1 718 ? -6.351 -6.303 -24.513 1.00 91.69 718 VAL A C 1
ATOM 5764 O O . VAL A 1 718 ? -7.239 -5.831 -23.806 1.00 91.69 718 VAL A O 1
ATOM 5767 N N . LYS A 1 719 ? -5.697 -7.419 -24.172 1.00 89.38 719 LYS A N 1
ATOM 5768 C CA . LYS A 1 719 ? -6.008 -8.176 -22.951 1.00 89.38 719 LYS A CA 1
ATOM 5769 C C . LYS A 1 719 ? -5.674 -7.397 -21.675 1.00 89.38 719 LYS A C 1
ATOM 5771 O O . LYS A 1 719 ? -6.440 -7.463 -20.717 1.00 89.38 719 LYS A O 1
ATOM 5776 N N . ALA A 1 720 ? -4.570 -6.650 -21.659 1.00 89.12 720 ALA A N 1
ATOM 5777 C CA . ALA A 1 720 ? -4.178 -5.801 -20.533 1.00 89.12 720 ALA A CA 1
ATOM 5778 C C . ALA A 1 720 ? -5.191 -4.677 -20.281 1.00 89.12 720 ALA A C 1
ATOM 5780 O O . ALA A 1 720 ? -5.621 -4.466 -19.146 1.00 89.12 720 ALA A O 1
ATOM 5781 N N . GLN A 1 721 ? -5.628 -4.006 -21.346 1.00 88.81 721 GLN A N 1
ATOM 5782 C CA . GLN A 1 721 ? -6.629 -2.946 -21.277 1.00 88.81 721 GLN A CA 1
ATOM 5783 C C . GLN A 1 721 ? -8.006 -3.487 -20.894 1.00 88.81 721 GLN A C 1
ATOM 5785 O O . GLN A 1 721 ? -8.677 -2.877 -20.064 1.00 88.81 721 GLN A O 1
ATOM 5790 N N . LYS A 1 722 ? -8.390 -4.661 -21.411 1.00 86.56 722 LYS A N 1
ATOM 5791 C CA . LYS A 1 722 ? -9.605 -5.367 -20.987 1.00 86.56 722 LYS A CA 1
ATOM 5792 C C . LYS A 1 722 ? -9.565 -5.677 -19.486 1.00 86.56 722 LYS A C 1
ATOM 5794 O O . LYS A 1 722 ? -10.490 -5.318 -18.767 1.00 86.56 722 LYS A O 1
ATOM 5799 N N . LEU A 1 723 ? -8.462 -6.247 -18.987 1.00 85.44 723 LEU A N 1
ATOM 5800 C CA . LEU A 1 723 ? -8.263 -6.512 -17.556 1.00 85.44 723 LEU A CA 1
ATOM 5801 C C . LEU A 1 723 ? -8.384 -5.231 -16.714 1.00 85.44 723 LEU A C 1
ATOM 5803 O O . LEU A 1 723 ? -9.039 -5.227 -15.670 1.00 85.44 723 LEU A O 1
ATOM 5807 N N . LEU A 1 724 ? -7.775 -4.133 -17.166 1.00 84.44 724 LEU A N 1
ATOM 5808 C CA . LEU A 1 724 ? -7.850 -2.848 -16.476 1.00 84.44 724 LEU A CA 1
ATOM 5809 C C . LEU A 1 724 ? -9.290 -2.314 -16.403 1.00 84.44 724 LEU A C 1
ATOM 5811 O O . LEU A 1 724 ? -9.730 -1.889 -15.338 1.00 84.44 724 LEU A O 1
ATOM 5815 N N . GLN A 1 725 ? -10.016 -2.350 -17.521 1.00 81.19 725 GLN A N 1
ATOM 5816 C CA . GLN A 1 725 ? -11.370 -1.804 -17.641 1.00 81.19 725 GLN A CA 1
ATOM 5817 C C . GLN A 1 725 ? -12.425 -2.658 -16.931 1.00 81.19 725 GLN A C 1
ATOM 5819 O O . GLN A 1 725 ? -13.354 -2.115 -16.335 1.00 81.19 725 GLN A O 1
ATOM 5824 N N . GLU A 1 726 ? -12.296 -3.982 -16.989 1.00 80.06 726 GLU A N 1
ATOM 5825 C CA . GLU A 1 726 ? -13.308 -4.898 -16.464 1.00 80.06 726 GLU A CA 1
ATOM 5826 C C . GLU A 1 726 ? -13.076 -5.283 -15.009 1.00 80.06 726 GLU A C 1
ATOM 5828 O O . GLU A 1 726 ? -14.051 -5.507 -14.295 1.00 80.06 726 GLU A O 1
ATOM 5833 N N . LYS A 1 727 ? -11.820 -5.345 -14.543 1.00 80.31 727 LYS A N 1
ATOM 5834 C CA . LYS A 1 727 ? -11.498 -5.775 -13.171 1.00 80.31 727 LYS A CA 1
ATOM 5835 C C . LYS A 1 727 ? -10.974 -4.642 -12.300 1.00 80.31 727 LYS A C 1
ATOM 5837 O O . LYS A 1 727 ? -11.438 -4.510 -11.176 1.00 80.31 727 LYS A O 1
ATOM 5842 N N . PHE A 1 728 ? -10.074 -3.797 -12.798 1.00 81.38 728 PHE A N 1
ATOM 5843 C CA . PHE A 1 728 ? -9.401 -2.763 -11.992 1.00 81.38 728 PHE A CA 1
ATOM 5844 C C . PHE A 1 728 ? -9.988 -1.352 -12.103 1.00 81.38 728 PHE A C 1
ATOM 5846 O O . PHE A 1 728 ? -9.371 -0.374 -11.669 1.00 81.38 728 PHE A O 1
ATOM 5853 N N . ALA A 1 729 ? -11.190 -1.232 -12.657 1.00 79.75 729 ALA A N 1
ATOM 5854 C CA . ALA A 1 729 ? -11.888 0.038 -12.727 1.00 79.75 729 ALA A CA 1
ATOM 5855 C C . ALA A 1 729 ? -12.304 0.535 -11.333 1.00 79.75 729 ALA A C 1
ATOM 5857 O O . ALA A 1 729 ? -12.718 -0.247 -10.478 1.00 79.75 729 ALA A O 1
ATOM 5858 N N . LEU A 1 730 ? -12.273 1.861 -11.142 1.00 81.06 730 LEU A N 1
ATOM 5859 C CA . LEU A 1 730 ? -12.705 2.532 -9.905 1.00 81.06 730 LEU A CA 1
ATOM 5860 C C . LEU A 1 730 ? -14.086 2.068 -9.435 1.00 81.06 730 LE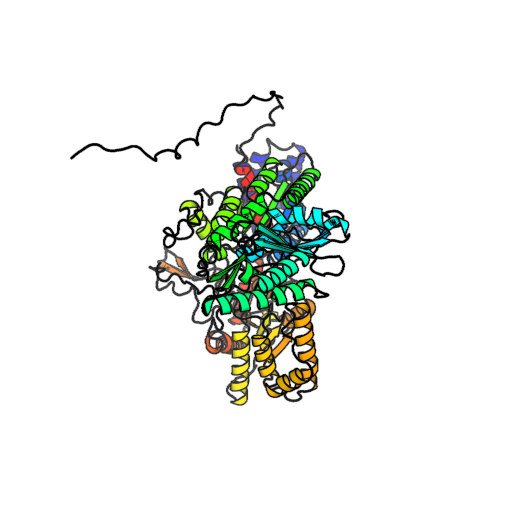U A C 1
ATOM 5862 O O . LEU A 1 730 ? -14.265 1.808 -8.247 1.00 81.06 730 LEU A O 1
ATOM 5866 N N . LYS A 1 731 ? -15.029 1.907 -10.371 1.00 78.88 731 LYS A N 1
ATOM 5867 C CA . LYS A 1 731 ? -16.385 1.430 -10.086 1.00 78.88 731 LYS A CA 1
ATOM 5868 C C . LYS A 1 731 ? -16.406 0.091 -9.339 1.00 78.88 731 LYS A C 1
ATOM 5870 O O . LYS A 1 731 ? -17.177 -0.058 -8.407 1.00 78.88 731 LYS A O 1
ATOM 5875 N N . ASN A 1 732 ? -15.510 -0.842 -9.660 1.00 80.56 732 ASN A N 1
ATOM 5876 C CA . ASN A 1 732 ? -15.534 -2.174 -9.060 1.00 80.56 732 ASN A CA 1
ATOM 5877 C C . ASN A 1 732 ? -15.111 -2.141 -7.586 1.00 80.56 732 ASN A C 1
ATOM 5879 O O . ASN A 1 732 ? -15.667 -2.877 -6.780 1.00 80.56 732 ASN A O 1
ATOM 5883 N N . SER A 1 733 ? -14.161 -1.275 -7.210 1.00 82.94 733 SER A N 1
ATOM 5884 C CA . SER A 1 733 ? -13.814 -1.076 -5.795 1.00 82.94 733 SER A CA 1
ATOM 5885 C C . SER A 1 733 ? -14.935 -0.378 -5.025 1.00 82.94 733 SER A C 1
ATOM 5887 O O . SER A 1 733 ? -15.154 -0.697 -3.860 1.00 82.94 733 SER A O 1
ATOM 5889 N N . VAL A 1 734 ? -15.650 0.556 -5.667 1.00 85.25 734 VAL A N 1
ATOM 5890 C CA . VAL A 1 734 ? -16.840 1.205 -5.088 1.00 85.25 734 VAL A CA 1
ATOM 5891 C C . VAL A 1 734 ? -17.924 0.164 -4.820 1.00 85.25 734 VAL A C 1
ATOM 5893 O O . VAL A 1 734 ? -18.415 0.083 -3.698 1.00 85.25 734 VAL A O 1
ATOM 5896 N N . TYR A 1 735 ? -18.232 -0.679 -5.806 1.00 80.81 735 TYR A N 1
ATOM 5897 C CA . TYR A 1 735 ? -19.255 -1.715 -5.677 1.00 80.81 735 TYR A CA 1
ATOM 5898 C C . TYR A 1 735 ? -18.890 -2.773 -4.659 1.00 80.81 735 TYR A C 1
ATOM 5900 O O . TYR A 1 735 ? -19.710 -3.053 -3.798 1.00 80.81 735 TYR A O 1
ATOM 5908 N N . ALA A 1 736 ? -17.654 -3.279 -4.671 1.00 84.75 736 ALA A N 1
ATOM 5909 C CA . ALA A 1 736 ? -17.203 -4.224 -3.654 1.00 84.75 736 ALA A CA 1
ATOM 5910 C C . ALA A 1 736 ? -17.408 -3.656 -2.239 1.00 84.75 736 ALA A C 1
ATOM 5912 O O . ALA A 1 736 ? -17.854 -4.369 -1.344 1.00 84.75 736 ALA A O 1
ATOM 5913 N N . LEU A 1 737 ? -17.141 -2.357 -2.039 1.00 88.25 737 LEU A N 1
ATOM 5914 C CA . LEU A 1 737 ? -17.349 -1.709 -0.747 1.00 88.25 737 LEU A CA 1
ATOM 5915 C C . LEU A 1 737 ? -18.838 -1.504 -0.413 1.00 88.25 737 LEU A C 1
ATOM 5917 O O . LEU A 1 737 ? -19.244 -1.737 0.722 1.00 88.25 737 LEU A O 1
ATOM 5921 N N . GLN A 1 738 ? -19.667 -1.098 -1.376 1.00 84.56 738 GLN A N 1
ATOM 5922 C CA . GLN A 1 738 ? -21.117 -0.978 -1.175 1.00 84.56 738 GLN A CA 1
ATOM 5923 C C . GLN A 1 738 ? -21.759 -2.341 -0.870 1.00 84.56 738 GLN A C 1
ATOM 5925 O O . GLN A 1 738 ? -22.545 -2.459 0.069 1.00 84.56 738 GLN A O 1
ATOM 5930 N N . GLU A 1 739 ? -21.380 -3.383 -1.610 1.00 81.50 739 GLU A N 1
ATOM 5931 C CA . GLU A 1 739 ? -21.890 -4.747 -1.466 1.00 81.50 739 GLU A CA 1
ATOM 5932 C C . GLU A 1 739 ? -21.627 -5.331 -0.082 1.00 81.50 739 GLU A C 1
ATOM 5934 O O . GLU A 1 739 ? -22.535 -5.935 0.494 1.00 81.50 739 GLU A O 1
ATOM 5939 N N . VAL A 1 740 ? -20.442 -5.111 0.498 1.00 84.94 740 VAL A N 1
ATOM 5940 C CA . VAL A 1 740 ? -20.163 -5.600 1.856 1.00 84.94 740 VAL A CA 1
ATOM 5941 C C . VAL A 1 740 ? -20.960 -4.870 2.928 1.00 84.94 740 VAL A C 1
ATOM 5943 O O . VAL A 1 740 ? -21.367 -5.487 3.911 1.00 84.94 740 VAL A O 1
ATOM 5946 N N . PHE A 1 741 ? -21.256 -3.583 2.757 1.00 85.44 741 PHE A N 1
ATOM 5947 C CA . PHE A 1 741 ? -22.135 -2.898 3.704 1.00 85.44 741 PHE A CA 1
ATOM 5948 C C . PHE A 1 741 ? -23.603 -3.315 3.556 1.00 85.44 741 PHE A C 1
ATOM 5950 O O . PHE A 1 741 ? -24.317 -3.345 4.560 1.00 85.44 741 PHE A O 1
ATOM 5957 N N . MET A 1 742 ? -24.030 -3.705 2.352 1.00 76.88 742 MET A N 1
ATOM 5958 C CA . MET A 1 742 ? -25.340 -4.322 2.141 1.00 76.88 742 MET A CA 1
ATOM 5959 C C . MET A 1 742 ? -25.428 -5.723 2.762 1.00 76.88 742 MET A C 1
ATOM 5961 O O . MET A 1 742 ? -26.426 -6.029 3.407 1.00 76.88 742 MET A O 1
ATOM 5965 N N . LEU A 1 743 ? -24.377 -6.550 2.645 1.00 69.75 743 LEU A N 1
ATOM 5966 C CA . LEU A 1 743 ? -24.297 -7.871 3.294 1.00 69.75 743 LEU A CA 1
ATOM 5967 C C . LEU A 1 743 ? -24.501 -7.781 4.813 1.00 69.75 743 LEU A C 1
ATOM 5969 O O . LEU A 1 743 ? -25.201 -8.609 5.388 1.00 69.75 743 LEU A O 1
ATOM 5973 N N . ASN A 1 744 ? -23.955 -6.749 5.462 1.00 66.12 744 ASN A N 1
ATOM 5974 C CA . ASN A 1 744 ? -24.178 -6.533 6.891 1.00 66.12 744 ASN A CA 1
ATOM 5975 C C . ASN A 1 744 ? -25.676 -6.366 7.227 1.00 66.12 744 ASN A C 1
ATOM 5977 O O . ASN A 1 744 ? -26.168 -6.957 8.188 1.00 66.12 744 ASN A O 1
ATOM 5981 N N . ALA A 1 745 ? -26.429 -5.621 6.409 1.00 60.28 745 ALA A N 1
ATOM 5982 C CA . ALA A 1 745 ? -27.872 -5.448 6.598 1.00 60.28 745 ALA A CA 1
ATOM 5983 C C . ALA A 1 745 ? -28.666 -6.759 6.432 1.00 60.28 745 ALA A C 1
ATOM 5985 O O . ALA A 1 745 ? -29.727 -6.903 7.026 1.00 60.28 745 ALA A O 1
ATOM 5986 N N . GLU A 1 746 ? -28.153 -7.739 5.682 1.00 58.22 746 GLU A N 1
ATOM 5987 C CA . GLU A 1 746 ? -28.782 -9.063 5.569 1.00 58.22 746 GLU A CA 1
ATOM 5988 C C . GLU A 1 746 ? -28.694 -9.871 6.878 1.00 58.22 746 GLU A C 1
ATOM 5990 O O . GLU A 1 746 ? -29.533 -10.736 7.133 1.00 58.22 746 GLU A O 1
ATOM 5995 N N . THR A 1 747 ? -27.688 -9.584 7.713 1.00 56.53 747 THR A N 1
ATOM 5996 C CA . THR A 1 747 ? -27.412 -10.308 8.966 1.00 56.53 747 THR A CA 1
ATOM 5997 C C . THR A 1 747 ? -28.018 -9.660 10.216 1.00 56.53 747 THR A C 1
ATOM 5999 O O . THR A 1 747 ? -28.172 -10.330 11.240 1.00 56.53 747 THR A O 1
ATOM 6002 N N . GLU A 1 748 ? -28.412 -8.385 10.146 1.00 55.91 748 GLU A N 1
ATOM 6003 C CA . GLU A 1 748 ? -29.112 -7.679 11.224 1.00 55.91 748 GLU A CA 1
ATOM 6004 C C . GLU A 1 748 ? -30.614 -8.021 11.184 1.00 55.91 748 GLU A C 1
ATOM 6006 O O . GLU A 1 748 ? -31.390 -7.452 10.424 1.00 55.91 748 GLU A O 1
ATOM 6011 N N . SER A 1 749 ? -31.071 -8.967 12.010 1.00 40.75 749 SER A N 1
ATOM 6012 C CA . SER A 1 749 ? -32.512 -9.205 12.170 1.00 40.75 749 SER A CA 1
ATOM 6013 C C . SER A 1 749 ? -33.182 -7.985 12.813 1.00 40.75 749 SER A C 1
ATOM 6015 O O . SER A 1 749 ? -32.766 -7.570 13.894 1.00 40.75 749 SER A O 1
ATOM 6017 N N . PHE A 1 750 ? -34.239 -7.466 12.182 1.00 36.12 750 PHE A N 1
ATOM 6018 C CA . PHE A 1 750 ? -35.072 -6.342 12.629 1.00 36.12 750 PHE A CA 1
ATOM 6019 C C . PHE A 1 750 ? -35.322 -6.351 14.155 1.00 36.12 750 PHE A C 1
ATOM 6021 O O . PHE A 1 750 ? -36.177 -7.084 14.652 1.00 36.12 750 PHE A O 1
ATOM 6028 N N . SER A 1 751 ? -34.611 -5.516 14.915 1.00 31.16 751 SER A N 1
ATOM 6029 C CA . SER A 1 751 ? -35.073 -5.086 16.235 1.00 31.16 751 SER A CA 1
ATOM 6030 C C . SER A 1 751 ? -35.679 -3.700 16.065 1.00 31.16 751 SER A C 1
ATOM 6032 O O . SER A 1 751 ? -34.950 -2.723 15.899 1.00 31.16 751 SER A O 1
ATOM 6034 N N . LEU A 1 752 ? -37.013 -3.622 16.076 1.00 27.16 752 LEU A N 1
ATOM 6035 C CA . LEU A 1 752 ? -37.725 -2.353 16.245 1.00 27.16 752 LEU A CA 1
ATOM 6036 C C . LEU A 1 752 ? -37.132 -1.596 17.449 1.00 27.16 752 LEU A C 1
ATOM 6038 O O . LEU A 1 752 ? -36.718 -2.250 18.414 1.00 27.16 752 LEU A O 1
ATOM 6042 N N . PRO A 1 753 ? -37.079 -0.253 17.412 1.00 31.38 753 PRO A N 1
ATOM 6043 C CA . PRO A 1 753 ? -36.500 0.536 18.489 1.00 31.38 753 PRO A CA 1
ATOM 6044 C C . PRO A 1 753 ? -37.225 0.202 19.792 1.00 31.38 753 PRO A C 1
ATOM 6046 O O . PRO A 1 753 ? -38.414 0.471 19.949 1.00 31.38 753 PRO A O 1
ATOM 6049 N N . TYR A 1 754 ? -36.505 -0.449 20.703 1.00 28.11 754 TYR A N 1
ATOM 6050 C CA . TYR A 1 754 ? -36.997 -0.762 22.033 1.00 28.11 754 TYR A CA 1
ATOM 6051 C C . TYR A 1 754 ? -37.231 0.571 22.749 1.00 28.11 754 TYR A C 1
ATOM 6053 O O . TYR A 1 754 ? -36.309 1.385 22.858 1.00 28.11 754 TYR A O 1
ATOM 6061 N N . GLU A 1 755 ? -38.461 0.810 23.208 1.00 28.30 755 GLU A N 1
ATOM 6062 C CA . GLU A 1 755 ? -38.742 1.892 24.146 1.00 28.30 755 GLU A CA 1
ATOM 6063 C C . GLU A 1 755 ? -37.761 1.784 25.316 1.00 28.30 755 GLU A C 1
ATOM 6065 O O . GLU A 1 755 ? -37.562 0.717 25.901 1.00 28.30 755 GLU A O 1
ATOM 6070 N N . VAL A 1 756 ? -37.104 2.898 25.629 1.00 31.66 756 VAL A N 1
ATOM 6071 C CA . VAL A 1 756 ? -36.153 2.994 26.732 1.00 31.66 756 VAL A CA 1
ATOM 6072 C C . VAL A 1 756 ? -36.920 2.840 28.046 1.00 31.66 756 VAL A C 1
ATOM 6074 O O . VAL A 1 756 ? -37.336 3.822 28.657 1.00 31.66 756 VAL A O 1
ATOM 6077 N N . GLU A 1 757 ? -37.083 1.606 28.521 1.00 26.83 757 GLU A N 1
ATOM 6078 C CA . GLU A 1 757 ? -37.370 1.368 29.930 1.00 26.83 757 GLU A CA 1
ATOM 6079 C C . GLU A 1 757 ? -36.081 1.556 30.731 1.00 26.83 757 GLU A C 1
ATOM 6081 O O . GLU A 1 757 ? -35.160 0.737 30.747 1.00 26.83 757 GLU A O 1
ATOM 6086 N N . VAL A 1 758 ? -36.023 2.695 31.417 1.00 32.81 758 VAL A N 1
ATOM 6087 C CA . VAL A 1 758 ? -35.032 2.996 32.444 1.00 32.81 758 VAL A CA 1
ATOM 6088 C C . VAL A 1 758 ? -35.229 2.028 33.614 1.00 32.81 758 VAL A C 1
ATOM 6090 O O . VAL A 1 758 ? -35.963 2.320 34.558 1.00 32.81 758 VAL A O 1
ATOM 6093 N N . THR A 1 759 ? -34.540 0.888 33.609 1.00 27.41 759 THR A N 1
ATOM 6094 C CA . THR A 1 759 ? -34.387 0.074 34.823 1.00 27.41 759 THR A CA 1
ATOM 6095 C C . THR A 1 759 ? -33.082 0.399 35.548 1.00 27.41 759 THR A C 1
ATOM 6097 O O . THR A 1 759 ? -31.982 0.289 35.012 1.00 27.41 759 THR A O 1
ATOM 6100 N N . LYS A 1 760 ? -33.262 0.830 36.801 1.00 26.16 760 LYS A N 1
ATOM 6101 C CA . LYS A 1 760 ? -32.281 1.176 37.842 1.00 26.16 760 LYS A CA 1
ATOM 6102 C C . LYS A 1 760 ? -31.167 0.126 38.052 1.00 26.16 760 LYS A C 1
ATOM 6104 O O . LYS A 1 760 ? -31.358 -1.045 37.740 1.00 26.16 760 LYS A O 1
ATOM 6109 N N . PRO A 1 761 ? -30.019 0.532 38.639 1.00 25.95 761 PRO A N 1
ATOM 6110 C CA . PRO A 1 761 ? -28.803 -0.277 38.701 1.00 25.95 761 PRO A CA 1
ATOM 6111 C C . PRO A 1 761 ? -28.978 -1.526 39.567 1.00 25.95 761 PRO A C 1
ATOM 6113 O O . PRO A 1 761 ? -29.306 -1.434 40.752 1.00 25.95 761 PRO A O 1
ATOM 6116 N N . MET A 1 762 ? -28.695 -2.693 38.986 1.00 24.08 762 MET A N 1
ATOM 6117 C CA . MET A 1 762 ? -28.604 -3.940 39.735 1.00 24.08 762 MET A CA 1
ATOM 6118 C C . MET A 1 762 ? -27.259 -3.999 40.464 1.00 24.08 762 MET A C 1
ATOM 6120 O O . MET A 1 762 ? -26.185 -3.927 39.866 1.00 24.08 762 MET A O 1
ATOM 6124 N N . GLN A 1 763 ? -27.359 -4.070 41.788 1.00 26.59 763 GLN A N 1
ATOM 6125 C CA . GLN A 1 763 ? -26.265 -4.185 42.740 1.00 26.59 763 GLN A CA 1
ATOM 6126 C C . GLN A 1 763 ? -25.447 -5.471 42.547 1.00 26.59 763 GLN A C 1
ATOM 6128 O O . GLN A 1 763 ? -25.915 -6.480 42.026 1.00 26.59 763 GLN A O 1
ATOM 6133 N N . ALA A 1 764 ? -24.204 -5.379 43.017 1.00 30.27 764 ALA A N 1
ATOM 6134 C CA . ALA A 1 764 ? -23.139 -6.369 43.019 1.00 30.27 764 ALA A CA 1
ATOM 6135 C C . ALA A 1 764 ? -23.557 -7.828 43.278 1.00 30.27 764 ALA A C 1
ATOM 6137 O O . ALA A 1 764 ? -24.247 -8.116 44.252 1.00 30.27 764 ALA A O 1
ATOM 6138 N N . PHE A 1 765 ? -22.968 -8.755 42.512 1.00 25.39 765 PHE A N 1
ATOM 6139 C CA . PHE A 1 765 ? -22.756 -10.134 42.957 1.00 25.39 765 PHE A CA 1
ATOM 6140 C C . PHE A 1 765 ? -21.379 -10.678 42.526 1.00 25.39 765 PHE A C 1
ATOM 6142 O O . PHE A 1 765 ? -21.163 -11.134 41.411 1.00 25.39 765 PHE A O 1
ATOM 6149 N N . ASN A 1 766 ? -20.460 -10.569 43.487 1.00 27.53 766 ASN A N 1
ATOM 6150 C CA . ASN A 1 766 ? -19.397 -11.485 43.910 1.00 27.53 766 ASN A CA 1
ATOM 6151 C C . ASN A 1 766 ? -18.435 -12.161 42.917 1.00 27.53 766 ASN A C 1
ATOM 6153 O O . ASN A 1 766 ? -18.723 -13.151 42.249 1.00 27.53 766 ASN A O 1
ATOM 6157 N N . ALA A 1 767 ? -17.183 -11.726 43.080 1.00 29.33 767 ALA A N 1
ATOM 6158 C CA . ALA A 1 767 ? -15.966 -12.509 42.971 1.00 29.33 767 ALA A CA 1
ATOM 6159 C C . ALA A 1 767 ? -16.035 -13.830 43.765 1.00 29.33 767 ALA A C 1
ATOM 6161 O O . ALA A 1 767 ? -16.244 -13.825 44.976 1.00 29.33 767 ALA A O 1
ATOM 6162 N N . LYS A 1 768 ? -15.795 -14.958 43.085 1.00 28.45 768 LYS A N 1
ATOM 6163 C CA . LYS A 1 768 ? -15.269 -16.205 43.671 1.00 28.45 768 LYS A CA 1
ATOM 6164 C C . LYS A 1 768 ? -14.823 -17.160 42.562 1.00 28.45 768 LYS A C 1
ATOM 6166 O O . LYS A 1 768 ? -15.572 -18.026 42.125 1.00 28.45 768 LYS A O 1
ATOM 6171 N N . ARG A 1 769 ? -13.587 -16.985 42.093 1.00 27.78 769 ARG A N 1
ATOM 6172 C CA . ARG A 1 769 ? -12.773 -18.028 41.443 1.00 27.78 769 ARG A CA 1
ATOM 6173 C C . ARG A 1 769 ? -11.387 -17.447 41.193 1.00 27.78 769 ARG A C 1
ATOM 6175 O O . ARG A 1 769 ? -11.182 -16.879 40.141 1.00 27.78 769 ARG A O 1
ATOM 6182 N N . TYR A 1 770 ? -10.518 -17.483 42.203 1.00 27.22 770 TYR A N 1
ATOM 6183 C CA . TYR A 1 770 ? -9.044 -17.519 42.129 1.00 27.22 770 TYR A CA 1
ATOM 6184 C C . TYR A 1 770 ? -8.491 -17.405 43.564 1.00 27.22 770 TYR A C 1
ATOM 6186 O O . TYR A 1 770 ? -7.802 -16.459 43.915 1.00 27.22 770 TYR A O 1
ATOM 6194 N N . GLU A 1 771 ? -8.819 -18.382 44.409 1.00 26.97 771 GLU A N 1
ATOM 6195 C CA . GLU A 1 771 ? -8.055 -18.688 45.623 1.00 26.97 771 GLU A CA 1
ATOM 6196 C C . GLU A 1 771 ? -7.866 -20.200 45.645 1.00 26.97 771 GLU A C 1
ATOM 6198 O O . GLU A 1 771 ? -8.834 -20.959 45.667 1.00 26.97 771 GLU A O 1
ATOM 6203 N N . GLY A 1 772 ? -6.615 -20.633 45.540 1.00 25.70 772 GLY A N 1
ATOM 6204 C CA . GLY A 1 772 ? -6.257 -22.044 45.501 1.00 25.70 772 GLY A CA 1
ATOM 6205 C C . GLY A 1 772 ? -5.008 -22.270 44.671 1.00 25.70 772 GLY A C 1
ATOM 6206 O O . GLY A 1 772 ? -5.120 -22.772 43.562 1.00 25.70 772 GLY A O 1
ATOM 6207 N N . LEU A 1 773 ? -3.855 -21.828 45.190 1.00 27.91 773 LEU A N 1
ATOM 6208 C CA . LEU A 1 773 ? -2.515 -22.414 44.993 1.00 27.91 773 LEU A CA 1
ATOM 6209 C C . LEU A 1 773 ? -1.466 -21.527 45.693 1.00 27.91 773 LEU A C 1
ATOM 6211 O O . LEU A 1 773 ? -0.631 -20.892 45.058 1.00 27.91 773 LEU A O 1
ATOM 6215 N N . ALA A 1 774 ? -1.543 -21.458 47.024 1.00 27.75 774 ALA A N 1
ATOM 6216 C CA . ALA A 1 774 ? -0.475 -20.926 47.870 1.00 27.75 774 ALA A CA 1
ATOM 6217 C C . ALA A 1 774 ? -0.624 -21.442 49.310 1.00 27.75 774 ALA A C 1
ATOM 6219 O O . ALA A 1 774 ? -0.964 -20.683 50.205 1.00 27.75 774 ALA A O 1
ATOM 6220 N N . SER A 1 775 ? -0.404 -22.738 49.528 1.00 27.53 775 SER A N 1
ATOM 6221 C CA . SER A 1 775 ? 0.045 -23.275 50.823 1.00 27.53 775 SER A CA 1
ATOM 6222 C C . SER A 1 775 ? 0.235 -24.780 50.688 1.00 27.53 775 SER A C 1
ATOM 6224 O O . SER A 1 775 ? -0.751 -25.503 50.632 1.00 27.53 775 SER A O 1
ATOM 6226 N N . LEU A 1 776 ? 1.477 -25.245 50.613 1.00 27.83 776 LEU A N 1
ATOM 6227 C CA . LEU A 1 776 ? 1.882 -26.582 51.059 1.00 27.83 776 LEU A CA 1
ATOM 6228 C C . LEU A 1 776 ? 3.409 -26.560 51.187 1.00 27.83 776 LEU A C 1
ATOM 6230 O O . LEU A 1 776 ? 4.149 -26.953 50.290 1.00 27.83 776 LEU A O 1
ATOM 6234 N N . GLY A 1 777 ? 3.849 -25.994 52.308 1.00 24.34 777 GLY A N 1
ATOM 6235 C CA . GLY A 1 777 ? 5.171 -26.175 52.884 1.00 24.34 777 GLY A CA 1
ATOM 6236 C C . GLY A 1 777 ? 4.971 -26.577 54.342 1.00 24.34 777 GLY A C 1
ATOM 6237 O O . GLY A 1 777 ? 4.252 -25.890 55.062 1.00 24.34 777 GLY A O 1
ATOM 6238 N N . ASP A 1 778 ? 5.597 -27.694 54.703 1.00 26.80 778 ASP A N 1
ATOM 6239 C CA . ASP A 1 778 ? 5.859 -28.219 56.047 1.00 26.80 778 ASP A CA 1
ATOM 6240 C C . ASP A 1 778 ? 4.693 -28.831 56.847 1.00 26.80 778 ASP A C 1
ATOM 6242 O O . ASP A 1 778 ? 3.865 -28.132 57.421 1.00 26.80 778 ASP A O 1
ATOM 6246 N N . TYR A 1 779 ? 4.695 -30.167 56.982 1.00 25.84 779 TYR A N 1
ATOM 6247 C CA . TYR A 1 779 ? 5.133 -30.817 58.232 1.00 25.84 779 TYR A CA 1
ATOM 6248 C C . TYR A 1 779 ? 5.273 -32.354 58.099 1.00 25.84 779 TYR A C 1
ATOM 6250 O O . TYR A 1 779 ? 4.313 -33.071 57.847 1.00 25.84 779 TYR A O 1
ATOM 6258 N N . ALA A 1 780 ? 6.515 -32.803 58.304 1.00 27.89 780 ALA A N 1
ATOM 6259 C CA . ALA A 1 780 ? 6.981 -33.918 59.141 1.00 27.89 780 ALA A CA 1
ATOM 6260 C C . ALA A 1 780 ? 6.421 -35.362 59.028 1.00 27.89 780 ALA A C 1
ATOM 6262 O O . ALA A 1 780 ? 5.301 -35.665 59.412 1.00 27.89 780 ALA A O 1
ATOM 6263 N N . MET A 1 781 ? 7.367 -36.253 58.695 1.00 28.31 781 MET A N 1
ATOM 6264 C CA . MET A 1 781 ? 7.828 -37.439 59.449 1.00 28.31 781 MET A CA 1
ATOM 6265 C C . MET A 1 781 ? 6.838 -38.512 59.938 1.00 28.31 781 MET A C 1
ATOM 6267 O O . MET A 1 781 ? 6.030 -38.283 60.831 1.00 28.31 781 MET A O 1
ATOM 6271 N N . GLY A 1 782 ? 7.114 -39.758 59.523 1.00 26.11 782 GLY A N 1
ATOM 6272 C CA . GLY A 1 782 ? 6.755 -40.964 60.275 1.00 26.11 782 GLY A CA 1
ATOM 6273 C C . GLY A 1 782 ? 6.987 -42.283 59.526 1.00 26.11 782 GLY A C 1
ATOM 6274 O O . GLY A 1 782 ? 6.056 -42.747 58.890 1.00 26.11 782 GLY A O 1
ATOM 6275 N N . GLN A 1 783 ? 8.209 -42.838 59.648 1.00 33.84 783 GLN A N 1
ATOM 6276 C CA . GLN A 1 783 ? 8.615 -44.272 59.703 1.00 33.84 783 GLN A CA 1
ATOM 6277 C C . GLN A 1 783 ? 8.023 -45.240 58.642 1.00 33.84 783 GLN A C 1
ATOM 6279 O O . GLN A 1 783 ? 6.818 -45.397 58.531 1.00 33.84 783 GLN A O 1
ATOM 6284 N N . THR A 1 784 ? 8.795 -45.965 57.825 1.00 36.50 784 THR A N 1
ATOM 6285 C CA . THR A 1 784 ? 9.952 -46.850 58.083 1.00 36.50 784 THR A CA 1
ATOM 6286 C C . THR A 1 784 ? 10.699 -47.088 56.777 1.00 36.50 784 THR A C 1
ATOM 6288 O O . THR A 1 784 ? 10.029 -47.024 55.720 1.00 36.50 784 THR A O 1
#

InterPro domains:
  IPR049987 Dot/Icm T4SS effector Ceg32/SidI [PF28184] (91-211)
  IPR049987 Dot/Icm T4SS effector Ceg32/SidI [PF28184] (309-764)

Radius of gyration: 31.19 Å; Cα contacts (8 Å, |Δi|>4): 1262; chains: 1; bounding box: 87×71×103 Å

Nearest PDB structures (foldseek):
  8jhu-assembly1_A  TM=7.691E-01  e=3.150E-48  Legionella pneumophila subsp. pneumophila str. Philadelphia 1
  8bvp-assembly1_A  TM=8.098E-01  e=1.345E-19  Legionella pneumophila
  2b2x-assembly1_A  TM=5.680E-01  e=8.302E+00  Rattus norvegicus

Organism: NCBI:txid658187

Secondary structure (DSSP, 8-state):
--HHHHHHHHHHHHHHHHHTTTS--HHHHHHHHHHHHHHHTTTS-HHHHHHHHHHHHHHHH--S---HHHHHHHHHHHHHHHHHTTSS-SEEEEEE-SS-TTS-SHHHHHHHHHHHHHHHTT-SSEEEE--TTTTS----PBTTEEEESTTS-HHHHHHHHHHTT----EEEEESSGGGHHHHHHHHHTT--SS--EEEEETTS-EEEEEEE-SSSEEEE-HHHHHHHHHHHHHT--SS--HHHHHHHHHHHHHHHHHHHHHHSSS--HHHHHHHHHHHTT-SSEEEETTTTEEEE-----STTHHHHHHHHHHHHHH-HHHHHHHHHHHHHHHTT-TTS-EEEEEEE-TTTTTTS--HHHHHHHHHTTEEEEEEES-TTHHHH-GGGHHHHHHHHHHSSEEEESSHHHHHHHHHHHHHTSS-SSSTTS-TTPPPP---GGGEEE-------SSSPPPHHHHHHS---EEEESSBSTTSSHHHHHHHHHHHHHHHHTT-PPSSPP-EEEEE-B--HHHHHHHHHHHH-HHHHHHHHHHS---TT---HHHHHHHHHHHHHHHHHH-SS-S-TTEEEEES--HHHHHHHHHH-SEEEE--TTTTTTT-HHHHTTTTTSEEEESS--SSGGGTSPEEETTTTEEEPPTTTTSSB--SS-TT-GGGGTT---SSS-----SS--S-SS-IIIIIIHHHHHHHHHHHH-SSGGGSHHHHHHHHHHHHHHHTS-HHHHHHHHHHHHHHHHHHS----------PPPPP-----S---SS----------

Solvent-accessible surf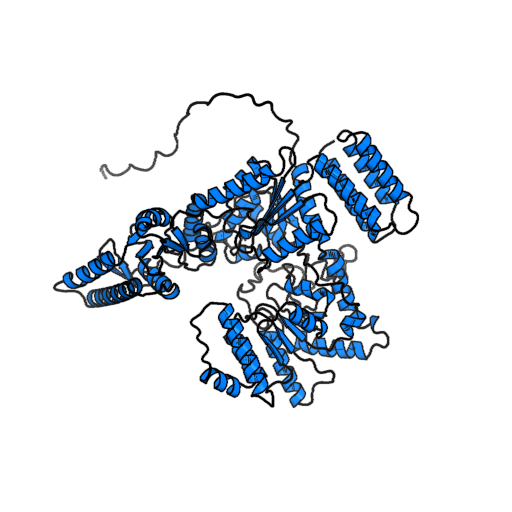ace area (backbone atoms only — not comparable to full-atom values): 43096 Å² total; per-residue (Å²): 139,56,63,41,57,40,52,54,30,44,52,50,29,53,52,39,59,52,48,46,79,80,43,96,59,71,66,64,37,56,54,29,43,53,52,29,48,67,59,44,57,89,77,55,54,75,66,60,53,46,53,52,49,53,52,49,50,55,57,74,65,51,91,58,86,74,55,71,65,62,55,48,50,49,54,27,49,54,49,42,51,34,33,76,67,52,37,28,41,44,37,37,36,35,36,52,35,83,84,43,80,78,42,81,45,74,64,23,40,38,51,52,21,43,38,49,22,28,68,73,68,54,47,69,40,44,57,44,75,57,27,56,93,78,64,51,34,63,82,76,77,48,89,49,40,42,37,34,61,74,94,48,61,53,51,39,68,47,36,34,40,35,68,65,76,37,69,47,77,32,34,32,32,22,69,40,86,85,33,51,67,59,48,52,65,65,41,60,77,61,43,33,75,45,24,34,26,38,32,25,38,73,77,40,24,45,54,34,49,28,36,28,52,95,89,47,70,44,73,46,42,60,65,56,48,50,50,53,54,51,49,62,65,70,59,67,60,94,80,65,56,75,67,54,50,52,41,52,52,50,44,53,55,48,47,57,53,52,47,51,50,45,67,30,69,59,68,60,67,73,61,47,52,61,47,44,37,26,54,47,34,68,37,57,55,29,56,41,82,87,79,72,42,69,46,76,47,79,45,71,65,84,89,43,58,54,56,53,39,54,49,45,50,58,40,42,77,64,33,64,58,60,49,52,34,52,58,40,39,48,50,53,63,51,74,72,49,97,84,61,36,34,32,35,39,37,40,30,32,57,54,81,27,49,44,74,73,51,57,70,50,57,53,50,40,44,77,69,60,28,47,37,36,35,37,38,64,42,59,70,44,38,78,82,39,49,73,49,40,32,62,52,50,47,40,62,67,68,33,63,24,35,36,20,40,24,57,67,48,44,52,48,50,35,51,15,25,62,68,23,38,87,48,87,86,56,65,82,68,72,83,42,64,30,77,64,49,85,45,66,91,37,54,47,67,36,44,58,26,58,78,68,97,64,80,67,58,54,48,70,58,31,66,68,30,50,67,18,34,37,28,72,44,71,43,38,85,22,40,21,56,61,29,48,52,51,36,26,52,50,51,44,51,31,52,77,68,70,70,64,72,82,85,78,56,36,30,36,38,35,22,42,57,73,31,69,69,60,50,51,52,54,46,23,50,28,55,25,58,63,58,50,50,56,50,36,72,79,53,64,81,71,85,82,63,88,51,65,65,61,44,33,55,50,47,38,50,50,48,61,50,48,67,68,73,45,85,73,52,66,25,83,29,45,44,81,37,53,53,56,54,73,69,57,47,51,54,50,45,65,53,16,20,30,31,41,42,37,25,81,59,20,26,46,56,43,32,62,78,59,64,77,35,28,47,42,31,48,36,36,26,51,32,68,43,69,50,56,55,45,39,36,68,30,77,37,80,90,77,72,41,73,44,74,16,90,40,48,53,30,54,41,42,47,81,76,37,74,77,67,68,56,91,63,72,86,57,86,41,84,80,66,51,76,72,58,61,91,61,68,54,67,58,84,56,56,39,55,71,36,44,51,49,48,52,56,50,42,54,48,44,43,69,71,37,90,55,57,75,76,14,67,58,30,48,23,31,49,32,13,36,48,46,39,64,76,52,32,28,34,64,49,33,39,46,39,54,52,51,46,48,32,52,46,38,48,71,57,74,89,71,73,85,72,78,86,75,88,74,77,87,82,76,90,84,78,93,85,89,89,82,90,89,85,85,92,78,89,84,83,91,81,89,133